Protein 4N27 (pdb70)

Structure (mmCIF, N/CA/C/O backbone):
data_4N27
#
_entry.id   4N27
#
_cell.length_a   102.430
_cell.length_b   57.440
_cell.length_c   127.610
_cell.angle_alpha   90.00
_cell.angle_beta   91.84
_cell.angle_gamma   90.00
#
_symmetry.space_group_name_H-M   'P 1 21 1'
#
loop_
_entity.id
_entity.type
_entity.pdbx_description
1 polymer 'Bacterial transferase hexapeptide repeat'
2 non-polymer 'ZINC ION'
3 non-polymer 3,6,9,12,15,18,21,24-OCTAOXAHEXACOSAN-1-OL
4 water water
#
loop_
_atom_site.group_PDB
_atom_site.id
_atom_site.type_symbol
_atom_site.label_atom_id
_atom_site.label_alt_id
_atom_site.label_comp_id
_atom_site.label_asym_id
_atom_site.label_entity_id
_atom_site.label_seq_id
_atom_site.pdbx_PDB_ins_code
_atom_site.Cartn_x
_atom_site.Cartn_y
_atom_site.Cartn_z
_atom_site.occupancy
_atom_site.B_iso_or_equiv
_atom_site.auth_seq_id
_atom_site.auth_comp_id
_atom_site.auth_asym_id
_atom_site.auth_atom_id
_atom_site.pdbx_PDB_model_num
ATOM 1 N N . MET A 1 21 ? -10.930 -18.177 -43.790 1.00 94.57 1 MET A N 1
ATOM 2 C CA . MET A 1 21 ? -11.648 -18.792 -44.902 1.00 94.66 1 MET A CA 1
ATOM 3 C C . MET A 1 21 ? -13.154 -18.705 -44.682 1.00 87.40 1 MET A C 1
ATOM 4 O O . MET A 1 21 ? -13.685 -19.345 -43.778 1.00 90.04 1 MET A O 1
ATOM 9 N N . PRO A 1 22 ? -13.839 -17.859 -45.463 1.00 91.70 2 PRO A N 1
ATOM 10 C CA . PRO A 1 22 ? -15.302 -17.769 -45.403 1.00 87.76 2 PRO A CA 1
ATOM 11 C C . PRO A 1 22 ? -16.008 -18.913 -46.149 1.00 86.16 2 PRO A C 1
ATOM 12 O O . PRO A 1 22 ? -16.750 -18.666 -47.094 1.00 77.16 2 PRO A O 1
ATOM 16 N N . ILE A 1 23 ? -15.759 -20.152 -45.742 1.00 93.48 3 ILE A N 1
ATOM 17 C CA . ILE A 1 23 ? -16.622 -21.266 -46.126 1.00 89.36 3 ILE A CA 1
ATOM 18 C C . ILE A 1 23 ? -17.534 -21.551 -44.937 1.00 91.09 3 ILE A C 1
ATOM 19 O O . ILE A 1 23 ? -17.054 -21.904 -43.854 1.00 91.69 3 ILE A O 1
ATOM 24 N N . TYR A 1 24 ? -18.842 -21.366 -45.127 1.00 65.97 4 TYR A N 1
ATOM 25 C CA . TYR A 1 24 ? -19.801 -21.407 -44.018 1.00 55.23 4 TYR A CA 1
ATOM 26 C C . TYR A 1 24 ? -20.826 -22.518 -44.150 1.00 54.52 4 TYR A C 1
ATOM 27 O O . TYR A 1 24 ? -21.281 -22.827 -45.253 1.00 55.06 4 TYR A O 1
ATOM 36 N N . ALA A 1 25 ? -21.217 -23.096 -43.018 1.00 75.43 5 ALA A N 1
ATOM 37 C CA . ALA A 1 25 ? -22.343 -24.024 -42.992 1.00 73.90 5 ALA A CA 1
ATOM 38 C C . ALA A 1 25 ? -23.546 -23.257 -42.452 1.00 72.68 5 ALA A C 1
ATOM 39 O O . ALA A 1 25 ? -23.393 -22.340 -41.628 1.00 70.04 5 ALA A O 1
ATOM 41 N N . TYR A 1 26 ? -24.731 -23.594 -42.955 1.00 66.82 6 TYR A N 1
ATOM 42 C CA . TYR A 1 26 ? -25.970 -22.930 -42.539 1.00 67.16 6 TYR A CA 1
ATOM 43 C C . TYR A 1 26 ? -27.120 -23.924 -42.299 1.00 76.68 6 TYR A C 1
ATOM 44 O O . TYR A 1 26 ? -27.365 -24.793 -43.148 1.00 70.30 6 TYR A O 1
ATOM 53 N N . ASN A 1 27 ? -27.801 -23.810 -41.149 1.00 79.33 7 ASN A N 1
ATOM 54 C CA . ASN A 1 27 ? -28.917 -24.710 -40.792 1.00 75.54 7 ASN A CA 1
ATOM 55 C C . ASN A 1 27 ? -28.574 -26.179 -40.877 1.00 79.50 7 ASN A C 1
ATOM 56 O O . ASN A 1 27 ? -29.425 -26.981 -41.253 1.00 76.90 7 ASN A O 1
ATOM 61 N N . GLY A 1 28 ? -27.346 -26.541 -40.526 1.00 87.87 8 GLY A N 1
ATOM 62 C CA . GLY A 1 28 ? -26.938 -27.933 -40.576 1.00 90.33 8 GLY A CA 1
ATOM 63 C C . GLY A 1 28 ? -26.337 -28.398 -41.891 1.00 87.06 8 GLY A C 1
ATOM 64 O O . GLY A 1 28 ? -25.671 -29.430 -41.933 1.00 92.55 8 GLY A O 1
ATOM 65 N N . HIS A 1 29 ? -26.563 -27.652 -42.970 1.00 95.95 9 HIS A N 1
ATOM 66 C CA . HIS A 1 29 ? -26.041 -28.049 -44.277 1.00 90.91 9 HIS A CA 1
ATOM 67 C C . HIS A 1 29 ? -24.679 -27.419 -44.498 1.00 88.87 9 HIS A C 1
ATOM 68 O O . HIS A 1 29 ? -24.429 -26.269 -44.127 1.00 85.62 9 HIS A O 1
ATOM 75 N N . LYS A 1 30 ? -23.809 -28.186 -45.133 1.00 86.54 10 LYS A N 1
ATOM 76 C CA . LYS A 1 30 ? -22.448 -27.767 -45.390 1.00 80.28 10 LYS A CA 1
ATOM 77 C C . LYS A 1 30 ? -22.129 -27.938 -46.863 1.00 77.24 10 LYS A C 1
ATOM 78 O O . LYS A 1 30 ? -22.701 -28.797 -47.537 1.00 77.69 10 LYS A O 1
ATOM 84 N N . PRO A 1 31 ? -21.238 -27.093 -47.384 1.00 61.72 11 PRO A N 1
ATOM 85 C CA . PRO A 1 31 ? -20.720 -27.309 -48.740 1.00 64.39 11 PRO A CA 1
ATOM 86 C C . PRO A 1 31 ? -20.026 -28.678 -48.866 1.00 59.39 11 PRO A C 1
ATOM 87 O O . PRO A 1 31 ? -19.192 -29.031 -48.038 1.00 54.23 11 PRO A O 1
ATOM 91 N N . GLN A 1 32 ? -20.363 -29.448 -49.885 1.00 75.88 12 GLN A N 1
ATOM 92 C CA . GLN A 1 32 ? -19.698 -30.729 -50.061 1.00 85.27 12 GLN A CA 1
ATOM 93 C C . GLN A 1 32 ? -18.775 -30.675 -51.265 1.00 83.87 12 GLN A C 1
ATOM 94 O O . GLN A 1 32 ? -19.201 -30.316 -52.361 1.00 83.30 12 GLN A O 1
ATOM 100 N N . PHE A 1 33 ? -17.512 -31.045 -51.073 1.00 75.46 13 PHE A N 1
ATOM 101 C CA . PHE A 1 33 ? -16.559 -31.018 -52.177 1.00 67.32 13 PHE A CA 1
ATOM 102 C C . PHE A 1 33 ? -16.271 -32.431 -52.679 1.00 74.23 13 PHE A C 1
ATOM 103 O O . PHE A 1 33 ? -15.772 -33.280 -51.939 1.00 72.32 13 PHE A O 1
ATOM 111 N N . ALA A 1 34 ? -16.541 -32.657 -53.957 1.00 72.34 14 ALA A N 1
ATOM 112 C CA . ALA A 1 34 ? -16.259 -33.938 -54.573 1.00 61.76 14 ALA A CA 1
ATOM 113 C C . ALA A 1 34 ? -14.791 -34.250 -54.412 1.00 72.78 14 ALA A C 1
ATOM 114 O O . ALA A 1 34 ? -14.411 -35.363 -54.052 1.00 81.72 14 ALA A O 1
ATOM 116 N N . ASP A 1 35 ? -13.967 -33.236 -54.618 1.00 93.30 15 ASP A N 1
ATOM 117 C CA . ASP A 1 35 ? -12.541 -33.412 -54.482 1.00 93.42 15 ASP A CA 1
ATOM 118 C C . ASP A 1 35 ? -11.945 -32.092 -54.007 1.00 89.93 15 ASP A C 1
ATOM 119 O O . ASP A 1 35 ? -11.443 -31.289 -54.799 1.00 88.46 15 ASP A O 1
ATOM 124 N N . ARG A 1 36 ? -12.043 -31.865 -52.700 1.00 69.03 16 ARG A N 1
ATOM 125 C CA . ARG A 1 36 ? -11.523 -30.657 -52.088 1.00 71.69 16 ARG A CA 1
ATOM 126 C C . ARG A 1 36 ? -10.022 -30.709 -52.333 1.00 80.09 16 ARG A C 1
ATOM 127 O O . ARG A 1 36 ? -9.486 -31.785 -52.606 1.00 88.68 16 ARG A O 1
ATOM 135 N N . GLU A 1 37 ? -9.355 -29.564 -52.238 1.00 85.38 17 GLU A N 1
ATOM 136 C CA . GLU A 1 37 ? -7.922 -29.429 -52.528 1.00 90.38 17 GLU A CA 1
ATOM 137 C C . GLU A 1 37 ? -7.632 -29.500 -54.026 1.00 84.41 17 GLU A C 1
ATOM 138 O O . GLU A 1 37 ? -6.482 -29.341 -54.434 1.00 84.03 17 GLU A O 1
ATOM 144 N N . SER A 1 38 ? -8.660 -29.746 -54.839 1.00 73.69 18 SER A N 1
ATOM 145 C CA . SER A 1 38 ? -8.523 -29.584 -56.287 1.00 74.24 18 SER A CA 1
ATOM 146 C C . SER A 1 38 ? -9.157 -28.229 -56.588 1.00 76.17 18 SER A C 1
ATOM 147 O O . SER A 1 38 ? -8.987 -27.660 -57.662 1.00 68.78 18 SER A O 1
ATOM 150 N N . ASN A 1 39 ? -9.895 -27.737 -55.596 1.00 74.02 19 ASN A N 1
ATOM 151 C CA . ASN A 1 39 ? -10.636 -26.492 -55.678 1.00 65.87 19 ASN A CA 1
ATOM 152 C C . ASN A 1 39 ? -9.841 -25.269 -55.256 1.00 69.37 19 ASN A C 1
ATOM 153 O O . ASN A 1 39 ? -9.377 -25.154 -54.105 1.00 63.65 19 ASN A O 1
ATOM 158 N N . TRP A 1 40 ? -9.728 -24.339 -56.193 1.00 57.47 20 TRP A N 1
ATOM 159 C CA . TRP A 1 40 ? -9.168 -23.046 -55.908 1.00 53.06 20 TRP A CA 1
ATOM 160 C C . TRP A 1 40 ? -10.237 -22.219 -55.206 1.00 53.13 20 TRP A C 1
ATOM 161 O O . TRP A 1 40 ? -11.371 -22.148 -55.671 1.00 51.44 20 TRP A O 1
ATOM 172 N N . ILE A 1 41 ? -9.901 -21.670 -54.044 1.00 53.00 21 ILE A N 1
ATOM 173 C CA . ILE A 1 41 ? -10.793 -20.758 -53.341 1.00 54.33 21 ILE A CA 1
ATOM 174 C C . ILE A 1 41 ? -10.064 -19.503 -52.876 1.00 56.82 21 ILE A C 1
ATOM 175 O O . ILE A 1 41 ? -9.256 -19.553 -51.949 1.00 60.47 21 ILE A O 1
ATOM 180 N N . ALA A 1 42 ? -10.353 -18.380 -53.520 1.00 42.67 22 ALA A N 1
ATOM 181 C CA . ALA A 1 42 ? -9.758 -17.129 -53.128 1.00 39.33 22 ALA A CA 1
ATOM 182 C C . ALA A 1 42 ? -10.179 -16.851 -51.702 1.00 43.01 22 ALA A C 1
ATOM 183 O O . ALA A 1 42 ? -11.251 -17.280 -51.285 1.00 47.04 22 ALA A O 1
ATOM 185 N N . PRO A 1 43 ? -9.333 -16.148 -50.938 1.00 46.81 23 PRO A N 1
ATOM 186 C CA . PRO A 1 43 ? -9.640 -15.866 -49.530 1.00 50.06 23 PRO A CA 1
ATOM 187 C C . PRO A 1 43 ? -10.920 -15.066 -49.338 1.00 54.33 23 PRO A C 1
ATOM 188 O O . PRO A 1 43 ? -11.522 -15.175 -48.262 1.00 53.38 23 PRO A O 1
ATOM 192 N N . ASP A 1 44 ? -11.310 -14.301 -50.363 1.00 67.42 24 ASP A N 1
ATOM 193 C CA . ASP A 1 44 ? -12.510 -13.454 -50.368 1.00 58.18 24 ASP A CA 1
ATOM 194 C C . ASP A 1 44 ? -13.789 -14.190 -50.720 1.00 60.90 24 ASP A C 1
ATOM 195 O O . ASP A 1 44 ? -14.891 -13.693 -50.465 1.00 67.00 24 ASP A O 1
ATOM 200 N N . ALA A 1 45 ? -13.643 -15.361 -51.326 1.00 41.16 25 ALA A N 1
ATOM 201 C CA . ALA A 1 45 ? -14.788 -16.128 -51.786 1.00 49.33 25 ALA A CA 1
ATOM 202 C C . ALA A 1 45 ? -15.630 -16.639 -50.600 1.00 54.81 25 ALA A C 1
ATOM 203 O O . ALA A 1 45 ? -15.111 -16.855 -49.505 1.00 56.59 25 ALA A O 1
ATOM 205 N N . THR A 1 46 ? -16.937 -16.778 -50.812 1.00 53.80 26 THR A N 1
ATOM 206 C CA . THR A 1 46 ? -17.857 -17.167 -49.747 1.00 55.26 26 THR A CA 1
ATOM 207 C C . THR A 1 46 ? -18.808 -18.261 -50.220 1.00 56.84 26 THR A C 1
ATOM 208 O O . THR A 1 46 ? -19.544 -18.103 -51.193 1.00 58.11 26 THR A O 1
ATOM 212 N N . LEU A 1 47 ? -18.739 -19.403 -49.556 1.00 56.75 27 LEU A N 1
ATOM 213 C CA . LEU A 1 47 ? -19.601 -20.527 -49.880 1.00 55.81 27 LEU A CA 1
ATOM 214 C C . LEU A 1 47 ? -20.500 -20.823 -48.684 1.00 58.07 27 LEU A C 1
ATOM 215 O O . LEU A 1 47 ? -20.022 -20.885 -47.558 1.00 58.48 27 LEU A O 1
ATOM 220 N N . ILE A 1 48 ? -21.805 -20.948 -48.917 1.00 48.24 28 ILE A N 1
ATOM 221 C CA . ILE A 1 48 ? -22.767 -21.087 -47.822 1.00 45.93 28 ILE A CA 1
ATOM 222 C C . ILE A 1 48 ? -23.865 -22.133 -48.058 1.00 58.14 28 ILE A C 1
ATOM 223 O O . ILE A 1 48 ? -24.579 -22.054 -49.065 1.00 53.18 28 ILE A O 1
ATOM 228 N N . GLY A 1 49 ? -24.007 -23.093 -47.135 1.00 45.63 29 GLY A N 1
ATOM 229 C CA . GLY A 1 49 ? -25.149 -23.999 -47.138 1.00 40.40 29 GLY A CA 1
ATOM 230 C C . GLY A 1 49 ? -25.173 -25.024 -48.259 1.00 44.77 29 GLY A C 1
ATOM 231 O O . GLY A 1 49 ? -24.137 -25.571 -48.604 1.00 44.46 29 GLY A O 1
ATOM 232 N N . LYS A 1 50 ? -26.335 -25.249 -48.871 1.00 58.91 30 LYS A N 1
ATOM 233 C CA . LYS A 1 50 ? -26.458 -26.333 -49.843 1.00 66.08 30 LYS A CA 1
ATOM 234 C C . LYS A 1 50 ? -25.703 -26.050 -51.142 1.00 67.79 30 LYS A C 1
ATOM 235 O O . LYS A 1 50 ? -26.295 -25.710 -52.170 1.00 68.94 30 LYS A O 1
ATOM 241 N N . VAL A 1 51 ? -24.383 -26.194 -51.079 1.00 58.67 31 VAL A N 1
ATOM 242 C CA . VAL A 1 51 ? -23.526 -26.021 -52.249 1.00 52.82 31 VAL A CA 1
ATOM 243 C C . VAL A 1 51 ? -22.776 -27.307 -52.560 1.00 60.87 31 VAL A C 1
ATOM 244 O O . VAL A 1 51 ? -22.079 -27.839 -51.700 1.00 66.03 31 VAL A O 1
ATOM 248 N N . VAL A 1 52 ? -22.928 -27.813 -53.779 1.00 72.13 32 VAL A N 1
ATOM 249 C CA . VAL A 1 52 ? -22.180 -28.979 -54.228 1.00 70.31 32 VAL A CA 1
ATOM 250 C C . VAL A 1 52 ? -21.149 -28.563 -55.272 1.00 73.43 32 VAL A C 1
ATOM 251 O O . VAL A 1 52 ? -21.493 -28.041 -56.341 1.00 73.84 32 VAL A O 1
ATOM 255 N N . VAL A 1 53 ? -19.888 -28.856 -54.958 1.00 65.76 33 VAL A N 1
ATOM 256 C CA . VAL A 1 53 ? -18.719 -28.380 -55.687 1.00 57.62 33 VAL A CA 1
ATOM 257 C C . VAL A 1 53 ? -18.043 -29.487 -56.463 1.00 61.94 33 VAL A C 1
ATOM 258 O O . VAL A 1 53 ? -17.551 -30.444 -55.872 1.00 67.98 33 VAL A O 1
ATOM 262 N N . GLY A 1 54 ? -17.978 -29.345 -57.780 1.00 82.36 34 GLY A N 1
ATOM 263 C CA . GLY A 1 54 ? -17.312 -30.332 -58.612 1.00 79.10 34 GLY A CA 1
ATOM 264 C C . GLY A 1 54 ? -15.815 -30.387 -58.369 1.00 82.19 34 GLY A C 1
ATOM 265 O O . GLY A 1 54 ? -15.310 -29.921 -57.348 1.00 89.06 34 GLY A O 1
ATOM 266 N N . GLU A 1 55 ? -15.096 -30.987 -59.303 1.00 75.36 35 GLU A N 1
ATOM 267 C CA . GLU A 1 55 ? -13.653 -31.139 -59.170 1.00 79.84 35 GLU A CA 1
ATOM 268 C C . GLU A 1 55 ? -12.976 -30.065 -60.011 1.00 76.61 35 GLU A C 1
ATOM 269 O O . GLU A 1 55 ? -13.472 -29.718 -61.090 1.00 74.50 35 GLU A O 1
ATOM 275 N N . ASN A 1 56 ? -11.845 -29.554 -59.525 1.00 68.02 36 ASN A N 1
ATOM 276 C CA . ASN A 1 56 ? -11.120 -28.467 -60.194 1.00 71.82 36 ASN A CA 1
ATOM 277 C C . ASN A 1 56 ? -11.890 -27.151 -60.331 1.00 64.83 36 ASN A C 1
ATOM 278 O O . ASN A 1 56 ? -11.362 -26.187 -60.884 1.00 68.89 36 ASN A O 1
ATOM 283 N N . ALA A 1 57 ? -13.107 -27.091 -59.807 1.00 70.47 37 ALA A N 1
ATOM 284 C CA . ALA A 1 57 ? -13.866 -25.858 -59.860 1.00 61.97 37 ALA A CA 1
ATOM 285 C C . ALA A 1 57 ? -13.084 -24.792 -59.121 1.00 68.98 37 ALA A C 1
ATOM 286 O O . ALA A 1 57 ? -12.396 -25.075 -58.135 1.00 69.44 37 ALA A O 1
ATOM 288 N N . GLY A 1 58 ? -13.133 -23.575 -59.645 1.00 52.94 38 GLY A N 1
ATOM 289 C CA . GLY A 1 58 ? -12.414 -22.476 -59.038 1.00 50.04 38 GLY A CA 1
ATOM 290 C C . GLY A 1 58 ? -13.328 -21.313 -58.724 1.00 47.47 38 GLY A C 1
ATOM 291 O O . GLY A 1 58 ? -14.204 -20.960 -59.521 1.00 40.07 38 GLY A O 1
ATOM 292 N N . PHE A 1 59 ? -13.108 -20.707 -57.565 1.00 53.05 39 PHE A N 1
ATOM 293 C CA . PHE A 1 59 ? -13.923 -19.598 -57.118 1.00 49.58 39 PHE A CA 1
ATOM 294 C C . PHE A 1 59 ? -13.022 -18.408 -56.831 1.00 49.03 39 PHE A C 1
ATOM 295 O O . PHE A 1 59 ? -12.204 -18.439 -55.911 1.00 50.21 39 PHE A O 1
ATOM 303 N N . TRP A 1 60 ? -13.169 -17.352 -57.621 1.00 42.71 40 TRP A N 1
ATOM 304 C CA . TRP A 1 60 ? -12.243 -16.239 -57.514 1.00 43.09 40 TRP A CA 1
ATOM 305 C C . TRP A 1 60 ? -12.719 -15.146 -56.573 1.00 46.79 40 TRP A C 1
ATOM 306 O O . TRP A 1 60 ? -13.736 -15.285 -55.896 1.00 51.12 40 TRP A O 1
ATOM 317 N N . PHE A 1 61 ? -11.959 -14.061 -56.535 1.00 45.96 41 PHE A N 1
ATOM 318 C CA . PHE A 1 61 ? -12.091 -13.046 -55.497 1.00 39.41 41 PHE A CA 1
ATOM 319 C C . PHE A 1 61 ? -13.458 -12.435 -55.427 1.00 42.36 41 PHE A C 1
ATOM 320 O O . PHE A 1 61 ? -14.008 -12.009 -56.439 1.00 39.37 41 PHE A O 1
ATOM 328 N N . GLY A 1 62 ? -13.998 -12.408 -54.212 1.00 41.28 42 GLY A N 1
ATOM 329 C CA . GLY A 1 62 ? -15.248 -11.732 -53.949 1.00 34.62 42 GLY A CA 1
ATOM 330 C C . GLY A 1 62 ? -16.499 -12.484 -54.342 1.00 38.05 42 GLY A C 1
ATOM 331 O O . GLY A 1 62 ? -17.586 -11.951 -54.206 1.00 39.17 42 GLY A O 1
ATOM 332 N N . ALA A 1 63 ? -16.363 -13.714 -54.826 1.00 43.22 43 ALA A N 1
ATOM 333 C CA . ALA A 1 63 ? -17.539 -14.514 -55.183 1.00 42.23 43 ALA A CA 1
ATOM 334 C C . ALA A 1 63 ? -18.440 -14.809 -53.984 1.00 42.55 43 ALA A C 1
ATOM 335 O O . ALA A 1 63 ? -17.987 -14.796 -52.831 1.00 48.10 43 ALA A O 1
ATOM 337 N N . VAL A 1 64 ? -19.731 -15.021 -54.247 1.00 34.46 44 VAL A N 1
ATOM 338 C CA . VAL A 1 64 ? -20.660 -15.395 -53.181 1.00 34.95 44 VAL A CA 1
ATOM 339 C C . VAL A 1 64 ? -21.660 -16.459 -53.660 1.00 34.96 44 VAL A C 1
ATOM 340 O O . VAL A 1 64 ? -22.407 -16.230 -54.618 1.00 35.48 44 VAL A O 1
ATOM 344 N N . LEU A 1 65 ? -21.654 -17.630 -53.019 1.00 34.78 45 LEU A N 1
ATOM 345 C CA . LEU A 1 65 ? -22.695 -18.633 -53.279 1.00 46.04 45 LEU A CA 1
ATOM 346 C C . LEU A 1 65 ? -23.573 -18.869 -52.038 1.00 43.50 45 LEU A C 1
ATOM 347 O O . LEU A 1 65 ? -23.149 -19.554 -51.110 1.00 38.03 45 LEU A O 1
ATOM 352 N N . ARG A 1 66 ? -24.788 -18.310 -52.032 1.00 47.35 46 ARG A N 1
ATOM 353 C CA . ARG A 1 66 ? -25.708 -18.448 -50.893 1.00 52.10 46 ARG A CA 1
ATOM 354 C C . ARG A 1 66 ? -26.784 -19.521 -51.144 1.00 55.01 46 ARG A C 1
ATOM 355 O O . ARG A 1 66 ? -27.884 -19.242 -51.641 1.00 53.44 46 ARG A O 1
ATOM 363 N N . GLY A 1 67 ? -26.471 -20.752 -50.756 1.00 85.50 47 GLY A N 1
ATOM 364 C CA . GLY A 1 67 ? -27.379 -21.870 -50.953 1.00 89.18 47 GLY A CA 1
ATOM 365 C C . GLY A 1 67 ? -28.230 -22.185 -49.741 1.00 87.53 47 GLY A C 1
ATOM 366 O O . GLY A 1 67 ? -28.078 -23.247 -49.136 1.00 87.87 47 GLY A O 1
ATOM 367 N N . ASP A 1 68 ? -29.138 -21.273 -49.405 1.00 66.76 48 ASP A N 1
ATOM 368 C CA . ASP A 1 68 ? -29.945 -21.380 -48.190 1.00 57.32 48 ASP A CA 1
ATOM 369 C C . ASP A 1 68 ? -31.379 -21.798 -48.483 1.00 50.63 48 ASP A C 1
ATOM 370 O O . ASP A 1 68 ? -32.080 -22.273 -47.604 1.00 72.80 48 ASP A O 1
ATOM 375 N N . ASN A 1 69 ? -31.793 -21.669 -49.733 1.00 42.07 49 ASN A N 1
ATOM 376 C CA . ASN A 1 69 ? -33.097 -22.140 -50.174 1.00 41.66 49 ASN A CA 1
ATOM 377 C C . ASN A 1 69 ? -32.891 -23.464 -50.913 1.00 49.67 49 ASN A C 1
ATOM 378 O O . ASN A 1 69 ? -32.676 -24.487 -50.280 1.00 57.78 49 ASN A O 1
ATOM 383 N N . GLU A 1 70 ? -32.931 -23.439 -52.246 1.00 67.02 50 GLU A N 1
ATOM 384 C CA . GLU A 1 70 ? -32.592 -24.604 -53.064 1.00 68.68 50 GLU A CA 1
ATOM 385 C C . GLU A 1 70 ? -31.072 -24.798 -53.179 1.00 74.19 50 GLU A C 1
ATOM 386 O O . GLU A 1 70 ? -30.309 -23.856 -52.974 1.00 74.30 50 GLU A O 1
ATOM 392 N N . PRO A 1 71 ? -30.624 -26.018 -53.524 1.00 68.62 51 PRO A N 1
ATOM 393 C CA . PRO A 1 71 ? -29.174 -26.234 -53.548 1.00 69.21 51 PRO A CA 1
ATOM 394 C C . PRO A 1 71 ? -28.484 -25.691 -54.815 1.00 67.48 51 PRO A C 1
ATOM 395 O O . PRO A 1 71 ? -29.114 -25.591 -55.878 1.00 65.05 51 PRO A O 1
ATOM 399 N N . ILE A 1 72 ? -27.196 -25.355 -54.682 1.00 52.58 52 ILE A N 1
ATOM 400 C CA . ILE A 1 72 ? -26.386 -24.815 -55.775 1.00 46.58 52 ILE A CA 1
ATOM 401 C C . ILE A 1 72 ? -25.334 -25.839 -56.217 1.00 46.65 52 ILE A C 1
ATOM 402 O O . ILE A 1 72 ? -24.454 -26.191 -55.440 1.00 53.58 52 ILE A O 1
ATOM 407 N N . THR A 1 73 ? -25.410 -26.306 -57.458 1.00 39.58 53 THR A N 1
ATOM 408 C CA . THR A 1 73 ? -24.544 -27.387 -57.937 1.00 40.25 53 THR A CA 1
ATOM 409 C C . THR A 1 73 ? -23.580 -26.942 -59.005 1.00 46.72 53 THR A C 1
ATOM 410 O O . THR A 1 73 ? -23.988 -26.625 -60.133 1.00 46.40 53 THR A O 1
ATOM 414 N N . ILE A 1 74 ? -22.294 -26.980 -58.677 1.00 44.22 54 ILE A N 1
ATOM 415 C CA . ILE A 1 74 ? -21.293 -26.455 -59.586 1.00 46.98 54 ILE A CA 1
ATOM 416 C C . ILE A 1 74 ? -20.562 -27.581 -60.314 1.00 48.70 54 ILE A C 1
ATOM 417 O O . ILE A 1 74 ? -19.732 -28.280 -59.728 1.00 46.43 54 ILE A O 1
ATOM 422 N N . GLY A 1 75 ? -20.861 -27.737 -61.601 1.00 55.74 55 GLY A N 1
ATOM 423 C CA . GLY A 1 75 ? -20.220 -28.763 -62.402 1.00 52.26 55 GLY A CA 1
ATOM 424 C C . GLY A 1 75 ? -18.709 -28.687 -62.360 1.00 58.43 55 GLY A C 1
ATOM 425 O O . GLY A 1 75 ? -18.126 -27.649 -62.027 1.00 58.48 55 GLY A O 1
ATOM 426 N N . ALA A 1 76 ? -18.072 -29.789 -62.733 1.00 49.93 56 ALA A N 1
ATOM 427 C CA . ALA A 1 76 ? -16.630 -29.912 -62.588 1.00 50.24 56 ALA A CA 1
ATOM 428 C C . ALA A 1 76 ? -15.920 -29.114 -63.650 1.00 45.74 56 ALA A C 1
ATOM 429 O O . ALA A 1 76 ? -16.492 -28.872 -64.722 1.00 42.95 56 ALA A O 1
ATOM 431 N N . ASP A 1 77 ? -14.680 -28.723 -63.347 1.00 56.35 57 ASP A N 1
ATOM 432 C CA . ASP A 1 77 ? -13.840 -27.951 -64.262 1.00 60.85 57 ASP A CA 1
ATOM 433 C C . ASP A 1 77 ? -14.476 -26.598 -64.628 1.00 53.75 57 ASP A C 1
ATOM 434 O O . ASP A 1 77 ? -14.173 -26.024 -65.677 1.00 61.29 57 ASP A O 1
ATOM 439 N N . THR A 1 78 ? -15.402 -26.125 -63.802 1.00 51.72 58 THR A N 1
ATOM 440 C CA . THR A 1 78 ? -16.121 -24.885 -64.078 1.00 47.05 58 THR A CA 1
ATOM 441 C C . THR A 1 78 ? -15.515 -23.742 -63.242 1.00 52.23 58 THR A C 1
ATOM 442 O O . THR A 1 78 ? -15.318 -23.878 -62.023 1.00 41.55 58 THR A O 1
ATOM 446 N N . ASN A 1 79 ? -15.219 -22.620 -63.894 1.00 38.06 59 ASN A N 1
ATOM 447 C CA . ASN A 1 79 ? -14.639 -21.474 -63.196 1.00 41.47 59 ASN A CA 1
ATOM 448 C C . ASN A 1 79 ? -15.688 -20.429 -62.850 1.00 44.41 59 ASN A C 1
ATOM 449 O O . ASN A 1 79 ? -16.566 -20.089 -63.654 1.00 41.81 59 ASN A O 1
ATOM 454 N N . VAL A 1 80 ? -15.634 -19.967 -61.616 1.00 29.37 60 VAL A N 1
ATOM 455 C CA . VAL A 1 80 ? -16.522 -18.909 -61.177 1.00 31.07 60 VAL A CA 1
ATOM 456 C C . VAL A 1 80 ? -15.761 -17.636 -60.845 1.00 28.60 60 VAL A C 1
ATOM 457 O O . VAL A 1 80 ? -15.180 -17.490 -59.754 1.00 30.42 60 VAL A O 1
ATOM 461 N N . GLN A 1 81 ? -15.794 -16.688 -61.766 1.00 28.21 61 GLN A N 1
ATOM 462 C CA . GLN A 1 81 ? -14.939 -15.519 -61.650 1.00 33.40 61 GLN A CA 1
ATOM 463 C C . GLN A 1 81 ? -15.383 -14.483 -60.610 1.00 33.22 61 GLN A C 1
ATOM 464 O O . GLN A 1 81 ? -16.384 -14.665 -59.921 1.00 38.66 61 GLN A O 1
ATOM 470 N N . GLU A 1 82 ? -14.595 -13.412 -60.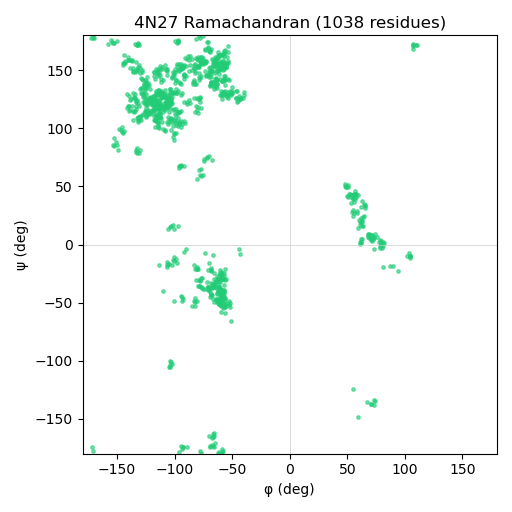495 1.00 38.06 62 GLU A N 1
ATOM 471 C CA . GLU A 1 82 ? -14.716 -12.410 -59.434 1.00 38.20 62 GLU A CA 1
ATOM 472 C C . GLU A 1 82 ? -16.131 -11.972 -59.121 1.00 35.40 62 GLU A C 1
ATOM 473 O O . GLU A 1 82 ? -16.880 -11.598 -60.026 1.00 31.00 62 GLU A O 1
ATOM 479 N N . GLN A 1 83 ? -16.494 -12.029 -57.844 1.00 35.97 63 GLN A N 1
ATOM 480 C CA . GLN A 1 83 ? -17.710 -11.375 -57.359 1.00 35.50 63 GLN A CA 1
ATOM 481 C C . GLN A 1 83 ? -18.973 -11.788 -58.065 1.00 33.88 63 GLN A C 1
ATOM 482 O O . GLN A 1 83 ? -19.940 -11.026 -58.117 1.00 31.93 63 GLN A O 1
ATOM 488 N N . THR A 1 84 ? -18.945 -13.005 -58.593 1.00 36.38 64 THR A N 1
ATOM 489 C CA . THR A 1 84 ? -20.123 -13.677 -59.096 1.00 36.89 64 THR A CA 1
ATOM 490 C C . THR A 1 84 ? -21.085 -13.921 -57.941 1.00 39.85 64 THR A C 1
ATOM 491 O O . THR A 1 84 ? -20.664 -14.321 -56.854 1.00 35.24 64 THR A O 1
ATOM 495 N N . ILE A 1 85 ? -22.372 -13.676 -58.156 1.00 38.52 65 ILE A N 1
ATOM 496 C CA . ILE A 1 85 ? -23.353 -14.003 -57.136 1.00 31.27 65 ILE A CA 1
ATOM 497 C C . ILE A 1 85 ? -24.254 -15.144 -57.584 1.00 36.01 65 ILE A C 1
ATOM 498 O O . ILE A 1 85 ? -24.888 -15.047 -58.633 1.00 38.94 65 ILE A O 1
ATOM 503 N N . MET A 1 86 ? -24.360 -16.198 -56.778 1.00 44.97 66 MET A N 1
ATOM 504 C CA . MET A 1 86 ? -25.310 -17.263 -57.086 1.00 46.29 66 MET A CA 1
ATOM 505 C C . MET A 1 86 ? -26.311 -17.436 -55.949 1.00 48.53 66 MET A C 1
ATOM 506 O O . MET A 1 86 ? -25.927 -17.499 -54.775 1.00 49.52 66 MET A O 1
ATOM 511 N N . HIS A 1 87 ? -27.591 -17.536 -56.307 1.00 37.06 67 HIS A N 1
ATOM 512 C CA . HIS A 1 87 ? -28.659 -17.649 -55.313 1.00 48.54 67 HIS A CA 1
ATOM 513 C C . HIS A 1 87 ? -29.878 -18.402 -55.880 1.00 45.59 67 HIS A C 1
ATOM 514 O O . HIS A 1 87 ? -29.920 -18.747 -57.072 1.00 42.77 67 HIS A O 1
ATOM 521 N N . THR A 1 88 ? -30.851 -18.675 -55.016 1.00 52.85 68 THR A N 1
ATOM 522 C CA . THR A 1 88 ? -32.061 -19.412 -55.388 1.00 52.29 68 THR A CA 1
ATOM 523 C C . THR A 1 88 ? -33.298 -18.877 -54.671 1.00 54.09 68 THR A C 1
ATOM 524 O O . THR A 1 88 ? -33.202 -18.185 -53.646 1.00 53.83 68 THR A O 1
ATOM 528 N N . ASP A 1 89 ? -34.450 -19.151 -55.272 1.00 59.53 69 ASP A N 1
ATOM 529 C CA . ASP A 1 89 ? -35.744 -19.067 -54.602 1.00 58.46 69 ASP A CA 1
ATOM 530 C C . ASP A 1 89 ? -36.288 -20.493 -54.560 1.00 65.26 69 ASP A C 1
ATOM 531 O O . ASP A 1 89 ? -36.022 -21.282 -55.483 1.00 60.15 69 ASP A O 1
ATOM 536 N N . ILE A 1 90 ? -37.069 -20.811 -53.526 1.00 61.83 70 ILE A N 1
ATOM 537 C CA . ILE A 1 90 ? -37.583 -22.169 -53.340 1.00 59.07 70 ILE A CA 1
ATOM 538 C C . ILE A 1 90 ? -38.382 -22.633 -54.562 1.00 53.10 70 ILE A C 1
ATOM 539 O O . ILE A 1 90 ? -39.272 -21.934 -55.045 1.00 50.40 70 ILE A O 1
ATOM 544 N N . GLY A 1 91 ? -38.033 -23.815 -55.065 1.00 51.86 71 GLY A N 1
ATOM 545 C CA . GLY A 1 91 ? -38.595 -24.328 -56.302 1.00 43.85 71 GLY A CA 1
ATOM 546 C C . GLY A 1 91 ? -37.643 -24.231 -57.480 1.00 54.98 71 GLY A C 1
ATOM 547 O O . GLY A 1 91 ? -37.894 -24.810 -58.541 1.00 56.12 71 GLY A O 1
ATOM 548 N N . PHE A 1 92 ? -36.530 -23.524 -57.301 1.00 59.92 72 PHE A N 1
ATOM 549 C CA . PHE A 1 92 ? -35.612 -23.272 -58.415 1.00 53.75 72 PHE A CA 1
ATOM 550 C C . PHE A 1 92 ? -34.166 -23.616 -58.065 1.00 58.20 72 PHE A C 1
ATOM 551 O O . PHE A 1 92 ? -33.376 -22.730 -57.720 1.00 60.24 72 PHE A O 1
ATOM 559 N N . PRO A 1 93 ? -33.814 -24.916 -58.155 1.00 64.69 73 PRO A N 1
ATOM 560 C CA . PRO A 1 93 ? -32.423 -25.273 -57.892 1.00 61.52 73 PRO A CA 1
ATOM 561 C C . PRO A 1 93 ? -31.553 -24.648 -58.939 1.00 57.14 73 PRO A C 1
ATOM 562 O O . PRO A 1 93 ? -32.017 -24.420 -60.062 1.00 57.35 73 PRO A O 1
ATOM 566 N N . LEU A 1 94 ? -30.302 -24.397 -58.583 1.00 52.98 74 LEU A N 1
ATOM 567 C CA . LEU A 1 94 ? -29.350 -23.795 -59.506 1.00 45.72 74 LEU A CA 1
ATOM 568 C C . LEU A 1 94 ? -28.275 -24.832 -59.789 1.00 42.95 74 LEU A C 1
ATOM 569 O O . LEU A 1 94 ? -27.581 -25.293 -58.879 1.00 45.82 74 LEU A O 1
ATOM 574 N N . THR A 1 95 ? -28.187 -25.230 -61.051 1.00 45.34 75 THR A N 1
ATOM 575 C CA . THR A 1 95 ? -27.286 -26.295 -61.481 1.00 46.33 75 THR A CA 1
ATOM 576 C C . THR A 1 95 ? -26.417 -25.869 -62.670 1.00 47.28 75 THR A C 1
ATOM 577 O O . THR A 1 95 ? -26.927 -25.369 -63.678 1.00 48.01 75 THR A O 1
ATOM 581 N N . ILE A 1 96 ? -25.109 -26.092 -62.564 1.00 40.64 76 ILE A N 1
ATOM 582 C CA . ILE A 1 96 ? -24.196 -25.705 -63.637 1.00 46.58 76 ILE A CA 1
ATOM 583 C C . ILE A 1 96 ? -23.543 -26.948 -64.224 1.00 53.70 76 ILE A C 1
ATOM 584 O O . ILE A 1 96 ? -22.971 -27.759 -63.489 1.00 48.04 76 ILE A O 1
ATOM 589 N N . GLY A 1 97 ? -23.624 -27.091 -65.547 1.00 48.78 77 GLY A N 1
ATOM 590 C CA . GLY A 1 97 ? -22.991 -28.192 -66.244 1.00 35.23 77 GLY A CA 1
ATOM 591 C C . GLY A 1 97 ? -21.495 -28.208 -66.005 1.00 47.05 77 GLY A C 1
ATOM 592 O O . GLY A 1 97 ? -20.980 -27.441 -65.203 1.00 59.87 77 GLY A O 1
ATOM 593 N N . ALA A 1 98 ? -20.781 -29.114 -66.655 1.00 55.92 78 ALA A N 1
ATOM 594 C CA . ALA A 1 98 ? -19.355 -29.214 -66.392 1.00 49.87 78 ALA A CA 1
ATOM 595 C C . ALA A 1 98 ? -18.549 -28.363 -67.385 1.00 51.52 78 ALA A C 1
ATOM 596 O O . ALA A 1 98 ? -18.979 -28.124 -68.534 1.00 45.77 78 ALA A O 1
ATOM 598 N N . GLY A 1 99 ? -17.380 -27.915 -66.926 1.00 41.87 79 GLY A N 1
ATOM 599 C CA . GLY A 1 99 ? -16.491 -27.096 -67.724 1.00 43.09 79 GLY A CA 1
ATOM 600 C C . GLY A 1 99 ? -17.132 -25.824 -68.242 1.00 48.20 79 GLY A C 1
ATOM 601 O O . GLY A 1 99 ? -16.970 -25.495 -69.417 1.00 53.32 79 GLY A O 1
ATOM 602 N N . CYS A 1 100 ? -17.885 -25.130 -67.388 1.00 55.65 80 CYS A N 1
ATOM 603 C CA . CYS A 1 100 ? -18.495 -23.855 -67.769 1.00 51.09 80 CYS A CA 1
ATOM 604 C C . CYS A 1 100 ? -17.643 -22.682 -67.310 1.00 47.73 80 CYS A C 1
ATOM 605 O O . CYS A 1 100 ? -16.954 -22.751 -66.284 1.00 44.59 80 CYS A O 1
ATOM 608 N N . THR A 1 101 ? -17.724 -21.583 -68.042 1.00 37.08 81 THR A N 1
ATOM 609 C CA . THR A 1 101 ? -16.974 -20.390 -67.649 1.00 49.96 81 THR A CA 1
ATOM 610 C C . THR A 1 101 ? -17.950 -19.297 -67.241 1.00 43.13 81 THR A C 1
ATOM 611 O O . THR A 1 101 ? -18.672 -18.761 -68.082 1.00 44.74 81 THR A O 1
ATOM 615 N N . ILE A 1 102 ? -17.995 -18.984 -65.949 1.00 29.31 82 ILE A N 1
ATOM 616 C CA . ILE A 1 102 ? -18.889 -17.927 -65.475 1.00 38.50 82 ILE A CA 1
ATOM 617 C C . ILE A 1 102 ? -18.157 -16.595 -65.339 1.00 30.29 82 ILE A C 1
ATOM 618 O O . ILE A 1 102 ? -17.420 -16.393 -64.391 1.00 31.37 82 ILE A O 1
ATOM 623 N N . GLY A 1 103 ? -18.374 -15.689 -66.286 1.00 29.86 83 GLY A N 1
ATOM 624 C CA . GLY A 1 103 ? -17.626 -14.436 -66.364 1.00 35.41 83 GLY A CA 1
ATOM 625 C C . GLY A 1 103 ? -17.673 -13.520 -65.149 1.00 32.87 83 GLY A C 1
ATOM 626 O O . GLY A 1 103 ? -18.490 -13.706 -64.242 1.00 31.50 83 GLY A O 1
ATOM 627 N N . HIS A 1 104 ? -16.753 -12.555 -65.115 1.00 31.90 84 HIS A N 1
ATOM 628 C CA . HIS A 1 104 ? -16.651 -11.592 -64.013 1.00 25.48 84 HIS A CA 1
ATOM 629 C C . HIS A 1 104 ? -18.017 -11.013 -63.651 1.00 29.30 84 HIS A C 1
ATOM 630 O O . HIS A 1 104 ? -18.709 -10.497 -64.538 1.00 23.12 84 HIS A O 1
ATOM 637 N N . ARG A 1 105 ? -18.406 -11.094 -62.374 1.00 33.63 85 ARG A N 1
ATOM 638 C CA . ARG A 1 105 ? -19.550 -10.326 -61.858 1.00 34.37 85 ARG A CA 1
ATOM 639 C C . ARG A 1 105 ? -20.900 -10.753 -62.487 1.00 37.35 85 ARG A C 1
ATOM 640 O O . ARG A 1 105 ? -21.824 -9.951 -62.602 1.00 47.78 85 ARG A O 1
ATOM 648 N N . ALA A 1 106 ? -21.031 -12.025 -62.849 1.00 36.77 86 ALA A N 1
ATOM 649 C CA . ALA A 1 106 ? -22.313 -12.556 -63.319 1.00 33.57 86 ALA A CA 1
ATOM 650 C C . ALA A 1 106 ? -23.262 -12.743 -62.156 1.00 39.32 86 ALA A C 1
ATOM 651 O O . ALA A 1 106 ? -22.824 -12.845 -60.996 1.00 36.59 86 ALA A O 1
ATOM 653 N N . ILE A 1 107 ? -24.562 -12.770 -62.457 1.00 30.02 87 ILE A N 1
ATOM 654 C CA . ILE A 1 107 ? -25.558 -13.176 -61.455 1.00 30.60 87 ILE A CA 1
ATOM 655 C C . ILE A 1 107 ? -26.333 -14.358 -61.964 1.00 32.91 87 ILE A C 1
ATOM 656 O O . ILE A 1 107 ? -26.940 -14.290 -63.036 1.00 30.77 87 ILE A O 1
ATOM 661 N N . LEU A 1 108 ? -26.310 -15.447 -61.214 1.00 38.39 88 LEU A N 1
ATOM 662 C CA . LEU A 1 108 ? -27.096 -16.608 -61.574 1.00 33.65 88 LEU A CA 1
ATOM 663 C C . LEU A 1 108 ? -28.100 -16.851 -60.489 1.00 34.00 88 LEU A C 1
ATOM 664 O O . LEU A 1 108 ? -27.711 -16.959 -59.319 1.00 36.91 88 LEU A O 1
ATOM 669 N N . HIS A 1 109 ? -29.385 -16.852 -60.858 1.00 34.75 89 HIS A N 1
ATOM 670 C CA . HIS A 1 109 ? -30.460 -17.095 -59.899 1.00 38.26 89 HIS A CA 1
ATOM 671 C C . HIS A 1 109 ? -31.382 -18.245 -60.324 1.00 41.08 89 HIS A C 1
ATOM 672 O O . HIS A 1 109 ? -32.150 -18.105 -61.280 1.00 36.70 89 HIS A O 1
ATOM 679 N N . GLY A 1 110 ? -31.313 -19.363 -59.596 1.00 50.38 90 GLY A N 1
ATOM 680 C CA . GLY A 1 110 ? -32.237 -20.478 -59.775 1.00 41.67 90 GLY A CA 1
ATOM 681 C C . GLY A 1 110 ? -32.413 -20.959 -61.205 1.00 47.34 90 GLY A C 1
ATOM 682 O O . GLY A 1 110 ? -33.535 -21.090 -61.703 1.00 46.49 90 GLY A O 1
ATOM 683 N N . CYS A 1 111 ? -31.305 -21.219 -61.881 1.00 36.67 91 CYS A N 1
ATOM 684 C CA . CYS A 1 111 ? -31.369 -21.562 -63.293 1.00 39.85 91 CYS A CA 1
ATOM 685 C C . CYS A 1 111 ? -30.535 -22.796 -63.525 1.00 42.85 91 CYS A C 1
ATOM 686 O O . CYS A 1 111 ? -29.873 -23.284 -62.607 1.00 43.31 91 CYS A O 1
ATOM 689 N N . THR A 1 112 ? -30.591 -23.325 -64.737 1.00 30.71 92 THR A N 1
ATOM 690 C CA . THR A 1 112 ? -29.823 -24.511 -65.058 1.00 42.07 92 THR A CA 1
ATOM 691 C C . THR A 1 112 ? -29.064 -24.235 -66.327 1.00 38.88 92 THR A C 1
ATOM 692 O O . THR A 1 112 ? -29.617 -23.681 -67.283 1.00 39.07 92 THR A O 1
ATOM 696 N N . ILE A 1 113 ? -27.791 -24.612 -66.324 1.00 38.22 93 ILE A N 1
ATOM 697 C CA . ILE A 1 113 ? -26.885 -24.299 -67.414 1.00 38.63 93 ILE A CA 1
ATOM 698 C C . ILE A 1 113 ? -26.175 -25.548 -67.931 1.00 48.53 93 ILE A C 1
ATOM 699 O O . ILE A 1 113 ? -25.578 -26.315 -67.155 1.00 39.54 93 ILE A O 1
ATOM 704 N N . GLY A 1 114 ? -26.277 -25.758 -69.245 1.00 59.74 94 GLY A N 1
ATOM 705 C CA . GLY A 1 114 ? -25.650 -26.885 -69.907 1.00 58.88 94 GLY A CA 1
ATOM 706 C C . GLY A 1 114 ? -24.140 -26.880 -69.805 1.00 64.29 94 GLY A C 1
ATOM 707 O O . GLY A 1 114 ? -23.541 -25.840 -69.536 1.00 65.61 94 GLY A O 1
ATOM 708 N N . GLU A 1 115 ? -23.524 -28.039 -70.041 1.00 63.15 95 GLU A N 1
ATOM 709 C CA . GLU A 1 115 ? -22.070 -28.159 -69.987 1.00 60.41 95 GLU A CA 1
ATOM 710 C C . GLU A 1 115 ? -21.399 -27.315 -71.067 1.00 59.59 95 GLU A C 1
ATOM 711 O O . GLU A 1 115 ? -21.972 -27.034 -72.136 1.00 55.98 95 GLU A O 1
ATOM 717 N N . ASN A 1 116 ? -20.156 -26.954 -70.781 1.00 43.69 96 ASN A N 1
ATOM 718 C CA . ASN A 1 116 ? -19.321 -26.188 -71.700 1.00 44.47 96 ASN A CA 1
ATOM 719 C C . ASN A 1 116 ? -19.942 -24.883 -72.198 1.00 47.64 96 ASN A C 1
ATOM 720 O O . ASN A 1 116 ? -19.846 -24.551 -73.392 1.00 45.07 96 ASN A O 1
ATOM 725 N N . THR A 1 117 ? -20.569 -24.138 -71.293 1.00 50.06 97 THR A N 1
ATOM 726 C CA . THR A 1 117 ? -21.209 -22.894 -71.686 1.00 42.36 97 THR A CA 1
ATOM 727 C C . THR A 1 117 ? -20.488 -21.703 -71.065 1.00 39.87 97 THR A C 1
ATOM 728 O O . THR A 1 117 ? -19.898 -21.811 -69.976 1.00 38.33 97 THR A O 1
ATOM 732 N N . LEU A 1 118 ? -20.452 -20.592 -71.791 1.00 38.35 98 LEU A N 1
ATOM 733 C CA . LEU A 1 118 ? -19.894 -19.371 -71.220 1.00 47.83 98 LEU A CA 1
ATOM 734 C C . LEU A 1 118 ? -20.963 -18.319 -70.846 1.00 39.03 98 LEU A C 1
ATOM 735 O O . LEU A 1 118 ? -21.708 -17.826 -71.699 1.00 40.76 98 LEU A O 1
ATOM 740 N N . ILE A 1 119 ? -21.022 -17.951 -69.574 1.00 39.50 99 ILE A N 1
ATOM 741 C CA . ILE A 1 119 ? -21.856 -16.817 -69.169 1.00 33.69 99 ILE A CA 1
ATOM 742 C C . ILE A 1 119 ? -20.978 -15.596 -69.002 1.00 33.58 99 ILE A C 1
ATOM 743 O O . ILE A 1 119 ? -20.258 -15.484 -68.013 1.00 30.56 99 ILE A O 1
ATOM 748 N N . GLY A 1 120 ? -21.062 -14.685 -69.972 1.00 33.07 100 GLY A N 1
ATOM 749 C CA . GLY A 1 120 ? -20.239 -13.483 -70.040 1.00 31.68 100 GLY A CA 1
ATOM 750 C C . GLY A 1 120 ? -20.257 -12.604 -68.808 1.00 35.41 100 GLY A C 1
ATOM 751 O O . GLY A 1 120 ? -21.173 -12.659 -67.975 1.00 32.95 100 GLY A O 1
ATOM 752 N N . MET A 1 121 ? -19.209 -11.804 -68.664 1.00 48.79 101 MET A N 1
ATOM 753 C CA . MET A 1 121 ? -19.093 -10.932 -67.502 1.00 40.01 101 MET A CA 1
ATOM 754 C C . MET A 1 121 ? -20.278 -9.972 -67.420 1.00 41.19 101 MET A C 1
ATOM 755 O O . MET A 1 121 ? -20.746 -9.453 -68.445 1.00 34.96 101 MET A O 1
ATOM 760 N N . GLY A 1 122 ? -20.755 -9.746 -66.198 1.00 30.46 102 GLY A N 1
ATOM 761 C CA . GLY A 1 122 ? -21.876 -8.864 -65.968 1.00 27.94 102 GLY A CA 1
ATOM 762 C C . GLY A 1 122 ? -23.229 -9.353 -66.447 1.00 32.46 102 GLY A C 1
ATOM 763 O O . GLY A 1 122 ? -24.198 -8.597 -66.428 1.00 42.97 102 GLY A O 1
ATOM 764 N N . ALA A 1 123 ? -23.311 -10.609 -66.875 1.00 38.37 103 ALA A N 1
ATOM 765 C CA . ALA A 1 123 ? -24.575 -11.138 -67.375 1.00 32.12 103 ALA A CA 1
ATOM 766 C C . ALA A 1 123 ? -25.471 -11.604 -66.237 1.00 31.97 103 ALA A C 1
ATOM 767 O O . ALA A 1 123 ? -24.988 -11.997 -65.162 1.00 25.76 103 ALA A O 1
ATOM 769 N N . ILE A 1 124 ? -26.781 -11.554 -66.484 1.00 36.99 104 ILE A N 1
ATOM 770 C CA . ILE A 1 124 ? -27.790 -11.899 -65.476 1.00 36.95 104 ILE A CA 1
ATOM 771 C C . ILE A 1 124 ? -28.708 -12.993 -65.994 1.00 33.17 104 ILE A C 1
ATOM 772 O O . ILE A 1 124 ? -29.356 -12.831 -67.026 1.00 40.78 104 ILE A O 1
ATOM 777 N N . VAL A 1 125 ? -28.750 -14.113 -65.287 1.00 29.98 105 VAL A N 1
ATOM 778 C CA . VAL A 1 125 ? -29.623 -15.224 -65.657 1.00 39.06 105 VAL A CA 1
ATOM 779 C C . VAL A 1 125 ? -30.615 -15.471 -64.525 1.00 38.71 105 VAL A C 1
ATOM 780 O O . VAL A 1 125 ? -30.198 -15.760 -63.400 1.00 42.90 105 VAL A O 1
ATOM 784 N N . LEU A 1 126 ? -31.915 -15.360 -64.811 1.00 40.50 106 LEU A N 1
ATOM 785 C CA . LEU A 1 126 ? -32.950 -15.374 -63.762 1.00 37.19 106 LEU A CA 1
ATOM 786 C C . LEU A 1 126 ? -33.665 -16.737 -63.563 1.00 40.95 106 LEU A C 1
ATOM 787 O O . LEU A 1 126 ? -33.424 -17.680 -64.313 1.00 41.85 106 LEU A O 1
ATOM 792 N N . ASN A 1 127 ? -34.535 -16.830 -62.554 1.00 43.87 107 ASN A N 1
ATOM 793 C CA . ASN A 1 127 ? -35.168 -18.106 -62.172 1.00 37.66 107 ASN A CA 1
ATOM 794 C C . ASN A 1 127 ? -35.814 -18.925 -63.286 1.00 43.47 107 ASN A C 1
ATOM 795 O O . ASN A 1 127 ? -36.645 -18.411 -64.037 1.00 40.87 107 ASN A O 1
ATOM 800 N N . GLY A 1 128 ? -35.479 -20.217 -63.333 1.00 36.50 108 GLY A N 1
ATOM 801 C CA . GLY A 1 128 ? -36.150 -21.153 -64.220 1.00 41.52 108 GLY A CA 1
ATOM 802 C C . GLY A 1 128 ? -35.641 -21.139 -65.642 1.00 46.75 108 GLY A C 1
ATOM 803 O O . GLY A 1 128 ? -36.136 -21.859 -66.508 1.00 48.45 108 GLY A O 1
ATOM 804 N N . ALA A 1 129 ? -34.645 -20.304 -65.884 1.00 50.74 109 ALA A N 1
ATOM 805 C CA . ALA A 1 129 ? -34.041 -20.240 -67.191 1.00 47.50 109 ALA A CA 1
ATOM 806 C C . ALA A 1 129 ? -33.273 -21.540 -67.433 1.00 46.57 109 ALA A C 1
ATOM 807 O O . ALA A 1 129 ? -32.789 -22.169 -66.492 1.00 44.86 109 ALA A O 1
ATOM 809 N N . LYS A 1 130 ? -33.213 -21.963 -68.688 1.00 42.03 110 LYS A N 1
ATOM 810 C CA . LYS A 1 130 ? -32.507 -23.183 -69.058 1.00 46.13 110 LYS A CA 1
ATOM 811 C C . LYS A 1 130 ? -31.592 -22.896 -70.239 1.00 45.16 110 LYS A C 1
ATOM 812 O O . LYS A 1 130 ? -32.052 -22.722 -71.370 1.00 44.69 110 LYS A O 1
ATOM 818 N N . VAL A 1 131 ? -30.292 -22.865 -69.976 1.00 52.71 111 VAL A N 1
ATOM 819 C CA . VAL A 1 131 ? -29.310 -22.559 -71.007 1.00 55.59 111 VAL A CA 1
ATOM 820 C C . VAL A 1 131 ? -28.660 -23.849 -71.478 1.00 55.13 111 VAL A C 1
ATOM 821 O O . VAL A 1 131 ? -28.235 -24.666 -70.658 1.00 58.36 111 VAL A O 1
ATOM 825 N N . GLY A 1 132 ? -28.605 -24.034 -72.795 1.00 59.40 112 GLY A N 1
ATOM 826 C CA . GLY A 1 132 ? -28.113 -25.268 -73.373 1.00 66.28 112 GLY A CA 1
ATOM 827 C C . GLY A 1 132 ? -26.635 -25.542 -73.151 1.00 72.06 112 GLY A C 1
ATOM 828 O O . GLY A 1 132 ? -25.982 -24.827 -72.390 1.00 70.61 112 GLY A O 1
ATOM 829 N N . LYS A 1 133 ? -26.110 -26.598 -73.781 1.00 53.99 113 LYS A N 1
ATOM 830 C CA . LYS A 1 133 ? -24.677 -26.880 -73.700 1.00 44.86 113 LYS A CA 1
ATOM 831 C C . LYS A 1 133 ? -23.985 -26.170 -74.872 1.00 46.69 113 LYS A C 1
ATOM 832 O O . LYS A 1 133 ? -24.640 -25.787 -75.861 1.00 41.82 113 LYS A O 1
ATOM 838 N N . ASN A 1 134 ? -22.673 -25.978 -74.752 1.00 42.12 114 ASN A N 1
ATOM 839 C CA . ASN A 1 134 ? -21.890 -25.272 -75.771 1.00 46.71 114 ASN A CA 1
ATOM 840 C C . ASN A 1 134 ? -22.444 -23.886 -76.079 1.00 50.81 114 ASN A C 1
ATOM 841 O O . ASN A 1 134 ? -22.467 -23.484 -77.246 1.00 52.57 114 ASN A O 1
ATOM 846 N N . CYS A 1 135 ? -22.892 -23.140 -75.075 1.00 53.80 115 CYS A N 1
ATOM 847 C CA . CYS A 1 135 ? -23.478 -21.841 -75.397 1.00 48.81 115 CYS A CA 1
ATOM 848 C C . CYS A 1 135 ? -22.595 -20.664 -75.037 1.00 44.73 115 CYS A C 1
ATOM 849 O O . CYS A 1 135 ? -21.849 -20.687 -74.058 1.00 44.82 115 CYS A O 1
ATOM 852 N N . LEU A 1 136 ? -22.720 -19.606 -75.814 1.00 41.14 116 LEU A N 1
ATOM 853 C CA . LEU A 1 136 ? -22.029 -18.385 -75.472 1.00 50.70 116 LEU A CA 1
ATOM 854 C C . LEU A 1 136 ? -23.028 -17.269 -75.185 1.00 48.80 116 LEU A C 1
ATOM 855 O O . LEU A 1 136 ? -23.610 -16.695 -76.113 1.00 46.01 116 LEU A O 1
ATOM 860 N N . ILE A 1 137 ? -23.165 -16.921 -73.910 1.00 33.55 117 ILE A N 1
ATOM 861 C CA . ILE A 1 137 ? -23.957 -15.754 -73.507 1.00 40.36 117 ILE A CA 1
ATOM 862 C C . ILE A 1 137 ? -23.049 -14.538 -73.318 1.00 35.30 117 ILE A C 1
ATOM 863 O O . ILE A 1 137 ? -22.202 -14.516 -72.420 1.00 31.61 117 ILE A O 1
ATOM 868 N N . GLY A 1 138 ? -23.217 -13.535 -74.177 1.00 28.28 118 GLY A N 1
ATOM 869 C CA . GLY A 1 138 ? -22.329 -12.380 -74.208 1.00 33.04 118 GLY A CA 1
ATOM 870 C C . GLY A 1 138 ? -22.392 -11.548 -72.942 1.00 30.99 118 GLY A C 1
ATOM 871 O O . GLY A 1 138 ? -23.325 -11.676 -72.163 1.00 26.29 118 GLY A O 1
ATOM 872 N N . ALA A 1 139 ? -21.375 -10.725 -72.711 1.00 46.49 119 ALA A N 1
ATOM 873 C CA . ALA A 1 139 ? -21.357 -9.815 -71.560 1.00 41.58 119 ALA A CA 1
ATOM 874 C C . ALA A 1 139 ? -22.583 -8.920 -71.564 1.00 37.54 119 ALA A C 1
ATOM 875 O O . ALA A 1 139 ? -23.063 -8.549 -72.631 1.00 35.63 119 ALA A O 1
ATOM 877 N N . GLY A 1 140 ? -23.095 -8.599 -70.371 1.00 35.37 120 GLY A N 1
ATOM 878 C CA . GLY A 1 140 ? -24.218 -7.676 -70.229 1.00 34.14 120 GLY A CA 1
ATOM 879 C C . GLY A 1 140 ? -25.581 -8.212 -70.625 1.00 34.60 120 GLY A C 1
ATOM 880 O O . GLY A 1 140 ? -26.548 -7.457 -70.707 1.00 46.20 120 GLY A O 1
ATOM 881 N N . THR A 1 141 ? -25.664 -9.514 -70.876 1.00 36.56 121 THR A N 1
ATOM 882 C CA . THR A 1 141 ? -26.902 -10.143 -71.319 1.00 40.90 121 THR A CA 1
ATOM 883 C C . THR A 1 141 ? -27.860 -10.384 -70.147 1.00 40.54 121 THR A C 1
ATOM 884 O O . THR A 1 141 ? -27.436 -10.738 -69.042 1.00 31.02 121 THR A O 1
ATOM 888 N N . LEU A 1 142 ? -29.154 -10.183 -70.399 1.00 35.33 122 LEU A N 1
ATOM 889 C CA . LEU A 1 142 ? -30.180 -10.478 -69.415 1.00 31.58 122 LEU A CA 1
ATOM 890 C C . LEU A 1 142 ? -31.114 -11.583 -69.921 1.00 39.02 122 LEU A C 1
ATOM 891 O O . LEU A 1 142 ? -31.975 -11.362 -70.810 1.00 28.01 122 LEU A O 1
ATOM 896 N N . VAL A 1 143 ? -30.948 -12.767 -69.326 1.00 37.82 123 VAL A N 1
ATOM 897 C CA . VAL A 1 143 ? -31.766 -13.936 -69.652 1.00 33.64 123 VAL A CA 1
ATOM 898 C C . VAL A 1 143 ? -32.916 -14.037 -68.682 1.00 30.79 123 VAL A C 1
ATOM 899 O O . VAL A 1 143 ? -32.715 -14.435 -67.539 1.00 38.58 123 VAL A O 1
ATOM 903 N N . LYS A 1 144 ? -34.114 -13.669 -69.133 1.00 32.12 124 LYS A N 1
ATOM 904 C CA . LYS A 1 144 ? -35.267 -13.533 -68.237 1.00 30.94 124 LYS A CA 1
ATOM 905 C C . LYS A 1 144 ? -35.769 -14.867 -67.715 1.00 36.34 124 LYS A C 1
ATOM 906 O O . LYS A 1 144 ? -35.414 -15.921 -68.252 1.00 38.83 124 LYS A O 1
ATOM 912 N N . GLU A 1 145 ? -36.615 -14.817 -66.689 1.00 40.88 125 GLU A N 1
ATOM 913 C CA . GLU A 1 145 ? -37.121 -16.033 -66.066 1.00 38.85 125 GLU A CA 1
ATOM 914 C C . GLU A 1 145 ? -37.705 -16.995 -67.069 1.00 40.92 125 GLU A C 1
ATOM 915 O O . GLU A 1 145 ? -38.477 -16.604 -67.943 1.00 41.14 125 GLU A O 1
ATOM 921 N N . GLY A 1 146 ? -37.292 -18.253 -66.951 1.00 54.09 126 GLY A N 1
ATOM 922 C CA . GLY A 1 146 ? -37.828 -19.318 -67.765 1.00 52.71 126 GLY A CA 1
ATOM 923 C C . GLY A 1 146 ? -37.412 -19.312 -69.218 1.00 60.49 126 GLY A C 1
ATOM 924 O O . GLY A 1 146 ? -37.940 -20.095 -69.998 1.00 64.60 126 GLY A O 1
ATOM 925 N N . MET A 1 147 ? -36.491 -18.436 -69.608 1.00 56.81 127 MET A N 1
ATOM 926 C CA . MET A 1 147 ? -36.050 -18.454 -70.997 1.00 56.14 127 MET A CA 1
ATOM 927 C C . MET A 1 147 ? -35.255 -19.732 -71.277 1.00 62.45 127 MET A C 1
ATOM 928 O O . MET A 1 147 ? -34.479 -20.221 -70.440 1.00 53.65 127 MET A O 1
ATOM 933 N N . GLU A 1 148 ? -35.500 -20.303 -72.448 1.00 59.00 128 GLU A N 1
ATOM 934 C CA . GLU A 1 148 ? -34.813 -21.518 -72.841 1.00 48.51 128 GLU A CA 1
ATOM 935 C C . GLU A 1 148 ? -33.925 -21.239 -74.052 1.00 49.40 128 GLU A C 1
ATOM 936 O O . GLU A 1 148 ? -34.362 -20.677 -75.075 1.00 44.41 128 GLU A O 1
ATOM 942 N N . ILE A 1 149 ? -32.669 -21.653 -73.933 1.00 51.05 129 ILE A N 1
ATOM 943 C CA . ILE A 1 149 ? -31.680 -21.324 -74.936 1.00 51.34 129 ILE A CA 1
ATOM 944 C C . ILE A 1 149 ? -31.124 -22.607 -75.523 1.00 51.41 129 ILE A C 1
ATOM 945 O O . ILE A 1 149 ? -30.459 -23.363 -74.813 1.00 55.51 129 ILE A O 1
ATOM 950 N N . PRO A 1 150 ? -31.397 -22.862 -76.820 1.00 53.93 130 PRO A N 1
ATOM 951 C CA . PRO A 1 150 ? -30.955 -24.097 -77.492 1.00 55.33 130 PRO A CA 1
ATOM 952 C C . PRO A 1 150 ? -29.446 -24.302 -77.410 1.00 59.49 130 PRO A C 1
ATOM 953 O O . PRO A 1 150 ? -28.712 -23.314 -77.296 1.00 62.64 130 PRO A O 1
ATOM 957 N N . ASP A 1 151 ? -28.997 -25.555 -77.471 1.00 61.34 131 ASP A N 1
ATOM 958 C CA . ASP A 1 151 ? -27.570 -25.864 -77.456 1.00 58.02 131 ASP A CA 1
ATOM 959 C C . ASP A 1 151 ? -26.821 -25.141 -78.568 1.00 53.28 131 ASP A C 1
ATOM 960 O O . ASP A 1 151 ? -27.410 -24.808 -79.597 1.00 54.00 131 ASP A O 1
ATOM 965 N N . ASN A 1 152 ? -25.531 -24.885 -78.351 1.00 49.81 132 ASN A N 1
ATOM 966 C CA . ASN A 1 152 ? -24.678 -24.312 -79.398 1.00 57.38 132 ASN A CA 1
ATOM 967 C C . ASN A 1 152 ? -25.092 -22.903 -79.825 1.00 56.14 132 ASN A C 1
ATOM 968 O O . ASN A 1 152 ? -24.818 -22.469 -80.948 1.00 57.34 132 ASN A O 1
ATOM 973 N N . SER A 1 153 ? -25.778 -22.206 -78.924 1.00 67.82 133 SER A N 1
ATOM 974 C CA . SER A 1 153 ? -26.301 -20.874 -79.208 1.00 59.91 133 SER A CA 1
ATOM 975 C C . SER A 1 153 ? -25.373 -19.721 -78.831 1.00 59.55 133 SER A C 1
ATOM 976 O O . SER A 1 153 ? -24.683 -19.756 -77.808 1.00 56.07 133 SER A O 1
ATOM 979 N N . LEU A 1 154 ? -25.410 -18.678 -79.648 1.00 50.55 134 LEU A N 1
ATOM 980 C CA . LEU A 1 154 ? -24.821 -17.399 -79.293 1.00 54.79 134 LEU A CA 1
ATOM 981 C C . LEU A 1 154 ? -25.959 -16.458 -78.887 1.00 53.17 134 LEU A C 1
ATOM 982 O O . LEU A 1 154 ? -26.924 -16.279 -79.633 1.00 50.46 134 LEU A O 1
ATOM 987 N N . VAL A 1 155 ? -25.870 -15.905 -77.684 1.00 43.52 135 VAL A N 1
ATOM 988 C CA . VAL A 1 155 ? -26.936 -15.070 -77.139 1.00 44.69 135 VAL A CA 1
ATOM 989 C C . VAL A 1 155 ? -26.403 -13.729 -76.698 1.00 40.53 135 VAL A C 1
ATOM 990 O O . VAL A 1 155 ? -25.474 -13.691 -75.895 1.00 38.31 135 VAL A O 1
ATOM 994 N N . VAL A 1 156 ? -26.988 -12.630 -77.171 1.00 29.16 136 VAL A N 1
ATOM 995 C CA . VAL A 1 156 ? -26.572 -11.314 -76.670 1.00 45.24 136 VAL A CA 1
ATOM 996 C C . VAL A 1 156 ? -27.763 -10.375 -76.383 1.00 48.46 136 VAL A C 1
ATOM 997 O O . VAL A 1 156 ? -28.877 -10.569 -76.889 1.00 42.31 136 VAL A O 1
ATOM 1001 N N . GLY A 1 157 ? -27.537 -9.365 -75.552 1.00 47.64 137 GLY A N 1
ATOM 1002 C CA . GLY A 1 157 ? -28.538 -8.332 -75.386 1.00 48.02 137 GLY A CA 1
ATOM 1003 C C . GLY A 1 157 ? -29.305 -8.332 -74.084 1.00 45.80 137 GLY A C 1
ATOM 1004 O O . GLY A 1 157 ? -29.227 -9.259 -73.271 1.00 44.23 137 GLY A O 1
ATOM 1005 N N . SER A 1 158 ? -30.062 -7.260 -73.916 1.00 39.75 138 SER A N 1
ATOM 1006 C CA . SER A 1 158 ? -30.962 -7.041 -72.798 1.00 36.65 138 SER A CA 1
ATOM 1007 C C . SER A 1 158 ? -32.187 -6.293 -73.295 1.00 30.34 138 SER A C 1
ATOM 1008 O O . SER A 1 158 ? -32.146 -5.074 -73.395 1.00 41.19 138 SER A O 1
ATOM 1011 N N . PRO A 1 159 ? -33.279 -7.005 -73.610 1.00 38.84 139 PRO A N 1
ATOM 1012 C CA . PRO A 1 159 ? -33.529 -8.449 -73.428 1.00 48.00 139 PRO A CA 1
ATOM 1013 C C . PRO A 1 159 ? -32.689 -9.351 -74.322 1.00 34.24 139 PRO A C 1
ATOM 1014 O O . PRO A 1 159 ? -32.342 -8.951 -75.417 1.00 40.37 139 PRO A O 1
ATOM 1018 N N . ALA A 1 160 ? -32.371 -10.548 -73.851 1.00 44.66 140 ALA A N 1
ATOM 1019 C CA . ALA A 1 160 ? -31.523 -11.469 -74.599 1.00 48.15 140 ALA A CA 1
ATOM 1020 C C . ALA A 1 160 ? -32.181 -11.940 -75.879 1.00 45.34 140 ALA A C 1
ATOM 1021 O O . ALA A 1 160 ? -33.372 -12.207 -75.897 1.00 50.83 140 ALA A O 1
ATOM 1023 N N . ARG A 1 161 ? -31.405 -12.033 -76.952 1.00 51.29 141 ARG A N 1
ATOM 1024 C CA . ARG A 1 161 ? -31.901 -12.619 -78.196 1.00 47.92 141 ARG A CA 1
ATOM 1025 C C . ARG A 1 161 ? -30.929 -13.694 -78.675 1.00 43.33 141 ARG A C 1
ATOM 1026 O O . ARG A 1 161 ? -29.706 -13.548 -78.556 1.00 41.15 141 ARG A O 1
ATOM 1034 N N . VAL A 1 162 ? -31.483 -14.772 -79.220 1.00 47.37 142 VAL A N 1
ATOM 1035 C CA . VAL A 1 162 ? -30.692 -15.854 -79.779 1.00 40.12 142 VAL A CA 1
ATOM 1036 C C . VAL A 1 162 ? -30.245 -15.482 -81.163 1.00 46.14 142 VAL A C 1
ATOM 1037 O O . VAL A 1 162 ? -31.059 -15.319 -82.071 1.00 54.72 142 VAL A O 1
ATOM 1041 N N . LEU A 1 163 ? -28.941 -15.359 -81.338 1.00 49.80 143 LEU A N 1
ATOM 1042 C CA . LEU A 1 163 ? -28.429 -14.777 -82.565 1.00 55.80 143 LEU A CA 1
ATOM 1043 C C . LEU A 1 163 ? -28.280 -15.790 -83.704 1.00 58.20 143 LEU A C 1
ATOM 1044 O O . LEU A 1 163 ? -28.831 -15.606 -84.793 1.00 51.23 143 LEU A O 1
ATOM 1049 N N . ARG A 1 164 ? -27.581 -16.884 -83.427 1.00 61.21 144 ARG A N 1
ATOM 1050 C CA . ARG A 1 164 ? -27.292 -17.899 -84.435 1.00 61.63 144 ARG A CA 1
ATOM 1051 C C . ARG A 1 164 ? -26.666 -19.079 -83.714 1.00 61.80 144 ARG A C 1
ATOM 1052 O O . ARG A 1 164 ? -26.647 -19.128 -82.477 1.00 62.53 144 ARG A O 1
ATOM 1060 N N . GLN A 1 165 ? -26.213 -20.064 -84.464 1.00 65.28 145 GLN A N 1
ATOM 1061 C CA . GLN A 1 165 ? -25.471 -21.129 -83.834 1.00 69.55 145 GLN A CA 1
ATOM 1062 C C . GLN A 1 165 ? -23.988 -20.921 -83.984 1.00 68.52 145 GLN A C 1
ATOM 1063 O O . GLN A 1 165 ? -23.543 -20.252 -84.909 1.00 69.14 145 GLN A O 1
ATOM 1069 N N . LEU A 1 166 ? -23.232 -21.476 -83.045 1.00 57.15 146 LEU A N 1
ATOM 1070 C CA . LEU A 1 166 ? -21.777 -21.398 -83.055 1.00 57.96 146 LEU A CA 1
ATOM 1071 C C . LEU A 1 166 ? -21.136 -22.463 -83.952 1.00 67.24 146 LEU A C 1
ATOM 1072 O O . LEU A 1 166 ? -21.565 -23.625 -83.948 1.00 74.28 146 LEU A O 1
ATOM 1077 N N . ASP A 1 167 ? -20.090 -22.086 -84.687 1.00 60.41 147 ASP A N 1
ATOM 1078 C CA . ASP A 1 167 ? -19.308 -23.069 -85.431 1.00 60.41 147 ASP A CA 1
ATOM 1079 C C . ASP A 1 167 ? -18.449 -23.874 -84.452 1.00 62.88 147 ASP A C 1
ATOM 1080 O O . ASP A 1 167 ? -18.283 -23.473 -83.300 1.00 62.39 147 ASP A O 1
ATOM 1085 N N . ASP A 1 168 ? -17.857 -24.968 -84.921 1.00 87.16 148 ASP A N 1
ATOM 1086 C CA . ASP A 1 168 ? -17.101 -25.863 -84.039 1.00 84.10 148 ASP A CA 1
ATOM 1087 C C . ASP A 1 168 ? -15.819 -25.230 -83.506 1.00 75.80 148 ASP A C 1
ATOM 1088 O O . ASP A 1 168 ? -15.294 -25.649 -82.470 1.00 72.62 148 ASP A O 1
ATOM 1093 N N . ALA A 1 169 ? -15.324 -24.218 -84.209 1.00 59.90 149 ALA A N 1
ATOM 1094 C CA . ALA A 1 169 ? -14.142 -23.504 -83.754 1.00 64.38 149 ALA A CA 1
ATOM 1095 C C . ALA A 1 169 ? -14.472 -22.688 -82.502 1.00 71.21 149 ALA A C 1
ATOM 1096 O O . ALA A 1 169 ? -13.676 -22.634 -81.555 1.00 69.40 149 ALA A O 1
ATOM 1098 N N . ALA A 1 170 ? -15.646 -22.063 -82.501 1.00 67.19 150 ALA A N 1
ATOM 1099 C CA . ALA A 1 170 ? -16.101 -21.310 -81.345 1.00 68.45 150 ALA A CA 1
ATOM 1100 C C . ALA A 1 170 ? -16.316 -22.212 -80.123 1.00 64.72 150 ALA A C 1
ATOM 1101 O O . ALA A 1 170 ? -15.835 -21.931 -79.029 1.00 63.66 150 ALA A O 1
ATOM 1103 N N . VAL A 1 171 ? -17.014 -23.315 -80.345 1.00 54.41 151 VAL A N 1
ATOM 1104 C CA . VAL A 1 171 ? -17.312 -24.281 -79.310 1.00 49.80 151 VAL A CA 1
ATOM 1105 C C . VAL A 1 171 ? -16.048 -24.819 -78.692 1.00 56.19 151 VAL A C 1
ATOM 1106 O O . VAL A 1 171 ? -16.032 -25.248 -77.532 1.00 49.00 151 VAL A O 1
ATOM 1110 N N . GLU A 1 172 ? -14.983 -24.798 -79.487 1.00 81.25 152 GLU A N 1
ATOM 1111 C CA . GLU A 1 172 ? -13.701 -25.295 -79.024 1.00 78.67 152 GLU A CA 1
ATOM 1112 C C . GLU A 1 172 ? -13.072 -24.284 -78.086 1.00 75.95 152 GLU A C 1
ATOM 1113 O O . GLU A 1 172 ? -12.477 -24.655 -77.069 1.00 70.00 152 GLU A O 1
ATOM 1119 N N . LYS A 1 173 ? -13.226 -23.005 -78.409 1.00 57.61 153 LYS A N 1
ATOM 1120 C CA . LYS A 1 173 ? -12.711 -21.973 -77.531 1.00 55.48 153 LYS A CA 1
ATOM 1121 C C . LYS A 1 173 ? -13.419 -22.036 -76.172 1.00 53.77 153 LYS A C 1
ATOM 1122 O O . LYS A 1 173 ? -12.804 -21.752 -75.146 1.00 51.87 153 LYS A O 1
ATOM 1128 N N . LEU A 1 174 ? -14.683 -22.457 -76.145 1.00 39.26 154 LEU A N 1
ATOM 1129 C CA . LEU A 1 174 ? -15.328 -22.695 -74.852 1.00 42.52 154 LEU A CA 1
ATOM 1130 C C . LEU A 1 174 ? -14.603 -23.772 -74.051 1.00 43.15 154 LEU A C 1
ATOM 1131 O O . LEU A 1 174 ? -14.297 -23.562 -72.880 1.00 41.70 154 LEU A O 1
ATOM 1136 N N . ARG A 1 175 ? -14.316 -24.915 -74.672 1.00 68.71 155 ARG A N 1
ATOM 1137 C CA . ARG A 1 175 ? -13.577 -25.983 -73.997 1.00 56.27 155 ARG A CA 1
ATOM 1138 C C . ARG A 1 175 ? -12.189 -25.504 -73.560 1.00 57.49 155 ARG A C 1
ATOM 1139 O O . ARG A 1 175 ? -11.723 -25.802 -72.446 1.00 52.04 155 ARG A O 1
ATOM 1147 N N . ALA A 1 176 ? -11.542 -24.736 -74.441 1.00 42.32 156 ALA A N 1
ATOM 1148 C CA . ALA A 1 176 ? -10.213 -24.201 -74.145 1.00 42.37 156 ALA A CA 1
ATOM 1149 C C . ALA A 1 176 ? -10.245 -23.308 -72.917 1.00 51.89 156 ALA A C 1
ATOM 1150 O O . ALA A 1 176 ? -9.445 -23.501 -72.003 1.00 51.16 156 ALA A O 1
ATOM 1152 N N . SER A 1 177 ? -11.205 -22.382 -72.884 1.00 44.45 157 SER A N 1
ATOM 1153 C CA . SER A 1 177 ? -11.391 -21.471 -71.763 1.00 37.74 157 SER A CA 1
ATOM 1154 C C . SER A 1 177 ? -11.483 -22.187 -70.443 1.00 43.33 157 SER A C 1
ATOM 1155 O O . SER A 1 177 ? -10.802 -21.821 -69.483 1.00 43.31 157 SER A O 1
ATOM 1158 N N . ALA A 1 178 ? -12.341 -23.199 -70.383 1.00 38.25 158 ALA A N 1
ATOM 1159 C CA . ALA A 1 178 ? -12.524 -23.913 -69.136 1.00 39.46 158 ALA A CA 1
ATOM 1160 C C . ALA A 1 178 ? -11.231 -24.565 -68.708 1.00 45.08 158 ALA A C 1
ATOM 1161 O O . ALA A 1 178 ? -10.896 -24.584 -67.520 1.00 52.05 158 ALA A O 1
ATOM 1163 N N . LYS A 1 179 ? -10.485 -25.058 -69.694 1.00 51.91 159 LYS A N 1
ATOM 1164 C CA . LYS A 1 179 ? -9.246 -25.775 -69.426 1.00 53.17 159 LYS A CA 1
ATOM 1165 C C . LYS A 1 179 ? -8.165 -24.857 -68.854 1.00 51.07 159 LYS A C 1
ATOM 1166 O O . LYS A 1 179 ? -7.505 -25.231 -67.878 1.00 41.82 159 LYS A O 1
ATOM 1172 N N . HIS A 1 180 ? -8.017 -23.649 -69.415 1.00 53.64 160 HIS A N 1
ATOM 1173 C CA . HIS A 1 180 ? -7.000 -22.717 -68.933 1.00 40.55 160 HIS A CA 1
ATOM 1174 C C . HIS A 1 180 ? -7.343 -22.283 -67.526 1.00 55.86 160 HIS A C 1
ATOM 1175 O O . HIS A 1 180 ? -6.450 -22.130 -66.680 1.00 52.58 160 HIS A O 1
ATOM 1182 N N . TYR A 1 181 ? -8.635 -22.123 -67.244 1.00 48.72 161 TYR A N 1
ATOM 1183 C CA . TYR A 1 181 ? -8.994 -21.640 -65.928 1.00 39.84 161 TYR A CA 1
ATOM 1184 C C . TYR A 1 181 ? -8.687 -22.688 -64.871 1.00 37.18 161 TYR A C 1
ATOM 1185 O O . TYR A 1 181 ? -8.322 -22.339 -63.741 1.00 36.63 161 TYR A O 1
ATOM 1194 N N . VAL A 1 182 ? -8.807 -23.968 -65.213 1.00 46.84 162 VAL A N 1
ATOM 1195 C CA . VAL A 1 182 ? -8.384 -25.007 -64.265 1.00 51.35 162 VAL A CA 1
ATOM 1196 C C . VAL A 1 182 ? -6.899 -24.877 -63.889 1.00 53.61 162 VAL A C 1
ATOM 1197 O O . VAL A 1 182 ? -6.566 -24.818 -62.695 1.00 43.89 162 VAL A O 1
ATOM 1201 N N . GLU A 1 183 ? -6.031 -24.775 -64.907 1.00 38.25 163 GLU A N 1
ATOM 1202 C CA . GLU A 1 183 ? -4.591 -24.615 -64.685 1.00 44.60 163 GLU A CA 1
ATOM 1203 C C . GLU A 1 183 ? -4.298 -23.338 -63.900 1.00 46.95 163 GLU A C 1
ATOM 1204 O O . GLU A 1 183 ? -3.577 -23.358 -62.881 1.00 42.14 163 GLU A O 1
ATOM 1210 N N . ARG A 1 184 ? -4.910 -22.238 -64.349 1.00 48.97 164 ARG A N 1
ATOM 1211 C CA . ARG A 1 184 ? -4.712 -20.947 -63.713 1.00 41.32 164 ARG A CA 1
ATOM 1212 C C . ARG A 1 184 ? -5.168 -21.008 -62.270 1.00 42.49 164 ARG A C 1
ATOM 1213 O O . ARG A 1 184 ? -4.508 -20.477 -61.392 1.00 45.46 164 ARG A O 1
ATOM 1221 N N . GLY A 1 185 ? -6.260 -21.712 -62.006 1.00 47.50 165 GLY A N 1
ATOM 1222 C CA . GLY A 1 185 ? -6.692 -21.884 -60.633 1.00 46.62 165 GLY A CA 1
ATOM 1223 C C . GLY A 1 185 ? -5.606 -22.530 -59.783 1.00 53.99 165 GLY A C 1
ATOM 1224 O O . GLY A 1 185 ? -5.209 -21.973 -58.746 1.00 46.44 165 GLY A O 1
ATOM 1225 N N . HIS A 1 186 ? -5.117 -23.689 -60.238 1.00 53.15 166 HIS A N 1
ATOM 1226 C CA . HIS A 1 186 ? -4.069 -24.434 -59.535 1.00 57.01 166 HIS A CA 1
ATOM 1227 C C . HIS A 1 186 ? -2.810 -23.594 -59.376 1.00 53.06 166 HIS A C 1
ATOM 1228 O O . HIS A 1 186 ? -2.176 -23.582 -58.308 1.00 43.70 166 HIS A O 1
ATOM 1235 N N . SER A 1 187 ? -2.445 -22.908 -60.457 1.00 41.59 167 SER A N 1
ATOM 1236 C CA . SER A 1 187 ? -1.321 -21.975 -60.411 1.00 55.81 167 SER A CA 1
ATOM 1237 C C . SER A 1 187 ? -1.502 -20.871 -59.353 1.00 54.87 167 SER A C 1
ATOM 1238 O O . SER A 1 187 ? -0.519 -20.386 -58.800 1.00 56.28 167 SER A O 1
ATOM 1241 N N . PHE A 1 188 ? -2.744 -20.483 -59.058 1.00 47.20 168 PHE A N 1
ATOM 1242 C CA . PHE A 1 188 ? -2.952 -19.469 -58.038 1.00 47.80 168 PHE A CA 1
ATOM 1243 C C . PHE A 1 188 ? -2.775 -20.077 -56.651 1.00 58.04 168 PHE A C 1
ATOM 1244 O O . PHE A 1 188 ? -2.375 -19.378 -55.721 1.00 56.29 168 PHE A O 1
ATOM 1252 N N . MET A 1 189 ? -3.053 -21.377 -56.512 1.00 73.02 169 MET A N 1
ATOM 1253 C CA . MET A 1 189 ? -2.778 -22.082 -55.252 1.00 67.07 169 MET A CA 1
ATOM 1254 C C . MET A 1 189 ? -1.279 -22.122 -54.940 1.00 71.36 169 MET A C 1
ATOM 1255 O O . MET A 1 189 ? -0.876 -22.029 -53.774 1.00 71.12 169 MET A O 1
ATOM 1260 N N . ARG A 1 190 ? -0.454 -22.179 -55.985 1.00 62.74 170 ARG A N 1
ATOM 1261 C CA . ARG A 1 190 ? 0.990 -22.322 -55.808 1.00 61.66 170 ARG A CA 1
ATOM 1262 C C . ARG A 1 190 ? 1.693 -20.977 -55.771 1.00 64.45 170 ARG A C 1
ATOM 1263 O O . ARG A 1 190 ? 2.521 -20.729 -54.896 1.00 67.08 170 ARG A O 1
ATOM 1271 N N . GLY A 1 191 ? 1.347 -20.109 -56.715 1.00 72.57 171 GLY A N 1
ATOM 1272 C CA . GLY A 1 191 ? 2.094 -18.887 -56.923 1.00 72.97 171 GLY A CA 1
ATOM 1273 C C . GLY A 1 191 ? 1.504 -17.590 -56.409 1.00 79.91 171 GLY A C 1
ATOM 1274 O O . GLY A 1 191 ? 1.973 -16.526 -56.833 1.00 74.35 171 GLY A O 1
ATOM 1275 N N . MET A 1 192 ? 0.500 -17.642 -55.524 1.00 70.80 172 MET A N 1
ATOM 1276 C CA . MET A 1 192 ? -0.006 -16.393 -54.945 1.00 65.40 172 MET A CA 1
ATOM 1277 C C . MET A 1 192 ? 0.414 -16.201 -53.496 1.00 68.60 172 MET A C 1
ATOM 1278 O O . MET A 1 192 ? 0.044 -16.980 -52.621 1.00 74.92 172 MET A O 1
ATOM 1283 N N . GLU A 1 193 ? 1.174 -15.136 -53.256 1.00 69.55 173 GLU A N 1
ATOM 1284 C CA . GLU A 1 193 ? 1.704 -14.808 -51.934 1.00 70.39 173 GLU A CA 1
ATOM 1285 C C . GLU A 1 193 ? 1.500 -13.315 -51.728 1.00 64.34 173 GLU A C 1
ATOM 1286 O O . GLU A 1 193 ? 1.533 -12.559 -52.698 1.00 63.48 173 GLU A O 1
ATOM 1292 N N . PRO A 1 194 ? 1.304 -12.880 -50.476 1.00 65.58 174 PRO A N 1
ATOM 1293 C CA . PRO A 1 194 ? 1.202 -11.459 -50.097 1.00 68.47 174 PRO A CA 1
ATOM 1294 C C . PRO A 1 194 ? 2.426 -10.604 -50.462 1.00 68.82 174 PRO A C 1
ATOM 1295 O O . PRO A 1 194 ? 3.503 -11.146 -50.712 1.00 72.54 174 PRO A O 1
ATOM 1299 N N . ALA A 1 195 ? 2.221 -9.288 -50.546 1.00 68.18 175 ALA A N 1
ATOM 1300 C CA . ALA A 1 195 ? 3.259 -8.308 -50.904 1.00 49.39 175 ALA A CA 1
ATOM 1301 C C . ALA A 1 195 ? 3.870 -8.578 -52.259 1.00 63.37 175 ALA A C 1
ATOM 1302 O O . ALA A 1 195 ? 5.092 -8.522 -52.403 1.00 95.05 175 ALA A O 1
ATOM 1304 N N . MET B 1 21 ? -17.149 -6.367 -37.840 1.00 106.43 1 MET B N 1
ATOM 1305 C CA . MET B 1 21 ? -15.999 -5.471 -37.714 1.00 105.56 1 MET B CA 1
ATOM 1306 C C . MET B 1 21 ? -15.995 -4.315 -38.720 1.00 99.56 1 MET B C 1
ATOM 1307 O O . MET B 1 21 ? -15.764 -3.166 -38.328 1.00 98.15 1 MET B O 1
ATOM 1312 N N . PRO B 1 22 ? -16.264 -4.592 -40.013 1.00 99.76 2 PRO B N 1
ATOM 1313 C CA . PRO B 1 22 ? -16.185 -3.432 -40.905 1.00 93.43 2 PRO B CA 1
ATOM 1314 C C . PRO B 1 22 ? -17.368 -2.466 -40.795 1.00 89.71 2 PRO B C 1
ATOM 1315 O O . PRO B 1 22 ? -18.088 -2.253 -41.773 1.00 85.58 2 PRO B O 1
ATOM 1319 N N . ILE B 1 23 ? -17.577 -1.920 -39.600 1.00 59.69 3 ILE B N 1
ATOM 1320 C CA . ILE B 1 23 ? -18.358 -0.704 -39.440 1.00 49.41 3 ILE B CA 1
ATOM 1321 C C . ILE B 1 23 ? -17.389 0.448 -39.189 1.00 50.47 3 ILE B C 1
ATOM 1322 O O . ILE B 1 23 ? -16.663 0.430 -38.200 1.00 57.52 3 ILE B O 1
ATOM 1327 N N . TYR B 1 24 ? -17.350 1.436 -40.072 1.00 57.88 4 TYR B N 1
ATOM 1328 C CA . TYR B 1 24 ? -16.305 2.458 -39.989 1.00 59.21 4 TYR B CA 1
ATOM 1329 C C . TYR B 1 24 ? -16.844 3.834 -39.700 1.00 52.61 4 TYR B C 1
ATOM 1330 O O . TYR B 1 24 ? -17.941 4.178 -40.115 1.00 53.37 4 TYR B O 1
ATOM 1339 N N . ALA B 1 25 ? -16.057 4.621 -38.987 1.00 57.45 5 ALA B N 1
ATOM 1340 C CA . ALA B 1 25 ? -16.366 6.024 -38.791 1.00 53.19 5 ALA B CA 1
ATOM 1341 C C . ALA B 1 25 ? -15.488 6.824 -39.711 1.00 49.91 5 ALA B C 1
ATOM 1342 O O . ALA B 1 25 ? -14.352 6.437 -39.977 1.00 59.85 5 ALA B O 1
ATOM 1344 N N . TYR B 1 26 ? -16.027 7.912 -40.239 1.00 46.22 6 TYR B N 1
ATOM 1345 C CA . TYR B 1 26 ? -15.262 8.814 -41.079 1.00 48.07 6 TYR B CA 1
ATOM 1346 C C . TYR B 1 26 ? -15.626 10.267 -40.749 1.00 58.92 6 TYR B C 1
ATOM 1347 O O . TYR B 1 26 ? -16.810 10.588 -40.674 1.00 61.19 6 TYR B O 1
ATOM 1356 N N . ASN B 1 27 ? -14.626 11.112 -40.480 1.00 76.09 7 ASN B N 1
ATOM 1357 C CA . ASN B 1 27 ? -14.829 12.545 -40.180 1.00 76.85 7 ASN B CA 1
ATOM 1358 C C . ASN B 1 27 ? -15.878 12.863 -39.109 1.00 85.28 7 ASN B C 1
ATOM 1359 O O . ASN B 1 27 ? -16.690 13.780 -39.266 1.00 80.43 7 ASN B O 1
ATOM 1364 N N . GLY B 1 28 ? -15.873 12.076 -38.042 1.00 82.77 8 GLY B N 1
ATOM 1365 C CA . GLY B 1 28 ? -16.748 12.298 -36.909 1.00 84.30 8 GLY B CA 1
ATOM 1366 C C . GLY B 1 28 ? -18.063 11.552 -36.898 1.00 87.18 8 GLY B C 1
ATOM 1367 O O . GLY B 1 28 ? -18.656 11.361 -35.837 1.00 91.42 8 GLY B O 1
ATOM 1368 N N . HIS B 1 29 ? -18.540 11.133 -38.062 1.00 78.75 9 HIS B N 1
ATOM 1369 C CA . HIS B 1 29 ? -19.805 10.415 -38.109 1.00 64.38 9 HIS B CA 1
ATOM 1370 C C . HIS B 1 29 ? -19.592 8.931 -38.179 1.00 64.81 9 HIS B C 1
ATOM 1371 O O . HIS B 1 29 ? -18.671 8.470 -38.851 1.00 67.23 9 HIS B O 1
ATOM 1378 N N . LYS B 1 30 ? -20.444 8.196 -37.472 1.00 61.62 10 LYS B N 1
ATOM 1379 C CA . LYS B 1 30 ? -20.430 6.745 -37.485 1.00 61.03 10 LYS B CA 1
ATOM 1380 C C . LYS B 1 30 ? -21.857 6.249 -37.716 1.00 64.13 10 LYS B C 1
ATOM 1381 O O . LYS B 1 30 ? -22.820 6.958 -37.417 1.00 63.59 10 LYS B O 1
ATOM 1387 N N . PRO B 1 31 ? -22.000 5.039 -38.276 1.00 70.73 11 PRO B N 1
ATOM 1388 C CA . PRO B 1 31 ? -23.320 4.420 -38.444 1.00 75.47 11 PRO B CA 1
ATOM 1389 C C . PRO B 1 31 ? -24.110 4.362 -37.131 1.00 74.70 11 PRO B C 1
ATOM 1390 O O . PRO B 1 31 ? -23.595 3.944 -36.092 1.00 71.10 11 PRO B O 1
ATOM 1394 N N . GLN B 1 32 ? -25.363 4.799 -37.208 1.00 58.41 12 GLN B N 1
ATOM 1395 C CA . GLN B 1 32 ? -26.254 4.912 -36.063 1.00 48.29 12 GLN B CA 1
ATOM 1396 C C . GLN B 1 32 ? -27.334 3.871 -36.204 1.00 47.76 12 GLN B C 1
ATOM 1397 O O . GLN B 1 32 ? -27.864 3.664 -37.284 1.00 48.78 12 GLN B O 1
ATOM 1403 N N . PHE B 1 33 ? -27.568 3.122 -35.145 1.00 76.18 13 PHE B N 1
ATOM 1404 C CA . PHE B 1 33 ? -28.615 2.117 -35.151 1.00 75.09 13 PHE B CA 1
ATOM 1405 C C . PHE B 1 33 ? -29.757 2.472 -34.191 1.00 81.13 13 PHE B C 1
ATOM 1406 O O . PHE B 1 33 ? -29.520 2.895 -33.058 1.00 81.15 13 PHE B O 1
ATOM 1414 N N . ALA B 1 34 ? -30.988 2.401 -34.684 1.00 74.87 14 ALA B N 1
ATOM 1415 C CA . ALA B 1 34 ? -32.169 2.551 -33.840 1.00 62.30 14 ALA B CA 1
ATOM 1416 C C . ALA B 1 34 ? -32.240 1.429 -32.794 1.00 73.21 14 ALA B C 1
ATOM 1417 O O . ALA B 1 34 ? -32.571 1.654 -31.615 1.00 82.36 14 ALA B O 1
ATOM 1419 N N . ASP B 1 35 ? -31.927 0.221 -33.259 1.00 66.00 15 ASP B N 1
ATOM 1420 C CA . ASP B 1 35 ? -31.835 -0.980 -32.439 1.00 60.91 15 ASP B CA 1
ATOM 1421 C C . ASP B 1 35 ? -30.813 -1.924 -33.049 1.00 64.95 15 ASP B C 1
ATOM 1422 O O . ASP B 1 35 ? -31.195 -2.833 -33.800 1.00 63.04 15 ASP B O 1
ATOM 1427 N N . ARG B 1 36 ? -29.535 -1.749 -32.716 1.00 57.74 16 ARG B N 1
ATOM 1428 C CA . ARG B 1 36 ? -28.489 -2.553 -33.351 1.00 62.32 16 ARG B CA 1
ATOM 1429 C C . ARG B 1 36 ? -28.716 -4.060 -33.196 1.00 64.00 16 ARG B C 1
ATOM 1430 O O . ARG B 1 36 ? -28.844 -4.764 -34.184 1.00 74.28 16 ARG B O 1
ATOM 1438 N N . GLU B 1 37 ? -28.789 -4.555 -31.971 1.00 72.31 17 GLU B N 1
ATOM 1439 C CA . GLU B 1 37 ? -28.986 -5.987 -31.725 1.00 77.32 17 GLU B CA 1
ATOM 1440 C C . GLU B 1 37 ? -30.025 -6.727 -32.600 1.00 71.12 17 GLU B C 1
ATOM 1441 O O . GLU B 1 37 ? -30.091 -7.950 -32.567 1.00 68.92 17 GLU B O 1
ATOM 1447 N N . SER B 1 38 ? -30.798 -5.998 -33.404 1.00 59.08 18 SER B N 1
ATOM 1448 C CA . SER B 1 38 ? -31.780 -6.618 -34.305 1.00 57.79 18 SER B CA 1
ATOM 1449 C C . SER B 1 38 ? -31.310 -6.700 -35.751 1.00 63.46 18 SER B C 1
ATOM 1450 O O . SER B 1 38 ? -31.920 -7.394 -36.571 1.00 55.10 18 SER B O 1
ATOM 1453 N N . ASN B 1 39 ? -30.239 -5.972 -36.057 1.00 69.38 19 ASN B N 1
ATOM 1454 C CA . ASN B 1 39 ? -29.719 -5.898 -37.415 1.00 65.58 19 ASN B CA 1
ATOM 1455 C C . ASN B 1 39 ? -28.734 -7.028 -37.775 1.00 63.93 19 ASN B C 1
ATOM 1456 O O . ASN B 1 39 ? -27.688 -7.211 -37.139 1.00 59.50 19 ASN B O 1
ATOM 1461 N N . TRP B 1 40 ? -29.081 -7.774 -38.815 1.00 64.40 20 TRP B N 1
ATOM 1462 C CA . TRP B 1 40 ? -28.163 -8.732 -39.398 1.00 70.34 20 TRP B CA 1
ATOM 1463 C C . TRP B 1 40 ? -27.180 -7.961 -40.266 1.00 67.41 20 TRP B C 1
ATOM 1464 O O . TRP B 1 40 ? -27.580 -7.251 -41.177 1.00 65.36 20 TRP B O 1
ATOM 1475 N N . ILE B 1 41 ? -25.894 -8.103 -39.975 1.00 59.24 21 ILE B N 1
ATOM 1476 C CA . ILE B 1 41 ? -24.843 -7.510 -40.791 1.00 60.99 21 ILE B CA 1
ATOM 1477 C C . ILE B 1 41 ? -23.795 -8.575 -41.083 1.00 58.39 21 ILE B C 1
ATOM 1478 O O . ILE B 1 41 ? -23.057 -8.974 -40.188 1.00 59.72 21 ILE B O 1
ATOM 1483 N N . ALA B 1 42 ? -23.731 -9.025 -42.334 1.00 61.03 22 ALA B N 1
ATOM 1484 C CA . ALA B 1 42 ? -22.758 -10.031 -42.742 1.00 55.34 22 ALA B CA 1
ATOM 1485 C C . ALA B 1 42 ? -21.351 -9.521 -42.424 1.00 54.94 22 ALA B C 1
ATOM 1486 O O . ALA B 1 42 ? -21.117 -8.308 -42.388 1.00 57.96 22 ALA B O 1
ATOM 1488 N N . PRO B 1 43 ? -20.417 -10.445 -42.154 1.00 46.21 23 PRO B N 1
ATOM 1489 C CA . PRO B 1 43 ? -19.080 -10.022 -41.704 1.00 52.36 23 PRO B CA 1
ATOM 1490 C C . PRO B 1 43 ? -18.272 -9.141 -42.664 1.00 49.63 23 PRO B C 1
ATOM 1491 O O . PRO B 1 43 ? -17.509 -8.307 -42.176 1.00 46.33 23 PRO B O 1
ATOM 1495 N N . ASP B 1 44 ? -18.423 -9.314 -43.977 1.00 57.62 24 ASP B N 1
ATOM 1496 C CA . ASP B 1 44 ? -17.713 -8.476 -44.960 1.00 53.12 24 ASP B CA 1
ATOM 1497 C C . ASP B 1 44 ? -18.507 -7.244 -45.389 1.00 52.47 24 ASP B C 1
ATOM 1498 O O . ASP B 1 44 ? -18.011 -6.423 -46.177 1.00 56.61 24 ASP B O 1
ATOM 1503 N N . ALA B 1 45 ? -19.758 -7.157 -44.943 1.00 44.51 25 ALA B N 1
ATOM 1504 C CA . ALA B 1 45 ? -20.612 -6.024 -45.301 1.00 44.86 25 ALA B CA 1
ATOM 1505 C C . ALA B 1 45 ? -19.972 -4.818 -44.678 1.00 43.77 25 ALA B C 1
ATOM 1506 O O . ALA B 1 45 ? -19.372 -4.937 -43.620 1.00 56.21 25 ALA B O 1
ATOM 1508 N N . THR B 1 46 ? -20.083 -3.659 -45.316 1.00 29.09 26 THR B N 1
ATOM 1509 C CA . THR B 1 46 ? -19.278 -2.521 -44.896 1.00 32.51 26 THR B CA 1
ATOM 1510 C C . THR B 1 46 ? -20.116 -1.252 -44.777 1.00 39.86 26 THR B C 1
ATOM 1511 O O . THR B 1 46 ? -20.642 -0.739 -45.767 1.00 36.57 26 THR B O 1
ATOM 1515 N N . LEU B 1 47 ? -20.212 -0.729 -43.563 1.00 56.38 27 LEU B N 1
ATOM 1516 C CA . LEU B 1 47 ? -20.963 0.488 -43.313 1.00 52.13 27 LEU B CA 1
ATOM 1517 C C . LEU B 1 47 ? -20.003 1.576 -42.874 1.00 55.24 27 LEU B C 1
ATOM 1518 O O . LEU B 1 47 ? -19.124 1.336 -42.046 1.00 53.18 27 LEU B O 1
ATOM 1523 N N . ILE B 1 48 ? -20.150 2.754 -43.483 1.00 55.17 28 ILE B N 1
ATOM 1524 C CA . ILE B 1 48 ? -19.201 3.864 -43.367 1.00 44.29 28 ILE B CA 1
ATOM 1525 C C . ILE B 1 48 ? -19.849 5.248 -43.214 1.00 56.70 28 ILE B C 1
ATOM 1526 O O . ILE B 1 48 ? -20.600 5.682 -44.087 1.00 52.76 28 ILE B O 1
ATOM 1531 N N . GLY B 1 49 ? -19.506 5.971 -42.154 1.00 52.30 29 GLY B N 1
ATOM 1532 C CA . GLY B 1 49 ? -19.937 7.354 -41.991 1.00 50.49 29 GLY B CA 1
ATOM 1533 C C . GLY B 1 49 ? -21.405 7.581 -41.633 1.00 54.69 29 GLY B C 1
ATOM 1534 O O . GLY B 1 49 ? -21.972 6.861 -40.807 1.00 52.40 29 GLY B O 1
ATOM 1535 N N . LYS B 1 50 ? -22.019 8.582 -42.260 1.00 41.09 30 LYS B N 1
ATOM 1536 C CA . LYS B 1 50 ? -23.385 8.980 -41.948 1.00 40.80 30 LYS B CA 1
ATOM 1537 C C . LYS B 1 50 ? -24.405 7.946 -42.445 1.00 45.01 30 LYS B C 1
ATOM 1538 O O . LYS B 1 50 ? -25.072 8.176 -43.448 1.00 51.11 30 LYS B O 1
ATOM 1544 N N . VAL B 1 51 ? -24.530 6.809 -41.769 1.00 58.91 31 VAL B N 1
ATOM 1545 C CA . VAL B 1 51 ? -25.532 5.817 -42.161 1.00 56.18 31 VAL B CA 1
ATOM 1546 C C . VAL B 1 51 ? -26.533 5.612 -41.019 1.00 66.23 31 VAL B C 1
ATOM 1547 O O . VAL B 1 51 ? -26.145 5.299 -39.886 1.00 69.21 31 VAL B O 1
ATOM 1551 N N . VAL B 1 52 ? -27.820 5.789 -41.317 1.00 57.95 32 VAL B N 1
ATOM 1552 C CA . VAL B 1 52 ? -28.878 5.660 -40.313 1.00 50.70 32 VAL B CA 1
ATOM 1553 C C . VAL B 1 52 ? -29.669 4.397 -40.551 1.00 47.06 32 VAL B C 1
ATOM 1554 O O . VAL B 1 52 ? -30.364 4.285 -41.552 1.00 48.28 32 VAL B O 1
ATOM 1558 N N . VAL B 1 53 ? -29.619 3.462 -39.615 1.00 47.26 33 VAL B N 1
ATOM 1559 C CA . VAL B 1 53 ? -30.178 2.144 -39.875 1.00 46.75 33 VAL B CA 1
ATOM 1560 C C . VAL B 1 53 ? -31.404 1.779 -39.024 1.00 53.52 33 VAL B C 1
ATOM 1561 O O . VAL B 1 53 ? -31.330 1.691 -37.793 1.00 59.63 33 VAL B O 1
ATOM 1565 N N . GLY B 1 54 ? -32.526 1.525 -39.692 1.00 56.11 34 GLY B N 1
ATOM 1566 C CA . GLY B 1 54 ? -33.759 1.195 -39.007 1.00 50.72 34 GLY B CA 1
ATOM 1567 C C . GLY B 1 54 ? -33.680 -0.115 -38.266 1.00 62.77 34 GLY B C 1
ATOM 1568 O O . GLY B 1 54 ? -32.600 -0.658 -38.050 1.00 73.04 34 GLY B O 1
ATOM 1569 N N . GLU B 1 55 ? -34.828 -0.643 -37.878 1.00 78.31 35 GLU B N 1
ATOM 1570 C CA . GLU B 1 55 ? -34.824 -1.845 -37.073 1.00 81.00 35 GLU B CA 1
ATOM 1571 C C . GLU B 1 55 ? -35.106 -3.031 -37.983 1.00 82.26 35 GLU B C 1
ATOM 1572 O O . GLU B 1 55 ? -35.791 -2.881 -38.992 1.00 87.34 35 GLU B O 1
ATOM 1578 N N . ASN B 1 56 ? -34.539 -4.188 -37.648 1.00 65.28 36 ASN B N 1
ATOM 1579 C CA . ASN B 1 56 ? -34.670 -5.395 -38.463 1.00 70.18 36 ASN B CA 1
ATOM 1580 C C . ASN B 1 56 ? -34.120 -5.316 -39.885 1.00 67.35 36 ASN B C 1
ATOM 1581 O O . ASN B 1 56 ? -34.243 -6.286 -40.629 1.00 70.07 36 ASN B O 1
ATOM 1586 N N . ALA B 1 57 ? -33.521 -4.189 -40.267 1.00 69.22 37 ALA B N 1
ATOM 1587 C CA . ALA B 1 57 ? -32.885 -4.091 -41.579 1.00 63.90 37 ALA B CA 1
ATOM 1588 C C . ALA B 1 57 ? -31.725 -5.086 -41.641 1.00 70.46 37 ALA B C 1
ATOM 1589 O O . ALA B 1 57 ? -31.027 -5.302 -40.645 1.00 68.44 37 ALA B O 1
ATOM 1591 N N . GLY B 1 58 ? -31.539 -5.714 -42.798 1.00 60.52 38 GLY B N 1
ATOM 1592 C CA . GLY B 1 58 ? -30.480 -6.694 -42.948 1.00 56.59 38 GLY B CA 1
ATOM 1593 C C . GLY B 1 58 ? -29.555 -6.308 -44.083 1.00 56.33 38 GLY B C 1
ATOM 1594 O O . GLY B 1 58 ? -30.006 -5.876 -45.143 1.00 50.60 38 GLY B O 1
ATOM 1595 N N . PHE B 1 59 ? -28.256 -6.487 -43.857 1.00 58.58 39 PHE B N 1
ATOM 1596 C CA . PHE B 1 59 ? -27.217 -6.140 -44.823 1.00 46.74 39 PHE B CA 1
ATOM 1597 C C . PHE B 1 59 ? -26.370 -7.363 -45.152 1.00 49.27 39 PHE B C 1
ATOM 1598 O O . PHE B 1 59 ? -25.657 -7.879 -44.296 1.00 50.37 39 PHE B O 1
ATOM 1606 N N . TRP B 1 60 ? -26.448 -7.828 -46.394 1.00 49.13 40 TRP B N 1
ATOM 1607 C CA . TRP B 1 60 ? -25.809 -9.083 -46.767 1.00 43.00 40 TRP B CA 1
ATOM 1608 C C . TRP B 1 60 ? -24.405 -8.922 -47.345 1.00 50.65 40 TRP B C 1
ATOM 1609 O O . TRP B 1 60 ? -23.859 -7.808 -47.371 1.00 49.30 40 TRP B O 1
ATOM 1620 N N . PHE B 1 61 ? -23.826 -10.043 -47.784 1.00 50.64 41 PHE B N 1
ATOM 1621 C CA . PHE B 1 61 ? -22.400 -10.116 -48.104 1.00 46.41 41 PHE B CA 1
ATOM 1622 C C . PHE B 1 61 ? -21.887 -9.162 -49.170 1.00 46.26 41 PHE B C 1
ATOM 1623 O O . PHE B 1 61 ? -22.410 -9.090 -50.277 1.00 45.69 41 PHE B O 1
ATOM 1631 N N . GLY B 1 62 ? -20.828 -8.447 -48.812 1.00 41.68 42 GLY B N 1
ATOM 1632 C CA . GLY B 1 62 ? -20.119 -7.588 -49.733 1.00 37.50 42 GLY B CA 1
ATOM 1633 C C . GLY B 1 62 ? -20.802 -6.259 -49.976 1.00 41.75 42 GLY B C 1
ATOM 1634 O O . GLY B 1 62 ? -20.306 -5.445 -50.748 1.00 44.25 42 GLY B O 1
ATOM 1635 N N . ALA B 1 63 ? -21.928 -6.013 -49.318 1.00 40.97 43 ALA B N 1
ATOM 1636 C CA . ALA B 1 63 ? -22.599 -4.733 -49.505 1.00 42.46 43 ALA B CA 1
ATOM 1637 C C . ALA B 1 63 ? -21.689 -3.621 -49.027 1.00 39.06 43 ALA B C 1
ATOM 1638 O O . ALA B 1 63 ? -20.788 -3.863 -48.233 1.00 46.41 43 ALA B O 1
ATOM 1640 N N . VAL B 1 64 ? -21.868 -2.422 -49.570 1.00 26.30 44 VAL B N 1
ATOM 1641 C CA . VAL B 1 64 ? -21.096 -1.264 -49.130 1.00 32.60 44 VAL B CA 1
ATOM 1642 C C . VAL B 1 64 ? -21.945 -0.015 -49.083 1.00 35.23 44 VAL B C 1
ATOM 1643 O O . VAL B 1 64 ? -22.403 0.447 -50.128 1.00 36.03 44 VAL B O 1
ATOM 1647 N N . LEU B 1 65 ? -22.120 0.580 -47.909 1.00 42.26 45 LEU B N 1
ATOM 1648 C CA . LEU B 1 65 ? -22.852 1.838 -47.857 1.00 43.70 45 LEU B CA 1
ATOM 1649 C C . LEU B 1 65 ? -21.908 2.935 -47.424 1.00 42.36 45 LEU B C 1
ATOM 1650 O O . LEU B 1 65 ? -21.563 3.030 -46.260 1.00 47.93 45 LEU B O 1
ATOM 1655 N N . ARG B 1 66 ? -21.492 3.768 -48.367 1.00 35.32 46 ARG B N 1
ATOM 1656 C CA . ARG B 1 66 ? -20.533 4.825 -48.087 1.00 38.90 46 ARG B CA 1
ATOM 1657 C C . ARG B 1 66 ? -21.214 6.194 -47.866 1.00 47.54 46 ARG B C 1
ATOM 1658 O O . ARG B 1 66 ? -21.515 6.926 -48.814 1.00 47.23 46 ARG B O 1
ATOM 1666 N N . GLY B 1 67 ? -21.452 6.541 -46.603 1.00 55.19 47 GLY B N 1
ATOM 1667 C CA . GLY B 1 67 ? -22.083 7.806 -46.272 1.00 59.17 47 GLY B CA 1
ATOM 1668 C C . GLY B 1 67 ? -21.093 8.907 -45.964 1.00 53.91 47 GLY B C 1
ATOM 1669 O O . GLY B 1 67 ? -20.993 9.369 -44.826 1.00 55.00 47 GLY B O 1
ATOM 1670 N N . ASP B 1 68 ? -20.356 9.330 -46.982 1.00 43.77 48 ASP B N 1
ATOM 1671 C CA . ASP B 1 68 ? -19.294 10.313 -46.794 1.00 40.31 48 ASP B CA 1
ATOM 1672 C C . ASP B 1 68 ? -19.675 11.691 -47.340 1.00 40.06 48 ASP B C 1
ATOM 1673 O O . ASP B 1 68 ? -19.014 12.682 -47.048 1.00 47.45 48 ASP B O 1
ATOM 1678 N N . ASN B 1 69 ? -20.719 11.752 -48.157 1.00 57.87 49 ASN B N 1
ATOM 1679 C CA . ASN B 1 69 ? -21.286 13.031 -48.586 1.00 56.20 49 ASN B CA 1
ATOM 1680 C C . ASN B 1 69 ? -22.589 13.315 -47.836 1.00 64.96 49 ASN B C 1
ATOM 1681 O O . ASN B 1 69 ? -22.570 13.773 -46.689 1.00 68.21 49 ASN B O 1
ATOM 1686 N N . GLU B 1 70 ? -23.715 13.062 -48.502 1.00 63.85 50 GLU B N 1
ATOM 1687 C CA . GLU B 1 70 ? -25.038 13.118 -47.882 1.00 50.22 50 GLU B CA 1
ATOM 1688 C C . GLU B 1 70 ? -25.286 11.825 -47.117 1.00 54.33 50 GLU B C 1
ATOM 1689 O O . GLU B 1 70 ? -24.629 10.821 -47.375 1.00 59.54 50 GLU B O 1
ATOM 1695 N N . PRO B 1 71 ? -26.228 11.836 -46.168 1.00 57.59 51 PRO B N 1
ATOM 1696 C CA . PRO B 1 71 ? -26.439 10.625 -45.362 1.00 52.22 51 PRO B CA 1
ATOM 1697 C C . PRO B 1 71 ? -27.228 9.554 -46.088 1.00 47.62 51 PRO B C 1
ATOM 1698 O O . PRO B 1 71 ? -27.927 9.843 -47.054 1.00 48.61 51 PRO B O 1
ATOM 1702 N N . ILE B 1 72 ? -27.059 8.311 -45.658 1.00 46.87 52 ILE B N 1
ATOM 1703 C CA . ILE B 1 72 ? -27.772 7.192 -46.240 1.00 40.96 52 ILE B CA 1
ATOM 1704 C C . ILE B 1 72 ? -28.729 6.691 -45.174 1.00 43.30 52 ILE B C 1
ATOM 1705 O O . ILE B 1 72 ? -28.305 6.312 -44.085 1.00 46.88 52 ILE B O 1
ATOM 1710 N N . THR B 1 73 ? -30.022 6.726 -45.457 1.00 39.66 53 THR B N 1
ATOM 1711 C CA . THR B 1 73 ? -30.978 6.434 -44.419 1.00 41.48 53 THR B CA 1
ATOM 1712 C C . THR B 1 73 ? -31.765 5.211 -44.823 1.00 42.78 53 THR B C 1
ATOM 1713 O O . THR B 1 73 ? -32.479 5.230 -45.816 1.00 48.78 53 THR B O 1
ATOM 1717 N N . ILE B 1 74 ? -31.618 4.143 -44.060 1.00 40.64 54 ILE B N 1
ATOM 1718 C CA . ILE B 1 74 ? -32.235 2.866 -44.376 1.00 39.91 54 ILE B CA 1
ATOM 1719 C C . ILE B 1 74 ? -33.431 2.563 -43.476 1.00 49.89 54 ILE B C 1
ATOM 1720 O O . ILE B 1 74 ? -33.271 2.330 -42.279 1.00 50.30 54 ILE B O 1
ATOM 1725 N N . GLY B 1 75 ? -34.628 2.598 -44.049 1.00 47.72 55 GLY B N 1
ATOM 1726 C CA . GLY B 1 75 ? -35.853 2.282 -43.330 1.00 43.02 55 GLY B CA 1
ATOM 1727 C C . GLY B 1 75 ? -35.896 0.910 -42.687 1.00 47.93 55 GLY B C 1
ATOM 1728 O O . GLY B 1 75 ? -35.100 0.029 -43.000 1.00 50.06 55 GLY B O 1
ATOM 1729 N N . ALA B 1 76 ? -36.860 0.710 -41.803 1.00 42.18 56 ALA B N 1
ATOM 1730 C CA . ALA B 1 76 ? -36.899 -0.526 -41.050 1.00 47.28 56 ALA B CA 1
ATOM 1731 C C . ALA B 1 76 ? -37.332 -1.696 -41.931 1.00 46.62 56 ALA B C 1
ATOM 1732 O O . ALA B 1 76 ? -37.945 -1.486 -42.973 1.00 44.26 56 ALA B O 1
ATOM 1734 N N . ASP B 1 77 ? -36.978 -2.916 -41.527 1.00 50.53 57 ASP B N 1
ATOM 1735 C CA . ASP B 1 77 ? -37.359 -4.133 -42.249 1.00 56.59 57 ASP B CA 1
ATOM 1736 C C . ASP B 1 77 ? -36.843 -4.223 -43.699 1.00 53.12 57 ASP B C 1
ATOM 1737 O O . ASP B 1 77 ? -37.316 -5.056 -44.478 1.00 58.22 57 ASP B O 1
ATOM 1742 N N . THR B 1 78 ? -35.854 -3.409 -44.049 1.00 53.21 58 THR B N 1
ATOM 1743 C CA . THR B 1 78 ? -35.372 -3.349 -45.425 1.00 50.89 58 THR B CA 1
ATOM 1744 C C . THR B 1 78 ? -34.169 -4.290 -45.598 1.00 57.48 58 THR B C 1
ATOM 1745 O O . THR B 1 78 ? -33.227 -4.228 -44.796 1.00 48.15 58 THR B O 1
ATOM 1749 N N . ASN B 1 79 ? -34.191 -5.167 -46.609 1.00 42.66 59 ASN B N 1
ATOM 1750 C CA . ASN B 1 79 ? -33.037 -6.032 -46.803 1.00 42.32 59 ASN B CA 1
ATOM 1751 C C . ASN B 1 79 ? -32.178 -5.520 -47.950 1.00 48.34 59 ASN B C 1
ATOM 1752 O O . ASN B 1 79 ? -32.668 -5.195 -49.036 1.00 42.96 59 ASN B O 1
ATOM 1757 N N . VAL B 1 80 ? -30.884 -5.435 -47.673 1.00 42.45 60 VAL B N 1
ATOM 1758 C CA . VAL B 1 80 ? -29.888 -4.997 -48.639 1.00 39.50 60 VAL B CA 1
ATOM 1759 C C . VAL B 1 80 ? -29.026 -6.175 -49.041 1.00 33.83 60 VAL B C 1
ATOM 1760 O O . VAL B 1 80 ? -28.107 -6.543 -48.313 1.00 33.90 60 VAL B O 1
ATOM 1764 N N . GLN B 1 81 ? -29.329 -6.769 -50.194 1.00 35.89 61 GLN B N 1
ATOM 1765 C CA . GLN B 1 81 ? -28.722 -8.045 -50.577 1.00 34.91 61 GLN B CA 1
ATOM 1766 C C . GLN B 1 81 ? -27.289 -7.855 -51.104 1.00 33.14 61 GLN B C 1
ATOM 1767 O O . GLN B 1 81 ? -26.789 -6.729 -51.238 1.00 37.50 61 GLN B O 1
ATOM 1773 N N . GLU B 1 82 ? -26.654 -8.969 -51.434 1.00 40.48 62 GLU B N 1
ATOM 1774 C CA . GLU B 1 82 ? -25.237 -9.030 -51.783 1.00 38.52 62 GLU B CA 1
ATOM 1775 C C . GLU B 1 82 ? -24.690 -7.898 -52.643 1.00 37.15 62 GLU B C 1
ATOM 1776 O O . GLU B 1 82 ? -25.310 -7.496 -53.632 1.00 35.04 62 GLU B O 1
ATOM 1782 N N . GLN B 1 83 ? -23.560 -7.353 -52.193 1.00 44.93 63 GLN B N 1
ATOM 1783 C CA . GLN B 1 83 ? -22.691 -6.448 -52.957 1.00 42.43 63 GLN B CA 1
ATOM 1784 C C . GLN B 1 83 ? -23.393 -5.233 -53.511 1.00 43.58 63 GLN B C 1
ATOM 1785 O O . GLN B 1 83 ? -22.934 -4.618 -54.472 1.00 47.41 63 GLN B O 1
ATOM 1791 N N . THR B 1 84 ? -24.488 -4.871 -52.855 1.00 37.51 64 THR B N 1
ATOM 1792 C CA . THR B 1 84 ? -25.186 -3.632 -53.126 1.00 36.69 64 THR B CA 1
ATOM 1793 C C . THR B 1 84 ? -24.279 -2.487 -52.796 1.00 32.21 64 THR B C 1
ATOM 1794 O O . THR B 1 84 ? -23.674 -2.464 -51.731 1.00 34.97 64 THR B O 1
ATOM 1798 N N . ILE B 1 85 ? -24.232 -1.516 -53.687 1.00 30.24 65 ILE B N 1
ATOM 1799 C CA . ILE B 1 85 ? -23.486 -0.287 -53.466 1.00 29.15 65 ILE B CA 1
ATOM 1800 C C . ILE B 1 85 ? -24.435 0.889 -53.266 1.00 29.78 65 ILE B C 1
ATOM 1801 O O . ILE B 1 85 ? -25.373 1.073 -54.046 1.00 25.87 65 ILE B O 1
ATOM 1806 N N . MET B 1 86 ? -24.221 1.656 -52.200 1.00 33.70 66 MET B N 1
ATOM 1807 C CA . MET B 1 86 ? -24.944 2.890 -51.986 1.00 32.79 66 MET B CA 1
ATOM 1808 C C . MET B 1 86 ? -23.980 4.022 -51.764 1.00 33.71 66 MET B C 1
ATOM 1809 O O . MET B 1 86 ? -22.984 3.855 -51.072 1.00 39.43 66 MET B O 1
ATOM 1814 N N . HIS B 1 87 ? -24.257 5.167 -52.365 1.00 24.12 67 HIS B N 1
ATOM 1815 C CA . HIS B 1 87 ? -23.390 6.330 -52.256 1.00 37.52 67 HIS B CA 1
ATOM 1816 C C . HIS B 1 87 ? -24.208 7.612 -52.505 1.00 36.10 67 HIS B C 1
ATOM 1817 O O . HIS B 1 87 ? -25.405 7.529 -52.791 1.00 30.09 67 HIS B O 1
ATOM 1824 N N . THR B 1 88 ? -23.592 8.787 -52.360 1.00 34.74 68 THR B N 1
ATOM 1825 C CA . THR B 1 88 ? -24.286 10.064 -52.590 1.00 35.18 68 THR B CA 1
ATOM 1826 C C . THR B 1 88 ? -23.374 11.107 -53.189 1.00 36.87 68 THR B C 1
ATOM 1827 O O . THR B 1 88 ? -22.151 11.035 -53.036 1.00 41.62 68 THR B O 1
ATOM 1831 N N . ASP B 1 89 ? -23.973 12.073 -53.875 1.00 49.17 69 ASP B N 1
ATOM 1832 C CA . ASP B 1 89 ? -23.308 13.321 -54.244 1.00 45.79 69 ASP B CA 1
ATOM 1833 C C . ASP B 1 89 ? -23.987 14.416 -53.457 1.00 55.45 69 ASP B C 1
ATOM 1834 O O . ASP B 1 89 ? -25.134 14.261 -53.045 1.00 55.58 69 ASP B O 1
ATOM 1839 N N . ILE B 1 90 ? -23.273 15.500 -53.193 1.00 66.60 70 ILE B N 1
ATOM 1840 C CA . ILE B 1 90 ? -23.837 16.555 -52.374 1.00 69.63 70 ILE B CA 1
ATOM 1841 C C . ILE B 1 90 ? -25.096 17.129 -53.014 1.00 66.12 70 ILE B C 1
ATOM 1842 O O . ILE B 1 90 ? -25.097 17.493 -54.185 1.00 66.07 70 ILE B O 1
ATOM 1847 N N . GLY B 1 91 ? -26.165 17.197 -52.228 1.00 53.19 71 GLY B N 1
ATOM 1848 C CA . GLY B 1 91 ? -27.469 17.607 -52.717 1.00 50.25 71 GLY B CA 1
ATOM 1849 C C . GLY B 1 91 ? -28.429 16.445 -52.891 1.00 55.70 71 GLY B C 1
ATOM 1850 O O . GLY B 1 91 ? -29.627 16.623 -53.106 1.00 55.54 71 GLY B O 1
ATOM 1851 N N . PHE B 1 92 ? -27.914 15.233 -52.784 1.00 50.65 72 PHE B N 1
ATOM 1852 C CA . PHE B 1 92 ? -28.767 14.090 -53.018 1.00 39.41 72 PHE B CA 1
ATOM 1853 C C . PHE B 1 92 ? -28.645 13.068 -51.920 1.00 39.42 72 PHE B C 1
ATOM 1854 O O . PHE B 1 92 ? -27.976 12.060 -52.104 1.00 45.70 72 PHE B O 1
ATOM 1862 N N . PRO B 1 93 ? -29.310 13.305 -50.778 1.00 56.20 73 PRO B N 1
ATOM 1863 C CA . PRO B 1 93 ? -29.321 12.274 -49.734 1.00 43.74 73 PRO B CA 1
ATOM 1864 C C . PRO B 1 93 ? -30.013 11.041 -50.257 1.00 43.80 73 PRO B C 1
ATOM 1865 O O . PRO B 1 93 ? -30.797 11.145 -51.203 1.00 45.95 73 PRO B O 1
ATOM 1869 N N . LEU B 1 94 ? -29.701 9.889 -49.680 1.00 35.91 74 LEU B N 1
ATOM 1870 C CA . LEU B 1 94 ? -30.255 8.635 -50.160 1.00 34.02 74 LEU B CA 1
ATOM 1871 C C . LEU B 1 94 ? -31.135 8.078 -49.088 1.00 37.88 74 LEU B C 1
ATOM 1872 O O . LEU B 1 94 ? -30.665 7.800 -47.987 1.00 37.09 74 LEU B O 1
ATOM 1877 N N . THR B 1 95 ? -32.420 7.944 -49.395 1.00 41.49 75 THR B N 1
ATOM 1878 C CA . THR B 1 95 ? -33.384 7.515 -48.401 1.00 41.09 75 THR B CA 1
ATOM 1879 C C . THR B 1 95 ? -34.158 6.347 -48.940 1.00 43.04 75 THR B C 1
ATOM 1880 O O . THR B 1 95 ? -34.657 6.392 -50.054 1.00 46.13 75 THR B O 1
ATOM 1884 N N . ILE B 1 96 ? -34.252 5.296 -48.143 1.00 38.22 76 ILE B N 1
ATOM 1885 C CA . ILE B 1 96 ? -34.979 4.104 -48.520 1.00 37.98 76 ILE B CA 1
ATOM 1886 C C . ILE B 1 96 ? -36.109 3.862 -47.531 1.00 48.87 76 ILE B C 1
ATOM 1887 O O . ILE B 1 96 ? -35.868 3.766 -46.331 1.00 48.90 76 ILE B O 1
ATOM 1892 N N . GLY B 1 97 ? -37.339 3.769 -48.026 1.00 37.34 77 GLY B N 1
ATOM 1893 C CA . GLY B 1 97 ? -38.471 3.491 -47.168 1.00 31.28 77 GLY B CA 1
ATOM 1894 C C . GLY B 1 97 ? -38.377 2.153 -46.465 1.00 37.00 77 GLY B C 1
ATOM 1895 O O . GLY B 1 97 ? -37.416 1.417 -46.643 1.00 49.17 77 GLY B O 1
ATOM 1896 N N . ALA B 1 98 ? -39.390 1.817 -45.682 1.00 48.50 78 ALA B N 1
ATOM 1897 C CA . ALA B 1 98 ? -39.327 0.616 -44.864 1.00 43.62 78 ALA B CA 1
ATOM 1898 C C . ALA B 1 98 ? -39.916 -0.596 -45.562 1.00 42.61 78 ALA B C 1
ATOM 1899 O O . ALA B 1 98 ? -40.791 -0.455 -46.410 1.00 42.07 78 ALA B O 1
ATOM 1901 N N . GLY B 1 99 ? -39.446 -1.785 -45.176 1.00 40.22 79 GLY B N 1
ATOM 1902 C CA . GLY B 1 99 ? -39.868 -3.038 -45.785 1.00 40.06 79 GLY B CA 1
ATOM 1903 C C . GLY B 1 99 ? -39.609 -3.133 -47.282 1.00 49.59 79 GLY B C 1
ATOM 1904 O O . GLY B 1 99 ? -40.473 -3.581 -48.027 1.00 56.74 79 GLY B O 1
ATOM 1905 N N . CYS B 1 100 ? -38.427 -2.687 -47.710 1.00 51.69 80 CYS B N 1
ATOM 1906 C CA . CYS B 1 100 ? -37.970 -2.755 -49.099 1.00 45.50 80 CYS B CA 1
ATOM 1907 C C . CYS B 1 100 ? -37.050 -3.956 -49.367 1.00 47.33 80 CYS B C 1
ATOM 1908 O O . CYS B 1 100 ? -36.372 -4.460 -48.465 1.00 39.42 80 CYS B O 1
ATOM 1911 N N . THR B 1 101 ? -37.008 -4.392 -50.619 1.00 36.00 81 THR B N 1
ATOM 1912 C CA . THR B 1 101 ? -36.103 -5.460 -51.019 1.00 40.46 81 THR B CA 1
ATOM 1913 C C . THR B 1 101 ? -35.090 -4.908 -52.014 1.00 36.29 81 THR B C 1
ATOM 1914 O O . THR B 1 101 ? -35.456 -4.573 -53.146 1.00 31.35 81 THR B O 1
ATOM 1918 N N . ILE B 1 102 ? -33.827 -4.793 -51.594 1.00 30.41 82 ILE B N 1
ATOM 1919 C CA . ILE B 1 102 ? -32.764 -4.315 -52.489 1.00 38.37 82 ILE B CA 1
ATOM 1920 C C . ILE B 1 102 ? -31.996 -5.517 -53.045 1.00 38.38 82 ILE B C 1
ATOM 1921 O O . ILE B 1 102 ? -31.169 -6.128 -52.343 1.00 32.50 82 ILE B O 1
ATOM 1926 N N . GLY B 1 103 ? -32.297 -5.858 -54.298 1.00 30.16 83 GLY B N 1
ATOM 1927 C CA . GLY B 1 103 ? -31.822 -7.085 -54.918 1.00 30.57 83 GLY B CA 1
ATOM 1928 C C . GLY B 1 103 ? -30.315 -7.181 -54.993 1.00 27.51 83 GLY B C 1
ATOM 1929 O O . GLY B 1 103 ? -29.628 -6.164 -54.867 1.00 26.19 83 GLY B O 1
ATOM 1930 N N . HIS B 1 104 ? -29.816 -8.403 -55.211 1.00 43.58 84 HIS B N 1
ATOM 1931 C CA . HIS B 1 104 ? -28.385 -8.680 -55.331 1.00 37.02 84 HIS B CA 1
ATOM 1932 C C . HIS B 1 104 ? -27.719 -7.671 -56.237 1.00 38.49 84 HIS B C 1
ATOM 1933 O O . HIS B 1 104 ? -28.120 -7.529 -57.395 1.00 35.77 84 HIS B O 1
ATOM 1940 N N . ARG B 1 105 ? -26.711 -6.970 -55.726 1.00 34.48 85 ARG B N 1
ATOM 1941 C CA . ARG B 1 105 ? -25.833 -6.152 -56.574 1.00 34.85 85 ARG B CA 1
ATOM 1942 C C . ARG B 1 105 ? -26.545 -4.967 -57.234 1.00 35.44 85 ARG B C 1
ATOM 1943 O O . ARG B 1 105 ? -26.215 -4.591 -58.351 1.00 50.79 85 ARG B O 1
ATOM 1951 N N . ALA B 1 106 ? -27.516 -4.362 -56.566 1.00 37.56 86 ALA B N 1
ATOM 1952 C CA . ALA B 1 106 ? -28.089 -3.119 -57.088 1.00 34.08 86 ALA B CA 1
ATOM 1953 C C . ALA B 1 106 ? -27.117 -1.998 -56.795 1.00 37.60 86 ALA B C 1
ATOM 1954 O O . ALA B 1 106 ? -26.231 -2.161 -55.951 1.00 38.30 86 ALA B O 1
ATOM 1956 N N . ILE B 1 107 ? -27.255 -0.880 -57.509 1.00 34.09 87 ILE B N 1
ATOM 1957 C CA . ILE B 1 107 ? -26.557 0.344 -57.134 1.00 36.92 87 ILE B CA 1
ATOM 1958 C C . ILE B 1 107 ? -27.567 1.452 -56.855 1.00 38.49 87 ILE B C 1
ATOM 1959 O O . ILE B 1 107 ? -28.308 1.839 -57.753 1.00 40.37 87 ILE B O 1
ATOM 1964 N N . LEU B 1 108 ? -27.560 2.014 -55.651 1.00 37.20 88 LEU B N 1
ATOM 1965 C CA . LEU B 1 108 ? -28.421 3.159 -55.341 1.00 32.51 88 LEU B CA 1
ATOM 1966 C C . LEU B 1 108 ? -27.575 4.398 -55.095 1.00 30.73 88 LEU B C 1
ATOM 1967 O O . LEU B 1 108 ? -26.805 4.450 -54.135 1.00 32.25 88 LEU B O 1
ATOM 1972 N N . HIS B 1 109 ? -27.726 5.409 -55.943 1.00 31.20 89 HIS B N 1
ATOM 1973 C CA . HIS B 1 109 ? -26.934 6.624 -55.802 1.00 37.28 89 HIS B CA 1
ATOM 1974 C C . HIS B 1 109 ? -27.859 7.833 -55.627 1.00 39.57 89 HIS B C 1
ATOM 1975 O O . HIS B 1 109 ? -28.570 8.198 -56.565 1.00 38.22 89 HIS B O 1
ATOM 1982 N N . GLY B 1 110 ? -27.851 8.438 -54.438 1.00 44.95 90 GLY B N 1
ATOM 1983 C CA . GLY B 1 110 ? -28.532 9.704 -54.162 1.00 37.37 90 GLY B CA 1
ATOM 1984 C C . GLY B 1 110 ? -29.999 9.827 -54.569 1.00 41.15 90 GLY B C 1
ATOM 1985 O O . GLY B 1 110 ? -30.397 10.810 -55.195 1.00 38.52 90 GLY B O 1
ATOM 1986 N N . CYS B 1 111 ? -30.813 8.846 -54.196 1.00 33.51 91 CYS B N 1
ATOM 1987 C CA . CYS B 1 111 ? -32.181 8.761 -54.684 1.00 30.95 91 CYS B CA 1
ATOM 1988 C C . CYS B 1 111 ? -33.138 8.505 -53.511 1.00 38.88 91 CYS B C 1
ATOM 1989 O O . CYS B 1 111 ? -32.690 8.219 -52.396 1.00 34.38 91 CYS B O 1
ATOM 1992 N N . THR B 1 112 ? -34.447 8.567 -53.768 1.00 32.02 92 THR B N 1
ATOM 1993 C CA . THR B 1 112 ? -35.448 8.329 -52.736 1.00 39.03 92 THR B CA 1
ATOM 1994 C C . THR B 1 112 ? -36.388 7.222 -53.206 1.00 32.39 92 THR B C 1
ATOM 1995 O O . THR B 1 112 ? -36.785 7.199 -54.361 1.00 32.68 92 THR B O 1
ATOM 1999 N N . ILE B 1 113 ? -36.682 6.272 -52.320 1.00 34.78 93 ILE B N 1
ATOM 2000 C CA . ILE B 1 113 ? -37.457 5.068 -52.636 1.00 35.19 93 ILE B CA 1
ATOM 2001 C C . ILE B 1 113 ? -38.605 4.748 -51.651 1.00 40.67 93 ILE B C 1
ATOM 2002 O O . ILE B 1 113 ? -38.370 4.518 -50.466 1.00 35.16 93 ILE B O 1
ATOM 2007 N N . GLY B 1 114 ? -39.838 4.663 -52.137 1.00 36.93 94 GLY B N 1
ATOM 2008 C CA . GLY B 1 114 ? -40.955 4.359 -51.259 1.00 38.29 94 GLY B CA 1
ATOM 2009 C C . GLY B 1 114 ? -40.980 3.014 -50.543 1.00 41.22 94 GLY B C 1
ATOM 2010 O O . GLY B 1 114 ? -40.362 2.039 -50.976 1.00 46.71 94 GLY B O 1
ATOM 2011 N N . GLU B 1 115 ? -41.771 2.951 -49.477 1.00 41.28 95 GLU B N 1
ATOM 2012 C CA . GLU B 1 115 ? -41.914 1.756 -48.663 1.00 36.94 95 GLU B CA 1
ATOM 2013 C C . GLU B 1 115 ? -42.457 0.595 -49.493 1.00 39.05 95 GLU B C 1
ATOM 2014 O O . GLU B 1 115 ? -43.081 0.816 -50.520 1.00 37.13 95 GLU B O 1
ATOM 2020 N N . ASN B 1 116 ? -42.186 -0.637 -49.060 1.00 39.52 96 ASN B N 1
ATOM 2021 C CA . ASN B 1 116 ? -42.632 -1.848 -49.753 1.00 35.64 96 ASN B CA 1
ATOM 2022 C C . ASN B 1 116 ? -42.291 -1.856 -51.237 1.00 42.33 96 ASN B C 1
ATOM 2023 O O . ASN B 1 116 ? -43.114 -2.280 -52.040 1.00 45.68 96 ASN B O 1
ATOM 2028 N N . THR B 1 117 ? -41.092 -1.400 -51.606 1.00 54.22 97 THR B N 1
ATOM 2029 C CA . THR B 1 117 ? -40.650 -1.422 -53.010 1.00 45.97 97 THR B CA 1
ATOM 2030 C C . THR B 1 117 ? -39.522 -2.454 -53.206 1.00 43.05 97 THR B C 1
ATOM 2031 O O . THR B 1 117 ? -38.673 -2.649 -52.329 1.00 39.34 97 THR B O 1
ATOM 2035 N N . LEU B 1 118 ? -39.552 -3.149 -54.341 1.00 43.75 98 LEU B N 1
ATOM 2036 C CA . LEU B 1 118 ? -38.487 -4.070 -54.708 1.00 47.44 98 LEU B CA 1
ATOM 2037 C C . LEU B 1 118 ? -37.623 -3.480 -55.832 1.00 43.88 98 LEU B C 1
ATOM 2038 O O . LEU B 1 118 ? -38.127 -3.129 -56.898 1.00 43.60 98 LEU B O 1
ATOM 2043 N N . ILE B 1 119 ? -36.322 -3.369 -55.567 1.00 40.97 99 ILE B N 1
ATOM 2044 C CA . ILE B 1 119 ? -35.310 -3.006 -56.561 1.00 31.38 99 ILE B CA 1
ATOM 2045 C C . ILE B 1 119 ? -34.598 -4.278 -57.037 1.00 33.52 99 ILE B C 1
ATOM 2046 O O . ILE B 1 119 ? -33.850 -4.899 -56.283 1.00 27.44 99 ILE B O 1
ATOM 2051 N N . GLY B 1 120 ? -34.889 -4.700 -58.263 1.00 36.86 100 GLY B N 1
ATOM 2052 C CA . GLY B 1 120 ? -34.342 -5.932 -58.816 1.00 34.98 100 GLY B CA 1
ATOM 2053 C C . GLY B 1 120 ? -32.824 -5.998 -58.882 1.00 36.52 100 GLY B C 1
ATOM 2054 O O . GLY B 1 120 ? -32.139 -4.971 -58.956 1.00 35.70 100 GLY B O 1
ATOM 2055 N N . MET B 1 121 ? -32.307 -7.221 -58.874 1.00 37.98 101 MET B N 1
ATOM 2056 C CA . MET B 1 121 ? -30.875 -7.478 -58.911 1.00 32.23 101 MET B CA 1
ATOM 2057 C C . MET B 1 121 ? -30.219 -6.863 -60.138 1.00 34.97 101 MET B C 1
ATOM 2058 O O . MET B 1 121 ? -30.780 -6.834 -61.232 1.00 30.86 101 MET B O 1
ATOM 2063 N N . GLY B 1 122 ? -29.021 -6.346 -59.933 1.00 30.83 102 GLY B N 1
ATOM 2064 C CA . GLY B 1 122 ? -28.297 -5.651 -60.972 1.00 28.51 102 GLY B CA 1
ATOM 2065 C C . GLY B 1 122 ? -28.840 -4.310 -61.437 1.00 28.20 102 GLY B C 1
ATOM 2066 O O . GLY B 1 122 ? -28.275 -3.737 -62.362 1.00 42.71 102 GLY B O 1
ATOM 2067 N N . ALA B 1 123 ? -29.881 -3.779 -60.798 1.00 30.61 103 ALA B N 1
ATOM 2068 C CA . ALA B 1 123 ? -30.500 -2.512 -61.248 1.00 30.55 103 ALA B CA 1
ATOM 2069 C C . ALA B 1 123 ? -29.750 -1.301 -60.757 1.00 32.67 103 ALA B C 1
ATOM 2070 O O . ALA B 1 123 ? -29.058 -1.352 -59.728 1.00 25.68 103 ALA B O 1
ATOM 2072 N N . ILE B 1 124 ? -29.890 -0.204 -61.490 1.00 36.51 104 ILE B N 1
ATOM 2073 C CA . ILE B 1 124 ? -29.196 1.018 -61.133 1.00 37.94 104 ILE B CA 1
ATOM 2074 C C . ILE B 1 124 ? -30.166 2.180 -60.997 1.00 37.29 104 ILE B C 1
ATOM 2075 O O . ILE B 1 124 ? -30.917 2.475 -61.930 1.00 39.81 104 ILE B O 1
ATOM 2080 N N . VAL B 1 125 ? -30.167 2.815 -59.824 1.00 33.99 105 VAL B N 1
ATOM 2081 C CA . VAL B 1 125 ? -30.967 4.022 -59.583 1.00 42.30 105 VAL B CA 1
ATOM 2082 C C . VAL B 1 125 ? -30.039 5.195 -59.333 1.00 34.29 105 VAL B C 1
ATOM 2083 O O . VAL B 1 125 ? -29.237 5.179 -58.406 1.00 39.70 105 VAL B O 1
ATOM 2087 N N . LEU B 1 126 ? -30.168 6.216 -60.165 1.00 25.51 106 LEU B N 1
ATOM 2088 C CA . LEU B 1 126 ? -29.257 7.350 -60.189 1.00 23.50 106 LEU B CA 1
ATOM 2089 C C . LEU B 1 126 ? -29.775 8.543 -59.400 1.00 30.81 106 LEU B C 1
ATOM 2090 O O . LEU B 1 126 ? -30.908 8.540 -58.922 1.00 33.25 106 LEU B O 1
ATOM 2095 N N . ASN B 1 127 ? -28.939 9.566 -59.284 1.00 39.19 107 ASN B N 1
ATOM 2096 C CA . ASN B 1 127 ? -29.235 10.763 -58.500 1.00 34.41 107 ASN B CA 1
ATOM 2097 C C . ASN B 1 127 ? -30.590 11.440 -58.756 1.00 38.83 107 ASN B C 1
ATOM 2098 O O . ASN B 1 127 ? -30.977 11.685 -59.894 1.00 34.70 107 ASN B O 1
ATOM 2103 N N . GLY B 1 128 ? -31.305 11.758 -57.686 1.00 40.07 108 GLY B N 1
ATOM 2104 C CA . GLY B 1 128 ? -32.500 12.569 -57.809 1.00 47.87 108 GLY B CA 1
ATOM 2105 C C . GLY B 1 128 ? -33.725 11.824 -58.300 1.00 49.48 108 GLY B C 1
ATOM 2106 O O . GLY B 1 128 ? -34.813 12.388 -58.400 1.00 57.93 108 GLY B O 1
ATOM 2107 N N . ALA B 1 129 ? -33.544 10.549 -58.606 1.00 46.68 109 ALA B N 1
ATOM 2108 C CA . ALA B 1 129 ? -34.641 9.722 -59.057 1.00 43.50 109 ALA B CA 1
ATOM 2109 C C . ALA B 1 129 ? -35.540 9.482 -57.866 1.00 44.34 109 ALA B C 1
ATOM 2110 O O . ALA B 1 129 ? -35.059 9.379 -56.738 1.00 47.20 109 ALA B O 1
ATOM 2112 N N . LYS B 1 130 ? -36.842 9.389 -58.117 1.00 46.42 110 LYS B N 1
ATOM 2113 C CA . LYS B 1 130 ? -37.815 9.199 -57.053 1.00 46.10 110 LYS B CA 1
ATOM 2114 C C . LYS B 1 130 ? -38.748 8.053 -57.379 1.00 40.72 110 LYS B C 1
ATOM 2115 O O . LYS B 1 130 ? -39.564 8.148 -58.287 1.00 48.35 110 LYS B O 1
ATOM 2121 N N . VAL B 1 131 ? -38.609 6.968 -56.630 1.00 30.76 111 VAL B N 1
ATOM 2122 C CA . VAL B 1 131 ? -39.403 5.765 -56.822 1.00 38.19 111 VAL B CA 1
ATOM 2123 C C . VAL B 1 131 ? -40.471 5.651 -55.748 1.00 39.53 111 VAL B C 1
ATOM 2124 O O . VAL B 1 131 ? -40.178 5.711 -54.558 1.00 39.07 111 VAL B O 1
ATOM 2128 N N . GLY B 1 132 ? -41.709 5.465 -56.177 1.00 42.10 112 GLY B N 1
ATOM 2129 C CA . GLY B 1 132 ? -42.825 5.427 -55.271 1.00 41.87 112 GLY B CA 1
ATOM 2130 C C . GLY B 1 132 ? -42.803 4.197 -54.411 1.00 48.64 112 GLY B C 1
ATOM 2131 O O . GLY B 1 132 ? -41.862 3.417 -54.447 1.00 41.68 112 GLY B O 1
ATOM 2132 N N . LYS B 1 133 ? -43.874 4.034 -53.645 1.00 53.36 113 LYS B N 1
ATOM 2133 C CA . LYS B 1 133 ? -44.056 2.889 -52.776 1.00 40.70 113 LYS B CA 1
ATOM 2134 C C . LYS B 1 133 ? -44.727 1.813 -53.585 1.00 39.17 113 LYS B C 1
ATOM 2135 O O . LYS B 1 133 ? -45.288 2.114 -54.629 1.00 36.62 113 LYS B O 1
ATOM 2141 N N . ASN B 1 134 ? -44.669 0.570 -53.105 1.00 42.87 114 ASN B N 1
ATOM 2142 C CA . ASN B 1 134 ? -45.284 -0.576 -53.775 1.00 44.87 114 ASN B CA 1
ATOM 2143 C C . ASN B 1 134 ? -44.854 -0.766 -55.210 1.00 50.15 114 ASN B C 1
ATOM 2144 O O . ASN B 1 134 ? -45.674 -1.138 -56.046 1.00 53.33 114 ASN B O 1
ATOM 2149 N N . CYS B 1 135 ? -43.575 -0.547 -55.501 1.00 57.23 115 CYS B N 1
ATOM 2150 C CA . CYS B 1 135 ? -43.092 -0.654 -56.882 1.00 46.54 115 CYS B CA 1
ATOM 2151 C C . CYS B 1 135 ? -42.248 -1.896 -57.114 1.00 44.73 115 CYS B C 1
ATOM 2152 O O . CYS B 1 135 ? -41.592 -2.406 -56.214 1.00 45.18 115 CYS B O 1
ATOM 2155 N N . LEU B 1 136 ? -42.278 -2.396 -58.331 1.00 37.80 116 LEU B N 1
ATOM 2156 C CA . LEU B 1 136 ? -41.359 -3.455 -58.717 1.00 40.97 116 LEU B CA 1
ATOM 2157 C C . LEU B 1 136 ? -40.475 -2.930 -59.843 1.00 40.98 116 LEU B C 1
ATOM 2158 O O . LEU B 1 136 ? -40.953 -2.680 -60.954 1.00 36.12 116 LEU B O 1
ATOM 2163 N N . ILE B 1 137 ? -39.198 -2.733 -59.528 1.00 39.67 117 ILE B N 1
ATOM 2164 C CA . ILE B 1 137 ? -38.172 -2.402 -60.521 1.00 42.15 117 ILE B CA 1
ATOM 2165 C C . ILE B 1 137 ? -37.460 -3.673 -60.920 1.00 40.31 117 ILE B C 1
ATOM 2166 O O . ILE B 1 137 ? -36.805 -4.307 -60.085 1.00 37.97 117 ILE B O 1
ATOM 2171 N N . GLY B 1 138 ? -37.623 -4.079 -62.176 1.00 34.90 118 GLY B N 1
ATOM 2172 C CA . GLY B 1 138 ? -37.090 -5.356 -62.625 1.00 39.52 118 GLY B CA 1
ATOM 2173 C C . GLY B 1 138 ? -35.573 -5.402 -62.660 1.00 39.00 118 GLY B C 1
ATOM 2174 O O . GLY B 1 138 ? -34.918 -4.359 -62.699 1.00 36.13 118 GLY B O 1
ATOM 2175 N N . ALA B 1 139 ? -35.012 -6.610 -62.650 1.00 35.12 119 ALA B N 1
ATOM 2176 C CA . ALA B 1 139 ? -33.560 -6.770 -62.716 1.00 28.09 119 ALA B CA 1
ATOM 2177 C C . ALA B 1 139 ? -32.942 -6.109 -63.942 1.00 28.50 119 ALA B C 1
ATOM 2178 O O . ALA B 1 139 ? -33.491 -6.159 -65.040 1.00 33.47 119 ALA B O 1
ATOM 2180 N N . GLY B 1 140 ? -31.766 -5.526 -63.761 1.00 38.16 120 GLY B N 1
ATOM 2181 C CA . GLY B 1 140 ? -31.031 -4.931 -64.863 1.00 36.82 120 GLY B CA 1
ATOM 2182 C C . GLY B 1 140 ? -31.558 -3.604 -65.352 1.00 39.74 120 GLY B C 1
ATOM 2183 O O . GLY B 1 140 ? -31.044 -3.052 -66.320 1.00 50.51 120 GLY B O 1
ATOM 2184 N N . THR B 1 141 ? -32.548 -3.060 -64.655 1.00 32.23 121 THR B N 1
ATOM 2185 C CA . THR B 1 141 ? -33.169 -1.796 -65.046 1.00 37.89 121 THR B CA 1
ATOM 2186 C C . THR B 1 141 ? -32.309 -0.587 -64.664 1.00 36.10 121 THR B C 1
ATOM 2187 O O . THR B 1 141 ? -31.677 -0.576 -63.599 1.00 32.56 121 THR B O 1
ATOM 2191 N N . LEU B 1 142 ? -32.300 0.435 -65.513 1.00 33.24 122 LEU B N 1
ATOM 2192 C CA . LEU B 1 142 ? -31.609 1.682 -65.199 1.00 37.02 122 LEU B CA 1
ATOM 2193 C C . LEU B 1 142 ? -32.588 2.866 -65.043 1.00 41.21 122 LEU B C 1
ATOM 2194 O O . LEU B 1 142 ? -33.180 3.313 -66.022 1.00 34.18 122 LEU B O 1
ATOM 2199 N N . VAL B 1 143 ? -32.753 3.362 -63.814 1.00 33.50 123 VAL B N 1
ATOM 2200 C CA . VAL B 1 143 ? -33.633 4.510 -63.543 1.00 31.59 123 VAL B CA 1
ATOM 2201 C C . VAL B 1 143 ? -32.809 5.794 -63.584 1.00 27.44 123 VAL B C 1
ATOM 2202 O O . VAL B 1 143 ? -32.061 6.100 -62.659 1.00 28.94 123 VAL B O 1
ATOM 2206 N N . LYS B 1 144 ? -32.924 6.546 -64.667 1.00 42.12 124 LYS B N 1
ATOM 2207 C CA . LYS B 1 144 ? -32.024 7.667 -64.873 1.00 40.10 124 LYS B CA 1
ATOM 2208 C C . LYS B 1 144 ? -32.287 8.804 -63.888 1.00 41.65 124 LYS B C 1
ATOM 2209 O O . LYS B 1 144 ? -33.303 8.831 -63.193 1.00 41.87 124 LYS B O 1
ATOM 2215 N N . GLU B 1 145 ? -31.344 9.737 -63.838 1.00 45.74 125 GLU B N 1
ATOM 2216 C CA . GLU B 1 145 ? -31.380 10.862 -62.911 1.00 42.54 125 GLU B CA 1
ATOM 2217 C C . GLU B 1 145 ? -32.686 11.655 -62.944 1.00 42.71 125 GLU B C 1
ATOM 2218 O O . GLU B 1 145 ? -33.177 12.039 -64.000 1.00 43.39 125 GLU B O 1
ATOM 2224 N N . GLY B 1 146 ? -33.247 11.868 -61.757 1.00 38.78 126 GLY B N 1
ATOM 2225 C CA . GLY B 1 146 ? -34.436 12.672 -61.570 1.00 35.89 126 GLY B CA 1
ATOM 2226 C C . GLY B 1 146 ? -35.714 12.038 -62.060 1.00 43.65 126 GLY B C 1
ATOM 2227 O O . GLY B 1 146 ? -36.776 12.652 -62.021 1.00 49.79 126 GLY B O 1
ATOM 2228 N N . MET B 1 147 ? -35.631 10.797 -62.505 1.00 46.15 127 MET B N 1
ATOM 2229 C CA . MET B 1 147 ? -36.825 10.144 -62.981 1.00 44.20 127 MET B CA 1
ATOM 2230 C C . MET B 1 147 ? -37.776 9.893 -61.839 1.00 47.12 127 MET B C 1
ATOM 2231 O O . MET B 1 147 ? -37.348 9.556 -60.742 1.00 39.74 127 MET B O 1
ATOM 2236 N N . GLU B 1 148 ? -39.066 10.099 -62.100 1.00 60.16 128 GLU B N 1
ATOM 2237 C CA . GLU B 1 148 ? -40.119 9.856 -61.117 1.00 49.87 128 GLU B CA 1
ATOM 2238 C C . GLU B 1 148 ? -40.981 8.676 -61.548 1.00 49.79 128 GLU B C 1
ATOM 2239 O O . GLU B 1 148 ? -41.389 8.582 -62.697 1.00 51.99 128 GLU B O 1
ATOM 2245 N N . ILE B 1 149 ? -41.222 7.760 -60.618 1.00 45.95 129 ILE B N 1
ATOM 2246 C CA . ILE B 1 149 ? -41.960 6.530 -60.873 1.00 44.37 129 ILE B CA 1
ATOM 2247 C C . ILE B 1 149 ? -43.167 6.499 -59.945 1.00 48.07 129 ILE B C 1
ATOM 2248 O O . ILE B 1 149 ? -43.016 6.424 -58.727 1.00 44.87 129 ILE B O 1
ATOM 2253 N N . PRO B 1 150 ? -44.375 6.562 -60.515 1.00 59.77 130 PRO B N 1
ATOM 2254 C CA . PRO B 1 150 ? -45.597 6.538 -59.710 1.00 52.35 130 PRO B CA 1
ATOM 2255 C C . PRO B 1 150 ? -45.669 5.326 -58.807 1.00 48.20 130 PRO B C 1
ATOM 2256 O O . PRO B 1 150 ? -45.009 4.334 -59.061 1.00 58.13 130 PRO B O 1
ATOM 2260 N N . ASP B 1 151 ? -46.424 5.442 -57.725 1.00 43.90 131 ASP B N 1
ATOM 2261 C CA . ASP B 1 151 ? -46.629 4.333 -56.803 1.00 46.83 131 ASP B CA 1
ATOM 2262 C C . ASP B 1 151 ? -47.266 3.154 -57.519 1.00 39.37 131 ASP B C 1
ATOM 2263 O O . ASP B 1 151 ? -47.921 3.317 -58.548 1.00 37.00 131 ASP B O 1
ATOM 2268 N N . ASN B 1 152 ? -47.056 1.964 -56.970 1.00 51.36 132 ASN B N 1
ATOM 2269 C CA . ASN B 1 152 ? -47.667 0.734 -57.475 1.00 56.92 132 ASN B CA 1
ATOM 2270 C C . ASN B 1 152 ? -47.245 0.382 -58.894 1.00 51.30 132 ASN B C 1
ATOM 2271 O O . ASN B 1 152 ? -47.905 -0.429 -59.538 1.00 50.29 132 ASN B O 1
ATOM 2276 N N . SER B 1 153 ? -46.131 0.951 -59.361 1.00 49.50 133 SER B N 1
ATOM 2277 C CA . SER B 1 153 ? -45.676 0.741 -60.742 1.00 44.53 133 SER B CA 1
ATOM 2278 C C . SER B 1 153 ? -44.797 -0.486 -60.915 1.00 43.22 133 SER B C 1
ATOM 2279 O O . SER B 1 153 ? -44.110 -0.923 -59.988 1.00 40.26 133 SER B O 1
ATOM 2282 N N . LEU B 1 154 ? -44.882 -1.083 -62.092 1.00 44.04 134 LEU B N 1
ATOM 2283 C CA . LEU B 1 154 ? -43.913 -2.082 -62.534 1.00 48.35 134 LEU B CA 1
ATOM 2284 C C . LEU B 1 154 ? -42.961 -1.433 -63.552 1.00 45.66 134 LEU B C 1
ATOM 2285 O O . LEU B 1 154 ? -43.405 -0.924 -64.588 1.00 41.92 134 LEU B O 1
ATOM 2290 N N . VAL B 1 155 ? -41.661 -1.447 -63.273 1.00 49.10 135 VAL B N 1
ATOM 2291 C CA . VAL B 1 155 ? -40.691 -0.765 -64.147 1.00 54.06 135 VAL B CA 1
ATOM 2292 C C . VAL B 1 155 ? -39.629 -1.722 -64.690 1.00 48.07 135 VAL B C 1
ATOM 2293 O O . VAL B 1 155 ? -39.003 -2.452 -63.915 1.00 49.41 135 VAL B O 1
ATOM 2297 N N . VAL B 1 156 ? -39.447 -1.755 -66.011 1.00 31.68 136 VAL B N 1
ATOM 2298 C CA . VAL B 1 156 ? -38.398 -2.608 -66.594 1.00 44.67 136 VAL B CA 1
ATOM 2299 C C . VAL B 1 156 ? -37.683 -1.924 -67.746 1.00 47.27 136 VAL B C 1
ATOM 2300 O O . VAL B 1 156 ? -38.225 -0.989 -68.359 1.00 36.95 136 VAL B O 1
ATOM 2304 N N . GLY B 1 157 ? -36.474 -2.400 -68.049 1.00 54.11 137 GLY B N 1
ATOM 2305 C CA . GLY B 1 157 ? -35.772 -1.942 -69.231 1.00 55.23 137 GLY B CA 1
ATOM 2306 C C . GLY B 1 157 ? -34.596 -1.021 -68.973 1.00 57.02 137 GLY B C 1
ATOM 2307 O O . GLY B 1 157 ? -34.347 -0.596 -67.845 1.00 52.42 137 GLY B O 1
ATOM 2308 N N . SER B 1 158 ? -33.858 -0.730 -70.037 1.00 66.91 138 SER B N 1
ATOM 2309 C CA . SER B 1 158 ? -32.763 0.225 -69.986 1.00 69.24 138 SER B CA 1
ATOM 2310 C C . SER B 1 158 ? -32.719 0.929 -71.347 1.00 67.38 138 SER B C 1
ATOM 2311 O O . SER B 1 158 ? -32.225 0.369 -72.321 1.00 67.29 138 SER B O 1
ATOM 2314 N N . PRO B 1 159 ? -33.294 2.136 -71.439 1.00 71.31 139 PRO B N 1
ATOM 2315 C CA . PRO B 1 159 ? -33.881 2.990 -70.393 1.00 70.98 139 PRO B CA 1
ATOM 2316 C C . PRO B 1 159 ? -35.191 2.461 -69.807 1.00 58.54 139 PRO B C 1
ATOM 2317 O O . PRO B 1 159 ? -35.966 1.791 -70.483 1.00 60.59 139 PRO B O 1
ATOM 2321 N N . ALA B 1 160 ? -35.443 2.809 -68.556 1.00 58.46 140 ALA B N 1
ATOM 2322 C CA . ALA B 1 160 ? -36.611 2.331 -67.820 1.00 51.21 140 ALA B CA 1
ATOM 2323 C C . ALA B 1 160 ? -37.932 2.820 -68.399 1.00 52.59 140 ALA B C 1
ATOM 2324 O O . ALA B 1 160 ? -38.038 3.952 -68.880 1.00 52.10 140 ALA B O 1
ATOM 2326 N N . ARG B 1 161 ? -38.920 1.930 -68.355 1.00 53.09 141 ARG B N 1
ATOM 2327 C CA . ARG B 1 161 ? -40.293 2.201 -68.768 1.00 48.28 141 ARG B CA 1
ATOM 2328 C C . ARG B 1 161 ? -41.240 1.811 -67.639 1.00 49.87 141 ARG B C 1
ATOM 2329 O O . ARG B 1 161 ? -41.050 0.785 -66.974 1.00 54.10 141 ARG B O 1
ATOM 2337 N N . VAL B 1 162 ? -42.283 2.598 -67.432 1.00 47.16 142 VAL B N 1
ATOM 2338 C CA . VAL B 1 162 ? -43.321 2.195 -66.505 1.00 44.41 142 VAL B CA 1
ATOM 2339 C C . VAL B 1 162 ? -44.230 1.266 -67.299 1.00 49.56 142 VAL B C 1
ATOM 2340 O O . VAL B 1 162 ? -44.878 1.699 -68.241 1.00 50.79 142 VAL B O 1
ATOM 2344 N N . LEU B 1 163 ? -44.283 -0.009 -66.933 1.00 52.90 143 LEU B N 1
ATOM 2345 C CA . LEU B 1 163 ? -44.997 -0.980 -67.755 1.00 54.15 143 LEU B CA 1
ATOM 2346 C C . LEU B 1 163 ? -46.517 -1.005 -67.473 1.00 59.63 143 LEU B C 1
ATOM 2347 O O . LEU B 1 163 ? -47.313 -0.963 -68.407 1.00 56.78 143 LEU B O 1
ATOM 2352 N N . ARG B 1 164 ? -46.906 -1.073 -66.198 1.00 61.19 144 ARG B N 1
ATOM 2353 C CA . ARG B 1 164 ? -48.316 -1.104 -65.773 1.00 57.03 144 ARG B CA 1
ATOM 2354 C C . ARG B 1 164 ? -48.396 -0.957 -64.264 1.00 56.46 144 ARG B C 1
ATOM 2355 O O . ARG B 1 164 ? -47.367 -0.813 -63.615 1.00 53.59 144 ARG B O 1
ATOM 2363 N N . GLN B 1 165 ? -49.603 -0.963 -63.698 1.00 59.35 145 GLN B N 1
ATOM 2364 C CA . GLN B 1 165 ? -49.727 -1.017 -62.238 1.00 55.38 145 GLN B CA 1
ATOM 2365 C C . GLN B 1 165 ? -49.912 -2.426 -61.716 1.00 55.69 145 GLN B C 1
ATOM 2366 O O . GLN B 1 165 ? -50.471 -3.291 -62.377 1.00 61.10 145 GLN B O 1
ATOM 2372 N N . LEU B 1 166 ? -49.447 -2.640 -60.501 1.00 48.22 146 LEU B N 1
ATOM 2373 C CA . LEU B 1 166 ? -49.550 -3.939 -59.881 1.00 53.05 146 LEU B CA 1
ATOM 2374 C C . LEU B 1 166 ? -50.912 -4.172 -59.229 1.00 59.09 146 LEU B C 1
ATOM 2375 O O . LEU B 1 166 ? -51.478 -3.269 -58.598 1.00 62.03 146 LEU B O 1
ATOM 2380 N N . ASP B 1 167 ? -51.411 -5.400 -59.355 1.00 72.53 147 ASP B N 1
ATOM 2381 C CA . ASP B 1 167 ? -52.609 -5.817 -58.640 1.00 71.59 147 ASP B CA 1
ATOM 2382 C C . ASP B 1 167 ? -52.255 -5.957 -57.158 1.00 76.77 147 ASP B C 1
ATOM 2383 O O . ASP B 1 167 ? -51.095 -5.792 -56.781 1.00 74.21 147 ASP B O 1
ATOM 2388 N N . ASP B 1 168 ? -53.255 -6.215 -56.319 1.00 80.20 148 ASP B N 1
ATOM 2389 C CA . ASP B 1 168 ? -53.045 -6.307 -54.874 1.00 70.01 148 ASP B CA 1
ATOM 2390 C C . ASP B 1 168 ? -52.221 -7.536 -54.501 1.00 63.35 148 ASP B C 1
ATOM 2391 O O . ASP B 1 168 ? -51.598 -7.580 -53.441 1.00 63.88 148 ASP B O 1
ATOM 2396 N N . ALA B 1 169 ? -52.215 -8.536 -55.374 1.00 60.12 149 ALA B N 1
ATOM 2397 C CA . ALA B 1 169 ? -51.444 -9.754 -55.118 1.00 63.53 149 ALA B CA 1
ATOM 2398 C C . ALA B 1 169 ? -49.937 -9.509 -55.199 1.00 64.55 149 ALA B C 1
ATOM 2399 O O . ALA B 1 169 ? -49.160 -10.060 -54.410 1.00 59.11 149 ALA B O 1
ATOM 2401 N N . ALA B 1 170 ? -49.533 -8.691 -56.167 1.00 72.84 150 ALA B N 1
ATOM 2402 C CA . ALA B 1 170 ? -48.128 -8.344 -56.345 1.00 69.67 150 ALA B CA 1
ATOM 2403 C C . ALA B 1 170 ? -47.624 -7.538 -55.165 1.00 63.72 150 ALA B C 1
ATOM 2404 O O . ALA B 1 170 ? -46.589 -7.839 -54.572 1.00 64.41 150 ALA B O 1
ATOM 2406 N N . VAL B 1 171 ? -48.384 -6.514 -54.818 1.00 49.45 151 VAL B N 1
ATOM 2407 C CA . VAL B 1 171 ? -48.013 -5.620 -53.737 1.00 47.22 151 VAL B CA 1
ATOM 2408 C C . VAL B 1 171 ? -47.862 -6.395 -52.442 1.00 52.15 151 VAL B C 1
ATOM 2409 O O . VAL B 1 171 ? -47.049 -6.037 -51.583 1.00 44.14 151 VAL B O 1
ATOM 2413 N N . GLU B 1 172 ? -48.626 -7.477 -52.315 1.00 62.79 152 GLU B N 1
ATOM 2414 C CA . GLU B 1 172 ? -48.524 -8.300 -51.125 1.00 60.45 152 GLU B CA 1
ATOM 2415 C C . GLU B 1 172 ? -47.308 -9.217 -51.205 1.00 57.44 152 GLU B C 1
ATOM 2416 O O . GLU B 1 172 ? -46.663 -9.477 -50.189 1.00 57.24 152 GLU B O 1
ATOM 2422 N N . LYS B 1 173 ? -46.981 -9.718 -52.392 1.00 60.34 153 LYS B N 1
ATOM 2423 C CA . LYS B 1 173 ? -45.749 -10.492 -52.505 1.00 58.34 153 LYS B CA 1
ATOM 2424 C C . LYS B 1 173 ? -44.520 -9.628 -52.186 1.00 52.48 153 LYS B C 1
ATOM 2425 O O . LYS B 1 173 ? -43.506 -10.136 -51.714 1.00 52.54 153 LYS B O 1
ATOM 2431 N N . LEU B 1 174 ? -44.614 -8.322 -52.408 1.00 35.54 154 LEU B N 1
ATOM 2432 C CA . LEU B 1 174 ? -43.557 -7.426 -51.954 1.00 34.14 154 LEU B CA 1
ATOM 2433 C C . LEU B 1 174 ? -43.455 -7.464 -50.426 1.00 42.24 154 LEU B C 1
ATOM 2434 O O . LEU B 1 174 ? -42.361 -7.675 -49.899 1.00 39.86 154 LEU B O 1
ATOM 2439 N N . ARG B 1 175 ? -44.598 -7.307 -49.730 1.00 59.64 155 ARG B N 1
ATOM 2440 C CA . ARG B 1 175 ? -44.678 -7.367 -48.252 1.00 42.97 155 ARG B CA 1
ATOM 2441 C C . ARG B 1 175 ? -44.178 -8.687 -47.727 1.00 46.46 155 ARG B C 1
ATOM 2442 O O . ARG B 1 175 ? -43.532 -8.733 -46.687 1.00 44.99 155 ARG B O 1
ATOM 2450 N N . ALA B 1 176 ? -44.496 -9.771 -48.427 1.00 46.74 156 ALA B N 1
ATOM 2451 C CA . ALA B 1 176 ? -44.000 -11.075 -48.019 1.00 43.39 156 ALA B CA 1
ATOM 2452 C C . ALA B 1 176 ? -42.486 -11.079 -48.067 1.00 54.57 156 ALA B C 1
ATOM 2453 O O . ALA B 1 176 ? -41.833 -11.490 -47.110 1.00 57.23 156 ALA B O 1
ATOM 2455 N N . SER B 1 177 ? -41.945 -10.573 -49.176 1.00 56.29 157 SER B N 1
ATOM 2456 C CA . SER B 1 177 ? -40.509 -10.573 -49.433 1.00 44.59 157 SER B CA 1
ATOM 2457 C C . SER B 1 177 ? -39.713 -9.953 -48.284 1.00 47.45 157 SER B C 1
ATOM 2458 O O . SER B 1 177 ? -38.786 -10.583 -47.789 1.00 53.03 157 SER B O 1
ATOM 2461 N N . ALA B 1 178 ? -40.069 -8.744 -47.848 1.00 27.51 158 ALA B N 1
ATOM 2462 C CA . ALA B 1 178 ? -39.374 -8.106 -46.706 1.00 39.84 158 ALA B CA 1
ATOM 2463 C C . ALA B 1 178 ? -39.540 -8.926 -45.410 1.00 45.48 158 ALA B C 1
ATOM 2464 O O . ALA B 1 178 ? -38.627 -9.010 -44.586 1.00 47.78 158 ALA B O 1
ATOM 2466 N N . LYS B 1 179 ? -40.717 -9.522 -45.245 1.00 60.39 159 LYS B N 1
ATOM 2467 C CA . LYS B 1 179 ? -41.047 -10.302 -44.064 1.00 64.44 159 LYS B CA 1
ATOM 2468 C C . LYS B 1 179 ? -40.204 -11.572 -44.035 1.00 64.01 159 LYS B C 1
ATOM 2469 O O . LYS B 1 179 ? -39.665 -11.943 -42.995 1.00 64.50 159 LYS B O 1
ATOM 2475 N N . HIS B 1 180 ? -40.070 -12.222 -45.188 1.00 58.47 160 HIS B N 1
ATOM 2476 C CA . HIS B 1 180 ? -39.268 -13.434 -45.287 1.00 49.11 160 HIS B CA 1
ATOM 2477 C C . HIS B 1 180 ? -37.797 -13.108 -45.070 1.00 56.35 160 HIS B C 1
ATOM 2478 O O . HIS B 1 180 ? -37.079 -13.880 -44.462 1.00 56.33 160 HIS B O 1
ATOM 2485 N N . TYR B 1 181 ? -37.337 -11.961 -45.557 1.00 64.36 161 TYR B N 1
ATOM 2486 C CA . TYR B 1 181 ? -35.919 -11.632 -45.410 1.00 63.17 161 TYR B CA 1
ATOM 2487 C C . TYR B 1 181 ? -35.512 -11.307 -43.989 1.00 59.30 161 TYR B C 1
ATOM 2488 O O . TYR B 1 181 ? -34.424 -11.694 -43.567 1.00 62.08 161 TYR B O 1
ATOM 2497 N N . VAL B 1 182 ? -36.381 -10.634 -43.244 1.00 53.42 162 VAL B N 1
ATOM 2498 C CA . VAL B 1 182 ? -36.143 -10.422 -41.816 1.00 53.04 162 VAL B CA 1
ATOM 2499 C C . VAL B 1 182 ? -35.951 -11.771 -41.091 1.00 60.60 162 VAL B C 1
ATOM 2500 O O . VAL B 1 182 ? -34.998 -11.958 -40.336 1.00 56.08 162 VAL B O 1
ATOM 2504 N N . GLU B 1 183 ? -36.831 -12.730 -41.354 1.00 67.72 163 GLU B N 1
ATOM 2505 C CA . GLU B 1 183 ? -36.676 -14.051 -40.768 1.00 66.28 163 GLU B CA 1
ATOM 2506 C C . GLU B 1 183 ? -35.361 -14.722 -41.139 1.00 71.53 163 GLU B C 1
ATOM 2507 O O . GLU B 1 183 ? -34.688 -15.279 -40.275 1.00 77.32 163 GLU B O 1
ATOM 2513 N N . ARG B 1 184 ? -35.001 -14.680 -42.419 1.00 69.91 164 ARG B N 1
ATOM 2514 C CA . ARG B 1 184 ? -33.750 -15.273 -42.901 1.00 61.18 164 ARG B CA 1
ATOM 2515 C C . ARG B 1 184 ? -32.525 -14.545 -42.323 1.00 62.19 164 ARG B C 1
ATOM 2516 O O . ARG B 1 184 ? -31.497 -15.165 -42.045 1.00 59.66 164 ARG B O 1
ATOM 2524 N N . GLY B 1 185 ? -32.637 -13.229 -42.155 1.00 57.78 165 GLY B N 1
ATOM 2525 C CA . GLY B 1 185 ? -31.585 -12.445 -41.533 1.00 60.87 165 GLY B CA 1
ATOM 2526 C C . GLY B 1 185 ? -31.270 -12.884 -40.116 1.00 66.67 165 GLY B C 1
ATOM 2527 O O . GLY B 1 185 ? -30.115 -13.132 -39.766 1.00 67.89 165 GLY B O 1
ATOM 2528 N N . HIS B 1 186 ? -32.306 -12.956 -39.288 1.00 68.27 166 HIS B N 1
ATOM 2529 C CA . HIS B 1 186 ? -32.152 -13.396 -37.906 1.00 71.06 166 HIS B CA 1
ATOM 2530 C C . HIS B 1 186 ? -31.577 -14.811 -37.844 1.00 68.97 166 HIS B C 1
ATOM 2531 O O . HIS B 1 186 ? -30.697 -15.092 -37.031 1.00 71.54 166 HIS B O 1
ATOM 2538 N N . SER B 1 187 ? -32.078 -15.694 -38.704 1.00 51.11 167 SER B N 1
ATOM 2539 C CA . SER B 1 187 ? -31.598 -17.073 -38.760 1.00 60.99 167 SER B CA 1
ATOM 2540 C C . SER B 1 187 ? -30.090 -17.164 -39.031 1.00 71.89 167 SER B C 1
ATOM 2541 O O . SER B 1 187 ? -29.429 -18.103 -38.578 1.00 76.62 167 SER B O 1
ATOM 2544 N N . PHE B 1 188 ? -29.555 -16.178 -39.753 1.00 63.14 168 PHE B N 1
ATOM 2545 C CA . PHE B 1 188 ? -28.138 -16.143 -40.108 1.00 58.18 168 PHE B CA 1
ATOM 2546 C C . PHE B 1 188 ? -27.242 -15.710 -38.961 1.00 66.16 168 PHE B C 1
ATOM 2547 O O . PHE B 1 188 ? -26.065 -16.079 -38.905 1.00 65.06 168 PHE B O 1
ATOM 2555 N N . MET B 1 189 ? -27.778 -14.903 -38.058 1.00 69.97 169 MET B N 1
ATOM 2556 C CA . MET B 1 189 ? -27.014 -14.553 -36.870 1.00 70.94 169 MET B CA 1
ATOM 2557 C C . MET B 1 189 ? -26.767 -15.819 -36.035 1.00 73.35 169 MET B C 1
ATOM 2558 O O . MET B 1 189 ? -25.747 -15.938 -35.357 1.00 74.78 169 MET B O 1
ATOM 2563 N N . ARG B 1 190 ? -27.700 -16.768 -36.112 1.00 73.59 170 ARG B N 1
ATOM 2564 C CA . ARG B 1 190 ? -27.674 -17.950 -35.255 1.00 76.75 170 ARG B CA 1
ATOM 2565 C C . ARG B 1 190 ? -27.133 -19.203 -35.930 1.00 79.11 170 ARG B C 1
ATOM 2566 O O . ARG B 1 190 ? -26.261 -19.880 -35.389 1.00 81.53 170 ARG B O 1
ATOM 2574 N N . GLY B 1 191 ? -27.631 -19.496 -37.126 1.00 95.35 171 GLY B N 1
ATOM 2575 C CA . GLY B 1 191 ? -27.359 -20.775 -37.753 1.00 92.73 171 GLY B CA 1
ATOM 2576 C C . GLY B 1 191 ? -26.267 -20.713 -38.801 1.00 102.09 171 GLY B C 1
ATOM 2577 O O . GLY B 1 191 ? -26.093 -21.665 -39.574 1.00 96.29 171 GLY B O 1
ATOM 2578 N N . MET B 1 192 ? -25.517 -19.606 -38.822 1.00 93.35 172 MET B N 1
ATOM 2579 C CA . MET B 1 192 ? -24.337 -19.523 -39.681 1.00 86.64 172 MET B CA 1
ATOM 2580 C C . MET B 1 192 ? -23.076 -19.661 -38.834 1.00 91.18 172 MET B C 1
ATOM 2581 O O . MET B 1 192 ? -22.772 -18.811 -37.981 1.00 88.26 172 MET B O 1
ATOM 2586 N N . GLU B 1 193 ? -22.372 -20.764 -39.086 1.00 84.28 173 GLU B N 1
ATOM 2587 C CA . GLU B 1 193 ? -21.120 -21.123 -38.436 1.00 84.01 173 GLU B CA 1
ATOM 2588 C C . GLU B 1 193 ? -20.201 -21.679 -39.527 1.00 82.26 173 GLU B C 1
ATOM 2589 O O . GLU B 1 193 ? -20.687 -22.206 -40.535 1.00 80.78 173 GLU B O 1
ATOM 2595 N N . PRO B 1 194 ? -18.874 -21.550 -39.343 1.00 73.63 174 PRO B N 1
ATOM 2596 C CA . PRO B 1 194 ? -17.838 -22.106 -40.243 1.00 72.62 174 PRO B CA 1
ATOM 2597 C C . PRO B 1 194 ? -17.866 -23.632 -40.374 1.00 70.30 174 PRO B C 1
ATOM 2598 O O . PRO B 1 194 ? -18.295 -24.300 -39.440 1.00 76.76 174 PRO B O 1
ATOM 2602 N N . ALA B 1 195 ? -17.383 -24.170 -41.493 1.00 77.99 175 ALA B N 1
ATOM 2603 C CA . ALA B 1 195 ? -17.439 -25.614 -41.743 1.00 88.38 175 ALA B CA 1
ATOM 2604 C C . ALA B 1 195 ? -16.263 -26.355 -41.105 1.00 97.52 175 ALA B C 1
ATOM 2605 O O . ALA B 1 195 ? -16.323 -27.570 -40.886 1.00 92.86 175 ALA B O 1
ATOM 2607 N N . MET C 1 21 ? -3.666 -5.885 -45.707 1.00 83.19 1 MET C N 1
ATOM 2608 C CA . MET C 1 21 ? -4.136 -5.462 -47.022 1.00 82.38 1 MET C CA 1
ATOM 2609 C C . MET C 1 21 ? -3.850 -6.551 -48.043 1.00 74.40 1 MET C C 1
ATOM 2610 O O . MET C 1 21 ? -2.778 -7.141 -48.029 1.00 75.35 1 MET C O 1
ATOM 2615 N N . PRO C 1 22 ? -4.843 -6.866 -48.886 1.00 72.38 2 PRO C N 1
ATOM 2616 C CA . PRO C 1 22 ? -4.722 -7.873 -49.939 1.00 66.13 2 PRO C CA 1
ATOM 2617 C C . PRO C 1 22 ? -3.970 -7.337 -51.165 1.00 68.55 2 PRO C C 1
ATOM 2618 O O . PRO C 1 22 ? -4.531 -7.223 -52.259 1.00 60.48 2 PRO C O 1
ATOM 2622 N N . ILE C 1 23 ? -2.700 -7.000 -50.978 1.00 71.66 3 ILE C N 1
ATOM 2623 C CA . ILE C 1 23 ? -1.814 -6.793 -52.114 1.00 63.07 3 ILE C CA 1
ATOM 2624 C C . ILE C 1 23 ? -1.081 -8.109 -52.360 1.00 65.05 3 ILE C C 1
ATOM 2625 O O . ILE C 1 23 ? -0.309 -8.539 -51.511 1.00 70.08 3 ILE C O 1
ATOM 2630 N N . TYR C 1 24 ? -1.316 -8.754 -53.503 1.00 57.19 4 TYR C N 1
ATOM 2631 C CA . TYR C 1 24 ? -0.765 -10.090 -53.742 1.00 50.25 4 TYR C CA 1
ATOM 2632 C C . TYR C 1 24 ? 0.255 -10.145 -54.872 1.00 49.89 4 TYR C C 1
ATOM 2633 O O . TYR C 1 24 ? 0.133 -9.456 -55.882 1.00 48.99 4 TYR C O 1
ATOM 2642 N N . ALA C 1 25 ? 1.237 -11.023 -54.706 1.00 56.95 5 ALA C N 1
ATOM 2643 C CA . ALA C 1 25 ? 2.181 -11.335 -55.765 1.00 54.25 5 ALA C CA 1
ATOM 2644 C C . ALA C 1 25 ? 1.762 -12.630 -56.454 1.00 46.96 5 ALA C C 1
ATOM 2645 O O . ALA C 1 25 ? 1.254 -13.553 -55.813 1.00 44.02 5 ALA C O 1
ATOM 2647 N N . TYR C 1 26 ? 1.931 -12.669 -57.769 1.00 42.38 6 TYR C N 1
ATOM 2648 C CA . TYR C 1 26 ? 1.611 -13.856 -58.546 1.00 51.24 6 TYR C CA 1
ATOM 2649 C C . TYR C 1 26 ? 2.634 -14.096 -59.659 1.00 63.89 6 TYR C C 1
ATOM 2650 O O . TYR C 1 26 ? 2.905 -13.174 -60.441 1.00 64.95 6 TYR C O 1
ATOM 2659 N N . ASN C 1 27 ? 3.178 -15.316 -59.752 1.00 65.29 7 ASN C N 1
ATOM 2660 C CA . ASN C 1 27 ? 4.155 -15.649 -60.793 1.00 57.06 7 ASN C CA 1
ATOM 2661 C C . ASN C 1 27 ? 5.347 -14.695 -60.764 1.00 66.64 7 ASN C C 1
ATOM 2662 O O . ASN C 1 27 ? 5.821 -14.252 -61.807 1.00 69.42 7 ASN C O 1
ATOM 2667 N N . GLY C 1 28 ? 5.810 -14.351 -59.569 1.00 72.42 8 GLY C N 1
ATOM 2668 C CA . GLY C 1 28 ? 6.956 -13.471 -59.442 1.00 76.76 8 GLY C CA 1
ATOM 2669 C C . GLY C 1 28 ? 6.675 -11.987 -59.590 1.00 76.44 8 GLY C C 1
ATOM 2670 O O . GLY C 1 28 ? 7.481 -11.168 -59.159 1.00 79.87 8 GLY C O 1
ATOM 2671 N N . HIS C 1 29 ? 5.545 -11.625 -60.192 1.00 74.94 9 HIS C N 1
ATOM 2672 C CA . HIS C 1 29 ? 5.231 -10.213 -60.392 1.00 63.78 9 HIS C CA 1
ATOM 2673 C C . HIS C 1 29 ? 4.335 -9.683 -59.261 1.00 63.87 9 HIS C C 1
ATOM 2674 O O . HIS C 1 29 ? 3.421 -10.377 -58.806 1.00 60.93 9 HIS C O 1
ATOM 2681 N N . LYS C 1 30 ? 4.611 -8.467 -58.794 1.00 57.39 10 LYS C N 1
ATOM 2682 C CA . LYS C 1 30 ? 3.793 -7.836 -57.754 1.00 56.81 10 LYS C CA 1
ATOM 2683 C C . LYS C 1 30 ? 3.484 -6.377 -58.148 1.00 52.05 10 LYS C C 1
ATOM 2684 O O . LYS C 1 30 ? 4.202 -5.790 -58.959 1.00 44.23 10 LYS C O 1
ATOM 2690 N N . PRO C 1 31 ? 2.393 -5.804 -57.598 1.00 60.62 11 PRO C N 1
ATOM 2691 C CA . PRO C 1 31 ? 2.041 -4.409 -57.894 1.00 60.15 11 PRO C CA 1
ATOM 2692 C C . PRO C 1 31 ? 3.168 -3.423 -57.602 1.00 60.64 11 PRO C C 1
ATOM 2693 O O . PRO C 1 31 ? 3.694 -3.421 -56.485 1.00 53.72 11 PRO C O 1
ATOM 2697 N N . GLN C 1 32 ? 3.495 -2.573 -58.576 1.00 61.32 12 GLN C N 1
ATOM 2698 C CA . GLN C 1 32 ? 4.541 -1.570 -58.410 1.00 53.83 12 GLN C CA 1
ATOM 2699 C C . GLN C 1 32 ? 3.921 -0.189 -58.295 1.00 59.46 12 GLN C C 1
ATOM 2700 O O . GLN C 1 32 ? 3.203 0.264 -59.188 1.00 59.55 12 GLN C O 1
ATOM 2706 N N . PHE C 1 33 ? 4.235 0.505 -57.210 1.00 63.30 13 PHE C N 1
ATOM 2707 C CA . PHE C 1 33 ? 3.670 1.829 -56.969 1.00 59.00 13 PHE C CA 1
ATOM 2708 C C . PHE C 1 33 ? 4.684 2.943 -57.228 1.00 61.45 13 PHE C C 1
ATOM 2709 O O . PHE C 1 33 ? 5.763 2.964 -56.637 1.00 63.98 13 PHE C O 1
ATOM 2717 N N . ALA C 1 34 ? 4.328 3.882 -58.093 1.00 72.40 14 ALA C N 1
ATOM 2718 C CA . ALA C 1 34 ? 5.163 5.052 -58.294 1.00 62.55 14 ALA C CA 1
ATOM 2719 C C . ALA C 1 34 ? 5.352 5.767 -56.956 1.00 70.17 14 ALA C C 1
ATOM 2720 O O . ALA C 1 34 ? 6.446 6.230 -56.655 1.00 81.42 14 ALA C O 1
ATOM 2722 N N . ASP C 1 35 ? 4.295 5.847 -56.149 1.00 61.45 15 ASP C N 1
ATOM 2723 C CA . ASP C 1 35 ? 4.406 6.466 -54.831 1.00 58.99 15 ASP C CA 1
ATOM 2724 C C . ASP C 1 35 ? 3.354 5.865 -53.888 1.00 62.94 15 ASP C C 1
ATOM 2725 O O . ASP C 1 35 ? 2.274 6.422 -53.682 1.00 63.12 15 ASP C O 1
ATOM 2730 N N . ARG C 1 36 ? 3.700 4.732 -53.293 1.00 58.55 16 ARG C N 1
ATOM 2731 C CA . ARG C 1 36 ? 2.772 3.943 -52.485 1.00 60.87 16 ARG C CA 1
ATOM 2732 C C . ARG C 1 36 ? 2.140 4.702 -51.317 1.00 71.35 16 ARG C C 1
ATOM 2733 O O . ARG C 1 36 ? 0.977 4.472 -50.986 1.00 72.31 16 ARG C O 1
ATOM 2741 N N . GLU C 1 37 ? 2.895 5.614 -50.709 1.00 86.40 17 GLU C N 1
ATOM 2742 C CA . GLU C 1 37 ? 2.422 6.355 -49.541 1.00 83.57 17 GLU C CA 1
ATOM 2743 C C . GLU C 1 37 ? 1.388 7.414 -49.931 1.00 79.23 17 GLU C C 1
ATOM 2744 O O . GLU C 1 37 ? 0.760 8.025 -49.071 1.00 81.12 17 GLU C O 1
ATOM 2750 N N . SER C 1 38 ? 1.197 7.600 -51.234 1.00 55.63 18 SER C N 1
ATOM 2751 C CA . SER C 1 38 ? 0.222 8.552 -51.752 1.00 55.62 18 SER C CA 1
ATOM 2752 C C . SER C 1 38 ? -1.075 7.876 -52.209 1.00 61.39 18 SER C C 1
ATOM 2753 O O . SER C 1 38 ? -2.047 8.555 -52.545 1.00 58.36 18 SER C O 1
ATOM 2756 N N . ASN C 1 39 ? -1.057 6.547 -52.276 1.00 60.13 19 ASN C N 1
ATOM 2757 C CA . ASN C 1 39 ? -2.202 5.756 -52.723 1.00 54.44 19 ASN C CA 1
ATOM 2758 C C . ASN C 1 39 ? -3.200 5.385 -51.616 1.00 52.68 19 ASN C C 1
ATOM 2759 O O . ASN C 1 39 ? -2.847 4.805 -50.587 1.00 54.56 19 ASN C O 1
ATOM 2764 N N . TRP C 1 40 ? -4.458 5.741 -51.823 1.00 48.16 20 TRP C N 1
ATOM 2765 C CA . TRP C 1 40 ? -5.508 5.273 -50.935 1.00 50.70 20 TRP C CA 1
ATOM 2766 C C . TRP C 1 40 ? -5.856 3.856 -51.338 1.00 46.43 20 TRP C C 1
ATOM 2767 O O . TRP C 1 40 ? -6.107 3.601 -52.507 1.00 43.59 20 TRP C O 1
ATOM 2778 N N . ILE C 1 41 ? -5.802 2.917 -50.401 1.00 46.17 21 ILE C N 1
ATOM 2779 C CA . ILE C 1 41 ? -6.205 1.542 -50.712 1.00 53.14 21 ILE C CA 1
ATOM 2780 C C . ILE C 1 41 ? -7.084 0.947 -49.596 1.00 50.15 21 ILE C C 1
ATOM 2781 O O . ILE C 1 41 ? -6.585 0.613 -48.526 1.00 52.87 21 ILE C O 1
ATOM 2786 N N . ALA C 1 42 ? -8.379 0.798 -49.839 1.00 47.22 22 ALA C N 1
ATOM 2787 C CA . ALA C 1 42 ? -9.256 0.214 -48.832 1.00 46.05 22 ALA C CA 1
ATOM 2788 C C . ALA C 1 42 ? -8.820 -1.205 -48.494 1.00 49.35 22 ALA C C 1
ATOM 2789 O O . ALA C 1 42 ? -8.231 -1.882 -49.333 1.00 54.54 22 ALA C O 1
ATOM 2791 N N . PRO C 1 43 ? -9.089 -1.652 -47.256 1.00 52.77 23 PRO C N 1
ATOM 2792 C CA . PRO C 1 43 ? -8.724 -2.990 -46.767 1.00 52.57 23 PRO C CA 1
ATOM 2793 C C . PRO C 1 43 ? -9.348 -4.100 -47.595 1.00 54.76 23 PRO C C 1
ATOM 2794 O O . PRO C 1 43 ? -8.859 -5.226 -47.630 1.00 54.24 23 PRO C O 1
ATOM 2798 N N . ASP C 1 44 ? -10.443 -3.757 -48.254 1.00 68.93 24 ASP C N 1
ATOM 2799 C CA . ASP C 1 44 ? -11.206 -4.680 -49.069 1.00 61.19 24 ASP C CA 1
ATOM 2800 C C . ASP C 1 44 ? -10.603 -4.836 -50.475 1.00 60.44 24 ASP C C 1
ATOM 2801 O O . ASP C 1 44 ? -10.853 -5.828 -51.163 1.00 64.75 24 ASP C O 1
ATOM 2806 N N . ALA C 1 45 ? -9.800 -3.848 -50.883 1.00 53.51 25 ALA C N 1
ATOM 2807 C CA . ALA C 1 45 ? -9.200 -3.783 -52.229 1.00 53.82 25 ALA C CA 1
ATOM 2808 C C . ALA C 1 45 ? -8.137 -4.841 -52.452 1.00 56.36 25 ALA C C 1
ATOM 2809 O O . ALA C 1 45 ? -7.429 -5.241 -51.529 1.00 63.82 25 ALA C O 1
ATOM 2811 N N . THR C 1 46 ? -8.021 -5.290 -53.689 1.00 39.80 26 THR C N 1
ATOM 2812 C CA . THR C 1 46 ? -7.133 -6.379 -53.992 1.00 42.39 26 THR C CA 1
ATOM 2813 C C . THR C 1 46 ? -6.346 -6.076 -55.251 1.00 40.73 26 THR C C 1
ATOM 2814 O O . THR C 1 46 ? -6.933 -5.953 -56.325 1.00 40.62 26 THR C O 1
ATOM 2818 N N . LEU C 1 47 ? -5.030 -5.925 -55.140 1.00 42.08 27 LEU C N 1
ATOM 2819 C CA . LEU C 1 47 ? -4.205 -5.741 -56.341 1.00 36.56 27 LEU C CA 1
ATOM 2820 C C . LEU C 1 47 ? -3.273 -6.927 -56.449 1.00 45.58 27 LEU C C 1
ATOM 2821 O O . LEU C 1 47 ? -2.582 -7.260 -55.485 1.00 47.45 27 LEU C O 1
ATOM 2826 N N . ILE C 1 48 ? -3.241 -7.536 -57.635 1.00 41.48 28 ILE C N 1
ATOM 2827 C CA . ILE C 1 48 ? -2.582 -8.811 -57.874 1.00 34.90 28 ILE C CA 1
ATOM 2828 C C . ILE C 1 48 ? -1.694 -8.838 -59.102 1.00 43.32 28 ILE C C 1
ATOM 2829 O O . ILE C 1 48 ? -2.179 -8.589 -60.217 1.00 38.59 28 ILE C O 1
ATOM 2834 N N . GLY C 1 49 ? -0.419 -9.198 -58.924 1.00 41.20 29 GLY C N 1
ATOM 2835 C CA . GLY C 1 49 ? 0.456 -9.420 -60.069 1.00 42.47 29 GLY C CA 1
ATOM 2836 C C . GLY C 1 49 ? 0.913 -8.163 -60.804 1.00 43.89 29 GLY C C 1
ATOM 2837 O O . GLY C 1 49 ? 1.379 -7.205 -60.179 1.00 34.18 29 GLY C O 1
ATOM 2838 N N . LYS C 1 50 ? 0.835 -8.191 -62.135 1.00 45.94 30 LYS C N 1
ATOM 2839 C CA . LYS C 1 50 ? 1.323 -7.100 -62.980 1.00 42.70 30 LYS C CA 1
ATOM 2840 C C . LYS C 1 50 ? 0.419 -5.865 -62.959 1.00 43.70 30 LYS C C 1
ATOM 2841 O O . LYS C 1 50 ? -0.274 -5.571 -63.931 1.00 47.22 30 LYS C O 1
ATOM 2847 N N . VAL C 1 51 ? 0.441 -5.120 -61.873 1.00 38.27 31 VAL C N 1
ATOM 2848 C CA . VAL C 1 51 ? -0.343 -3.904 -61.787 1.00 39.89 31 VAL C CA 1
ATOM 2849 C C . VAL C 1 51 ? 0.618 -2.760 -61.622 1.00 42.01 31 VAL C C 1
ATOM 2850 O O . VAL C 1 51 ? 1.482 -2.815 -60.752 1.00 44.25 31 VAL C O 1
ATOM 2854 N N . VAL C 1 52 ? 0.498 -1.747 -62.467 1.00 43.30 32 VAL C N 1
ATOM 2855 C CA . VAL C 1 52 ? 1.322 -0.550 -62.350 1.00 49.34 32 VAL C CA 1
ATOM 2856 C C . VAL C 1 52 ? 0.467 0.615 -61.856 1.00 44.58 32 VAL C C 1
ATOM 2857 O O . VAL C 1 52 ? -0.471 1.028 -62.547 1.00 39.62 32 VAL C O 1
ATOM 2861 N N . VAL C 1 53 ? 0.815 1.162 -60.689 1.00 43.28 33 VAL C N 1
ATOM 2862 C CA . VAL C 1 53 ? -0.011 2.149 -60.004 1.00 41.85 33 VAL C CA 1
ATOM 2863 C C . VAL C 1 53 ? 0.617 3.536 -59.935 1.00 45.38 33 VAL C C 1
ATOM 2864 O O . VAL C 1 53 ? 1.650 3.714 -59.295 1.00 47.78 33 VAL C O 1
ATOM 2868 N N . G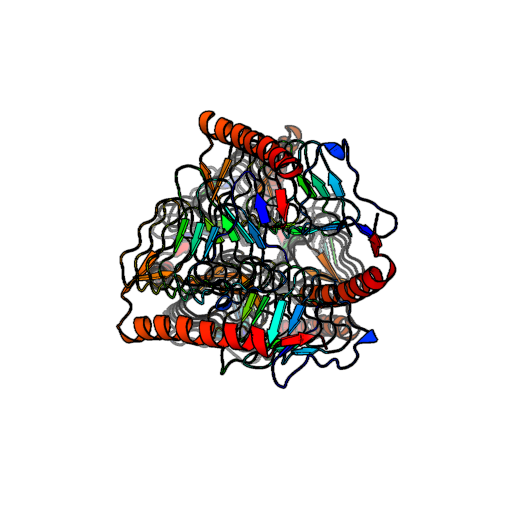LY C 1 54 ? -0.023 4.526 -60.554 1.00 41.42 34 GLY C N 1
ATOM 2869 C CA . GLY C 1 54 ? 0.463 5.906 -60.539 1.00 33.37 34 GLY C CA 1
ATOM 2870 C C . GLY C 1 54 ? 0.377 6.665 -59.230 1.00 39.93 34 GLY C C 1
ATOM 2871 O O . GLY C 1 54 ? 0.116 6.095 -58.182 1.00 50.97 34 GLY C O 1
ATOM 2872 N N . GLU C 1 55 ? 0.519 7.984 -59.291 1.00 64.95 35 GLU C N 1
ATOM 2873 C CA . GLU C 1 55 ? 0.507 8.773 -58.064 1.00 63.07 35 GLU C CA 1
ATOM 2874 C C . GLU C 1 55 ? -0.902 9.194 -57.745 1.00 60.45 35 GLU C C 1
ATOM 2875 O O . GLU C 1 55 ? -1.692 9.479 -58.642 1.00 58.27 35 GLU C O 1
ATOM 2881 N N . ASN C 1 56 ? -1.191 9.233 -56.446 1.00 68.83 36 ASN C N 1
ATOM 2882 C CA . ASN C 1 56 ? -2.486 9.625 -55.887 1.00 65.48 36 ASN C CA 1
ATOM 2883 C C . ASN C 1 56 ? -3.684 8.747 -56.280 1.00 60.33 36 ASN C C 1
ATOM 2884 O O . ASN C 1 56 ? -4.817 9.070 -55.930 1.00 69.78 36 ASN C O 1
ATOM 2889 N N . ALA C 1 57 ? -3.453 7.653 -57.002 1.00 52.02 37 ALA C N 1
ATOM 2890 C CA . ALA C 1 57 ? -4.540 6.742 -57.351 1.00 48.20 37 ALA C CA 1
ATOM 2891 C C . ALA C 1 57 ? -5.125 6.107 -56.095 1.00 50.77 37 ALA C C 1
ATOM 2892 O O . ALA C 1 57 ? -4.391 5.834 -55.145 1.00 50.73 37 ALA C O 1
ATOM 2894 N N . GLY C 1 58 ? -6.449 5.926 -56.082 1.00 45.73 38 GLY C N 1
ATOM 2895 C CA . GLY C 1 58 ? -7.156 5.373 -54.936 1.00 40.48 38 GLY C CA 1
ATOM 2896 C C . GLY C 1 58 ? -7.987 4.186 -55.366 1.00 37.46 38 GLY C C 1
ATOM 2897 O O . GLY C 1 58 ? -8.551 4.162 -56.464 1.00 32.41 38 GLY C O 1
ATOM 2898 N N . PHE C 1 59 ? -8.033 3.170 -54.523 1.00 36.03 39 PHE C N 1
ATOM 2899 C CA . PHE C 1 59 ? -8.739 1.955 -54.865 1.00 34.14 39 PHE C CA 1
ATOM 2900 C C . PHE C 1 59 ? -9.700 1.650 -53.758 1.00 32.85 39 PHE C C 1
ATOM 2901 O O . PHE C 1 59 ? -9.295 1.290 -52.644 1.00 35.55 39 PHE C O 1
ATOM 2909 N N . TRP C 1 60 ? -10.984 1.750 -54.060 1.00 36.15 40 TRP C N 1
ATOM 2910 C CA . TRP C 1 60 ? -11.958 1.706 -53.001 1.00 33.01 40 TRP C CA 1
ATOM 2911 C C . TRP C 1 60 ? -12.430 0.302 -52.687 1.00 36.55 40 TRP C C 1
ATOM 2912 O O . TRP C 1 60 ? -11.892 -0.675 -53.197 1.00 37.10 40 TRP C O 1
ATOM 2923 N N . PHE C 1 61 ? -13.407 0.206 -51.802 1.00 34.10 41 PHE C N 1
ATOM 2924 C CA . PHE C 1 61 ? -13.796 -1.057 -51.215 1.00 32.41 41 PHE C CA 1
ATOM 2925 C C . PHE C 1 61 ? -14.200 -2.114 -52.258 1.00 32.99 41 PHE C C 1
ATOM 2926 O O . PHE C 1 61 ? -14.987 -1.836 -53.166 1.00 24.62 41 PHE C O 1
ATOM 2934 N N . GLY C 1 62 ? -13.644 -3.318 -52.127 1.00 30.16 42 GLY C N 1
ATOM 2935 C CA . GLY C 1 62 ? -14.058 -4.467 -52.916 1.00 28.61 42 GLY C CA 1
ATOM 2936 C C . GLY C 1 62 ? -13.512 -4.524 -54.330 1.00 33.32 42 GLY C C 1
ATOM 2937 O O . GLY C 1 62 ? -13.763 -5.489 -55.032 1.00 31.18 42 GLY C O 1
ATOM 2938 N N . ALA C 1 63 ? -12.720 -3.536 -54.735 1.00 32.29 43 ALA C N 1
ATOM 2939 C CA . ALA C 1 63 ? -12.127 -3.548 -56.065 1.00 35.05 43 ALA C CA 1
ATOM 2940 C C . ALA C 1 63 ? -11.202 -4.762 -56.246 1.00 38.77 43 ALA C C 1
ATOM 2941 O O . ALA C 1 63 ? -10.706 -5.320 -55.263 1.00 40.49 43 ALA C O 1
ATOM 2943 N N . VAL C 1 64 ? -11.022 -5.195 -57.498 1.00 28.98 44 VAL C N 1
ATOM 2944 C CA . VAL C 1 64 ? -10.166 -6.332 -57.833 1.00 35.04 44 VAL C CA 1
ATOM 2945 C C . VAL C 1 64 ? -9.366 -6.082 -59.101 1.00 32.74 44 VAL C C 1
ATOM 2946 O O . VAL C 1 64 ? -9.932 -6.007 -60.196 1.00 35.12 44 VAL C O 1
ATOM 2950 N N . LEU C 1 65 ? -8.049 -6.000 -58.993 1.00 39.58 45 LEU C N 1
ATOM 2951 C CA . LEU C 1 65 ? -7.247 -5.826 -60.196 1.00 43.59 45 LEU C CA 1
ATOM 2952 C C . LEU C 1 65 ? -6.389 -7.054 -60.346 1.00 42.53 45 LEU C C 1
ATOM 2953 O O . LEU C 1 65 ? -5.463 -7.237 -59.566 1.00 46.59 45 LEU C O 1
ATOM 2958 N N . ARG C 1 66 ? -6.740 -7.916 -61.300 1.00 35.01 46 ARG C N 1
ATOM 2959 C CA . ARG C 1 66 ? -6.048 -9.174 -61.514 1.00 38.50 46 ARG C CA 1
ATOM 2960 C C . ARG C 1 66 ? -5.089 -9.033 -62.685 1.00 40.51 46 ARG C C 1
ATOM 2961 O O . ARG C 1 66 ? -5.480 -9.127 -63.858 1.00 40.79 46 ARG C O 1
ATOM 2969 N N . GLY C 1 67 ? -3.831 -8.751 -62.358 1.00 50.43 47 GLY C N 1
ATOM 2970 C CA . GLY C 1 67 ? -2.814 -8.531 -63.374 1.00 61.30 47 GLY C CA 1
ATOM 2971 C C . GLY C 1 67 ? -2.024 -9.781 -63.648 1.00 61.19 47 GLY C C 1
ATOM 2972 O O . GLY C 1 67 ? -0.828 -9.838 -63.326 1.00 52.22 47 GLY C O 1
ATOM 2973 N N . ASP C 1 68 ? -2.705 -10.785 -64.208 1.00 60.83 48 ASP C N 1
ATOM 2974 C CA . ASP C 1 68 ? -2.111 -12.106 -64.385 1.00 48.07 48 ASP C CA 1
ATOM 2975 C C . ASP C 1 68 ? -1.885 -12.510 -65.852 1.00 47.39 48 ASP C C 1
ATOM 2976 O O . ASP C 1 68 ? -1.132 -13.447 -66.121 1.00 56.85 48 ASP C O 1
ATOM 2981 N N . ASN C 1 69 ? -2.540 -11.833 -66.793 1.00 39.45 49 ASN C N 1
ATOM 2982 C CA . ASN C 1 69 ? -2.217 -12.038 -68.203 1.00 35.61 49 ASN C CA 1
ATOM 2983 C C . ASN C 1 69 ? -1.419 -10.840 -68.678 1.00 40.51 49 ASN C C 1
ATOM 2984 O O . ASN C 1 69 ? -0.271 -10.671 -68.286 1.00 38.71 49 ASN C O 1
ATOM 2989 N N . GLU C 1 70 ? -2.048 -9.962 -69.449 1.00 52.30 50 GLU C N 1
ATOM 2990 C CA . GLU C 1 70 ? -1.401 -8.712 -69.806 1.00 43.90 50 GLU C CA 1
ATOM 2991 C C . GLU C 1 70 ? -1.440 -7.821 -68.573 1.00 43.51 50 GLU C C 1
ATOM 2992 O O . GLU C 1 70 ? -2.268 -8.032 -67.690 1.00 47.07 50 GLU C O 1
ATOM 2998 N N . PRO C 1 71 ? -0.529 -6.835 -68.489 1.00 55.76 51 PRO C N 1
ATOM 2999 C CA . PRO C 1 71 ? -0.470 -5.992 -67.286 1.00 53.51 51 PRO C CA 1
ATOM 3000 C C . PRO C 1 71 ? -1.535 -4.905 -67.273 1.00 49.60 51 PRO C C 1
ATOM 3001 O O . PRO C 1 71 ? -1.972 -4.441 -68.347 1.00 41.77 51 PRO C O 1
ATOM 3005 N N . ILE C 1 72 ? -1.912 -4.490 -66.062 1.00 37.08 52 ILE C N 1
ATOM 3006 C CA . ILE C 1 72 ? -2.923 -3.456 -65.844 1.00 33.20 52 ILE C CA 1
ATOM 3007 C C . ILE C 1 72 ? -2.271 -2.183 -65.363 1.00 30.31 52 ILE C C 1
ATOM 3008 O O . ILE C 1 72 ? -1.662 -2.172 -64.288 1.00 31.52 52 ILE C O 1
ATOM 3013 N N . THR C 1 73 ? -2.426 -1.106 -66.124 1.00 30.12 53 THR C N 1
ATOM 3014 C CA . THR C 1 73 ? -1.707 0.139 -65.856 1.00 43.00 53 THR C CA 1
ATOM 3015 C C . THR C 1 73 ? -2.613 1.306 -65.418 1.00 40.62 53 THR C C 1
ATOM 3016 O O . THR C 1 73 ? -3.396 1.836 -66.216 1.00 37.79 53 THR C O 1
ATOM 3020 N N . ILE C 1 74 ? -2.473 1.747 -64.174 1.00 28.14 54 ILE C N 1
ATOM 3021 C CA . ILE C 1 74 ? -3.352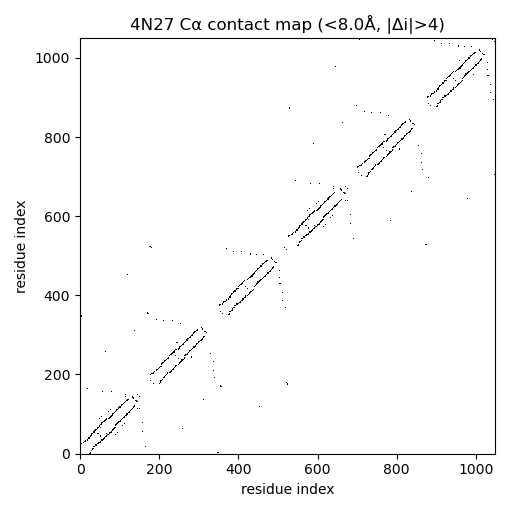 2.795 -63.665 1.00 37.71 54 ILE C CA 1
ATOM 3022 C C . ILE C 1 74 ? -2.663 4.150 -63.572 1.00 37.53 54 ILE C C 1
ATOM 3023 O O . ILE C 1 74 ? -1.806 4.360 -62.709 1.00 33.09 54 ILE C O 1
ATOM 3028 N N . GLY C 1 75 ? -3.041 5.061 -64.469 1.00 34.69 55 GLY C N 1
ATOM 3029 C CA . GLY C 1 75 ? -2.487 6.403 -64.504 1.00 32.56 55 GLY C CA 1
ATOM 3030 C C . GLY C 1 75 ? -2.648 7.133 -63.189 1.00 43.22 55 GLY C C 1
ATOM 3031 O O . GLY C 1 75 ? -3.394 6.704 -62.309 1.00 35.78 55 GLY C O 1
ATOM 3032 N N . ALA C 1 76 ? -1.940 8.247 -63.054 1.00 50.23 56 ALA C N 1
ATOM 3033 C CA . ALA C 1 76 ? -1.969 9.028 -61.830 1.00 43.82 56 ALA C CA 1
ATOM 3034 C C . ALA C 1 76 ? -3.285 9.811 -61.688 1.00 43.46 56 ALA C C 1
ATOM 3035 O O . ALA C 1 76 ? -3.973 10.083 -62.674 1.00 35.23 56 ALA C O 1
ATOM 3037 N N . ASP C 1 77 ? -3.620 10.165 -60.450 1.00 52.64 57 ASP C N 1
ATOM 3038 C CA . ASP C 1 77 ? -4.836 10.910 -60.122 1.00 54.34 57 ASP C CA 1
ATOM 3039 C C . ASP C 1 77 ? -6.108 10.143 -60.499 1.00 49.70 57 ASP C C 1
ATOM 3040 O O . ASP C 1 77 ? -7.189 10.725 -60.600 1.00 49.92 57 ASP C O 1
ATOM 3045 N N . THR C 1 78 ? -5.985 8.829 -60.676 1.00 47.18 58 THR C N 1
ATOM 3046 C CA . THR C 1 78 ? -7.114 8.008 -61.114 1.00 42.89 58 THR C CA 1
ATOM 3047 C C . THR C 1 78 ? -7.807 7.299 -59.951 1.00 42.13 58 THR C C 1
ATOM 3048 O O . THR C 1 78 ? -7.149 6.695 -59.113 1.00 35.47 58 THR C O 1
ATOM 3052 N N . ASN C 1 79 ? -9.135 7.415 -59.881 1.00 31.08 59 ASN C N 1
ATOM 3053 C CA . ASN C 1 79 ? -9.906 6.774 -58.818 1.00 40.36 59 ASN C CA 1
ATOM 3054 C C . ASN C 1 79 ? -10.615 5.544 -59.369 1.00 39.93 59 ASN C C 1
ATOM 3055 O O . ASN C 1 79 ? -11.155 5.565 -60.487 1.00 33.41 59 ASN C O 1
ATOM 3060 N N . VAL C 1 80 ? -10.525 4.452 -58.612 1.00 24.98 60 VAL C N 1
ATOM 3061 C CA . VAL C 1 80 ? -11.128 3.189 -58.983 1.00 28.55 60 VAL C CA 1
ATOM 3062 C C . VAL C 1 80 ? -12.156 2.871 -57.942 1.00 24.62 60 VAL C C 1
ATOM 3063 O O . VAL C 1 80 ? -11.800 2.416 -56.861 1.00 27.55 60 VAL C O 1
ATOM 3067 N N . GLN C 1 81 ? -13.428 3.110 -58.234 1.00 32.87 61 GLN C N 1
ATOM 3068 C CA . GLN C 1 81 ? -14.441 3.066 -57.186 1.00 36.06 61 GLN C CA 1
ATOM 3069 C C . GLN C 1 81 ? -14.886 1.662 -56.791 1.00 36.09 61 GLN C C 1
ATOM 3070 O O . GLN C 1 81 ? -14.385 0.677 -57.321 1.00 37.41 61 GLN C O 1
ATOM 3076 N N . GLU C 1 82 ? -15.804 1.587 -55.826 1.00 38.01 62 GLU C N 1
ATOM 3077 C CA . GLU C 1 82 ? -16.226 0.318 -55.222 1.00 38.29 62 GLU C CA 1
ATOM 3078 C C . GLU C 1 82 ? -16.446 -0.818 -56.213 1.00 35.19 62 GLU C C 1
ATOM 3079 O O . GLU C 1 82 ? -17.235 -0.704 -57.150 1.00 31.10 62 GLU C O 1
ATOM 3085 N N . GLN C 1 83 ? -15.758 -1.924 -55.957 1.00 39.62 63 GLN C N 1
ATOM 3086 C CA . GLN C 1 83 ? -15.963 -3.186 -56.644 1.00 36.81 63 GLN C CA 1
ATOM 3087 C C . GLN C 1 83 ? -15.779 -3.157 -58.156 1.00 38.55 63 GLN C C 1
ATOM 3088 O O . GLN C 1 83 ? -16.344 -3.980 -58.873 1.00 41.39 63 GLN C O 1
ATOM 3094 N N . THR C 1 84 ? -14.954 -2.236 -58.634 1.00 38.15 64 THR C N 1
ATOM 3095 C CA . THR C 1 84 ? -14.520 -2.271 -60.018 1.00 38.92 64 THR C CA 1
ATOM 3096 C C . THR C 1 84 ? -13.723 -3.558 -60.266 1.00 39.64 64 THR C C 1
ATOM 3097 O O . THR C 1 84 ? -12.934 -3.974 -59.410 1.00 37.69 64 THR C O 1
ATOM 3101 N N . ILE C 1 85 ? -13.955 -4.203 -61.408 1.00 37.35 65 ILE C N 1
ATOM 3102 C CA . ILE C 1 85 ? -13.158 -5.356 -61.832 1.00 32.41 65 ILE C CA 1
ATOM 3103 C C . ILE C 1 85 ? -12.291 -4.982 -63.021 1.00 39.31 65 ILE C C 1
ATOM 3104 O O . ILE C 1 85 ? -12.804 -4.476 -64.026 1.00 37.26 65 ILE C O 1
ATOM 3109 N N . MET C 1 86 ? -10.988 -5.233 -62.931 1.00 36.29 66 MET C N 1
ATOM 3110 C CA . MET C 1 86 ? -10.131 -5.057 -64.100 1.00 41.48 66 MET C CA 1
ATOM 3111 C C . MET C 1 86 ? -9.390 -6.357 -64.365 1.00 39.47 66 MET C C 1
ATOM 3112 O O . MET C 1 86 ? -8.903 -6.991 -63.433 1.00 36.83 66 MET C O 1
ATOM 3117 N N . HIS C 1 87 ? -9.329 -6.755 -65.634 1.00 29.71 67 HIS C N 1
ATOM 3118 C CA . HIS C 1 87 ? -8.709 -8.005 -66.031 1.00 38.28 67 HIS C CA 1
ATOM 3119 C C . HIS C 1 87 ? -8.314 -7.922 -67.521 1.00 35.94 67 HIS C C 1
ATOM 3120 O O . HIS C 1 87 ? -8.681 -6.968 -68.200 1.00 24.68 67 HIS C O 1
ATOM 3127 N N . THR C 1 88 ? -7.591 -8.924 -68.031 1.00 48.13 68 THR C N 1
ATOM 3128 C CA . THR C 1 88 ? -7.123 -8.919 -69.425 1.00 47.58 68 THR C CA 1
ATOM 3129 C C . THR C 1 88 ? -7.131 -10.293 -70.041 1.00 47.20 68 THR C C 1
ATOM 3130 O O . THR C 1 88 ? -7.242 -11.308 -69.346 1.00 48.45 68 THR C O 1
ATOM 3134 N N . ASP C 1 89 ? -7.064 -10.297 -71.365 1.00 60.07 69 ASP C N 1
ATOM 3135 C CA . ASP C 1 89 ? -6.736 -11.483 -72.136 1.00 59.89 69 ASP C CA 1
ATOM 3136 C C . ASP C 1 89 ? -5.382 -11.244 -72.800 1.00 62.24 69 ASP C C 1
ATOM 3137 O O . ASP C 1 89 ? -5.020 -10.100 -73.076 1.00 58.99 69 ASP C O 1
ATOM 3142 N N . ILE C 1 90 ? -4.631 -12.310 -73.031 1.00 52.70 70 ILE C N 1
ATOM 3143 C CA . ILE C 1 90 ? -3.332 -12.188 -73.668 1.00 53.15 70 ILE C CA 1
ATOM 3144 C C . ILE C 1 90 ? -3.509 -11.564 -75.053 1.00 52.60 70 ILE C C 1
ATOM 3145 O O . ILE C 1 90 ? -4.342 -12.027 -75.844 1.00 49.72 70 ILE C O 1
ATOM 3150 N N . GLY C 1 91 ? -2.732 -10.513 -75.329 1.00 45.38 71 GLY C N 1
ATOM 3151 C CA . GLY C 1 91 ? -2.892 -9.721 -76.536 1.00 42.16 71 GLY C CA 1
ATOM 3152 C C . GLY C 1 91 ? -3.574 -8.378 -76.281 1.00 52.54 71 GLY C C 1
ATOM 3153 O O . GLY C 1 91 ? -3.611 -7.511 -77.165 1.00 51.79 71 GLY C O 1
ATOM 3154 N N . PHE C 1 92 ? -4.102 -8.201 -75.067 1.00 50.03 72 PHE C N 1
ATOM 3155 C CA . PHE C 1 92 ? -4.876 -7.012 -74.704 1.00 37.68 72 PHE C CA 1
ATOM 3156 C C . PHE C 1 92 ? -4.484 -6.398 -73.363 1.00 41.51 72 PHE C C 1
ATOM 3157 O O . PHE C 1 92 ? -5.142 -6.633 -72.360 1.00 44.15 72 PHE C O 1
ATOM 3165 N N . PRO C 1 93 ? -3.412 -5.596 -73.333 1.00 52.83 73 PRO C N 1
ATOM 3166 C CA . PRO C 1 93 ? -3.087 -4.913 -72.071 1.00 38.03 73 PRO C CA 1
ATOM 3167 C C . PRO C 1 93 ? -4.163 -3.903 -71.715 1.00 35.60 73 PRO C C 1
ATOM 3168 O O . PRO C 1 93 ? -4.850 -3.392 -72.609 1.00 35.33 73 PRO C O 1
ATOM 3172 N N . LEU C 1 94 ? -4.301 -3.594 -70.437 1.00 37.32 74 LEU C N 1
ATOM 3173 C CA . LEU C 1 94 ? -5.314 -2.651 -70.018 1.00 33.42 74 LEU C CA 1
ATOM 3174 C C . LEU C 1 94 ? -4.636 -1.417 -69.468 1.00 37.47 74 LEU C C 1
ATOM 3175 O O . LEU C 1 94 ? -3.866 -1.509 -68.511 1.00 36.16 74 LEU C O 1
ATOM 3180 N N . THR C 1 95 ? -4.907 -0.272 -70.092 1.00 39.31 75 THR C N 1
ATOM 3181 C CA . THR C 1 95 ? -4.251 0.987 -69.749 1.00 40.29 75 THR C CA 1
ATOM 3182 C C . THR C 1 95 ? -5.242 2.109 -69.499 1.00 40.39 75 THR C C 1
ATOM 3183 O O . THR C 1 95 ? -6.112 2.385 -70.326 1.00 44.14 75 THR C O 1
ATOM 3187 N N . ILE C 1 96 ? -5.092 2.788 -68.370 1.00 30.76 76 ILE C N 1
ATOM 3188 C CA . ILE C 1 96 ? -5.974 3.904 -68.047 1.00 34.65 76 ILE C CA 1
ATOM 3189 C C . ILE C 1 96 ? -5.179 5.196 -67.917 1.00 34.60 76 ILE C C 1
ATOM 3190 O O . ILE C 1 96 ? -4.308 5.301 -67.050 1.00 30.71 76 ILE C O 1
ATOM 3195 N N . GLY C 1 97 ? -5.512 6.192 -68.738 1.00 28.16 77 GLY C N 1
ATOM 3196 C CA . GLY C 1 97 ? -4.849 7.484 -68.686 1.00 26.77 77 GLY C CA 1
ATOM 3197 C C . GLY C 1 97 ? -4.985 8.149 -67.335 1.00 36.18 77 GLY C C 1
ATOM 3198 O O . GLY C 1 97 ? -5.671 7.633 -66.441 1.00 38.91 77 GLY C O 1
ATOM 3199 N N . ALA C 1 98 ? -4.414 9.337 -67.188 1.00 46.43 78 ALA C N 1
ATOM 3200 C CA . ALA C 1 98 ? -4.345 9.926 -65.855 1.00 43.47 78 ALA C CA 1
ATOM 3201 C C . ALA C 1 98 ? -5.603 10.710 -65.501 1.00 40.34 78 ALA C C 1
ATOM 3202 O O . ALA C 1 98 ? -6.333 11.163 -66.388 1.00 37.37 78 ALA C O 1
ATOM 3204 N N . GLY C 1 99 ? -5.871 10.818 -64.200 1.00 42.02 79 GLY C N 1
ATOM 3205 C CA . GLY C 1 99 ? -7.025 11.545 -63.698 1.00 44.61 79 GLY C CA 1
ATOM 3206 C C . GLY C 1 99 ? -8.362 11.071 -64.242 1.00 51.31 79 GLY C C 1
ATOM 3207 O O . GLY C 1 99 ? -9.201 11.893 -64.616 1.00 50.91 79 GLY C O 1
ATOM 3208 N N . CYS C 1 100 ? -8.548 9.748 -64.299 1.00 49.77 80 CYS C N 1
ATOM 3209 C CA . CYS C 1 100 ? -9.800 9.145 -64.750 1.00 37.37 80 CYS C CA 1
ATOM 3210 C C . CYS C 1 100 ? -10.701 8.797 -63.569 1.00 37.36 80 CYS C C 1
ATOM 3211 O O . CYS C 1 100 ? -10.252 8.635 -62.438 1.00 31.21 80 CYS C O 1
ATOM 3214 N N . THR C 1 101 ? -11.991 8.731 -63.835 1.00 34.81 81 THR C N 1
ATOM 3215 C CA . THR C 1 101 ? -12.948 8.318 -62.833 1.00 43.55 81 THR C CA 1
ATOM 3216 C C . THR C 1 101 ? -13.639 7.061 -63.311 1.00 35.25 81 THR C C 1
ATOM 3217 O O . THR C 1 101 ? -14.274 7.055 -64.360 1.00 41.28 81 THR C O 1
ATOM 3221 N N . ILE C 1 102 ? -13.429 5.979 -62.581 1.00 21.47 82 ILE C N 1
ATOM 3222 C CA . ILE C 1 102 ? -14.057 4.690 -62.850 1.00 29.62 82 ILE C CA 1
ATOM 3223 C C . ILE C 1 102 ? -15.203 4.464 -61.868 1.00 24.47 82 ILE C C 1
ATOM 3224 O O . ILE C 1 102 ? -14.964 4.223 -60.679 1.00 22.12 82 ILE C O 1
ATOM 3229 N N . GLY C 1 103 ? -16.445 4.602 -62.330 1.00 26.39 83 GLY C N 1
ATOM 3230 C CA . GLY C 1 103 ? -17.590 4.557 -61.433 1.00 30.52 83 GLY C CA 1
ATOM 3231 C C . GLY C 1 103 ? -17.802 3.265 -60.655 1.00 32.00 83 GLY C C 1
ATOM 3232 O O . GLY C 1 103 ? -17.297 2.200 -61.045 1.00 31.78 83 GLY C O 1
ATOM 3233 N N . HIS C 1 104 ? -18.599 3.354 -59.587 1.00 33.76 84 HIS C N 1
ATOM 3234 C CA . HIS C 1 104 ? -18.928 2.208 -58.753 1.00 24.84 84 HIS C CA 1
ATOM 3235 C C . HIS C 1 104 ? -19.218 1.024 -59.669 1.00 23.91 84 HIS C C 1
ATOM 3236 O O . HIS C 1 104 ? -20.016 1.145 -60.609 1.00 22.14 84 HIS C O 1
ATOM 3243 N N . ARG C 1 105 ? -18.513 -0.089 -59.443 1.00 35.18 85 ARG C N 1
ATOM 3244 C CA . ARG C 1 105 ? -18.842 -1.385 -60.050 1.00 34.36 85 ARG C CA 1
ATOM 3245 C C . ARG C 1 105 ? -18.694 -1.421 -61.579 1.00 34.45 85 ARG C C 1
ATOM 3246 O O . ARG C 1 105 ? -19.430 -2.126 -62.258 1.00 46.03 85 ARG C O 1
ATOM 3254 N N . ALA C 1 106 ? -17.740 -0.682 -62.130 1.00 38.61 86 ALA C N 1
ATOM 3255 C CA . ALA C 1 106 ? -17.463 -0.793 -63.567 1.00 36.09 86 ALA C CA 1
ATOM 3256 C C . ALA C 1 106 ? -16.684 -2.071 -63.833 1.00 34.33 86 ALA C C 1
ATOM 3257 O O . ALA C 1 106 ? -16.082 -2.636 -62.920 1.00 41.72 86 ALA C O 1
ATOM 3259 N N . ILE C 1 107 ? -16.717 -2.549 -65.064 1.00 18.44 87 ILE C N 1
ATOM 3260 C CA . ILE C 1 107 ? -15.838 -3.623 -65.467 1.00 24.73 87 ILE C CA 1
ATOM 3261 C C . ILE C 1 107 ? -15.004 -3.168 -66.633 1.00 27.94 87 ILE C C 1
ATOM 3262 O O . ILE C 1 107 ? -15.546 -2.743 -67.653 1.00 22.20 87 ILE C O 1
ATOM 3267 N N . LEU C 1 108 ? -13.689 -3.267 -66.489 1.00 38.11 88 LEU C N 1
ATOM 3268 C CA . LEU C 1 108 ? -12.781 -2.966 -67.581 1.00 29.74 88 LEU C CA 1
ATOM 3269 C C . LEU C 1 108 ? -11.982 -4.206 -67.959 1.00 30.84 88 LEU C C 1
ATOM 3270 O O . LEU C 1 108 ? -11.281 -4.774 -67.118 1.00 30.46 88 LEU C O 1
ATOM 3275 N N . HIS C 1 109 ? -12.097 -4.643 -69.211 1.00 33.78 89 HIS C N 1
ATOM 3276 C CA . HIS C 1 109 ? -11.372 -5.820 -69.675 1.00 33.91 89 HIS C CA 1
ATOM 3277 C C . HIS C 1 109 ? -10.545 -5.480 -70.906 1.00 34.21 89 HIS C C 1
ATOM 3278 O O . HIS C 1 109 ? -11.108 -5.125 -71.939 1.00 33.89 89 HIS C O 1
ATOM 3285 N N . GLY C 1 110 ? -9.222 -5.547 -70.787 1.00 43.39 90 GLY C N 1
ATOM 3286 C CA . GLY C 1 110 ? -8.334 -5.481 -71.942 1.00 39.78 90 GLY C CA 1
ATOM 3287 C C . GLY C 1 110 ? -8.594 -4.350 -72.923 1.00 44.46 90 GLY C C 1
ATOM 3288 O O . GLY C 1 110 ? -8.685 -4.562 -74.139 1.00 38.56 90 GLY C O 1
ATOM 3289 N N . CYS C 1 111 ? -8.711 -3.142 -72.383 1.00 36.29 91 CYS C N 1
ATOM 3290 C CA . CYS C 1 111 ? -9.058 -1.961 -73.155 1.00 34.33 91 CYS C CA 1
ATOM 3291 C C . CYS C 1 111 ? -8.071 -0.850 -72.813 1.00 44.01 91 CYS C C 1
ATOM 3292 O O . CYS C 1 111 ? -7.257 -1.008 -71.896 1.00 44.31 91 CYS C O 1
ATOM 3295 N N . THR C 1 112 ? -8.108 0.261 -73.542 1.00 28.56 92 THR C N 1
ATOM 3296 C CA . THR C 1 112 ? -7.252 1.383 -73.171 1.00 41.26 92 THR C CA 1
ATOM 3297 C C . THR C 1 112 ? -8.126 2.657 -73.064 1.00 37.96 92 THR C C 1
ATOM 3298 O O . THR C 1 112 ? -8.960 2.932 -73.942 1.00 35.66 92 THR C O 1
ATOM 3302 N N . ILE C 1 113 ? -7.924 3.434 -71.997 1.00 33.72 93 ILE C N 1
ATOM 3303 C CA . ILE C 1 113 ? -8.796 4.569 -71.679 1.00 33.54 93 ILE C CA 1
ATOM 3304 C C . ILE C 1 113 ? -7.971 5.852 -71.652 1.00 40.93 93 ILE C C 1
ATOM 3305 O O . ILE C 1 113 ? -7.013 5.978 -70.877 1.00 35.40 93 ILE C O 1
ATOM 3310 N N . GLY C 1 114 ? -8.358 6.817 -72.478 1.00 46.74 94 GLY C N 1
ATOM 3311 C CA . GLY C 1 114 ? -7.661 8.082 -72.537 1.00 48.78 94 GLY C CA 1
ATOM 3312 C C . GLY C 1 114 ? -7.695 8.818 -71.215 1.00 52.49 94 GLY C C 1
ATOM 3313 O O . GLY C 1 114 ? -8.503 8.509 -70.335 1.00 52.82 94 GLY C O 1
ATOM 3314 N N . GLU C 1 115 ? -6.805 9.793 -71.077 1.00 57.28 95 GLU C N 1
ATOM 3315 C CA . GLU C 1 115 ? -6.732 10.613 -69.877 1.00 57.83 95 GLU C CA 1
ATOM 3316 C C . GLU C 1 115 ? -8.007 11.437 -69.670 1.00 59.76 95 GLU C C 1
ATOM 3317 O O . GLU C 1 115 ? -8.741 11.715 -70.613 1.00 63.45 95 GLU C O 1
ATOM 3323 N N . ASN C 1 116 ? -8.280 11.783 -68.420 1.00 36.94 96 ASN C N 1
ATOM 3324 C CA . ASN C 1 116 ? -9.457 12.568 -68.063 1.00 40.06 96 ASN C CA 1
ATOM 3325 C C . ASN C 1 116 ? -10.802 12.043 -68.579 1.00 47.74 96 ASN C C 1
ATOM 3326 O O . ASN C 1 116 ? -11.630 12.816 -69.055 1.00 49.88 96 ASN C O 1
ATOM 3331 N N . THR C 1 117 ? -11.019 10.734 -68.485 1.00 49.19 97 THR C N 1
ATOM 3332 C CA . THR C 1 117 ? -12.274 10.125 -68.916 1.00 38.00 97 THR C CA 1
ATOM 3333 C C . THR C 1 117 ? -13.008 9.551 -67.709 1.00 36.99 97 THR C C 1
ATOM 3334 O O . THR C 1 117 ? -12.371 9.102 -66.750 1.00 33.70 97 THR C O 1
ATOM 3338 N N . LEU C 1 118 ? -14.342 9.627 -67.735 1.00 38.41 98 LEU C N 1
ATOM 3339 C CA . LEU C 1 118 ? -15.210 9.013 -66.730 1.00 37.85 98 LEU C CA 1
ATOM 3340 C C . LEU C 1 118 ? -15.899 7.778 -67.292 1.00 30.52 98 LEU C C 1
ATOM 3341 O O . LEU C 1 118 ? -16.469 7.840 -68.383 1.00 34.59 98 LEU C O 1
ATOM 3346 N N . ILE C 1 119 ? -15.791 6.652 -66.587 1.00 33.06 99 ILE C N 1
ATOM 3347 C CA . ILE C 1 119 ? -16.545 5.426 -66.875 1.00 26.49 99 ILE C CA 1
ATOM 3348 C C . ILE C 1 119 ? -17.680 5.263 -65.844 1.00 30.17 99 ILE C C 1
ATOM 3349 O O . ILE C 1 119 ? -17.428 4.896 -64.678 1.00 24.89 99 ILE C O 1
ATOM 3354 N N . GLY C 1 120 ? -18.923 5.525 -66.268 1.00 24.22 100 GLY C N 1
ATOM 3355 C CA . GLY C 1 120 ? -20.071 5.529 -65.374 1.00 32.41 100 GLY C CA 1
ATOM 3356 C C . GLY C 1 120 ? -20.293 4.247 -64.598 1.00 34.85 100 GLY C C 1
ATOM 3357 O O . GLY C 1 120 ? -19.922 3.158 -65.048 1.00 30.31 100 GLY C O 1
ATOM 3358 N N . MET C 1 121 ? -20.955 4.358 -63.454 1.00 40.69 101 MET C N 1
ATOM 3359 C CA . MET C 1 121 ? -21.143 3.201 -62.592 1.00 33.19 101 MET C CA 1
ATOM 3360 C C . MET C 1 121 ? -21.832 2.057 -63.333 1.00 37.11 101 MET C C 1
ATOM 3361 O O . MET C 1 121 ? -22.680 2.281 -64.225 1.00 28.60 101 MET C O 1
ATOM 3366 N N . GLY C 1 122 ? -21.390 0.837 -63.017 1.00 26.12 102 GLY C N 1
ATOM 3367 C CA . GLY C 1 122 ? -21.905 -0.360 -63.642 1.00 22.67 102 GLY C CA 1
ATOM 3368 C C . GLY C 1 122 ? -21.568 -0.530 -65.109 1.00 31.26 102 GLY C C 1
ATOM 3369 O O . GLY C 1 122 ? -22.044 -1.494 -65.707 1.00 40.30 102 GLY C O 1
ATOM 3370 N N . ALA C 1 123 ? -20.728 0.338 -65.691 1.00 34.57 103 ALA C N 1
ATOM 3371 C CA . ALA C 1 123 ? -20.423 0.243 -67.132 1.00 31.80 103 ALA C CA 1
ATOM 3372 C C . ALA C 1 123 ? -19.401 -0.840 -67.435 1.00 33.97 103 ALA C C 1
ATOM 3373 O O . ALA C 1 123 ? -18.562 -1.176 -66.594 1.00 30.31 103 ALA C O 1
ATOM 3375 N N . ILE C 1 124 ? -19.460 -1.361 -68.657 1.00 29.52 104 ILE C N 1
ATOM 3376 C CA . ILE C 1 124 ? -18.604 -2.452 -69.085 1.00 29.81 104 ILE C CA 1
ATOM 3377 C C . ILE C 1 124 ? -17.847 -2.093 -70.358 1.00 31.68 104 ILE C C 1
ATOM 3378 O O . ILE C 1 124 ? -18.458 -1.798 -71.395 1.00 36.77 104 ILE C O 1
ATOM 3383 N N . VAL C 1 125 ? -16.518 -2.116 -70.300 1.00 29.88 105 VAL C N 1
ATOM 3384 C CA . VAL C 1 125 ? -15.726 -1.866 -71.494 1.00 36.40 105 VAL C CA 1
ATOM 3385 C C . VAL C 1 125 ? -14.886 -3.098 -71.844 1.00 35.31 105 VAL C C 1
ATOM 3386 O O . VAL C 1 125 ? -14.075 -3.557 -71.037 1.00 37.38 105 VAL C O 1
ATOM 3390 N N . LEU C 1 126 ? -15.078 -3.639 -73.048 1.00 36.75 106 LEU C N 1
ATOM 3391 C CA . LEU C 1 126 ? -14.497 -4.942 -73.395 1.00 32.83 106 LEU C CA 1
ATOM 3392 C C . LEU C 1 126 ? -13.176 -4.859 -74.179 1.00 40.39 106 LEU C C 1
ATOM 3393 O O . LEU C 1 126 ? -12.746 -3.766 -74.592 1.00 41.95 106 LEU C O 1
ATOM 3398 N N . ASN C 1 127 ? -12.568 -6.029 -74.405 1.00 41.36 107 ASN C N 1
ATOM 3399 C CA . ASN C 1 127 ? -11.267 -6.180 -75.070 1.00 32.24 107 ASN C CA 1
ATOM 3400 C C . ASN C 1 127 ? -11.123 -5.383 -76.345 1.00 36.91 107 ASN C C 1
ATOM 3401 O O . ASN C 1 127 ? -11.991 -5.422 -77.215 1.00 37.20 107 ASN C O 1
ATOM 3406 N N . GLY C 1 128 ? -10.004 -4.678 -76.462 1.00 39.07 108 GLY C N 1
ATOM 3407 C CA . GLY C 1 128 ? -9.668 -3.978 -77.687 1.00 42.91 108 GLY C CA 1
ATOM 3408 C C . GLY C 1 128 ? -10.359 -2.648 -77.856 1.00 40.44 108 GLY C C 1
ATOM 3409 O O . GLY C 1 128 ? -10.129 -1.940 -78.819 1.00 52.43 108 GLY C O 1
ATOM 3410 N N . ALA C 1 129 ? -11.201 -2.294 -76.903 1.00 51.96 109 ALA C N 1
ATOM 3411 C CA . ALA C 1 129 ? -11.910 -1.032 -76.976 1.00 46.42 109 ALA C CA 1
ATOM 3412 C C . ALA C 1 129 ? -10.955 0.102 -76.705 1.00 39.93 109 ALA C C 1
ATOM 3413 O O . ALA C 1 129 ? -10.033 -0.028 -75.909 1.00 46.20 109 ALA C O 1
ATOM 3415 N N . LYS C 1 130 ? -11.193 1.220 -77.374 1.00 41.22 110 LYS C N 1
ATOM 3416 C CA . LYS C 1 130 ? -10.347 2.404 -77.272 1.00 40.82 110 LYS C CA 1
ATOM 3417 C C . LYS C 1 130 ? -11.207 3.614 -77.037 1.00 41.87 110 LYS C C 1
ATOM 3418 O O . LYS C 1 130 ? -11.940 4.056 -77.926 1.00 46.50 110 LYS C O 1
ATOM 3424 N N . VAL C 1 131 ? -11.113 4.145 -75.827 1.00 34.73 111 VAL C N 1
ATOM 3425 C CA . VAL C 1 131 ? -11.884 5.296 -75.434 1.00 38.13 111 VAL C CA 1
ATOM 3426 C C . VAL C 1 131 ? -10.954 6.485 -75.443 1.00 39.85 111 VAL C C 1
ATOM 3427 O O . VAL C 1 131 ? -9.843 6.389 -74.925 1.00 42.17 111 VAL C O 1
ATOM 3431 N N . GLY C 1 132 ? -11.372 7.582 -76.075 1.00 33.89 112 GLY C N 1
ATOM 3432 C CA . GLY C 1 132 ? -10.542 8.770 -76.173 1.00 33.75 112 GLY C CA 1
ATOM 3433 C C . GLY C 1 132 ? -10.351 9.477 -74.842 1.00 43.04 112 GLY C C 1
ATOM 3434 O O . GLY C 1 132 ? -10.819 8.991 -73.800 1.00 42.92 112 GLY C O 1
ATOM 3435 N N . LYS C 1 133 ? -9.708 10.644 -74.868 1.00 52.23 113 LYS C N 1
ATOM 3436 C CA . LYS C 1 133 ? -9.525 11.428 -73.650 1.00 47.75 113 LYS C CA 1
ATOM 3437 C C . LYS C 1 133 ? -10.757 12.303 -73.471 1.00 51.59 113 LYS C C 1
ATOM 3438 O O . LYS C 1 133 ? -11.526 12.473 -74.423 1.00 50.20 113 LYS C O 1
ATOM 3444 N N . ASN C 1 134 ? -10.971 12.815 -72.257 1.00 43.77 114 ASN C N 1
ATOM 3445 C CA . ASN C 1 134 ? -12.098 13.698 -71.994 1.00 46.16 114 ASN C CA 1
ATOM 3446 C C . ASN C 1 134 ? -13.424 13.104 -72.422 1.00 53.75 114 ASN C C 1
ATOM 3447 O O . ASN C 1 134 ? -14.248 13.805 -73.026 1.00 54.45 114 ASN C O 1
ATOM 3452 N N . CYS C 1 135 ? -13.623 11.813 -72.166 1.00 51.68 115 CYS C N 1
ATOM 3453 C CA . CYS C 1 135 ? -14.883 11.186 -72.529 1.00 38.99 115 CYS C CA 1
ATOM 3454 C C . CYS C 1 135 ? -15.734 10.883 -71.295 1.00 42.21 115 CYS C C 1
ATOM 3455 O O . CYS C 1 135 ? -15.216 10.660 -70.197 1.00 32.53 115 CYS C O 1
ATOM 3458 N N . LEU C 1 136 ? -17.048 10.880 -71.494 1.00 45.76 116 LEU C N 1
ATOM 3459 C CA . LEU C 1 136 ? -17.983 10.428 -70.481 1.00 42.23 116 LEU C CA 1
ATOM 3460 C C . LEU C 1 136 ? -18.721 9.197 -71.015 1.00 43.38 116 LEU C C 1
ATOM 3461 O O . LEU C 1 136 ? -19.482 9.303 -71.975 1.00 43.66 116 LEU C O 1
ATOM 3466 N N . ILE C 1 137 ? -18.484 8.030 -70.425 1.00 30.75 117 ILE C N 1
ATOM 3467 C CA . ILE C 1 137 ? -19.274 6.845 -70.769 1.00 39.17 117 ILE C CA 1
ATOM 3468 C C . ILE C 1 137 ? -20.393 6.711 -69.738 1.00 32.64 117 ILE C C 1
ATOM 3469 O O . ILE C 1 137 ? -20.127 6.469 -68.558 1.00 31.01 117 ILE C O 1
ATOM 3474 N N . GLY C 1 138 ? -21.644 6.870 -70.167 1.00 29.03 118 GLY C N 1
ATOM 3475 C CA . GLY C 1 138 ? -22.747 6.938 -69.221 1.00 36.42 118 GLY C CA 1
ATOM 3476 C C . GLY C 1 138 ? -22.942 5.646 -68.451 1.00 38.49 118 GLY C C 1
ATOM 3477 O O . GLY C 1 138 ? -22.552 4.576 -68.929 1.00 35.07 118 GLY C O 1
ATOM 3478 N N . ALA C 1 139 ? -23.579 5.730 -67.286 1.00 37.14 119 ALA C N 1
ATOM 3479 C CA . ALA C 1 139 ? -23.817 4.554 -66.459 1.00 34.40 119 ALA C CA 1
ATOM 3480 C C . ALA C 1 139 ? -24.506 3.434 -67.239 1.00 35.42 119 ALA C C 1
ATOM 3481 O O . ALA C 1 139 ? -25.388 3.700 -68.060 1.00 38.63 119 ALA C O 1
ATOM 3483 N N . GLY C 1 140 ? -24.096 2.193 -66.973 1.00 25.74 120 GLY C N 1
ATOM 3484 C CA . GLY C 1 140 ? -24.714 1.016 -67.560 1.00 27.14 120 GLY C CA 1
ATOM 3485 C C . GLY C 1 140 ? -24.417 0.775 -69.025 1.00 36.28 120 GLY C C 1
ATOM 3486 O O . GLY C 1 140 ? -24.955 -0.159 -69.615 1.00 45.64 120 GLY C O 1
ATOM 3487 N N . THR C 1 141 ? -23.538 1.575 -69.615 1.00 30.58 121 THR C N 1
ATOM 3488 C CA . THR C 1 141 ? -23.243 1.445 -71.036 1.00 35.70 121 THR C CA 1
ATOM 3489 C C . THR C 1 141 ? -22.337 0.264 -71.256 1.00 37.91 121 THR C C 1
ATOM 3490 O O . THR C 1 141 ? -21.489 -0.027 -70.410 1.00 33.00 121 THR C 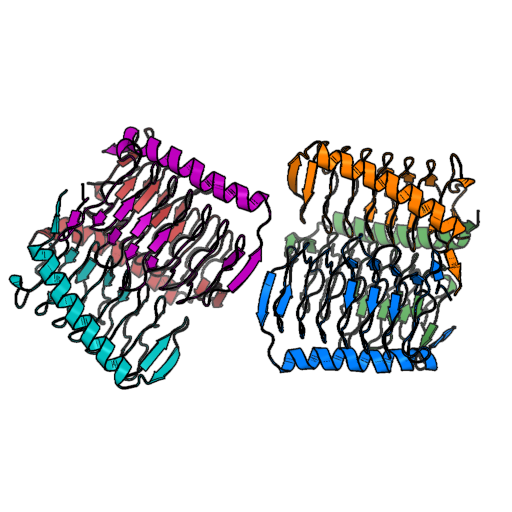O 1
ATOM 3494 N N . LEU C 1 142 ? -22.525 -0.419 -72.384 1.00 35.14 122 LEU C N 1
ATOM 3495 C CA . LEU C 1 142 ? -21.659 -1.514 -72.784 1.00 30.14 122 LEU C CA 1
ATOM 3496 C C . LEU C 1 142 ? -20.877 -1.139 -74.032 1.00 43.31 122 LEU C C 1
ATOM 3497 O O . LEU C 1 142 ? -21.448 -1.032 -75.124 1.00 41.28 122 LEU C O 1
ATOM 3502 N N . VAL C 1 143 ? -19.569 -0.934 -73.869 1.00 35.70 123 VAL C N 1
ATOM 3503 C CA . VAL C 1 143 ? -18.695 -0.620 -74.991 1.00 34.70 123 VAL C CA 1
ATOM 3504 C C . VAL C 1 143 ? -18.120 -1.924 -75.566 1.00 33.08 123 VAL C C 1
ATOM 3505 O O . VAL C 1 143 ? -17.248 -2.542 -74.960 1.00 35.07 123 VAL C O 1
ATOM 3509 N N . LYS C 1 144 ? -18.635 -2.362 -76.712 1.00 47.92 124 LYS C N 1
ATOM 3510 C CA . LYS C 1 144 ? -18.294 -3.688 -77.244 1.00 52.95 124 LYS C CA 1
ATOM 3511 C C . LYS C 1 144 ? -16.836 -3.802 -77.730 1.00 51.01 124 LYS C C 1
ATOM 3512 O O . LYS C 1 144 ? -16.137 -2.802 -77.888 1.00 55.18 124 LYS C O 1
ATOM 3518 N N . GLU C 1 145 ? -16.394 -5.042 -77.933 1.00 43.45 125 GLU C N 1
ATOM 3519 C CA . GLU C 1 145 ? -15.016 -5.385 -78.285 1.00 40.65 125 GLU C CA 1
ATOM 3520 C C . GLU C 1 145 ? -14.555 -4.606 -79.515 1.00 38.29 125 GLU C C 1
ATOM 3521 O O . GLU C 1 145 ? -15.242 -4.561 -80.531 1.00 36.10 125 GLU C O 1
ATOM 3527 N N . GLY C 1 146 ? -13.405 -3.954 -79.388 1.00 35.64 126 GLY C N 1
ATOM 3528 C CA . GLY C 1 146 ? -12.859 -3.153 -80.460 1.00 39.65 126 GLY C CA 1
ATOM 3529 C C . GLY C 1 146 ? -13.592 -1.858 -80.789 1.00 45.02 126 GLY C C 1
ATOM 3530 O O . GLY C 1 146 ? -13.251 -1.208 -81.774 1.00 50.87 126 GLY C O 1
ATOM 3531 N N . MET C 1 147 ? -14.596 -1.464 -80.010 1.00 49.15 127 MET C N 1
ATOM 3532 C CA . MET C 1 147 ? -15.294 -0.225 -80.354 1.00 51.94 127 MET C CA 1
ATOM 3533 C C . MET C 1 147 ? -14.331 0.930 -80.110 1.00 56.35 127 MET C C 1
ATOM 3534 O O . MET C 1 147 ? -13.626 0.937 -79.105 1.00 52.83 127 MET C O 1
ATOM 3539 N N . GLU C 1 148 ? -14.288 1.895 -81.025 1.00 63.18 128 GLU C N 1
ATOM 3540 C CA . GLU C 1 148 ? -13.422 3.057 -80.850 1.00 54.68 128 GLU C CA 1
ATOM 3541 C C . GLU C 1 148 ? -14.226 4.324 -80.675 1.00 54.41 128 GLU C C 1
ATOM 3542 O O . GLU C 1 148 ? -15.184 4.568 -81.394 1.00 60.60 128 GLU C O 1
ATOM 3548 N N . ILE C 1 149 ? -13.843 5.109 -79.679 1.00 47.09 129 ILE C N 1
ATOM 3549 C CA . ILE C 1 149 ? -14.584 6.296 -79.294 1.00 47.53 129 ILE C CA 1
ATOM 3550 C C . ILE C 1 149 ? -13.717 7.566 -79.300 1.00 49.94 129 ILE C C 1
ATOM 3551 O O . ILE C 1 149 ? -12.727 7.664 -78.553 1.00 45.77 129 ILE C O 1
ATOM 3556 N N . PRO C 1 150 ? -14.079 8.536 -80.158 1.00 52.68 130 PRO C N 1
ATOM 3557 C CA . PRO C 1 150 ? -13.330 9.789 -80.337 1.00 47.27 130 PRO C CA 1
ATOM 3558 C C . PRO C 1 150 ? -13.177 10.562 -79.042 1.00 47.69 130 PRO C C 1
ATOM 3559 O O . PRO C 1 150 ? -13.962 10.370 -78.103 1.00 51.13 130 PRO C O 1
ATOM 3563 N N . ASP C 1 151 ? -12.159 11.412 -78.983 1.00 55.13 131 ASP C N 1
ATOM 3564 C CA . ASP C 1 151 ? -11.983 12.276 -77.829 1.00 58.58 131 ASP C CA 1
ATOM 3565 C C . ASP C 1 151 ? -13.242 13.131 -77.648 1.00 56.28 131 ASP C C 1
ATOM 3566 O O . ASP C 1 151 ? -13.967 13.392 -78.617 1.00 57.70 131 ASP C O 1
ATOM 3571 N N . ASN C 1 152 ? -13.499 13.544 -76.410 1.00 47.88 132 ASN C N 1
ATOM 3572 C CA . ASN C 1 152 ? -14.608 14.437 -76.088 1.00 53.74 132 ASN C CA 1
ATOM 3573 C C . ASN C 1 152 ? -16.034 13.925 -76.339 1.00 58.04 132 ASN C C 1
ATOM 3574 O O . ASN C 1 152 ? -16.956 14.716 -76.531 1.00 57.82 132 ASN C O 1
ATOM 3579 N N . SER C 1 153 ? -16.213 12.609 -76.356 1.00 58.41 133 SER C N 1
ATOM 3580 C CA . SER C 1 153 ? -17.519 12.034 -76.627 1.00 47.80 133 SER C CA 1
ATOM 3581 C C . SER C 1 153 ? -18.312 11.789 -75.358 1.00 49.62 133 SER C C 1
ATOM 3582 O O . SER C 1 153 ? -17.747 11.469 -74.318 1.00 46.82 133 SER C O 1
ATOM 3585 N N . LEU C 1 154 ? -19.626 11.950 -75.456 1.00 46.27 134 LEU C N 1
ATOM 3586 C CA . LEU C 1 154 ? -20.554 11.475 -74.441 1.00 45.03 134 LEU C CA 1
ATOM 3587 C C . LEU C 1 154 ? -21.189 10.214 -75.033 1.00 47.10 134 LEU C C 1
ATOM 3588 O O . LEU C 1 154 ? -21.768 10.266 -76.122 1.00 46.22 134 LEU C O 1
ATOM 3593 N N . VAL C 1 155 ? -21.056 9.084 -74.338 1.00 48.10 135 VAL C N 1
ATOM 3594 C CA . VAL C 1 155 ? -21.491 7.792 -74.857 1.00 45.96 135 VAL C CA 1
ATOM 3595 C C . VAL C 1 155 ? -22.514 7.174 -73.941 1.00 48.57 135 VAL C C 1
ATOM 3596 O O . VAL C 1 155 ? -22.279 7.044 -72.735 1.00 47.84 135 VAL C O 1
ATOM 3600 N N . VAL C 1 156 ? -23.662 6.808 -74.506 1.00 48.26 136 VAL C N 1
ATOM 3601 C CA . VAL C 1 156 ? -24.704 6.113 -73.748 1.00 55.13 136 VAL C CA 1
ATOM 3602 C C . VAL C 1 156 ? -25.358 5.014 -74.590 1.00 55.74 136 VAL C C 1
ATOM 3603 O O . VAL C 1 156 ? -25.252 5.018 -75.817 1.00 54.14 136 VAL C O 1
ATOM 3607 N N . GLY C 1 157 ? -26.022 4.075 -73.915 1.00 54.09 137 GLY C N 1
ATOM 3608 C CA . GLY C 1 157 ? -26.826 3.052 -74.569 1.00 51.19 137 GLY C CA 1
ATOM 3609 C C . GLY C 1 157 ? -26.325 1.615 -74.525 1.00 53.24 137 GLY C C 1
ATOM 3610 O O . GLY C 1 157 ? -25.231 1.302 -74.042 1.00 48.54 137 GLY C O 1
ATOM 3611 N N . SER C 1 158 ? -27.181 0.714 -74.981 1.00 86.09 138 SER C N 1
ATOM 3612 C CA . SER C 1 158 ? -26.807 -0.679 -75.175 1.00 88.35 138 SER C CA 1
ATOM 3613 C C . SER C 1 158 ? -27.625 -1.187 -76.347 1.00 91.71 138 SER C C 1
ATOM 3614 O O . SER C 1 158 ? -28.812 -1.482 -76.189 1.00 89.76 138 SER C O 1
ATOM 3617 N N . PRO C 1 159 ? -27.008 -1.232 -77.542 1.00 96.40 139 PRO C N 1
ATOM 3618 C CA . PRO C 1 159 ? -25.583 -0.972 -77.793 1.00 92.15 139 PRO C CA 1
ATOM 3619 C C . PRO C 1 159 ? -25.150 0.496 -77.597 1.00 87.05 139 PRO C C 1
ATOM 3620 O O . PRO C 1 159 ? -25.958 1.421 -77.718 1.00 84.50 139 PRO C O 1
ATOM 3624 N N . ALA C 1 160 ? -23.881 0.688 -77.255 1.00 64.16 140 ALA C N 1
ATOM 3625 C CA . ALA C 1 160 ? -23.350 2.020 -77.003 1.00 61.42 140 ALA C CA 1
ATOM 3626 C C . ALA C 1 160 ? -23.322 2.889 -78.273 1.00 66.18 140 ALA C C 1
ATOM 3627 O O . ALA C 1 160 ? -22.944 2.417 -79.344 1.00 67.94 140 ALA C O 1
ATOM 3629 N N . ARG C 1 161 ? -23.735 4.149 -78.163 1.00 65.35 141 ARG C N 1
ATOM 3630 C CA . ARG C 1 161 ? -23.659 5.075 -79.293 1.00 60.29 141 ARG C CA 1
ATOM 3631 C C . ARG C 1 161 ? -23.139 6.454 -78.867 1.00 63.54 141 ARG C C 1
ATOM 3632 O O . ARG C 1 161 ? -23.355 6.882 -77.732 1.00 64.97 141 ARG C O 1
ATOM 3640 N N . VAL C 1 162 ? -22.433 7.142 -79.761 1.00 61.85 142 VAL C N 1
ATOM 3641 C CA . VAL C 1 162 ? -22.004 8.511 -79.477 1.00 57.08 142 VAL C CA 1
ATOM 3642 C C . VAL C 1 162 ? -23.149 9.488 -79.642 1.00 63.20 142 VAL C C 1
ATOM 3643 O O . VAL C 1 162 ? -23.675 9.650 -80.739 1.00 69.41 142 VAL C O 1
ATOM 3647 N N . LEU C 1 163 ? -23.512 10.154 -78.551 1.00 67.27 143 LEU C N 1
ATOM 3648 C CA . LEU C 1 163 ? -24.655 11.067 -78.522 1.00 69.40 143 LEU C CA 1
ATOM 3649 C C . LEU C 1 163 ? -24.323 12.442 -79.106 1.00 76.86 143 LEU C C 1
ATOM 3650 O O . LEU C 1 163 ? -25.067 12.977 -79.926 1.00 72.75 143 LEU C O 1
ATOM 3655 N N . ARG C 1 164 ? -23.205 13.008 -78.663 1.00 67.40 144 ARG C N 1
ATOM 3656 C CA . ARG C 1 164 ? -22.783 14.331 -79.075 1.00 58.82 144 ARG C CA 1
ATOM 3657 C C . ARG C 1 164 ? -21.373 14.498 -78.553 1.00 60.51 144 ARG C C 1
ATOM 3658 O O . ARG C 1 164 ? -20.893 13.639 -77.833 1.00 59.91 144 ARG C O 1
ATOM 3666 N N . GLN C 1 165 ? -20.729 15.622 -78.847 1.00 72.31 145 GLN C N 1
ATOM 3667 C CA . GLN C 1 165 ? -19.406 15.884 -78.287 1.00 70.22 145 GLN C CA 1
ATOM 3668 C C . GLN C 1 165 ? -19.629 16.722 -77.032 1.00 65.43 145 GLN C C 1
ATOM 3669 O O . GLN C 1 165 ? -20.641 17.424 -76.942 1.00 64.96 145 GLN C O 1
ATOM 3675 N N . LEU C 1 166 ? -18.736 16.609 -76.044 1.00 54.79 146 LEU C N 1
ATOM 3676 C CA . LEU C 1 166 ? -18.850 17.396 -74.804 1.00 57.87 146 LEU C CA 1
ATOM 3677 C C . LEU C 1 166 ? -18.290 18.824 -74.903 1.00 67.70 146 LEU C C 1
ATOM 3678 O O . LEU C 1 166 ? -17.177 19.023 -75.417 1.00 69.28 146 LEU C O 1
ATOM 3683 N N . ASP C 1 167 ? -18.996 19.799 -74.329 1.00 88.05 147 ASP C N 1
ATOM 3684 C CA . ASP C 1 167 ? -18.463 21.161 -74.307 1.00 93.02 147 ASP C CA 1
ATOM 3685 C C . ASP C 1 167 ? -17.275 21.273 -73.348 1.00 91.61 147 ASP C C 1
ATOM 3686 O O . ASP C 1 167 ? -17.021 20.375 -72.547 1.00 91.67 147 ASP C O 1
ATOM 3691 N N . ASP C 1 168 ? -16.573 22.396 -73.411 1.00 87.88 148 ASP C N 1
ATOM 3692 C CA . ASP C 1 168 ? -15.341 22.565 -72.655 1.00 84.57 148 ASP C CA 1
ATOM 3693 C C . ASP C 1 168 ? -15.606 22.581 -71.146 1.00 76.83 148 ASP C C 1
ATOM 3694 O O . ASP C 1 168 ? -14.720 22.271 -70.347 1.00 73.28 148 ASP C O 1
ATOM 3699 N N . ALA C 1 169 ? -16.831 22.949 -70.773 1.00 53.70 149 ALA C N 1
ATOM 3700 C CA . ALA C 1 169 ? -17.266 22.989 -69.382 1.00 52.14 149 ALA C CA 1
ATOM 3701 C C . ALA C 1 169 ? -17.495 21.586 -68.817 1.00 61.62 149 ALA C C 1
ATOM 3702 O O . ALA C 1 169 ? -17.200 21.310 -67.655 1.00 58.91 149 ALA C O 1
ATOM 3704 N N . ALA C 1 170 ? -18.047 20.704 -69.641 1.00 76.61 150 ALA C N 1
ATOM 3705 C CA . ALA C 1 170 ? -18.258 19.331 -69.225 1.00 71.95 150 ALA C CA 1
ATOM 3706 C C . ALA C 1 170 ? -16.899 18.717 -68.947 1.00 67.85 150 ALA C C 1
ATOM 3707 O O . ALA C 1 170 ? -16.670 18.096 -67.910 1.00 68.16 150 ALA C O 1
ATOM 3709 N N . VAL C 1 171 ? -15.987 18.936 -69.879 1.00 39.08 151 VAL C N 1
ATOM 3710 C CA . VAL C 1 171 ? -14.638 18.425 -69.772 1.00 40.83 151 VAL C CA 1
ATOM 3711 C C . VAL C 1 171 ? -13.960 18.911 -68.488 1.00 44.52 151 VAL C C 1
ATOM 3712 O O . VAL C 1 171 ? -13.048 18.260 -67.983 1.00 44.67 151 VAL C O 1
ATOM 3716 N N . GLU C 1 172 ? -14.405 20.038 -67.946 1.00 53.69 152 GLU C N 1
ATOM 3717 C CA . GLU C 1 172 ? -13.867 20.521 -66.672 1.00 56.77 152 GLU C CA 1
ATOM 3718 C C . GLU C 1 172 ? -14.414 19.778 -65.467 1.00 53.02 152 GLU C C 1
ATOM 3719 O O . GLU C 1 172 ? -13.696 19.558 -64.492 1.00 52.16 152 GLU C O 1
ATOM 3725 N N . LYS C 1 173 ? -15.688 19.405 -65.516 1.00 58.61 153 LYS C N 1
ATOM 3726 C CA . LYS C 1 173 ? -16.272 18.632 -64.429 1.00 56.65 153 LYS C CA 1
ATOM 3727 C C . LYS C 1 173 ? -15.529 17.291 -64.304 1.00 56.38 153 LYS C C 1
ATOM 3728 O O . LYS C 1 173 ? -15.332 16.786 -63.192 1.00 46.19 153 LYS C O 1
ATOM 3734 N N . LEU C 1 174 ? -15.049 16.755 -65.431 1.00 42.69 154 LEU C N 1
ATOM 3735 C CA . LEU C 1 174 ? -14.214 15.545 -65.390 1.00 43.26 154 LEU C CA 1
ATOM 3736 C C . LEU C 1 174 ? -12.934 15.776 -64.566 1.00 45.38 154 LEU C C 1
ATOM 3737 O O . LEU C 1 174 ? -12.703 15.045 -63.606 1.00 45.24 154 LEU C O 1
ATOM 3742 N N . ARG C 1 175 ? -12.164 16.828 -64.866 1.00 58.06 155 ARG C N 1
ATOM 3743 C CA . ARG C 1 175 ? -10.955 17.142 -64.078 1.00 50.57 155 ARG C CA 1
ATOM 3744 C C . ARG C 1 175 ? -11.319 17.408 -62.619 1.00 50.03 155 ARG C C 1
ATOM 3745 O O . ARG C 1 175 ? -10.588 17.012 -61.696 1.00 46.36 155 ARG C O 1
ATOM 3753 N N . ALA C 1 176 ? -12.450 18.077 -62.407 1.00 41.77 156 ALA C N 1
ATOM 3754 C CA . ALA C 1 176 ? -12.896 18.355 -61.042 1.00 41.28 156 ALA C CA 1
ATOM 3755 C C . ALA C 1 176 ? -13.118 17.046 -60.299 1.00 46.71 156 ALA C C 1
ATOM 3756 O O . ALA C 1 176 ? -12.713 16.915 -59.145 1.00 46.15 156 ALA C O 1
ATOM 3758 N N . SER C 1 177 ? -13.765 16.084 -60.965 1.00 52.38 157 SER C N 1
ATOM 3759 C CA . SER C 1 177 ? -14.021 14.758 -60.380 1.00 46.99 157 SER C CA 1
ATOM 3760 C C . SER C 1 177 ? -12.746 14.090 -59.879 1.00 44.05 157 SER C C 1
ATOM 3761 O O . SER C 1 177 ? -12.690 13.624 -58.733 1.00 39.50 157 SER C O 1
ATOM 3764 N N . ALA C 1 178 ? -11.726 14.052 -60.738 1.00 37.01 158 ALA C N 1
ATOM 3765 C CA . ALA C 1 178 ? -10.458 13.400 -60.392 1.00 41.00 158 ALA C CA 1
ATOM 3766 C C . ALA C 1 178 ? -9.810 14.039 -59.168 1.00 51.30 158 ALA C C 1
ATOM 3767 O O . ALA C 1 178 ? -9.323 13.333 -58.262 1.00 54.83 158 ALA C O 1
ATOM 3769 N N . LYS C 1 179 ? -9.886 15.368 -59.103 1.00 55.19 159 LYS C N 1
ATOM 3770 C CA . LYS C 1 179 ? -9.273 16.113 -58.018 1.00 47.05 159 LYS C CA 1
ATOM 3771 C C . LYS C 1 179 ? -9.964 15.877 -56.682 1.00 49.77 159 LYS C C 1
ATOM 3772 O O . LYS C 1 179 ? -9.293 15.656 -55.668 1.00 48.89 159 LYS C O 1
ATOM 3778 N N . HIS C 1 180 ? -11.294 15.875 -56.671 1.00 57.09 160 HIS C N 1
ATOM 3779 C CA . HIS C 1 180 ? -12.013 15.698 -55.406 1.00 57.58 160 HIS C CA 1
ATOM 3780 C C . HIS C 1 180 ? -11.737 14.315 -54.876 1.00 58.88 160 HIS C C 1
ATOM 3781 O O . HIS C 1 180 ? -11.591 14.135 -53.668 1.00 55.92 160 HIS C O 1
ATOM 3788 N N . TYR C 1 181 ? -11.643 13.347 -55.797 1.00 57.27 161 TYR C N 1
ATOM 3789 C CA . TYR C 1 181 ? -11.410 11.958 -55.417 1.00 43.98 161 TYR C CA 1
ATOM 3790 C C . TYR C 1 181 ? -10.003 11.696 -54.903 1.00 43.15 161 TYR C C 1
ATOM 3791 O O . TYR C 1 181 ? -9.825 10.903 -53.971 1.00 44.30 161 TYR C O 1
ATOM 3800 N N . VAL C 1 182 ? -9.003 12.362 -55.476 1.00 38.05 162 VAL C N 1
ATOM 3801 C CA . VAL C 1 182 ? -7.662 12.269 -54.889 1.00 46.34 162 VAL C CA 1
ATOM 3802 C C . VAL C 1 182 ? -7.672 12.730 -53.426 1.00 47.50 162 VAL C C 1
ATOM 3803 O O . VAL C 1 182 ? -7.211 12.005 -52.538 1.00 39.91 162 VAL C O 1
ATOM 3807 N N . GLU C 1 183 ? -8.253 13.908 -53.184 1.00 50.20 163 GLU C N 1
ATOM 3808 C CA . GLU C 1 183 ? -8.388 14.461 -51.838 1.00 42.70 163 GLU C CA 1
ATOM 3809 C C . GLU C 1 183 ? -9.175 13.553 -50.926 1.00 43.02 163 GLU C C 1
ATOM 3810 O O . GLU C 1 183 ? -8.782 13.328 -49.790 1.00 43.86 163 GLU C O 1
ATOM 3816 N N . ARG C 1 184 ? -10.297 13.033 -51.422 1.00 57.91 164 ARG C N 1
ATOM 3817 C CA . ARG C 1 184 ? -11.134 12.124 -50.633 1.00 54.06 164 ARG C CA 1
ATOM 3818 C C . ARG C 1 184 ? -10.373 10.853 -50.267 1.00 57.74 164 ARG C C 1
ATOM 3819 O O . ARG C 1 184 ? -10.523 10.318 -49.156 1.00 58.36 164 ARG C O 1
ATOM 3827 N N . GLY C 1 185 ? -9.539 10.385 -51.190 1.00 48.32 165 GLY C N 1
ATOM 3828 C CA . GLY C 1 185 ? -8.664 9.270 -50.895 1.00 45.42 165 GLY C CA 1
ATOM 3829 C C . GLY C 1 185 ? -7.809 9.611 -49.690 1.00 50.78 165 GLY C C 1
ATOM 3830 O O . GLY C 1 185 ? -7.863 8.898 -48.687 1.00 43.95 165 GLY C O 1
ATOM 3831 N N . HIS C 1 186 ? -7.113 10.751 -49.750 1.00 60.43 166 HIS C N 1
ATOM 3832 C CA . HIS C 1 186 ? -6.238 11.168 -48.660 1.00 67.45 166 HIS C CA 1
ATOM 3833 C C . HIS C 1 186 ? -6.961 11.177 -47.324 1.00 64.16 166 HIS C C 1
ATOM 3834 O O . HIS C 1 186 ? -6.486 10.603 -46.342 1.00 65.06 166 HIS C O 1
ATOM 3841 N N . SER C 1 187 ? -8.133 11.801 -47.314 1.00 45.99 167 SER C N 1
ATOM 3842 C CA . SER C 1 187 ? -8.929 11.923 -46.106 1.00 50.90 167 SER C CA 1
ATOM 3843 C C . SER C 1 187 ? -9.320 10.565 -45.495 1.00 56.80 167 SER C C 1
ATOM 3844 O O . SER C 1 187 ? -9.515 10.466 -44.290 1.00 61.72 167 SER C O 1
ATOM 3847 N N . PHE C 1 188 ? -9.429 9.519 -46.306 1.00 58.36 168 PHE C N 1
ATOM 3848 C CA . PHE C 1 188 ? -9.773 8.205 -45.760 1.00 58.12 168 PHE C CA 1
ATOM 3849 C C . PHE C 1 188 ? -8.578 7.513 -45.108 1.00 67.45 168 PHE C C 1
ATOM 3850 O O . PHE C 1 188 ? -8.745 6.729 -44.169 1.00 65.13 168 PHE C O 1
ATOM 3858 N N . MET C 1 189 ? -7.378 7.793 -45.622 1.00 71.27 169 MET C N 1
ATOM 3859 C CA . MET C 1 189 ? -6.139 7.307 -45.017 1.00 64.58 169 MET C CA 1
ATOM 3860 C C . MET C 1 189 ? -5.967 7.926 -43.643 1.00 69.90 169 MET C C 1
ATOM 3861 O O . MET C 1 189 ? -5.482 7.275 -42.715 1.00 68.73 169 MET C O 1
ATOM 3866 N N . ARG C 1 190 ? -6.419 9.173 -43.510 1.00 65.58 170 ARG C N 1
ATOM 3867 C CA . ARG C 1 190 ? -6.234 9.924 -42.279 1.00 63.01 170 ARG C CA 1
ATOM 3868 C C . ARG C 1 190 ? -7.439 9.789 -41.359 1.00 67.71 170 ARG C C 1
ATOM 3869 O O . ARG C 1 190 ? -7.285 9.512 -40.173 1.00 70.91 170 ARG C O 1
ATOM 3877 N N . GLY C 1 191 ? -8.633 9.994 -41.911 1.00 95.96 171 GLY C N 1
ATOM 3878 C CA . GLY C 1 191 ? -9.834 10.138 -41.106 1.00 99.22 171 GLY C CA 1
ATOM 3879 C C . GLY C 1 191 ? -10.827 8.995 -41.046 1.00 102.58 171 GLY C C 1
ATOM 3880 O O . GLY C 1 191 ? -11.945 9.196 -40.561 1.00 103.39 171 GLY C O 1
ATOM 3881 N N . MET C 1 192 ? -10.443 7.806 -41.511 1.00 74.03 172 MET C N 1
ATOM 3882 C CA . MET C 1 192 ? -11.312 6.641 -41.360 1.00 65.75 172 MET C CA 1
ATOM 3883 C C . MET C 1 192 ? -10.797 5.754 -40.262 1.00 72.06 172 MET C C 1
ATOM 3884 O O . MET C 1 192 ? -9.653 5.301 -40.285 1.00 77.57 172 MET C O 1
ATOM 3889 N N . GLU C 1 193 ? -11.660 5.519 -39.289 1.00 65.28 173 GLU C N 1
ATOM 3890 C CA . GLU C 1 193 ? -11.310 4.735 -38.131 1.00 65.94 173 GLU C CA 1
ATOM 3891 C C . GLU C 1 193 ? -12.428 3.736 -37.904 1.00 69.65 173 GLU C C 1
ATOM 3892 O O . GLU C 1 193 ? -13.569 3.997 -38.281 1.00 67.13 173 GLU C O 1
ATOM 3898 N N . PRO C 1 194 ? -12.106 2.566 -37.340 1.00 74.21 174 PRO C N 1
ATOM 3899 C CA . PRO C 1 194 ? -13.191 1.684 -36.900 1.00 74.54 174 PRO C CA 1
ATOM 3900 C C . PRO C 1 194 ? -14.064 2.408 -35.866 1.00 78.46 174 PRO C C 1
ATOM 3901 O O . PRO C 1 194 ? -13.597 3.374 -35.244 1.00 76.51 174 PRO C O 1
ATOM 3905 N N . ALA C 1 195 ? -15.317 1.976 -35.719 1.00 83.01 175 ALA C N 1
ATOM 3906 C CA . ALA C 1 195 ? -16.266 2.649 -34.837 1.00 71.85 175 ALA C CA 1
ATOM 3907 C C . ALA C 1 195 ? -17.007 1.650 -33.968 1.00 70.13 175 ALA C C 1
ATOM 3908 O O . ALA C 1 195 ? -16.584 1.366 -32.852 1.00 83.75 175 ALA C O 1
ATOM 3910 N N . MET D 1 21 ? -63.150 5.410 -110.733 1.00 89.09 1 MET D N 1
ATOM 3911 C CA . MET D 1 21 ? -61.760 5.389 -110.279 1.00 91.89 1 MET D CA 1
ATOM 3912 C C . MET D 1 21 ? -61.688 5.328 -108.750 1.00 87.72 1 MET D C 1
ATOM 3913 O O . MET D 1 21 ? -62.526 5.920 -108.059 1.00 88.38 1 MET D O 1
ATOM 3918 N N . PRO D 1 22 ? -60.716 4.571 -108.214 1.00 82.70 2 PRO D N 1
ATOM 3919 C CA . PRO D 1 22 ? -60.549 4.490 -106.757 1.00 78.05 2 PRO D CA 1
ATOM 3920 C C . PRO D 1 22 ? -59.784 5.671 -106.141 1.00 75.14 2 PRO D C 1
ATOM 3921 O O . PRO D 1 22 ? -58.783 5.453 -105.455 1.00 65.19 2 PRO D O 1
ATOM 3925 N N . ILE D 1 23 ? -60.252 6.896 -106.360 1.00 83.24 3 ILE D N 1
ATOM 3926 C CA . ILE D 1 23 ? -59.803 8.014 -105.536 1.00 75.13 3 ILE D CA 1
ATOM 3927 C C . ILE D 1 23 ? -60.877 8.240 -104.502 1.00 77.20 3 ILE D C 1
ATOM 3928 O O . ILE D 1 23 ? -61.985 8.667 -104.830 1.00 80.79 3 ILE D O 1
ATOM 3933 N N . TYR D 1 24 ? -60.526 7.959 -103.250 1.00 78.11 4 TYR D N 1
ATOM 3934 C CA . TYR D 1 24 ? -61.467 7.934 -102.132 1.00 75.30 4 TYR D CA 1
ATOM 3935 C C . TYR D 1 24 ? -61.153 8.984 -101.098 1.00 73.04 4 TYR D C 1
ATOM 3936 O O . TYR D 1 24 ? -60.012 9.434 -100.975 1.00 71.68 4 TYR D O 1
ATOM 3945 N N . ALA D 1 25 ? -62.200 9.427 -100.415 1.00 91.02 5 ALA D N 1
ATOM 3946 C CA . ALA D 1 25 ? -62.066 10.264 -99.232 1.00 90.54 5 ALA D CA 1
ATOM 3947 C C . ALA D 1 25 ? -62.377 9.456 -97.974 1.00 87.30 5 ALA D C 1
ATOM 3948 O O . ALA D 1 25 ? -63.216 8.549 -97.992 1.00 88.57 5 ALA D O 1
ATOM 3950 N N . TYR D 1 26 ? -61.679 9.772 -96.889 1.00 76.87 6 TYR D N 1
ATOM 3951 C CA . TYR D 1 26 ? -61.953 9.156 -95.595 1.00 77.12 6 TYR D CA 1
ATOM 3952 C C . TYR D 1 26 ? -61.943 10.277 -94.550 1.00 78.72 6 TYR D C 1
ATOM 3953 O O . TYR D 1 26 ? -60.983 11.057 -94.484 1.00 76.84 6 TYR D O 1
ATOM 3962 N N . ASN D 1 27 ? -63.011 10.371 -93.758 1.00 100.77 7 ASN D N 1
ATOM 3963 C CA . ASN D 1 27 ? -63.147 11.408 -92.725 1.00 101.66 7 ASN D CA 1
ATOM 3964 C C . ASN D 1 27 ? -63.009 12.834 -93.232 1.00 102.86 7 ASN D C 1
ATOM 3965 O O . ASN D 1 27 ? -62.477 13.695 -92.525 1.00 99.91 7 ASN D O 1
ATOM 3970 N N . GLY D 1 28 ? -63.507 13.092 -94.437 1.00 93.59 8 GLY D N 1
ATOM 3971 C CA . GLY D 1 28 ? -63.454 14.429 -95.001 1.00 93.30 8 GLY D CA 1
ATOM 3972 C C . GLY D 1 28 ? -62.178 14.752 -95.751 1.00 92.78 8 GLY D C 1
ATOM 3973 O O . GLY D 1 28 ? -62.136 15.675 -96.570 1.00 93.01 8 GLY D O 1
ATOM 3974 N N . HIS D 1 29 ? -61.130 13.982 -95.503 1.00 85.12 9 HIS D N 1
ATOM 3975 C CA . HIS D 1 29 ? -59.888 14.274 -96.177 1.00 75.18 9 HIS D CA 1
ATOM 3976 C C . HIS D 1 29 ? -59.932 13.630 -97.544 1.00 78.22 9 HIS D C 1
ATOM 3977 O O . HIS D 1 29 ? -60.392 12.497 -97.720 1.00 76.45 9 HIS D O 1
ATOM 3984 N N . LYS D 1 30 ? -59.417 14.374 -98.507 1.00 90.50 10 LYS D N 1
ATOM 3985 C CA . LYS D 1 30 ? -59.391 13.972 -99.892 1.00 88.68 10 LYS D CA 1
ATOM 3986 C C . LYS D 1 30 ? -57.968 14.122 -100.361 1.00 86.29 10 LYS D C 1
ATOM 3987 O O . LYS D 1 30 ? -57.239 14.992 -99.876 1.00 90.36 10 LYS D O 1
ATOM 3993 N N . PRO D 1 31 ? -57.557 13.268 -101.297 1.00 67.04 11 PRO D N 1
ATOM 3994 C CA . PRO D 1 31 ? -56.226 13.367 -101.888 1.00 67.90 11 PRO D CA 1
ATOM 3995 C C . PRO D 1 31 ? -55.997 14.768 -102.492 1.00 73.29 11 PRO D C 1
ATOM 3996 O O . PRO D 1 31 ? -56.900 15.321 -103.126 1.00 65.30 11 PRO D O 1
ATOM 4000 N N . GLN D 1 32 ? -54.823 15.349 -102.280 1.00 83.19 12 GLN D N 1
ATOM 4001 C CA . GLN D 1 32 ? -54.550 16.668 -102.834 1.00 85.27 12 GLN D CA 1
ATOM 4002 C C . GLN D 1 32 ? -53.658 16.577 -104.060 1.00 85.15 12 GLN D C 1
ATOM 4003 O O . GLN D 1 32 ? -52.569 16.003 -103.983 1.00 85.83 12 GLN D O 1
ATOM 4009 N N . PHE D 1 33 ? -54.101 17.138 -105.188 1.00 73.62 13 PHE D N 1
ATOM 4010 C CA . PHE D 1 33 ? -53.254 17.163 -106.383 1.00 71.87 13 PHE D CA 1
ATOM 4011 C C . PHE D 1 33 ? -52.795 18.602 -106.720 1.00 69.31 13 PHE D C 1
ATOM 4012 O O . PHE D 1 33 ? -53.599 19.485 -107.060 1.00 70.81 13 PHE D O 1
ATOM 4020 N N . ALA D 1 34 ? -51.480 18.791 -106.696 1.00 57.54 14 ALA D N 1
ATOM 4021 C CA . ALA D 1 34 ? -50.838 20.057 -107.073 1.00 55.22 14 ALA D CA 1
ATOM 4022 C C . ALA D 1 34 ? -51.211 20.471 -108.509 1.00 63.99 14 ALA D C 1
ATOM 4023 O O . ALA D 1 34 ? -51.442 21.652 -108.831 1.00 69.56 14 ALA D O 1
ATOM 4025 N N . ASP D 1 35 ? -51.226 19.467 -109.373 1.00 75.74 15 ASP D N 1
ATOM 4026 C CA . ASP D 1 35 ? -51.682 19.613 -110.739 1.00 71.70 15 ASP D CA 1
ATOM 4027 C C . ASP D 1 35 ? -52.202 18.236 -111.184 1.00 70.52 15 ASP D C 1
ATOM 4028 O O . ASP D 1 35 ? -51.443 17.407 -111.691 1.00 63.85 15 ASP D O 1
ATOM 4033 N N . ARG D 1 36 ? -53.501 18.006 -110.991 1.00 81.93 16 ARG D N 1
ATOM 4034 C CA . ARG D 1 36 ? -54.128 16.709 -111.266 1.00 82.44 16 ARG D CA 1
ATOM 4035 C C . ARG D 1 36 ? -53.770 16.243 -112.652 1.00 93.76 16 ARG D C 1
ATOM 4036 O O . ARG D 1 36 ? -53.061 15.258 -112.832 1.00 92.57 16 ARG D O 1
ATOM 4044 N N . GLU D 1 37 ? -54.252 16.986 -113.632 1.00 97.85 17 GLU D N 1
ATOM 4045 C CA . GLU D 1 37 ? -54.012 16.725 -115.040 1.00 96.47 17 GLU D CA 1
ATOM 4046 C C . GLU D 1 37 ? -52.563 16.355 -115.446 1.00 93.43 17 GLU D C 1
ATOM 4047 O O . GLU D 1 37 ? -52.318 16.034 -116.600 1.00 96.72 17 GLU D O 1
ATOM 4053 N N . SER D 1 38 ? -51.615 16.371 -114.508 1.00 62.01 18 SER D N 1
ATOM 4054 C CA . SER D 1 38 ? -50.236 15.945 -114.804 1.00 67.03 18 SER D CA 1
ATOM 4055 C C . SER D 1 38 ? -49.911 14.527 -114.301 1.00 68.36 18 SER D C 1
ATOM 4056 O O . SER D 1 38 ? -48.932 13.923 -114.742 1.00 57.39 18 SER D O 1
ATOM 4059 N N . ASN D 1 39 ? -50.731 14.019 -113.378 1.00 87.62 19 ASN D N 1
ATOM 4060 C CA . ASN D 1 39 ? -50.532 12.707 -112.736 1.00 81.93 19 ASN D CA 1
ATOM 4061 C C . ASN D 1 39 ? -51.227 11.524 -113.428 1.00 70.26 19 ASN D C 1
ATOM 4062 O O . ASN D 1 39 ? -52.455 11.510 -113.579 1.00 68.72 19 ASN D O 1
ATOM 4067 N N . TRP D 1 40 ? -50.444 10.518 -113.804 1.00 60.84 20 TRP D N 1
ATOM 4068 C CA . TRP D 1 40 ? -50.990 9.260 -114.331 1.00 63.15 20 TRP D CA 1
ATOM 4069 C C . TRP D 1 40 ? -51.528 8.383 -113.186 1.00 59.45 20 TRP D C 1
ATOM 4070 O O . TRP D 1 40 ? -50.818 8.120 -112.205 1.00 55.75 20 TRP D O 1
ATOM 4081 N N . ILE D 1 41 ? -52.792 7.967 -113.296 1.00 50.93 21 ILE D N 1
ATOM 4082 C CA . ILE D 1 41 ? -53.390 7.054 -112.319 1.00 54.09 21 ILE D CA 1
ATOM 4083 C C . ILE D 1 41 ? -54.119 5.863 -112.969 1.00 59.53 21 ILE D C 1
ATOM 4084 O O . ILE D 1 41 ? -55.229 6.011 -113.497 1.00 59.57 21 ILE D O 1
ATOM 4089 N N . ALA D 1 42 ? -53.521 4.675 -112.874 1.00 51.33 22 ALA D N 1
ATOM 4090 C CA . ALA D 1 42 ? -54.109 3.473 -113.450 1.00 45.08 22 ALA D CA 1
ATOM 4091 C C . ALA D 1 42 ? -55.491 3.239 -112.855 1.00 49.02 22 ALA D C 1
ATOM 4092 O O . ALA D 1 42 ? -55.741 3.639 -111.725 1.00 57.55 22 ALA D O 1
ATOM 4094 N N . PRO D 1 43 ? -56.406 2.618 -113.613 1.00 53.69 23 PRO D N 1
ATOM 4095 C CA . PRO D 1 43 ? -57.764 2.354 -113.104 1.00 54.81 23 PRO D CA 1
ATOM 4096 C C . PRO D 1 43 ? -57.795 1.466 -111.850 1.00 63.26 23 PRO D C 1
ATOM 4097 O O . PRO D 1 43 ? -58.751 1.568 -111.085 1.00 61.78 23 PRO D O 1
ATOM 4101 N N . ASP D 1 44 ? -56.763 0.627 -111.665 1.00 77.33 24 ASP D N 1
ATOM 4102 C CA . ASP D 1 44 ? -56.591 -0.275 -110.509 1.00 67.15 24 ASP D CA 1
ATOM 4103 C C . ASP D 1 44 ? -56.028 0.434 -109.286 1.00 69.47 24 ASP D C 1
ATOM 4104 O O . ASP D 1 44 ? -56.150 -0.056 -108.148 1.00 68.28 24 ASP D O 1
ATOM 4109 N N . ALA D 1 45 ? -55.388 1.578 -109.525 1.00 45.83 25 ALA D N 1
ATOM 4110 C CA . ALA D 1 45 ? -54.728 2.292 -108.444 1.00 53.73 25 ALA D CA 1
ATOM 4111 C C . ALA D 1 45 ? -55.760 2.867 -107.470 1.00 57.91 25 ALA D C 1
ATOM 4112 O O . ALA D 1 45 ? -56.832 3.328 -107.866 1.00 59.30 25 ALA D O 1
ATOM 4114 N N . THR D 1 46 ? -55.409 2.860 -106.193 1.00 63.22 26 THR D N 1
ATOM 4115 C CA . THR D 1 46 ? -56.339 3.242 -105.154 1.00 66.53 26 THR D CA 1
ATOM 4116 C C . THR D 1 46 ? -55.681 4.235 -104.230 1.00 63.56 26 THR D C 1
ATOM 4117 O O . THR D 1 46 ? -54.640 3.959 -103.628 1.00 59.84 26 THR D O 1
ATOM 4121 N N . LEU D 1 47 ? -56.275 5.418 -104.180 1.00 64.74 27 LEU D N 1
ATOM 4122 C CA . LEU D 1 47 ? -55.816 6.489 -103.317 1.00 66.01 27 LEU D CA 1
ATOM 4123 C C . LEU D 1 47 ? -56.930 6.779 -102.304 1.00 67.65 27 LEU D C 1
ATOM 4124 O O . LEU D 1 47 ? -58.101 6.882 -102.681 1.00 70.55 27 LEU D O 1
ATOM 4129 N N . ILE D 1 48 ? -56.565 6.866 -101.024 1.00 62.36 28 ILE D N 1
ATOM 4130 C CA . ILE D 1 48 ? -57.521 7.018 -99.921 1.00 59.35 28 ILE D CA 1
ATOM 4131 C C . ILE D 1 48 ? -57.066 8.081 -98.908 1.00 64.42 28 ILE D C 1
ATOM 4132 O O . ILE D 1 48 ? -55.923 8.026 -98.437 1.00 60.52 28 ILE D O 1
ATOM 4137 N N . GLY D 1 49 ? -57.915 9.069 -98.602 1.00 48.92 29 GLY D N 1
ATOM 4138 C CA . GLY D 1 49 ? -57.654 9.966 -97.476 1.00 37.38 29 GLY D CA 1
ATOM 4139 C C . GLY D 1 49 ? -56.455 10.910 -97.579 1.00 40.70 29 GLY D C 1
ATOM 4140 O O . GLY D 1 49 ? -56.190 11.525 -98.603 1.00 31.53 29 GLY D O 1
ATOM 4141 N N . LYS D 1 50 ? -55.697 10.994 -96.496 1.00 70.06 30 LYS D N 1
ATOM 4142 C CA . LYS D 1 50 ? -54.622 11.970 -96.396 1.00 71.09 30 LYS D CA 1
ATOM 4143 C C . LYS D 1 50 ? -53.405 11.666 -97.265 1.00 69.60 30 LYS D C 1
ATOM 4144 O O . LYS D 1 50 ? -52.373 11.245 -96.745 1.00 73.54 30 LYS D O 1
ATOM 4150 N N . VAL D 1 51 ? -53.523 11.883 -98.579 1.00 44.82 31 VAL D N 1
ATOM 4151 C CA . VAL D 1 51 ? -52.387 11.716 -99.504 1.00 37.95 31 VAL D CA 1
ATOM 4152 C C . VAL D 1 51 ? -52.043 13.023 -100.211 1.00 49.62 31 VAL D C 1
ATOM 4153 O O . VAL D 1 51 ? -52.908 13.655 -100.815 1.00 50.79 31 VAL D O 1
ATOM 4157 N N . VAL D 1 52 ? -50.780 13.424 -100.133 1.00 65.26 32 VAL D N 1
ATOM 4158 C CA . VAL D 1 52 ? -50.325 14.633 -100.804 1.00 70.39 32 VAL D CA 1
ATOM 4159 C C . VAL D 1 52 ? -49.486 14.219 -102.006 1.00 68.36 32 VAL D C 1
ATOM 4160 O O . VAL D 1 52 ? -48.522 13.458 -101.872 1.00 67.06 32 VAL D O 1
ATOM 4164 N N . VAL D 1 53 ? -49.912 14.683 -103.183 1.00 75.96 33 VAL D N 1
ATOM 4165 C CA . VAL D 1 53 ? -49.366 14.249 -104.473 1.00 75.54 33 VAL D CA 1
ATOM 4166 C C . VAL D 1 53 ? -48.653 15.318 -105.296 1.00 74.67 33 VAL D C 1
ATOM 4167 O O . VAL D 1 53 ? -49.271 16.282 -105.733 1.00 72.31 33 VAL D O 1
ATOM 4171 N N . GLY D 1 54 ? -47.371 15.109 -105.580 1.00 67.48 34 GLY D N 1
ATOM 4172 C CA . GLY D 1 54 ? -46.625 16.054 -106.396 1.00 63.60 34 GLY D CA 1
ATOM 4173 C C . GLY D 1 54 ? -47.102 16.113 -107.844 1.00 71.64 34 GLY D C 1
ATOM 4174 O O . GLY D 1 54 ? -48.189 15.639 -108.180 1.00 78.62 34 GLY D O 1
ATOM 4175 N N . GLU D 1 55 ? -46.292 16.712 -108.709 1.00 100.77 35 GLU D N 1
ATOM 4176 C CA . GLU D 1 55 ? -46.620 16.842 -110.129 1.00 103.12 35 GLU D CA 1
ATOM 4177 C C . GLU D 1 55 ? -45.854 15.802 -110.891 1.00 100.98 35 GLU D C 1
ATOM 4178 O O . GLU D 1 55 ? -44.735 15.461 -110.497 1.00 98.33 35 GLU D O 1
ATOM 4184 N N . ASN D 1 56 ? -46.444 15.322 -111.980 1.00 86.82 36 ASN D N 1
ATOM 4185 C CA . ASN D 1 56 ? -45.828 14.299 -112.822 1.00 85.33 36 ASN D CA 1
ATOM 4186 C C . ASN D 1 56 ? -45.566 12.943 -112.136 1.00 80.31 36 ASN D C 1
ATOM 4187 O O . ASN D 1 56 ? -44.994 12.037 -112.745 1.00 80.20 36 ASN D O 1
ATOM 4192 N N . ALA D 1 57 ? -45.944 12.821 -110.866 1.00 74.41 37 ALA D N 1
ATOM 4193 C CA . ALA D 1 57 ? -45.894 11.543 -110.168 1.00 66.46 37 ALA D CA 1
ATOM 4194 C C . ALA D 1 57 ? -46.939 10.614 -110.772 1.00 64.94 37 ALA D C 1
ATOM 4195 O O . ALA D 1 57 ? -48.065 11.037 -111.073 1.00 64.67 37 ALA D O 1
ATOM 4197 N N . GLY D 1 58 ? -46.567 9.349 -110.938 1.00 48.74 38 GLY D N 1
ATOM 4198 C CA . GLY D 1 58 ? -47.444 8.373 -111.564 1.00 48.01 38 GLY D CA 1
ATOM 4199 C C . GLY D 1 58 ? -47.676 7.159 -110.688 1.00 46.56 38 GLY D C 1
ATOM 4200 O O . GLY D 1 58 ? -46.744 6.667 -110.025 1.00 38.34 38 GLY D O 1
ATOM 4201 N N . PHE D 1 59 ? -48.912 6.668 -110.696 1.00 53.77 39 PHE D N 1
ATOM 4202 C CA . PHE D 1 59 ? -49.320 5.555 -109.836 1.00 54.62 39 PHE D CA 1
ATOM 4203 C C . PHE D 1 59 ? -49.859 4.429 -110.697 1.00 54.25 39 PHE D C 1
ATOM 4204 O O . PHE D 1 59 ? -50.923 4.565 -111.312 1.00 55.96 39 PHE D O 1
ATOM 4212 N N . TRP D 1 60 ? -49.145 3.309 -110.725 1.00 50.31 40 TRP D N 1
ATOM 4213 C CA . TRP D 1 60 ? -49.465 2.229 -111.654 1.00 49.84 40 TRP D CA 1
ATOM 4214 C C . TRP D 1 60 ? -50.365 1.158 -111.035 1.00 52.83 40 TRP D C 1
ATOM 4215 O O . TRP D 1 60 ? -50.852 1.309 -109.916 1.00 53.47 40 TRP D O 1
ATOM 4226 N N . PHE D 1 61 ? -50.590 0.081 -111.779 1.00 45.36 41 PHE D N 1
ATOM 4227 C CA . PHE D 1 61 ? -51.640 -0.903 -111.457 1.00 42.21 41 PHE D CA 1
ATOM 4228 C C . PHE D 1 61 ? -51.558 -1.584 -110.081 1.00 41.83 41 PHE D C 1
ATOM 4229 O O . PHE D 1 61 ? -50.496 -2.069 -109.647 1.00 35.94 41 PHE D O 1
ATOM 4237 N N . GLY D 1 62 ? -52.697 -1.582 -109.393 1.00 49.54 42 GLY D N 1
ATOM 4238 C CA . GLY D 1 62 ? -52.855 -2.340 -108.168 1.00 49.14 42 GLY D CA 1
ATOM 4239 C C . GLY D 1 62 ? -52.213 -1.690 -106.966 1.00 49.43 42 GLY D C 1
ATOM 4240 O O . GLY D 1 62 ? -52.216 -2.251 -105.866 1.00 48.35 42 GLY D O 1
ATOM 4241 N N . ALA D 1 63 ? -51.643 -0.510 -107.180 1.00 54.69 43 ALA D N 1
ATOM 4242 C CA . ALA D 1 63 ? -51.055 0.256 -106.092 1.00 56.26 43 ALA D CA 1
ATOM 4243 C C . ALA D 1 63 ? -52.143 0.650 -105.094 1.00 57.89 43 ALA D C 1
ATOM 4244 O O . ALA D 1 63 ? -53.323 0.780 -105.459 1.00 60.84 43 ALA D O 1
ATOM 4246 N N . VAL D 1 64 ? -51.737 0.816 -103.833 1.00 36.45 44 VAL D N 1
ATOM 4247 C CA . VAL D 1 64 ? -52.640 1.214 -102.744 1.00 40.06 44 VAL D CA 1
ATOM 4248 C C . VAL D 1 64 ? -52.003 2.271 -101.829 1.00 38.36 44 VAL D C 1
ATOM 4249 O O . VAL D 1 64 ? -50.947 2.040 -101.214 1.00 38.24 44 VAL D O 1
ATOM 4253 N N . LEU D 1 65 ? -52.630 3.438 -101.749 1.00 51.58 45 LEU D N 1
ATOM 4254 C CA . LEU D 1 65 ? -52.170 4.471 -100.816 1.00 55.80 45 LEU D CA 1
ATOM 4255 C C . LEU D 1 65 ? -53.246 4.667 -99.741 1.00 52.95 45 LEU D C 1
ATOM 4256 O O . LEU D 1 65 ? -54.250 5.339 -99.992 1.00 50.65 45 LEU D O 1
ATOM 4261 N N . ARG D 1 66 ? -53.065 4.076 -98.557 1.00 50.81 46 ARG D N 1
ATOM 4262 C CA . ARG D 1 66 ? -54.099 4.203 -97.512 1.00 54.93 46 ARG D CA 1
ATOM 4263 C C . ARG D 1 66 ? -53.705 5.237 -96.471 1.00 52.53 46 ARG D C 1
ATOM 4264 O O . ARG D 1 66 ? -53.038 4.925 -95.490 1.00 51.53 46 ARG D O 1
ATOM 4272 N N . GLY D 1 67 ? -54.137 6.473 -96.696 1.00 65.48 47 GLY D N 1
ATOM 4273 C CA . GLY D 1 67 ? -53.810 7.582 -95.817 1.00 70.94 47 GLY D CA 1
ATOM 4274 C C . GLY D 1 67 ? -54.884 7.820 -94.781 1.00 64.46 47 GLY D C 1
ATOM 4275 O O . GLY D 1 67 ? -55.592 8.820 -94.831 1.00 67.20 47 GLY D O 1
ATOM 4276 N N . ASP D 1 68 ? -55.017 6.884 -93.852 1.00 65.06 48 ASP D N 1
ATOM 4277 C CA . ASP D 1 68 ? -56.079 6.932 -92.853 1.00 64.86 48 ASP D CA 1
ATOM 4278 C C . ASP D 1 68 ? -55.545 7.339 -91.473 1.00 65.26 48 ASP D C 1
ATOM 4279 O O . ASP D 1 68 ? -56.303 7.757 -90.610 1.00 79.72 48 ASP D O 1
ATOM 4284 N N . ASN D 1 69 ? -54.234 7.244 -91.284 1.00 59.11 49 ASN D N 1
ATOM 4285 C CA . ASN D 1 69 ? -53.584 7.739 -90.077 1.00 51.49 49 ASN D CA 1
ATOM 4286 C C . ASN D 1 69 ? -52.874 9.047 -90.383 1.00 59.90 49 ASN D C 1
ATOM 4287 O O . ASN D 1 69 ? -53.520 10.073 -90.609 1.00 63.97 49 ASN D O 1
ATOM 4292 N N . GLU D 1 70 ? -51.544 8.969 -90.467 1.00 62.82 50 GLU D N 1
ATOM 4293 C CA . GLU D 1 70 ? -50.676 10.088 -90.827 1.00 62.33 50 GLU D CA 1
ATOM 4294 C C . GLU D 1 70 ? -50.697 10.359 -92.321 1.00 62.40 50 GLU D C 1
ATOM 4295 O O . GLU D 1 70 ? -51.110 9.507 -93.097 1.00 69.76 50 GLU D O 1
ATOM 4301 N N . PRO D 1 71 ? -50.272 11.560 -92.737 1.00 72.13 51 PRO D N 1
ATOM 4302 C CA . PRO D 1 71 ? -50.338 11.819 -94.181 1.00 73.11 51 PRO D CA 1
ATOM 4303 C C . PRO D 1 71 ? -49.187 11.185 -94.988 1.00 69.46 51 PRO D C 1
ATOM 4304 O O . PRO D 1 71 ? -48.085 10.959 -94.469 1.00 67.51 51 PRO D O 1
ATOM 4308 N N . ILE D 1 72 ? -49.475 10.894 -96.258 1.00 53.61 52 ILE D N 1
ATOM 4309 C CA . ILE D 1 72 ? -48.500 10.353 -97.206 1.00 41.35 52 ILE D CA 1
ATOM 4310 C C . ILE D 1 72 ? -48.199 11.390 -98.282 1.00 42.55 52 ILE D C 1
ATOM 4311 O O . ILE D 1 72 ? -49.084 11.793 -99.054 1.00 43.09 52 ILE D O 1
ATOM 4316 N N . THR D 1 73 ? -46.936 11.791 -98.351 1.00 41.58 53 THR D N 1
ATOM 4317 C CA . THR D 1 73 ? -46.495 12.877 -99.220 1.00 43.04 53 THR D CA 1
ATOM 4318 C C . THR D 1 73 ? -45.648 12.352 -100.361 1.00 40.15 53 THR D C 1
ATOM 4319 O O . THR D 1 73 ? -44.537 11.837 -100.152 1.00 42.75 53 THR D O 1
ATOM 4323 N N . ILE D 1 74 ? -46.179 12.495 -101.572 1.00 41.77 54 ILE D N 1
ATOM 4324 C CA . ILE D 1 74 ? -45.518 11.988 -102.767 1.00 48.10 54 ILE D CA 1
ATOM 4325 C C . ILE D 1 74 ? -44.865 13.169 -103.523 1.00 52.42 54 ILE D C 1
ATOM 4326 O O . ILE D 1 74 ? -45.558 14.013 -104.098 1.00 45.39 54 ILE D O 1
ATOM 4331 N N . GLY D 1 75 ? -43.534 13.238 -103.493 1.00 52.22 55 GLY D N 1
ATOM 4332 C CA . GLY D 1 75 ? -42.792 14.284 -104.182 1.00 57.96 55 GLY D CA 1
ATOM 4333 C C . GLY D 1 75 ? -43.093 14.448 -105.669 1.00 62.27 55 GLY D C 1
ATOM 4334 O O . GLY D 1 75 ? -43.852 13.684 -106.245 1.00 64.51 55 GLY D O 1
ATOM 4335 N N . ALA D 1 76 ? -42.584 15.508 -106.287 1.00 61.36 56 ALA D N 1
ATOM 4336 C CA . ALA D 1 76 ? -42.806 15.694 -107.719 1.00 60.79 56 ALA D CA 1
ATOM 4337 C C . ALA D 1 76 ? -41.891 14.759 -108.490 1.00 55.73 56 ALA D C 1
ATOM 4338 O O . ALA D 1 76 ? -40.879 14.319 -107.956 1.00 59.12 56 ALA D O 1
ATOM 4340 N N . ASP D 1 77 ? -42.259 14.448 -109.730 1.00 70.60 57 ASP D N 1
ATOM 4341 C CA . ASP D 1 77 ? -41.451 13.598 -110.629 1.00 70.34 57 ASP D CA 1
ATOM 4342 C C . ASP D 1 77 ? -41.161 12.186 -110.098 1.00 67.25 57 ASP D C 1
ATOM 4343 O O . ASP D 1 77 ? -40.286 11.491 -110.635 1.00 69.86 57 ASP D O 1
ATOM 4348 N N . THR D 1 78 ? -41.872 11.748 -109.061 1.00 54.03 58 THR D N 1
ATOM 4349 C CA . THR D 1 78 ? -41.567 10.449 -108.483 1.00 48.14 58 THR D CA 1
ATOM 4350 C C . THR D 1 78 ? -42.563 9.368 -108.958 1.00 52.10 58 THR D C 1
ATOM 4351 O O . THR D 1 78 ? -43.789 9.566 -108.922 1.00 43.67 58 THR D O 1
ATOM 4355 N N . ASN D 1 79 ? -42.038 8.226 -109.409 1.00 31.22 59 ASN D N 1
ATOM 4356 C CA . ASN D 1 79 ? -42.930 7.169 -109.909 1.00 41.62 59 ASN D CA 1
ATOM 4357 C C . ASN D 1 79 ? -43.226 6.069 -108.884 1.00 45.56 59 ASN D C 1
ATOM 4358 O O . ASN D 1 79 ? -42.308 5.504 -108.257 1.00 37.06 59 ASN D O 1
ATOM 4363 N N . VAL D 1 80 ? -44.519 5.770 -108.741 1.00 38.03 60 VAL D N 1
ATOM 4364 C CA . VAL D 1 80 ? -44.998 4.709 -107.853 1.00 40.72 60 VAL D CA 1
ATOM 4365 C C . VAL D 1 80 ? -45.535 3.474 -108.631 1.00 36.78 60 VAL D C 1
ATOM 4366 O O . VAL D 1 80 ? -46.708 3.444 -109.045 1.00 36.51 60 VAL D O 1
ATOM 4370 N N . GLN D 1 81 ? -44.699 2.442 -108.787 1.00 39.05 61 GLN D N 1
ATOM 4371 C CA . GLN D 1 81 ? -45.013 1.311 -109.682 1.00 44.63 61 GLN D CA 1
ATOM 4372 C C . GLN D 1 81 ? -46.019 0.252 -109.171 1.00 48.62 61 GLN D C 1
ATOM 4373 O O . GLN D 1 81 ? -46.621 0.399 -108.095 1.00 51.83 61 GLN D O 1
ATOM 4379 N N . GLU D 1 82 ? -46.235 -0.784 -109.985 1.00 45.86 62 GLU D N 1
ATOM 4380 C CA . GLU D 1 82 ? -47.279 -1.792 -109.737 1.00 43.45 62 GLU D CA 1
ATOM 4381 C C . GLU D 1 82 ? -47.428 -2.266 -108.304 1.00 38.09 62 GLU D C 1
ATOM 4382 O O . GLU D 1 82 ? -46.465 -2.713 -107.679 1.00 36.86 62 GLU D O 1
ATOM 4388 N N . GLN D 1 83 ? -48.650 -2.163 -107.797 1.00 47.45 63 GLN D N 1
ATOM 4389 C CA . GLN D 1 83 ? -49.010 -2.772 -106.522 1.00 49.50 63 GLN D CA 1
ATOM 4390 C C . GLN D 1 83 ? -48.133 -2.372 -105.335 1.00 46.85 63 GLN D C 1
ATOM 4391 O O . GLN D 1 83 ? -47.932 -3.154 -104.420 1.00 53.32 63 GLN D O 1
ATOM 4397 N N . THR D 1 84 ? -47.586 -1.164 -105.371 1.00 56.42 64 THR D N 1
ATOM 4398 C CA . THR D 1 84 ? -46.906 -0.597 -104.213 1.00 54.99 64 THR D CA 1
ATOM 4399 C C . THR D 1 84 ? -47.902 -0.366 -103.085 1.00 57.81 64 THR D C 1
ATOM 4400 O O . THR D 1 84 ? -49.024 0.083 -103.344 1.00 57.77 64 THR D O 1
ATOM 4404 N N . ILE D 1 85 ? -47.505 -0.684 -101.847 1.00 45.36 65 ILE D N 1
ATOM 4405 C CA . ILE D 1 85 ? -48.328 -0.393 -100.660 1.00 35.67 65 ILE D CA 1
ATOM 4406 C C . ILE D 1 85 ? -47.711 0.726 -99.832 1.00 43.50 65 ILE D C 1
ATOM 4407 O O . ILE D 1 85 ? -46.520 0.679 -99.491 1.00 44.64 65 ILE D O 1
ATOM 4412 N N . MET D 1 86 ? -48.514 1.739 -99.519 1.00 44.00 66 MET D N 1
ATOM 4413 C CA . MET D 1 86 ? -48.093 2.759 -98.565 1.00 44.44 66 MET D CA 1
ATOM 4414 C C . MET D 1 86 ? -49.066 2.901 -97.402 1.00 43.68 66 MET D C 1
ATOM 4415 O O . MET D 1 86 ? -50.304 2.917 -97.556 1.00 40.73 66 MET D O 1
ATOM 4420 N N . HIS D 1 87 ? -48.490 2.998 -96.222 1.00 47.00 67 HIS D N 1
ATOM 4421 C CA . HIS D 1 87 ? -49.313 3.126 -95.045 1.00 53.22 67 HIS D CA 1
ATOM 4422 C C . HIS D 1 87 ? -48.505 3.826 -93.961 1.00 54.42 67 HIS D C 1
ATOM 4423 O O . HIS D 1 87 ? -47.301 4.095 -94.130 1.00 52.86 67 HIS D O 1
ATOM 4430 N N . THR D 1 88 ? -49.181 4.124 -92.855 1.00 56.16 68 THR D N 1
ATOM 4431 C CA . THR D 1 88 ? -48.583 4.828 -91.727 1.00 52.23 68 THR D CA 1
ATOM 4432 C C . THR D 1 88 ? -49.114 4.332 -90.399 1.00 55.15 68 THR D C 1
ATOM 4433 O O . THR D 1 88 ? -50.210 3.774 -90.311 1.00 55.22 68 THR D O 1
ATOM 4437 N N . ASP D 1 89 ? -48.312 4.531 -89.364 1.00 60.36 69 ASP D N 1
ATOM 4438 C CA . ASP D 1 89 ? -48.790 4.433 -87.999 1.00 52.85 69 ASP D CA 1
ATOM 4439 C C . ASP D 1 89 ? -48.695 5.827 -87.379 1.00 64.80 69 ASP D C 1
ATOM 4440 O O . ASP D 1 89 ? -47.824 6.614 -87.763 1.00 63.30 69 ASP D O 1
ATOM 4445 N N . ILE D 1 90 ? -49.578 6.119 -86.425 1.00 62.29 70 ILE D N 1
ATOM 4446 C CA . ILE D 1 90 ? -49.657 7.441 -85.818 1.00 60.03 70 ILE D CA 1
ATOM 4447 C C . ILE D 1 90 ? -48.306 7.842 -85.258 1.00 53.51 70 ILE D C 1
ATOM 4448 O O . ILE D 1 90 ? -47.674 7.071 -84.546 1.00 53.76 70 ILE D O 1
ATOM 4453 N N . GLY D 1 91 ? -47.851 9.040 -85.603 1.00 39.84 71 GLY D N 1
ATOM 4454 C CA . GLY D 1 91 ? -46.525 9.469 -85.203 1.00 37.44 71 GLY D CA 1
ATOM 4455 C C . GLY D 1 91 ? -45.556 9.379 -86.361 1.00 51.03 71 GLY D C 1
ATOM 4456 O O . GLY D 1 91 ? -44.398 9.810 -86.263 1.00 50.33 71 GLY D O 1
ATOM 4457 N N . PHE D 1 92 ? -46.025 8.800 -87.463 1.00 65.69 72 PHE D N 1
ATOM 4458 C CA . PHE D 1 92 ? -45.148 8.524 -88.594 1.00 60.24 72 PHE D CA 1
ATOM 4459 C C . PHE D 1 92 ? -45.702 8.958 -89.931 1.00 61.50 72 PHE D C 1
ATOM 4460 O O . PHE D 1 92 ? -46.319 8.165 -90.639 1.00 63.46 72 PHE D O 1
ATOM 4468 N N . PRO D 1 93 ? -45.524 10.239 -90.260 1.00 64.12 73 PRO D N 1
ATOM 4469 C CA . PRO D 1 93 ? -45.907 10.657 -91.603 1.00 56.52 73 PRO D CA 1
ATOM 4470 C C . PRO D 1 93 ? -44.969 9.987 -92.611 1.00 55.90 73 PRO D C 1
ATOM 4471 O O . PRO D 1 93 ? -43.813 9.679 -92.272 1.00 55.36 73 PRO D O 1
ATOM 4475 N N . LEU D 1 94 ? -45.456 9.756 -93.826 1.00 50.26 74 LEU D N 1
ATOM 4476 C CA . LEU D 1 94 ? -44.645 9.103 -94.846 1.00 51.26 74 LEU D CA 1
ATOM 4477 C C . LEU D 1 94 ? -44.441 10.073 -95.991 1.00 52.84 74 LEU D C 1
ATOM 4478 O O . LEU D 1 94 ? -45.389 10.474 -96.675 1.00 52.70 74 LEU D O 1
ATOM 4483 N N . THR D 1 95 ? -43.190 10.452 -96.187 1.00 50.15 75 THR D N 1
ATOM 4484 C CA . THR D 1 95 ? -42.870 11.481 -97.138 1.00 48.15 75 THR D CA 1
ATOM 4485 C C . THR D 1 95 ? -41.745 11.031 -98.073 1.00 54.55 75 THR D C 1
ATOM 4486 O O . THR D 1 95 ? -40.732 10.444 -97.651 1.00 54.90 75 THR D O 1
ATOM 4490 N N . ILE D 1 96 ? -41.960 11.271 -99.360 1.00 47.90 76 ILE D N 1
ATOM 4491 C CA . ILE D 1 96 ? -41.002 10.895 -100.384 1.00 51.47 76 ILE D CA 1
ATOM 4492 C C . ILE D 1 96 ? -40.468 12.104 -101.161 1.00 55.27 76 ILE D C 1
ATOM 4493 O O . ILE D 1 96 ? -41.243 12.920 -101.687 1.00 50.76 76 ILE D O 1
ATOM 4498 N N . GLY D 1 97 ? -39.147 12.215 -101.244 1.00 71.91 77 GLY D N 1
ATOM 4499 C CA . GLY D 1 97 ? -38.541 13.287 -102.008 1.00 73.86 77 GLY D CA 1
ATOM 4500 C C . GLY D 1 97 ? -38.955 13.295 -103.473 1.00 75.76 77 GLY D C 1
ATOM 4501 O O . GLY D 1 97 ? -39.747 12.469 -103.930 1.00 81.83 77 GLY D O 1
ATOM 4502 N N . ALA D 1 98 ? -38.410 14.235 -104.227 1.00 54.19 78 ALA D N 1
ATOM 4503 C CA . ALA D 1 98 ? -38.821 14.399 -105.608 1.00 47.46 78 ALA D CA 1
ATOM 4504 C C . ALA D 1 98 ? -37.956 13.548 -106.521 1.00 45.23 78 ALA D C 1
ATOM 4505 O O . ALA D 1 98 ? -36.794 13.238 -106.194 1.00 37.32 78 ALA D O 1
ATOM 4507 N N . GLY D 1 99 ? -38.538 13.180 -107.663 1.00 47.85 79 GLY D N 1
ATOM 4508 C CA . GLY D 1 99 ? -37.874 12.340 -108.638 1.00 48.15 79 GLY D CA 1
ATOM 4509 C C . GLY D 1 99 ? -37.437 11.005 -108.061 1.00 54.02 79 GLY D C 1
ATOM 4510 O O . GLY D 1 99 ? -36.307 10.570 -108.276 1.00 60.93 79 GLY D O 1
ATOM 4511 N N . CYS D 1 100 ? -38.306 10.372 -107.283 1.00 60.34 80 CYS D N 1
ATOM 4512 C CA . CYS D 1 100 ? -37.981 9.061 -106.745 1.00 56.67 80 CYS D CA 1
ATOM 4513 C C . CYS D 1 100 ? -38.590 7.963 -107.600 1.00 53.97 80 CYS D C 1
ATOM 4514 O O . CYS D 1 100 ? -39.660 8.126 -108.208 1.00 46.80 80 CYS D O 1
ATOM 4517 N N . THR D 1 101 ? -37.924 6.819 -107.614 1.00 52.83 81 THR D N 1
ATOM 4518 C CA . THR D 1 101 ? -38.460 5.687 -108.345 1.00 53.62 81 THR D CA 1
ATOM 4519 C C . THR D 1 101 ? -38.839 4.641 -107.337 1.00 46.99 81 THR D C 1
ATOM 4520 O O . THR D 1 101 ? -37.976 4.088 -106.650 1.00 49.08 81 THR D O 1
ATOM 4524 N N . ILE D 1 102 ? -40.139 4.417 -107.197 1.00 30.75 82 ILE D N 1
ATOM 4525 C CA . ILE D 1 102 ? -40.597 3.363 -106.285 1.00 43.35 82 ILE D CA 1
ATOM 4526 C C . ILE D 1 102 ? -40.866 2.066 -107.053 1.00 35.89 82 ILE D C 1
ATOM 4527 O O . ILE D 1 102 ? -41.876 1.944 -107.783 1.00 30.96 82 ILE D O 1
ATOM 4532 N N . GLY D 1 103 ? -39.942 1.115 -106.889 1.00 26.44 83 GLY D N 1
ATOM 4533 C CA . GLY D 1 103 ? -39.946 -0.114 -107.667 1.00 35.72 83 GLY D CA 1
ATOM 4534 C C . GLY D 1 103 ? -41.220 -0.924 -107.559 1.00 30.67 83 GLY D C 1
ATOM 4535 O O . GLY D 1 103 ? -42.016 -0.699 -106.650 1.00 28.59 83 GLY D O 1
ATOM 4536 N N . HIS D 1 104 ? -41.427 -1.841 -108.504 1.00 43.34 84 HIS D N 1
ATOM 4537 C CA . HIS D 1 104 ? -42.588 -2.743 -108.481 1.00 35.60 84 HIS D CA 1
ATOM 4538 C C . HIS D 1 104 ? -42.798 -3.358 -107.090 1.00 34.15 84 HIS D C 1
ATOM 4539 O O . HIS D 1 104 ? -41.845 -3.906 -106.493 1.00 29.16 84 HIS D O 1
ATOM 4546 N N . ARG D 1 105 ? -44.011 -3.205 -106.547 1.00 39.90 85 ARG D N 1
ATOM 4547 C CA . ARG D 1 105 ? -44.413 -3.973 -105.368 1.00 41.46 85 ARG D CA 1
ATOM 4548 C C . ARG D 1 105 ? -43.533 -3.626 -104.183 1.00 42.86 85 ARG D C 1
ATOM 4549 O O . ARG D 1 105 ? -43.143 -4.506 -103.426 1.00 54.11 85 ARG D O 1
ATOM 4557 N N . ALA D 1 106 ? -43.149 -2.365 -104.044 1.00 48.58 86 ALA D N 1
ATOM 4558 C CA . ALA D 1 106 ? -42.433 -1.967 -102.832 1.00 47.45 86 ALA D CA 1
ATOM 4559 C C . ALA D 1 106 ? -43.428 -1.825 -101.691 1.00 43.39 86 ALA D C 1
ATOM 4560 O O . ALA D 1 106 ? -44.621 -1.601 -101.924 1.00 45.96 86 ALA D O 1
ATOM 4562 N N . ILE D 1 107 ? -42.943 -1.945 -100.458 1.00 35.53 87 ILE D N 1
ATOM 4563 C CA . ILE D 1 107 ? -43.768 -1.567 -99.316 1.00 39.24 87 ILE D CA 1
ATOM 4564 C C . ILE D 1 107 ? -43.083 -0.446 -98.565 1.00 42.84 87 ILE D C 1
ATOM 4565 O O . ILE D 1 107 ? -41.964 -0.631 -98.058 1.00 40.81 87 ILE D O 1
ATOM 4570 N N . LEU D 1 108 ? -43.773 0.692 -98.476 1.00 43.35 88 LEU D N 1
ATOM 4571 C CA . LEU D 1 108 ? -43.309 1.854 -97.727 1.00 46.02 88 LEU D CA 1
ATOM 4572 C C . LEU D 1 108 ? -44.264 2.162 -96.578 1.00 43.21 88 LEU D C 1
ATOM 4573 O O . LEU D 1 108 ? -45.444 2.463 -96.808 1.00 46.91 88 LEU D O 1
ATOM 4578 N N . HIS D 1 109 ? -43.750 2.093 -95.350 1.00 37.95 89 HIS D N 1
ATOM 4579 C CA . HIS D 1 109 ? -44.546 2.348 -94.130 1.00 43.07 89 HIS D CA 1
ATOM 4580 C C . HIS D 1 109 ? -43.924 3.456 -93.269 1.00 43.97 89 HIS D C 1
ATOM 4581 O O . HIS D 1 109 ? -42.833 3.260 -92.705 1.00 39.04 89 HIS D O 1
ATOM 4588 N N . GLY D 1 110 ? -44.607 4.606 -93.192 1.00 52.04 90 GLY D N 1
ATOM 4589 C CA . GLY D 1 110 ? -44.268 5.691 -92.270 1.00 52.11 90 GLY D CA 1
ATOM 4590 C C . GLY D 1 110 ? -42.811 6.144 -92.227 1.00 52.80 90 GLY D C 1
ATOM 4591 O O . GLY D 1 110 ? -42.188 6.273 -91.165 1.00 52.32 90 GLY D O 1
ATOM 4592 N N . CYS D 1 111 ? -42.247 6.404 -93.389 1.00 42.45 91 CYS D N 1
ATOM 4593 C CA . CYS D 1 111 ? -40.824 6.703 -93.440 1.00 44.52 91 CYS D CA 1
ATOM 4594 C C . CYS D 1 111 ? -40.569 7.952 -94.276 1.00 47.11 91 CYS D C 1
ATOM 4595 O O . CYS D 1 111 ? -41.488 8.511 -94.886 1.00 45.32 91 CYS D O 1
ATOM 4598 N N . THR D 1 112 ? -39.332 8.425 -94.279 1.00 44.11 92 THR D N 1
ATOM 4599 C CA . THR D 1 112 ? -39.036 9.572 -95.119 1.00 51.13 92 THR D CA 1
ATOM 4600 C C . THR D 1 112 ? -37.857 9.215 -96.017 1.00 48.23 92 THR D C 1
ATOM 4601 O O . THR D 1 112 ? -36.853 8.610 -95.598 1.00 46.48 92 THR D O 1
ATOM 4605 N N . ILE D 1 113 ? -38.027 9.564 -97.281 1.00 49.32 93 ILE D N 1
ATOM 4606 C CA . ILE D 1 113 ? -37.094 9.187 -98.318 1.00 55.03 93 ILE D CA 1
ATOM 4607 C C . ILE D 1 113 ? -36.626 10.443 -99.043 1.00 58.38 93 ILE D C 1
ATOM 4608 O O . ILE D 1 113 ? -37.451 11.258 -99.485 1.00 55.47 93 ILE D O 1
ATOM 4613 N N . GLY D 1 114 ? -35.305 10.622 -99.113 1.00 63.71 94 GLY D N 1
ATOM 4614 C CA . GLY D 1 114 ? -34.713 11.764 -99.790 1.00 67.68 94 GLY D CA 1
ATOM 4615 C C . GLY D 1 114 ? -35.029 11.822 -101.276 1.00 69.46 94 GLY D C 1
ATOM 4616 O O . GLY D 1 114 ? -35.426 10.813 -101.864 1.00 68.07 94 GLY D O 1
ATOM 4617 N N . GLU D 1 115 ? -34.853 13.002 -101.876 1.00 66.60 95 GLU D N 1
ATOM 4618 C CA . GLU D 1 115 ? -35.104 13.218 -103.302 1.00 62.61 95 GLU D CA 1
ATOM 4619 C C . GLU D 1 115 ? -34.122 12.424 -104.153 1.00 62.24 95 GLU D C 1
ATOM 4620 O O . GLU D 1 115 ? -33.040 12.039 -103.694 1.00 65.01 95 GLU D O 1
ATOM 4626 N N . ASN D 1 116 ? -34.536 12.157 -105.387 1.00 50.60 96 ASN D N 1
ATOM 4627 C CA . ASN D 1 116 ? -33.727 11.430 -106.352 1.00 51.09 96 ASN D CA 1
ATOM 4628 C C . ASN D 1 116 ? -33.164 10.090 -105.845 1.00 55.35 96 ASN D C 1
ATOM 4629 O O . ASN D 1 116 ? -31.974 9.814 -106.017 1.00 59.70 96 ASN D O 1
ATOM 4634 N N . THR D 1 117 ? -33.983 9.298 -105.153 1.00 58.70 97 THR D N 1
ATOM 4635 C CA . THR D 1 117 ? -33.585 7.937 -104.755 1.00 51.17 97 THR D CA 1
ATOM 4636 C C . THR D 1 117 ? -34.478 6.885 -105.383 1.00 45.43 97 THR D C 1
ATOM 4637 O O . THR D 1 117 ? -35.686 7.105 -105.585 1.00 40.52 97 THR D O 1
ATOM 4641 N N . LEU D 1 118 ? -33.886 5.728 -105.652 1.00 48.96 98 LEU D N 1
ATOM 4642 C CA . LEU D 1 118 ? -34.660 4.584 -106.126 1.00 53.54 98 LEU D CA 1
ATOM 4643 C C . LEU D 1 118 ? -34.895 3.570 -104.999 1.00 41.60 98 LEU D C 1
ATOM 4644 O O . LEU D 1 118 ? -33.952 3.116 -104.320 1.00 42.48 98 LEU D O 1
ATOM 4649 N N . ILE D 1 119 ? -36.163 3.233 -104.798 1.00 34.68 99 ILE D N 1
ATOM 4650 C CA . ILE D 1 119 ? -36.508 2.095 -103.932 1.00 38.24 99 ILE D CA 1
ATOM 4651 C C . ILE D 1 119 ? -36.758 0.858 -104.801 1.00 34.49 99 ILE D C 1
ATOM 4652 O O . ILE D 1 119 ? -37.824 0.757 -105.454 1.00 28.02 99 ILE D O 1
ATOM 4657 N N . GLY D 1 120 ? -35.793 -0.068 -104.803 1.00 38.11 100 GLY D N 1
ATOM 4658 C CA . GLY D 1 120 ? -35.859 -1.265 -105.640 1.00 46.17 100 GLY D CA 1
ATOM 4659 C C . GLY D 1 120 ? -37.113 -2.108 -105.460 1.00 47.64 100 GLY D C 1
ATOM 4660 O O . GLY D 1 120 ? -37.709 -2.126 -104.388 1.00 49.64 100 GLY D O 1
ATOM 4661 N N . MET D 1 121 ? -37.502 -2.834 -106.503 1.00 52.55 101 MET D N 1
ATOM 4662 C CA . MET D 1 121 ? -38.728 -3.638 -106.482 1.00 46.39 101 MET D CA 1
ATOM 4663 C C . MET D 1 121 ? -38.730 -4.651 -105.336 1.00 47.01 101 MET D C 1
ATOM 4664 O O . MET D 1 121 ? -37.682 -5.215 -104.972 1.00 48.04 101 MET D O 1
ATOM 4669 N N . GLY D 1 122 ? -39.903 -4.835 -104.734 1.00 30.91 102 GLY D N 1
ATOM 4670 C CA . GLY D 1 122 ? -40.038 -5.761 -103.622 1.00 30.87 102 GLY D CA 1
ATOM 4671 C C . GLY D 1 122 ? -39.338 -5.367 -102.335 1.00 31.80 102 GLY D C 1
ATOM 4672 O O . GLY D 1 122 ? -39.226 -6.176 -101.428 1.00 46.44 102 GLY D O 1
ATOM 4673 N N . ALA D 1 123 ? -38.825 -4.146 -102.255 1.00 50.72 103 ALA D N 1
ATOM 4674 C CA . ALA D 1 123 ? -38.130 -3.709 -101.050 1.00 46.17 103 ALA D CA 1
ATOM 4675 C C . ALA D 1 123 ? -39.127 -3.225 -100.015 1.00 44.84 103 ALA D C 1
ATOM 4676 O O . ALA D 1 123 ? -40.212 -2.717 -100.362 1.00 40.07 103 ALA D O 1
ATOM 4678 N N . ILE D 1 124 ? -38.738 -3.357 -98.746 1.00 40.78 104 ILE D N 1
ATOM 4679 C CA . ILE D 1 124 ? -39.593 -2.977 -97.625 1.00 39.08 104 ILE D CA 1
ATOM 4680 C C . ILE D 1 124 ? -38.899 -1.964 -96.715 1.00 37.95 104 ILE D C 1
ATOM 4681 O O . ILE D 1 124 ? -37.835 -2.234 -96.152 1.00 42.77 104 ILE D O 1
ATOM 4686 N N . VAL D 1 125 ? -39.508 -0.791 -96.583 1.00 36.46 105 VAL D N 1
ATOM 4687 C CA . VAL D 1 125 ? -38.995 0.252 -95.680 1.00 46.15 105 VAL D CA 1
ATOM 4688 C C . VAL D 1 125 ? -39.984 0.548 -94.562 1.00 44.45 105 VAL D C 1
ATOM 4689 O O . VAL D 1 125 ? -41.136 0.908 -94.833 1.00 49.22 105 VAL D O 1
ATOM 4693 N N . LEU D 1 126 ? -39.529 0.433 -93.316 1.00 37.63 106 LEU D N 1
ATOM 4694 C CA . LEU D 1 126 ? -40.426 0.464 -92.157 1.00 35.18 106 LEU D CA 1
ATOM 4695 C C . LEU D 1 126 ? -40.572 1.823 -91.432 1.00 42.07 106 LEU D C 1
ATOM 4696 O O . LEU D 1 126 ? -39.952 2.818 -91.813 1.00 43.87 106 LEU D O 1
ATOM 4701 N N . ASN D 1 127 ? -41.447 1.867 -90.422 1.00 44.16 107 ASN D N 1
ATOM 4702 C CA . ASN D 1 127 ? -41.723 3.105 -89.675 1.00 37.44 107 ASN D CA 1
ATOM 4703 C C . ASN D 1 127 ? -40.489 3.807 -89.166 1.00 42.68 107 ASN D C 1
ATOM 4704 O O . ASN D 1 127 ? -39.618 3.177 -88.545 1.00 39.72 107 ASN D O 1
ATOM 4709 N N . GLY D 1 128 ? -40.439 5.114 -89.440 1.00 46.95 108 GLY D N 1
ATOM 4710 C CA . GLY D 1 128 ? -39.425 5.993 -88.901 1.00 47.08 108 GLY D CA 1
ATOM 4711 C C . GLY D 1 128 ? -38.086 5.941 -89.599 1.00 55.31 108 GLY D C 1
ATOM 4712 O O . GLY D 1 128 ? -37.176 6.669 -89.212 1.00 64.57 108 GLY D O 1
ATOM 4713 N N . ALA D 1 129 ? -37.955 5.103 -90.626 1.00 60.52 109 ALA D N 1
ATOM 4714 C CA . ALA D 1 129 ? -36.685 4.984 -91.329 1.00 57.44 109 ALA D CA 1
ATOM 4715 C C . ALA D 1 129 ? -36.415 6.246 -92.127 1.00 63.32 109 ALA D C 1
ATOM 4716 O O . ALA D 1 129 ? -37.337 6.862 -92.684 1.00 59.33 109 ALA D O 1
ATOM 4718 N N . LYS D 1 130 ? -35.145 6.630 -92.190 1.00 66.98 110 LYS D N 1
ATOM 4719 C CA . LYS D 1 130 ? -34.782 7.885 -92.839 1.00 70.79 110 LYS D CA 1
ATOM 4720 C C . LYS D 1 130 ? -33.629 7.672 -93.806 1.00 68.06 110 LYS D C 1
ATOM 4721 O O . LYS D 1 130 ? -32.479 7.491 -93.402 1.00 70.41 110 LYS D O 1
ATOM 4727 N N . VAL D 1 131 ? -33.951 7.686 -95.093 1.00 58.53 111 VAL D N 1
ATOM 4728 C CA . VAL D 1 131 ? -32.956 7.421 -96.125 1.00 61.92 111 VAL D CA 1
ATOM 4729 C C . VAL D 1 131 ? -32.598 8.700 -96.899 1.00 61.55 111 VAL D C 1
ATOM 4730 O O . VAL D 1 131 ? -33.470 9.475 -97.312 1.00 61.53 111 VAL D O 1
ATOM 4734 N N . GLY D 1 132 ? -31.303 8.932 -97.074 1.00 63.69 112 GLY D N 1
ATOM 4735 C CA . GLY D 1 132 ? -30.851 10.157 -97.697 1.00 66.60 112 GLY D CA 1
ATOM 4736 C C . GLY D 1 132 ? -31.247 10.321 -99.153 1.00 72.49 112 GLY D C 1
ATOM 4737 O O . GLY D 1 132 ? -31.988 9.509 -99.702 1.00 68.31 112 GLY D O 1
ATOM 4738 N N . LYS D 1 133 ? -30.741 11.388 -99.772 1.00 67.83 113 LYS D N 1
ATOM 4739 C CA . LYS D 1 133 ? -31.004 11.709 -101.174 1.00 54.06 113 LYS D CA 1
ATOM 4740 C C . LYS D 1 133 ? -29.957 11.039 -102.069 1.00 51.60 113 LYS D C 1
ATOM 4741 O O . LYS D 1 133 ? -28.868 10.683 -101.592 1.00 51.02 113 LYS D O 1
ATOM 4747 N N . ASN D 1 134 ? -30.270 10.871 -103.356 1.00 57.25 114 ASN D N 1
ATOM 4748 C CA . ASN D 1 134 ? -29.359 10.178 -104.287 1.00 62.76 114 ASN D CA 1
ATOM 4749 C C . ASN D 1 134 ? -28.974 8.773 -103.815 1.00 61.13 114 ASN D C 1
ATOM 4750 O O . ASN D 1 134 ? -27.799 8.410 -103.836 1.00 65.05 114 ASN D O 1
ATOM 4755 N N . CYS D 1 135 ? -29.941 8.008 -103.326 1.00 65.73 115 CYS D N 1
ATOM 4756 C CA . CYS D 1 135 ? -29.666 6.654 -102.841 1.00 62.06 115 CYS D CA 1
ATOM 4757 C C . CYS D 1 135 ? -30.260 5.519 -103.700 1.00 62.28 115 CYS D C 1
ATOM 4758 O O . CYS D 1 135 ? -31.312 5.657 -104.355 1.00 53.70 115 CYS D O 1
ATOM 4761 N N . LEU D 1 136 ? -29.578 4.381 -103.658 1.00 62.51 116 LEU D N 1
ATOM 4762 C CA . LEU D 1 136 ? -30.063 3.171 -104.298 1.00 57.02 116 LEU D CA 1
ATOM 4763 C C . LEU D 1 136 ? -30.363 2.107 -103.252 1.00 56.34 116 LEU D C 1
ATOM 4764 O O . LEU D 1 136 ? -29.458 1.590 -102.565 1.00 55.42 116 LEU D O 1
ATOM 4769 N N . ILE D 1 137 ? -31.653 1.820 -103.103 1.00 55.72 117 ILE D N 1
ATOM 4770 C CA . ILE D 1 137 ? -32.082 0.696 -102.276 1.00 53.18 117 ILE D CA 1
ATOM 4771 C C . ILE D 1 137 ? -32.359 -0.513 -103.179 1.00 42.17 117 ILE D C 1
ATOM 4772 O O . ILE D 1 137 ? -33.290 -0.499 -103.985 1.00 43.95 117 ILE D O 1
ATOM 4777 N N . GLY D 1 138 ? -31.544 -1.549 -103.066 1.00 34.61 118 GLY D N 1
ATOM 4778 C CA . GLY D 1 138 ? -31.672 -2.688 -103.961 1.00 39.11 118 GLY D CA 1
ATOM 4779 C C . GLY D 1 138 ? -32.974 -3.472 -103.822 1.00 41.14 118 GLY D C 1
ATOM 4780 O O . GLY D 1 138 ? -33.652 -3.399 -102.796 1.00 40.90 118 GLY D O 1
ATOM 4781 N N . ALA D 1 139 ? -33.322 -4.219 -104.864 1.00 50.79 119 ALA D N 1
ATOM 4782 C CA . ALA D 1 139 ? -34.517 -5.062 -104.868 1.00 41.44 119 ALA D CA 1
ATOM 4783 C C . ALA D 1 139 ? -34.499 -6.043 -103.703 1.00 39.92 119 ALA D C 1
ATOM 4784 O O . ALA D 1 139 ? -33.438 -6.554 -103.337 1.00 45.86 119 ALA D O 1
ATOM 4786 N N . GLY D 1 140 ? -35.668 -6.280 -103.109 1.00 42.81 120 GLY D N 1
ATOM 4787 C CA . GLY D 1 140 ? -35.815 -7.240 -102.019 1.00 44.22 120 GLY D CA 1
ATOM 4788 C C . GLY D 1 140 ? -35.216 -6.902 -100.653 1.00 46.35 120 GLY D C 1
ATOM 4789 O O . GLY D 1 140 ? -35.262 -7.711 -99.727 1.00 55.32 120 GLY D O 1
ATOM 4790 N N . THR D 1 141 ? -34.664 -5.706 -100.514 1.00 46.49 121 THR D N 1
ATOM 4791 C CA . THR D 1 141 ? -33.998 -5.300 -99.274 1.00 49.45 121 THR D CA 1
ATOM 4792 C C . THR D 1 141 ? -34.969 -4.802 -98.190 1.00 49.87 121 THR D C 1
ATOM 4793 O O . THR D 1 141 ? -36.044 -4.255 -98.479 1.00 42.69 121 THR D O 1
ATOM 4797 N N . LEU D 1 142 ? -34.581 -5.028 -96.938 1.00 41.20 122 LEU D N 1
ATOM 4798 C CA . LEU D 1 142 ? -35.382 -4.649 -95.785 1.00 36.51 122 LEU D CA 1
ATOM 4799 C C . LEU D 1 142 ? -34.732 -3.547 -94.964 1.00 41.77 122 LEU D C 1
ATOM 4800 O O . LEU D 1 142 ? -33.702 -3.778 -94.316 1.00 38.78 122 LEU D O 1
ATOM 4805 N N . VAL D 1 143 ? -35.326 -2.351 -95.011 1.00 41.46 123 VAL D N 1
ATOM 4806 C CA . VAL D 1 143 ? -34.860 -1.199 -94.224 1.00 41.91 123 VAL D CA 1
ATOM 4807 C C . VAL D 1 143 ? -35.648 -1.108 -92.915 1.00 42.92 123 VAL D C 1
ATOM 4808 O O . VAL D 1 143 ? -36.771 -0.607 -92.900 1.00 46.10 123 VAL D O 1
ATOM 4812 N N . LYS D 1 144 ? -35.042 -1.573 -91.822 1.00 43.99 124 LYS D N 1
ATOM 4813 C CA . LYS D 1 144 ? -35.740 -1.775 -90.544 1.00 43.45 124 LYS D CA 1
ATOM 4814 C C . LYS D 1 144 ? -36.153 -0.467 -89.893 1.00 49.57 124 LYS D C 1
ATOM 4815 O O . LYS D 1 144 ? -35.716 0.602 -90.321 1.00 55.40 124 LYS D O 1
ATOM 4821 N N . GLU D 1 145 ? -36.992 -0.552 -88.860 1.00 51.72 125 GLU D N 1
ATOM 4822 C CA . GLU D 1 145 ? -37.495 0.638 -88.156 1.00 50.43 125 GLU D CA 1
ATOM 4823 C C . GLU D 1 145 ? -36.397 1.599 -87.713 1.00 52.17 125 GLU D C 1
ATOM 4824 O O . GLU D 1 145 ? -35.401 1.177 -87.112 1.00 51.77 125 GLU D O 1
ATOM 4830 N N . GLY D 1 146 ? -36.566 2.878 -88.059 1.00 47.80 126 GLY D N 1
ATOM 4831 C CA . GLY D 1 146 ? -35.687 3.931 -87.569 1.00 46.99 126 GLY D CA 1
ATOM 4832 C C . GLY D 1 146 ? -34.260 3.929 -88.085 1.00 60.12 126 GLY D C 1
ATOM 4833 O O . GLY D 1 146 ? -33.405 4.641 -87.557 1.00 63.77 126 GLY D O 1
ATOM 4834 N N . MET D 1 147 ? -33.980 3.091 -89.074 1.00 63.74 127 MET D N 1
ATOM 4835 C CA . MET D 1 147 ? -32.643 3.014 -89.636 1.00 62.22 127 MET D CA 1
ATOM 4836 C C . MET D 1 147 ? -32.350 4.303 -90.382 1.00 68.02 127 MET D C 1
ATOM 4837 O O . MET D 1 147 ? -33.228 4.841 -91.068 1.00 68.61 127 MET D O 1
ATOM 4842 N N . GLU D 1 148 ? -31.123 4.802 -90.243 1.00 72.15 128 GLU D N 1
ATOM 4843 C CA . GLU D 1 148 ? -30.720 6.037 -90.917 1.00 65.64 128 GLU D CA 1
ATOM 4844 C C . GLU D 1 148 ? -29.672 5.749 -91.994 1.00 64.40 128 GLU D C 1
ATOM 4845 O O . GLU D 1 148 ? -28.650 5.105 -91.737 1.00 65.35 128 GLU D O 1
ATOM 4851 N N . ILE D 1 149 ? -29.938 6.218 -93.207 1.00 62.29 129 ILE D N 1
ATOM 4852 C CA . ILE D 1 149 ? -29.070 5.933 -94.349 1.00 61.71 129 ILE D CA 1
ATOM 4853 C C . ILE D 1 149 ? -28.623 7.231 -95.035 1.00 64.33 129 ILE D C 1
ATOM 4854 O O . ILE D 1 149 ? -29.452 7.970 -95.583 1.00 59.39 129 ILE D O 1
ATOM 4859 N N . PRO D 1 150 ? -27.307 7.512 -94.991 1.00 59.27 130 PRO D N 1
ATOM 4860 C CA . PRO D 1 150 ? -26.672 8.730 -95.499 1.00 55.70 130 PRO D CA 1
ATOM 4861 C C . PRO D 1 150 ? -26.941 8.951 -96.987 1.00 62.37 130 PRO D C 1
ATOM 4862 O O . PRO D 1 150 ? -27.167 7.967 -97.700 1.00 68.38 130 PRO D O 1
ATOM 4866 N N . ASP D 1 151 ? -26.879 10.203 -97.444 1.00 71.01 131 ASP D N 1
ATOM 4867 C CA . ASP D 1 151 ? -27.026 10.550 -98.866 1.00 72.35 131 ASP D CA 1
ATOM 4868 C C . ASP D 1 151 ? -26.022 9.774 -99.749 1.00 73.38 131 ASP D C 1
ATOM 4869 O O . ASP D 1 151 ? -24.973 9.320 -99.267 1.00 72.68 131 ASP D O 1
ATOM 4874 N N . ASN D 1 152 ? -26.366 9.611 -101.030 1.00 71.13 132 ASN D N 1
ATOM 4875 C CA . ASN D 1 152 ? -25.476 9.005 -102.038 1.00 72.09 132 ASN D CA 1
ATOM 4876 C C . ASN D 1 152 ? -25.106 7.548 -101.767 1.00 75.47 132 ASN D C 1
ATOM 4877 O O . ASN D 1 152 ? -24.103 7.048 -102.286 1.00 79.57 132 ASN D O 1
ATOM 4882 N N . SER D 1 153 ? -25.923 6.874 -100.956 1.00 81.91 133 SER D N 1
ATOM 4883 C CA . SER D 1 153 ? -25.657 5.491 -100.551 1.00 80.57 133 SER D CA 1
ATOM 4884 C C . SER D 1 153 ? -26.286 4.414 -101.429 1.00 79.08 133 SER D C 1
ATOM 4885 O O . SER D 1 153 ? -27.377 4.578 -101.988 1.00 74.97 133 SER D O 1
ATOM 4888 N N . LEU D 1 154 ? -25.553 3.313 -101.541 1.00 62.50 134 LEU D N 1
ATOM 4889 C CA . LEU D 1 154 ? -26.057 2.054 -102.065 1.00 59.61 134 LEU D CA 1
ATOM 4890 C C . LEU D 1 154 ? -26.257 1.079 -100.909 1.00 61.42 134 LEU D C 1
ATOM 4891 O O . LEU D 1 154 ? -25.332 0.854 -100.109 1.00 58.96 134 LEU D O 1
ATOM 4896 N N . VAL D 1 155 ? -27.470 0.534 -100.800 1.00 65.09 135 VAL D N 1
ATOM 4897 C CA . VAL D 1 155 ? -27.824 -0.364 -99.696 1.00 62.33 135 VAL D CA 1
ATOM 4898 C C . VAL D 1 155 ? -28.341 -1.697 -100.223 1.00 61.10 135 VAL D C 1
ATOM 4899 O O . VAL D 1 155 ? -29.223 -1.722 -101.081 1.00 58.58 135 VAL D O 1
ATOM 4903 N N . VAL D 1 156 ? -27.789 -2.799 -99.723 1.00 76.44 136 VAL D N 1
ATOM 4904 C CA . VAL D 1 156 ? -28.253 -4.139 -100.090 1.00 79.31 136 VAL D CA 1
ATOM 4905 C C . VAL D 1 156 ? -28.350 -5.060 -98.870 1.00 82.24 136 VAL D C 1
ATOM 4906 O O . VAL D 1 156 ? -27.696 -4.813 -97.855 1.00 81.85 136 VAL D O 1
ATOM 4910 N N . GLY D 1 157 ? -29.165 -6.112 -98.964 1.00 74.93 137 GLY D N 1
ATOM 4911 C CA . GLY D 1 157 ? -29.197 -7.140 -97.931 1.00 77.56 137 GLY D CA 1
ATOM 4912 C C . GLY D 1 157 ? -30.404 -7.186 -97.001 1.00 78.31 137 GLY D C 1
ATOM 4913 O O . GLY D 1 157 ? -31.274 -6.314 -97.031 1.00 70.51 137 GLY D O 1
ATOM 4914 N N . SER D 1 158 ? -30.458 -8.250 -96.198 1.00 104.59 138 SER D N 1
ATOM 4915 C CA . SER D 1 158 ? -31.419 -8.421 -95.100 1.00 102.26 138 SER D CA 1
ATOM 4916 C C . SER D 1 158 ? -30.689 -9.184 -94.002 1.00 106.30 138 SER D C 1
ATOM 4917 O O . SER D 1 158 ? -30.615 -10.412 -94.051 1.00 107.11 138 SER D O 1
ATOM 4920 N N . PRO D 1 159 ? -30.146 -8.466 -93.000 1.00 108.40 139 PRO D N 1
ATOM 4921 C CA . PRO D 1 159 ? -30.283 -7.033 -92.702 1.00 102.82 139 PRO D CA 1
ATOM 4922 C C . PRO D 1 159 ? -29.595 -6.107 -93.706 1.00 97.23 139 PRO D C 1
ATOM 4923 O O . PRO D 1 159 ? -28.585 -6.493 -94.305 1.00 98.21 139 PRO D O 1
ATOM 4927 N N . ALA D 1 160 ? -30.151 -4.909 -93.885 1.00 77.39 140 ALA D N 1
ATOM 4928 C CA . ALA D 1 160 ? -29.618 -3.924 -94.832 1.00 76.45 140 ALA D CA 1
ATOM 4929 C C . ALA D 1 160 ? -28.265 -3.361 -94.381 1.00 75.01 140 ALA D C 1
ATOM 4930 O O . ALA D 1 160 ? -28.077 -3.030 -93.212 1.00 75.18 140 ALA D O 1
ATOM 4932 N N . ARG D 1 161 ? -27.333 -3.257 -95.327 1.00 69.05 141 ARG D N 1
ATOM 4933 C CA . ARG D 1 161 ? -25.993 -2.720 -95.092 1.00 65.29 141 ARG D CA 1
ATOM 4934 C C . ARG D 1 161 ? -25.641 -1.720 -96.179 1.00 63.09 141 ARG D C 1
ATOM 4935 O O . ARG D 1 161 ? -26.153 -1.831 -97.290 1.00 62.57 141 ARG D O 1
ATOM 4943 N N . VAL D 1 162 ? -24.831 -0.712 -95.850 1.00 68.86 142 VAL D N 1
ATOM 4944 C CA . VAL D 1 162 ? -24.256 0.175 -96.875 1.00 71.76 142 VAL D CA 1
ATOM 4945 C C . VAL D 1 162 ? -23.020 -0.473 -97.531 1.00 77.93 142 VAL D C 1
ATOM 4946 O O . VAL D 1 162 ? -22.040 -0.791 -96.852 1.00 77.12 142 VAL D O 1
ATOM 4950 N N . LEU D 1 163 ? -23.080 -0.698 -98.843 1.00 91.37 143 LEU D N 1
ATOM 4951 C CA . LEU D 1 163 ? -22.003 -1.392 -99.550 1.00 94.95 143 LEU D CA 1
ATOM 4952 C C . LEU D 1 163 ? -20.873 -0.424 -99.881 1.00 100.81 143 LEU D C 1
ATOM 4953 O O . LEU D 1 163 ? -19.700 -0.695 -99.602 1.00 98.32 143 LEU D O 1
ATOM 4958 N N . ARG D 1 164 ? -21.256 0.708 -100.471 1.00 88.79 144 ARG D N 1
ATOM 4959 C CA . ARG D 1 164 ? -20.334 1.751 -100.894 1.00 87.92 144 ARG D CA 1
ATOM 4960 C C . ARG D 1 164 ? -21.162 2.967 -101.307 1.00 87.46 144 ARG D C 1
ATOM 4961 O O . ARG D 1 164 ? -22.394 2.916 -101.285 1.00 82.19 144 ARG D O 1
ATOM 4969 N N . GLN D 1 165 ? -20.491 4.051 -101.693 1.00 86.73 145 GLN D N 1
ATOM 4970 C CA . GLN D 1 165 ? -21.173 5.266 -102.140 1.00 82.47 145 GLN D CA 1
ATOM 4971 C C . GLN D 1 165 ? -21.308 5.284 -103.650 1.00 83.04 145 GLN D C 1
ATOM 4972 O O . GLN D 1 165 ? -20.500 4.679 -104.355 1.00 83.21 145 GLN D O 1
ATOM 4978 N N . LEU D 1 166 ? -22.330 5.973 -104.148 1.00 82.69 146 LEU D N 1
ATOM 4979 C CA . LEU D 1 166 ? -22.560 6.033 -105.590 1.00 87.34 146 LEU D CA 1
ATOM 4980 C C . LEU D 1 166 ? -21.678 7.063 -106.296 1.00 88.51 146 LEU D C 1
ATOM 4981 O O . LEU D 1 166 ? -21.497 8.176 -105.799 1.00 89.86 146 LEU D O 1
ATOM 4986 N N . ASP D 1 167 ? -21.144 6.705 -107.462 1.00 79.80 147 ASP D N 1
ATOM 4987 C CA . ASP D 1 167 ? -20.450 7.692 -108.287 1.00 79.38 147 ASP D CA 1
ATOM 4988 C C . ASP D 1 167 ? -21.509 8.601 -108.915 1.00 83.18 147 ASP D C 1
ATOM 4989 O O . ASP D 1 167 ? -22.689 8.262 -108.894 1.00 85.44 147 ASP D O 1
ATOM 4994 N N . ASP D 1 168 ? -21.110 9.724 -109.509 1.00 99.68 148 ASP D N 1
ATOM 4995 C CA . ASP D 1 168 ? -22.100 10.656 -110.060 1.00 99.57 148 ASP D CA 1
ATOM 4996 C C . ASP D 1 168 ? -22.827 10.087 -111.284 1.00 96.63 148 ASP D C 1
ATOM 4997 O O . ASP D 1 168 ? -23.919 10.546 -111.627 1.00 95.01 148 ASP D O 1
ATOM 5002 N N . ALA D 1 169 ? -22.231 9.089 -111.933 1.00 104.26 149 ALA D N 1
ATOM 5003 C CA . ALA D 1 169 ? -22.849 8.486 -113.108 1.00 103.02 149 ALA D CA 1
ATOM 5004 C C . ALA D 1 169 ? -24.093 7.726 -112.693 1.00 98.17 149 ALA D C 1
ATOM 5005 O O . ALA D 1 169 ? -25.139 7.833 -113.330 1.00 95.04 149 ALA D O 1
ATOM 5007 N N . ALA D 1 170 ? -23.977 7.000 -111.584 1.00 94.20 150 ALA D N 1
ATOM 5008 C CA . ALA D 1 170 ? -25.090 6.241 -111.027 1.00 88.70 150 ALA D CA 1
ATOM 5009 C C . ALA D 1 170 ? -26.181 7.219 -110.633 1.00 84.53 150 ALA D C 1
ATOM 5010 O O . ALA D 1 170 ? -27.369 7.040 -110.958 1.00 80.62 150 ALA D O 1
ATOM 5012 N N . VAL D 1 171 ? -25.764 8.269 -109.937 1.00 66.50 151 VAL D N 1
ATOM 5013 C CA . VAL D 1 171 ? -26.688 9.298 -109.501 1.00 66.29 151 VAL D CA 1
ATOM 5014 C C . VAL D 1 171 ? -27.406 9.940 -110.711 1.00 70.70 151 VAL D C 1
ATOM 5015 O O . VAL D 1 171 ? -28.513 10.489 -110.585 1.00 56.37 151 VAL D O 1
ATOM 5019 N N . GLU D 1 172 ? -26.758 9.869 -111.877 1.00 83.65 152 GLU D N 1
ATOM 5020 C CA . GLU D 1 172 ? -27.348 10.362 -113.123 1.00 81.14 152 GLU D CA 1
ATOM 5021 C C . GLU D 1 172 ? -28.404 9.403 -113.657 1.00 76.02 152 GLU D C 1
ATOM 5022 O O . GLU D 1 172 ? -29.413 9.840 -114.215 1.00 71.55 152 GLU D O 1
ATOM 5028 N N . LYS D 1 173 ? -28.162 8.101 -113.514 1.00 63.96 153 LYS D N 1
ATOM 5029 C CA . LYS D 1 173 ? -29.155 7.105 -113.914 1.00 65.51 153 LYS D CA 1
ATOM 5030 C C . LYS D 1 173 ? -30.434 7.214 -113.060 1.00 64.30 153 LYS D C 1
ATOM 5031 O O . LYS D 1 173 ? -31.543 6.985 -113.570 1.00 60.37 153 LYS D O 1
ATOM 5037 N N . LEU D 1 174 ? -30.298 7.602 -111.788 1.00 62.88 154 LEU D N 1
ATOM 5038 C CA . LEU D 1 174 ? -31.491 7.852 -110.963 1.00 60.68 154 LEU D CA 1
ATOM 5039 C C . LEU D 1 174 ? -32.374 8.985 -111.493 1.00 58.79 154 LEU D C 1
ATOM 5040 O O . LEU D 1 174 ? -33.581 8.802 -111.610 1.00 57.46 154 LEU D O 1
ATOM 5045 N N . ARG D 1 175 ? -31.800 10.153 -111.799 1.00 73.55 155 ARG D N 1
ATOM 5046 C CA . ARG D 1 175 ? -32.604 11.241 -112.374 1.00 68.69 155 ARG D CA 1
ATOM 5047 C C . ARG D 1 175 ? -33.195 10.813 -113.714 1.00 64.66 155 ARG D C 1
ATOM 5048 O O . ARG D 1 175 ? -34.365 11.099 -114.010 1.00 55.33 155 ARG D O 1
ATOM 5056 N N . ALA D 1 176 ? -32.384 10.106 -114.510 1.00 50.52 156 ALA D N 1
ATOM 5057 C CA . ALA D 1 176 ? -32.836 9.637 -115.817 1.00 45.32 156 ALA D CA 1
ATOM 5058 C C . ALA D 1 176 ? -34.062 8.759 -115.652 1.00 60.74 156 ALA D C 1
ATOM 5059 O O . ALA D 1 176 ? -35.046 8.927 -116.392 1.00 58.79 156 ALA D O 1
ATOM 5061 N N . SER D 1 177 ? -34.002 7.849 -114.671 1.00 51.04 157 SER D N 1
ATOM 5062 C CA . SER D 1 177 ? -35.109 6.944 -114.360 1.00 43.88 157 SER D CA 1
ATOM 5063 C C . SER D 1 177 ? -36.429 7.647 -114.040 1.00 50.03 157 SER D C 1
ATOM 5064 O O . SER D 1 177 ? -37.472 7.301 -114.616 1.00 47.79 157 SER D O 1
ATOM 5067 N N . ALA D 1 178 ? -36.384 8.614 -113.116 1.00 52.26 158 ALA D N 1
ATOM 5068 C CA . ALA D 1 178 ? -37.589 9.329 -112.690 1.00 52.60 158 ALA D CA 1
ATOM 5069 C C . ALA D 1 178 ? -38.198 10.048 -113.870 1.00 56.58 158 ALA D C 1
ATOM 5070 O O . ALA D 1 178 ? -39.429 10.098 -114.014 1.00 55.90 158 ALA D O 1
ATOM 5072 N N . LYS D 1 179 ? -37.300 10.589 -114.702 1.00 62.77 159 LYS D N 1
ATOM 5073 C CA . LYS D 1 179 ? -37.634 11.327 -115.920 1.00 60.50 159 LYS D CA 1
ATOM 5074 C C . LYS D 1 179 ? -38.177 10.405 -117.017 1.00 64.32 159 LYS D C 1
ATOM 5075 O O . LYS D 1 179 ? -39.101 10.785 -117.741 1.00 61.27 159 LYS D O 1
ATOM 5081 N N . HIS D 1 180 ? -37.610 9.204 -117.166 1.00 54.17 160 HIS D N 1
ATOM 5082 C CA . HIS D 1 180 ? -38.158 8.284 -118.163 1.00 50.15 160 HIS D CA 1
ATOM 5083 C C . HIS D 1 180 ? -39.611 7.937 -117.800 1.00 54.94 160 HIS D C 1
ATOM 5084 O O . HIS D 1 180 ? -40.499 7.900 -118.687 1.00 40.46 160 HIS D O 1
ATOM 5091 N N . TYR D 1 181 ? -39.861 7.741 -116.495 1.00 54.49 161 TYR D N 1
ATOM 5092 C CA . TYR D 1 181 ? -41.185 7.335 -116.023 1.00 45.47 161 TYR D CA 1
ATOM 5093 C C . TYR D 1 181 ? -42.252 8.442 -116.101 1.00 45.22 161 TYR D C 1
ATOM 5094 O O . TYR D 1 181 ? -43.444 8.148 -116.280 1.00 39.32 161 TYR D O 1
ATOM 5103 N N . VAL D 1 182 ? -41.861 9.704 -115.936 1.00 66.38 162 VAL D N 1
ATOM 5104 C CA . VAL D 1 182 ? -42.837 10.771 -116.169 1.00 69.18 162 VAL D CA 1
ATOM 5105 C C . VAL D 1 182 ? -43.347 10.712 -117.622 1.00 69.26 162 VAL D C 1
ATOM 5106 O O . VAL D 1 182 ? -44.567 10.705 -117.857 1.00 65.03 162 VAL D O 1
ATOM 5110 N N . GLU D 1 183 ? -42.418 10.616 -118.575 1.00 83.65 163 GLU D N 1
ATOM 5111 C CA . GLU D 1 183 ? -42.753 10.488 -119.986 1.00 87.04 163 GLU D CA 1
ATOM 5112 C C . GLU D 1 183 ? -43.587 9.243 -120.186 1.00 85.67 163 GLU D C 1
ATOM 5113 O O . GLU D 1 183 ? -44.611 9.281 -120.865 1.00 85.75 163 GLU D O 1
ATOM 5119 N N . ARG D 1 184 ? -43.168 8.142 -119.565 1.00 59.99 164 ARG D N 1
ATOM 5120 C CA . ARG D 1 184 ? -43.952 6.922 -119.669 1.00 58.29 164 ARG D CA 1
ATOM 5121 C C . ARG D 1 184 ? -45.359 7.107 -119.081 1.00 61.75 164 ARG D C 1
ATOM 5122 O O . ARG D 1 184 ? -46.342 6.644 -119.681 1.00 57.92 164 ARG D O 1
ATOM 5130 N N . GLY D 1 185 ? -45.457 7.814 -117.946 1.00 42.98 165 GLY D N 1
ATOM 5131 C CA . GLY D 1 185 ? -46.738 8.080 -117.317 1.00 34.66 165 GLY D CA 1
ATOM 5132 C C . GLY D 1 185 ? -47.682 8.785 -118.284 1.00 48.33 165 GLY D C 1
ATOM 5133 O O . GLY D 1 185 ? -48.818 8.335 -118.508 1.00 43.07 165 GLY D O 1
ATOM 5134 N N . HIS D 1 186 ? -47.214 9.897 -118.852 1.00 52.17 166 HIS D N 1
ATOM 5135 C CA . HIS D 1 186 ? -48.005 10.655 -119.816 1.00 58.08 166 HIS D CA 1
ATOM 5136 C C . HIS D 1 186 ? -48.377 9.815 -121.034 1.00 52.60 166 HIS D C 1
ATOM 5137 O O . HIS D 1 186 ? -49.534 9.810 -121.474 1.00 47.84 166 HIS D O 1
ATOM 5144 N N . SER D 1 187 ? -47.399 9.087 -121.562 1.00 63.57 167 SER D N 1
ATOM 5145 C CA . SER D 1 187 ? -47.638 8.254 -122.739 1.00 65.41 167 SER D CA 1
ATOM 5146 C C . SER D 1 187 ? -48.783 7.271 -122.525 1.00 68.87 167 SER D C 1
ATOM 5147 O O . SER D 1 187 ? -49.495 6.921 -123.470 1.00 72.83 167 SER D O 1
ATOM 5150 N N . PHE D 1 188 ? -48.978 6.856 -121.275 1.00 49.81 168 PHE D N 1
ATOM 5151 C CA . PHE D 1 188 ? -50.045 5.928 -120.955 1.00 47.70 168 PHE D CA 1
ATOM 5152 C C . PHE D 1 188 ? -51.416 6.589 -120.878 1.00 54.34 168 PHE D C 1
ATOM 5153 O O . PHE D 1 188 ? -52.417 5.944 -121.193 1.00 51.64 168 PHE D O 1
ATOM 5161 N N . MET D 1 189 ? -51.472 7.861 -120.475 1.00 75.76 169 MET D N 1
ATOM 5162 C CA . MET D 1 189 ? -52.751 8.586 -120.454 1.00 77.08 169 MET D CA 1
ATOM 5163 C C . MET D 1 189 ? -53.359 8.809 -121.834 1.00 75.56 169 MET D C 1
ATOM 5164 O O . MET D 1 189 ? -54.583 8.870 -121.968 1.00 78.56 169 MET D O 1
ATOM 5169 N N . ARG D 1 190 ? -52.517 8.916 -122.857 1.00 71.78 170 ARG D N 1
ATOM 5170 C CA . ARG D 1 190 ? -53.000 9.189 -124.217 1.00 76.63 170 ARG D CA 1
ATOM 5171 C C . ARG D 1 190 ? -53.185 7.891 -124.995 1.00 77.59 170 ARG D C 1
ATOM 5172 O O . ARG D 1 190 ? -54.197 7.705 -125.685 1.00 77.95 170 ARG D O 1
ATOM 5180 N N . GLY D 1 191 ? -52.192 7.005 -124.873 1.00 70.75 171 GLY D N 1
ATOM 5181 C CA . GLY D 1 191 ? -52.097 5.816 -125.703 1.00 73.74 171 GLY D CA 1
ATOM 5182 C C . GLY D 1 191 ? -52.532 4.469 -125.137 1.00 77.56 171 GLY D C 1
ATOM 5183 O O . GLY D 1 191 ? -52.124 3.435 -125.678 1.00 66.00 171 GLY D O 1
ATOM 5184 N N . MET D 1 192 ? -53.293 4.454 -124.038 1.00 85.04 172 MET D N 1
ATOM 5185 C CA . MET D 1 192 ? -53.848 3.189 -123.540 1.00 77.42 172 MET D CA 1
ATOM 5186 C C . MET D 1 192 ? -55.371 3.068 -123.636 1.00 83.04 172 MET D C 1
ATOM 5187 O O . MET D 1 192 ? -56.104 3.873 -123.067 1.00 89.19 172 MET D O 1
ATOM 5192 N N . GLU D 1 193 ? -55.833 2.046 -124.345 1.00 72.00 173 GLU D N 1
ATOM 5193 C CA . GLU D 1 193 ? -57.253 1.802 -124.539 1.00 73.05 173 GLU D CA 1
ATOM 5194 C C . GLU D 1 193 ? -57.539 0.311 -124.348 1.00 71.34 173 GLU D C 1
ATOM 5195 O O . GLU D 1 193 ? -56.655 -0.525 -124.571 1.00 71.32 173 GLU D O 1
ATOM 5201 N N . PRO D 1 194 ? -58.768 -0.034 -123.924 1.00 63.06 174 PRO D N 1
ATOM 5202 C CA . PRO D 1 194 ? -59.132 -1.458 -123.847 1.00 62.55 174 PRO D CA 1
ATOM 5203 C C . PRO D 1 194 ? -59.064 -2.125 -125.218 1.00 60.16 174 PRO D C 1
ATOM 5204 O O . PRO D 1 194 ? -59.326 -1.453 -126.213 1.00 60.67 174 PRO D O 1
ATOM 5208 N N . ALA D 1 195 ? -58.766 -3.423 -125.262 1.00 71.27 175 ALA D N 1
ATOM 5209 C CA . ALA D 1 195 ? -58.605 -4.140 -126.525 1.00 61.37 175 ALA D CA 1
ATOM 5210 C C . ALA D 1 195 ? -59.654 -5.223 -126.663 1.00 57.83 175 ALA D C 1
ATOM 5211 O O . ALA D 1 195 ? -60.801 -5.013 -126.290 1.00 64.40 175 ALA D O 1
ATOM 5213 N N . MET E 1 21 ? -69.647 -7.162 -105.544 1.00 102.82 1 MET E N 1
ATOM 5214 C CA . MET E 1 21 ? -68.361 -7.522 -104.953 1.00 97.45 1 MET E CA 1
ATOM 5215 C C . MET E 1 21 ? -67.907 -8.925 -105.357 1.00 91.99 1 MET E C 1
ATOM 5216 O O . MET E 1 21 ? -68.728 -9.779 -105.694 1.00 91.28 1 MET E O 1
ATOM 5221 N N . PRO E 1 22 ? -66.583 -9.148 -105.348 1.00 89.60 2 PRO E N 1
ATOM 5222 C CA . PRO E 1 22 ? -65.947 -10.441 -105.625 1.00 78.10 2 PRO E CA 1
ATOM 5223 C C . PRO E 1 22 ? -66.002 -11.475 -104.470 1.00 85.62 2 PRO E C 1
ATOM 5224 O O . PRO E 1 22 ? -64.962 -11.799 -103.879 1.00 74.33 2 PRO E O 1
ATOM 5228 N N . ILE E 1 23 ? -67.203 -11.928 -104.109 1.00 77.28 3 ILE E N 1
ATOM 5229 C CA . ILE E 1 23 ? -67.350 -13.179 -103.369 1.00 66.67 3 ILE E CA 1
ATOM 5230 C C . ILE E 1 23 ? -67.769 -14.227 -104.386 1.00 69.92 3 ILE E C 1
ATOM 5231 O O . ILE E 1 23 ? -68.844 -14.112 -104.973 1.00 72.69 3 ILE E O 1
ATOM 5236 N N . TYR E 1 24 ? -66.925 -15.232 -104.603 1.00 66.36 4 TYR E N 1
ATOM 5237 C CA . TYR E 1 24 ? -67.151 -16.220 -105.660 1.00 66.31 4 TYR E CA 1
ATOM 5238 C C . TYR E 1 24 ? -67.328 -17.613 -105.090 1.00 60.30 4 TYR E C 1
ATOM 5239 O O . TYR E 1 24 ? -66.732 -17.972 -104.071 1.00 61.41 4 TYR E O 1
ATOM 5248 N N . ALA E 1 25 ? -68.138 -18.398 -105.778 1.00 55.16 5 ALA E N 1
ATOM 5249 C CA . ALA E 1 25 ? -68.283 -19.805 -105.481 1.00 54.89 5 ALA E CA 1
ATOM 5250 C C . ALA E 1 25 ? -67.454 -20.583 -106.473 1.00 61.12 5 ALA E C 1
ATOM 5251 O O . ALA E 1 25 ? -67.253 -20.153 -107.618 1.00 61.91 5 ALA E O 1
ATOM 5253 N N . TYR E 1 26 ? -66.921 -21.710 -106.040 1.00 57.81 6 TYR E N 1
ATOM 5254 C CA . TYR E 1 26 ? -66.209 -22.537 -106.987 1.00 56.83 6 TYR E CA 1
ATOM 5255 C C . TYR E 1 26 ? -66.684 -23.939 -106.776 1.00 65.67 6 TYR E C 1
ATOM 5256 O O . TYR E 1 26 ? -66.582 -24.477 -105.676 1.00 64.41 6 TYR E O 1
ATOM 5265 N N . ASN E 1 27 ? -67.203 -24.519 -107.852 1.00 88.25 7 ASN E N 1
ATOM 5266 C CA . ASN E 1 27 ? -67.779 -25.847 -107.826 1.00 92.86 7 ASN E CA 1
ATOM 5267 C C . ASN E 1 27 ? -68.856 -25.906 -106.753 1.00 96.96 7 ASN E C 1
ATOM 5268 O O . ASN E 1 27 ? -69.771 -25.081 -106.742 1.00 97.88 7 ASN E O 1
ATOM 5273 N N . GLY E 1 28 ? -68.733 -26.838 -105.821 1.00 91.51 8 GLY E N 1
ATOM 5274 C CA . GLY E 1 28 ? -69.749 -26.951 -104.796 1.00 93.16 8 GLY E CA 1
ATOM 5275 C C . GLY E 1 28 ? -69.696 -25.976 -103.633 1.00 88.99 8 GLY E C 1
ATOM 5276 O O . GLY E 1 28 ? -70.709 -25.760 -102.973 1.00 91.64 8 GLY E O 1
ATOM 5277 N N . HIS E 1 29 ? -68.537 -25.384 -103.374 1.00 78.45 9 HIS E N 1
ATOM 5278 C CA . HIS E 1 29 ? -68.376 -24.539 -102.191 1.00 68.31 9 HIS E CA 1
ATOM 5279 C C . HIS E 1 29 ? -68.408 -23.026 -102.375 1.00 66.16 9 HIS E C 1
ATOM 5280 O O . HIS E 1 29 ? -67.920 -22.515 -103.387 1.00 71.23 9 HIS E O 1
ATOM 5287 N N . LYS E 1 30 ? -69.003 -22.324 -101.401 1.00 60.16 10 LYS E N 1
ATOM 5288 C CA . LYS E 1 30 ? -68.965 -20.850 -101.352 1.00 61.34 10 LYS E CA 1
ATOM 5289 C C . LYS E 1 30 ? -68.575 -20.338 -99.955 1.00 59.61 10 LYS E C 1
ATOM 5290 O O . LYS E 1 30 ? -68.813 -21.006 -98.947 1.00 62.43 10 LYS E O 1
ATOM 5296 N N . PRO E 1 31 ? -67.977 -19.140 -99.890 1.00 73.95 11 PRO E N 1
ATOM 5297 C CA . PRO E 1 31 ? -67.630 -18.552 -98.589 1.00 77.72 11 PRO E CA 1
ATOM 5298 C C . PRO E 1 31 ? -68.795 -18.438 -97.595 1.00 74.88 11 PRO E C 1
ATOM 5299 O O . PRO E 1 31 ? -69.830 -17.833 -97.879 1.00 72.75 11 PRO E O 1
ATOM 5303 N N . GLN E 1 32 ? -68.564 -18.987 -96.404 1.00 65.45 12 GLN E N 1
ATOM 5304 C CA . GLN E 1 32 ? -69.525 -19.011 -95.295 1.00 61.77 12 GLN E CA 1
ATOM 5305 C C . GLN E 1 32 ? -69.110 -18.072 -94.169 1.00 55.02 12 GLN E C 1
ATOM 5306 O O . GLN E 1 32 ? -67.992 -18.118 -93.669 1.00 58.57 12 GLN E O 1
ATOM 5312 N N . PHE E 1 33 ? -70.031 -17.203 -93.798 1.00 73.08 13 PHE E N 1
ATOM 5313 C CA . PHE E 1 33 ? -69.810 -16.213 -92.768 1.00 75.32 13 PHE E CA 1
ATOM 5314 C C . PHE E 1 33 ? -70.601 -16.564 -91.526 1.00 83.13 13 PHE E C 1
ATOM 5315 O O . PHE E 1 33 ? -71.799 -16.846 -91.598 1.00 82.01 13 PHE E O 1
ATOM 5323 N N . ALA E 1 34 ? -69.912 -16.603 -90.393 1.00 79.74 14 ALA E N 1
ATOM 5324 C CA . ALA E 1 34 ? -70.585 -16.785 -89.117 1.00 80.03 14 ALA E CA 1
ATOM 5325 C C . ALA E 1 34 ? -71.567 -15.637 -88.929 1.00 80.75 14 ALA E C 1
ATOM 5326 O O . ALA E 1 34 ? -72.705 -15.835 -88.495 1.00 85.09 14 ALA E O 1
ATOM 5328 N N . ASP E 1 35 ? -71.125 -14.431 -89.268 1.00 79.79 15 ASP E N 1
ATOM 5329 C CA . ASP E 1 35 ? -71.997 -13.270 -89.188 1.00 82.61 15 ASP E CA 1
ATOM 5330 C C . ASP E 1 35 ? -71.538 -12.219 -90.185 1.00 82.24 15 ASP E C 1
ATOM 5331 O O . ASP E 1 35 ? -70.775 -11.315 -89.834 1.00 80.72 15 ASP E O 1
ATOM 5336 N N . ARG E 1 36 ? -72.003 -12.333 -91.424 1.00 64.74 16 ARG E N 1
ATOM 5337 C CA . ARG E 1 36 ? -71.507 -11.449 -92.473 1.00 72.08 16 ARG E CA 1
ATOM 5338 C C . ARG E 1 36 ? -71.726 -9.943 -92.256 1.00 75.39 16 ARG E C 1
ATOM 5339 O O . ARG E 1 36 ? -70.941 -9.134 -92.737 1.00 80.43 16 ARG E O 1
ATOM 5347 N N . GLU E 1 37 ? -72.765 -9.540 -91.544 1.00 84.42 17 GLU E N 1
ATOM 5348 C CA . GLU E 1 37 ? -73.001 -8.110 -91.424 1.00 81.60 17 GLU E CA 1
ATOM 5349 C C . GLU E 1 37 ? -71.895 -7.422 -90.629 1.00 84.07 17 GLU E C 1
ATOM 5350 O O . GLU E 1 37 ? -71.804 -6.192 -90.617 1.00 87.68 17 GLU E O 1
ATOM 5356 N N . SER E 1 38 ? -71.010 -8.210 -90.022 1.00 73.96 18 SER E N 1
ATOM 5357 C CA . SER E 1 38 ? -69.964 -7.639 -89.176 1.00 70.52 18 SER E CA 1
ATOM 5358 C C . SER E 1 38 ? -68.620 -7.477 -89.867 1.00 78.51 18 SER E C 1
ATOM 5359 O O . SER E 1 38 ? -67.764 -6.715 -89.398 1.00 74.92 18 SER E O 1
ATOM 5362 N N . ASN E 1 39 ? -68.464 -8.156 -91.001 1.00 76.15 19 ASN E N 1
ATOM 5363 C CA . ASN E 1 39 ? -67.213 -8.186 -91.753 1.00 67.90 19 ASN E CA 1
ATOM 5364 C C . ASN E 1 39 ? -67.022 -6.978 -92.692 1.00 66.87 19 ASN E C 1
ATOM 5365 O O . ASN E 1 39 ? -67.907 -6.645 -93.476 1.00 66.76 19 ASN E O 1
ATOM 5370 N N . TRP E 1 40 ? -65.889 -6.287 -92.558 1.00 62.11 20 TRP E N 1
ATOM 5371 C CA . TRP E 1 40 ? -65.469 -5.279 -93.539 1.00 61.47 20 TRP E CA 1
ATOM 5372 C C . TRP E 1 40 ? -64.830 -5.947 -94.738 1.00 60.28 20 TRP E C 1
ATOM 5373 O O . TRP E 1 40 ? -63.891 -6.730 -94.593 1.00 59.76 20 TRP E O 1
ATOM 5384 N N . ILE E 1 41 ? -65.344 -5.641 -95.925 1.00 74.05 21 ILE E N 1
ATOM 5385 C CA . ILE E 1 41 ? -64.764 -6.149 -97.168 1.00 70.92 21 ILE E CA 1
ATOM 5386 C C . ILE E 1 41 ? -64.524 -5.045 -98.172 1.00 69.56 21 ILE E C 1
ATOM 5387 O O . ILE E 1 41 ? -65.471 -4.474 -98.707 1.00 76.18 21 ILE E O 1
ATOM 5392 N N . ALA E 1 42 ? -63.259 -4.735 -98.413 1.00 58.69 22 ALA E N 1
ATOM 5393 C CA . ALA E 1 42 ? -62.910 -3.770 -99.443 1.00 58.73 22 ALA E CA 1
ATOM 5394 C C . ALA E 1 42 ? -63.439 -4.263 -100.795 1.00 59.88 22 ALA E C 1
ATOM 5395 O O . ALA E 1 42 ? -63.582 -5.468 -101.007 1.00 62.33 22 ALA E O 1
ATOM 5397 N N . PRO E 1 43 ? -63.762 -3.335 -101.711 1.00 68.47 23 PRO E N 1
ATOM 5398 C CA . PRO E 1 43 ? -64.276 -3.771 -103.015 1.00 69.64 23 PRO E CA 1
ATOM 5399 C C . PRO E 1 43 ? -63.284 -4.666 -103.781 1.00 65.80 23 PRO E C 1
ATOM 5400 O O . PRO E 1 43 ? -63.688 -5.502 -104.593 1.00 67.02 23 PRO E O 1
ATOM 5404 N N . ASP E 1 44 ? -62.001 -4.519 -103.466 1.00 64.54 24 ASP E N 1
ATOM 5405 C CA . ASP E 1 44 ? -60.929 -5.242 -104.132 1.00 52.47 24 ASP E CA 1
ATOM 5406 C C . ASP E 1 44 ? -60.742 -6.653 -103.638 1.00 56.83 24 ASP E C 1
ATOM 5407 O O . ASP E 1 44 ? -60.148 -7.480 -104.326 1.00 66.03 24 ASP E O 1
ATOM 5412 N N . ALA E 1 45 ? -61.234 -6.924 -102.436 1.00 53.05 25 ALA E N 1
ATOM 5413 C CA . ALA E 1 45 ? -61.014 -8.214 -101.791 1.00 52.80 25 ALA E CA 1
ATOM 5414 C C . ALA E 1 45 ? -61.756 -9.305 -102.530 1.00 52.85 25 ALA E C 1
ATOM 5415 O O . ALA E 1 45 ? -62.829 -9.048 -103.073 1.00 57.87 25 ALA E O 1
ATOM 5417 N N . THR E 1 46 ? -61.188 -10.514 -102.551 1.00 35.89 26 THR E N 1
ATOM 5418 C CA . THR E 1 46 ? -61.748 -11.593 -103.350 1.00 40.71 26 THR E CA 1
ATOM 5419 C C . THR E 1 46 ? -61.796 -12.917 -102.574 1.00 44.94 26 THR E C 1
ATOM 5420 O O . THR E 1 46 ? -60.760 -13.509 -102.265 1.00 45.50 26 THR E O 1
ATOM 5424 N N . LEU E 1 47 ? -62.987 -13.423 -102.288 1.00 44.33 27 LEU E N 1
ATOM 5425 C CA . LEU E 1 47 ? -63.068 -14.676 -101.551 1.00 33.74 27 LEU E CA 1
ATOM 5426 C C . LEU E 1 47 ? -63.678 -15.731 -102.428 1.00 44.68 27 LEU E C 1
ATOM 5427 O O . LEU E 1 47 ? -64.749 -15.518 -103.006 1.00 44.03 27 LEU E O 1
ATOM 5432 N N . ILE E 1 48 ? -63.026 -16.890 -102.479 1.00 44.30 28 ILE E N 1
ATOM 5433 C CA . ILE E 1 48 ? -63.369 -17.911 -103.434 1.00 37.68 28 ILE E CA 1
ATOM 5434 C C . ILE E 1 48 ? -63.461 -19.306 -102.799 1.00 50.39 28 ILE E C 1
ATOM 5435 O O . ILE E 1 48 ? -62.508 -19.802 -102.178 1.00 41.50 28 ILE E O 1
ATOM 5440 N N . GLY E 1 49 ? -64.616 -19.944 -102.964 1.00 60.45 29 GLY E N 1
ATOM 5441 C CA . GLY E 1 49 ? -64.767 -21.335 -102.586 1.00 60.69 29 GLY E CA 1
ATOM 5442 C C . GLY E 1 49 ? -64.771 -21.601 -101.091 1.00 63.33 29 GLY E C 1
ATOM 5443 O O . GLY E 1 49 ? -65.348 -20.843 -100.295 1.00 61.05 29 GLY E O 1
ATOM 5444 N N . LYS E 1 50 ? -64.060 -22.654 -100.701 1.00 50.95 30 LYS E N 1
ATOM 5445 C CA . LYS E 1 50 ? -64.097 -23.142 -99.331 1.00 46.10 30 LYS E CA 1
ATOM 5446 C C . LYS E 1 50 ? -63.455 -22.145 -98.360 1.00 45.22 30 LYS E C 1
ATOM 5447 O O . LYS E 1 50 ? -62.359 -22.374 -97.862 1.00 51.46 30 LYS E O 1
ATOM 5453 N N . VAL E 1 51 ? -64.131 -21.035 -98.100 1.00 42.12 31 VAL E N 1
ATOM 5454 C CA . VAL E 1 51 ? -63.641 -20.075 -97.116 1.00 48.91 31 VAL E CA 1
ATOM 5455 C C . VAL E 1 51 ? -64.607 -19.887 -95.958 1.00 50.89 31 VAL E C 1
ATOM 5456 O O . VAL E 1 51 ? -65.738 -19.446 -96.153 1.00 53.67 31 VAL E O 1
ATOM 5460 N N . VAL E 1 52 ? -64.135 -20.160 -94.744 1.00 55.43 32 VAL E N 1
ATOM 5461 C CA . VAL E 1 52 ? -64.966 -20.025 -93.548 1.00 56.01 32 VAL E CA 1
ATOM 5462 C C . VAL E 1 52 ? -64.549 -18.783 -92.788 1.00 52.47 32 VAL E C 1
ATOM 5463 O O . VAL E 1 52 ? -63.394 -18.672 -92.370 1.00 53.77 32 VAL E O 1
ATOM 5467 N N . VAL E 1 53 ? -65.467 -17.833 -92.636 1.00 43.59 33 VAL E N 1
ATOM 5468 C CA . VAL E 1 53 ? -65.120 -16.547 -92.041 1.00 41.35 33 VAL E CA 1
ATOM 5469 C C . VAL E 1 53 ? -65.827 -16.249 -90.726 1.00 49.96 33 VAL E C 1
ATOM 5470 O O . VAL E 1 53 ? -67.055 -16.211 -90.668 1.00 61.08 33 VAL E O 1
ATOM 5474 N N . GLY E 1 54 ? -65.051 -16.032 -89.667 1.00 41.61 34 GLY E N 1
ATOM 5475 C CA . GLY E 1 54 ? -65.610 -15.701 -88.372 1.00 36.23 34 GLY E CA 1
ATOM 5476 C C . GLY E 1 54 ? -66.268 -14.340 -88.381 1.00 52.60 34 GLY E C 1
ATOM 5477 O O . GLY E 1 54 ? -66.487 -13.754 -89.453 1.00 60.24 34 GLY E O 1
ATOM 5478 N N . GLU E 1 55 ? -66.566 -13.809 -87.199 1.00 66.10 35 GLU E N 1
ATOM 5479 C CA . GLU E 1 55 ? -67.283 -12.548 -87.144 1.00 71.22 35 GLU E CA 1
ATOM 5480 C C . GLU E 1 55 ? -66.295 -11.426 -86.879 1.00 73.22 35 GLU E C 1
ATOM 5481 O O . GLU E 1 55 ? -65.240 -11.661 -86.296 1.00 74.42 35 GLU E O 1
ATOM 5487 N N . ASN E 1 56 ? -66.621 -10.227 -87.361 1.00 66.49 36 ASN E N 1
ATOM 5488 C CA . ASN E 1 56 ? -65.761 -9.050 -87.238 1.00 69.84 36 ASN E CA 1
ATOM 5489 C C . ASN E 1 56 ? -64.397 -9.117 -87.924 1.00 71.68 36 ASN E C 1
ATOM 5490 O O . ASN E 1 56 ? -63.597 -8.184 -87.795 1.00 75.04 36 ASN E O 1
ATOM 5495 N N . ALA E 1 57 ? -64.133 -10.200 -88.654 1.00 75.08 37 ALA E N 1
ATOM 5496 C CA . ALA E 1 57 ? -62.917 -10.303 -89.459 1.00 69.36 37 ALA E CA 1
ATOM 5497 C C . ALA E 1 57 ? -62.946 -9.245 -90.546 1.00 68.81 37 ALA E C 1
ATOM 5498 O O . ALA E 1 57 ? -64.008 -8.930 -91.077 1.00 71.90 37 ALA E O 1
ATOM 5500 N N . GLY E 1 58 ? -61.794 -8.671 -90.859 1.00 68.37 38 GLY E N 1
ATOM 5501 C CA . GLY E 1 58 ? -61.746 -7.649 -91.893 1.00 72.07 38 GLY E CA 1
ATOM 5502 C C . GLY E 1 58 ? -60.788 -7.991 -93.023 1.00 64.70 38 GLY E C 1
ATOM 5503 O O . GLY E 1 58 ? -59.666 -8.450 -92.775 1.00 58.22 38 GLY E O 1
ATOM 5504 N N . PHE E 1 59 ? -61.232 -7.738 -94.259 1.00 56.86 39 PHE E N 1
ATOM 5505 C CA . PHE E 1 59 ? -60.471 -8.062 -95.474 1.00 46.75 39 PHE E CA 1
ATOM 5506 C C . PHE E 1 59 ? -60.253 -6.826 -96.313 1.00 43.05 39 PHE E C 1
ATOM 5507 O O . PHE E 1 59 ? -61.198 -6.278 -96.871 1.00 48.28 39 PHE E O 1
ATOM 5515 N N . TRP E 1 60 ? -59.005 -6.399 -96.424 1.00 55.78 40 TRP E N 1
ATOM 5516 C CA . TRP E 1 60 ? -58.701 -5.137 -97.087 1.00 58.79 40 TRP E CA 1
ATOM 5517 C C . TRP E 1 60 ? -58.374 -5.235 -98.585 1.00 56.57 40 TRP E C 1
ATOM 5518 O O . TRP E 1 60 ? -58.520 -6.290 -99.200 1.00 58.67 40 TRP E O 1
ATOM 5529 N N . PHE E 1 61 ? -57.988 -4.108 -99.172 1.00 51.52 41 PHE E N 1
ATOM 5530 C CA . PHE E 1 61 ? -57.887 -3.983 -100.625 1.00 48.31 41 PHE E CA 1
ATOM 5531 C C . PHE E 1 61 ? -56.927 -4.976 -101.273 1.00 46.17 41 PHE E C 1
ATOM 5532 O O . PHE E 1 61 ? -55.743 -5.034 -100.948 1.00 45.65 41 PHE E O 1
ATOM 5540 N N . GLY E 1 62 ? -57.446 -5.714 -102.241 1.00 52.09 42 GLY E N 1
ATOM 5541 C CA . GLY E 1 62 ? -56.642 -6.582 -103.074 1.00 54.08 42 GLY E CA 1
ATOM 5542 C C . GLY E 1 62 ? -56.294 -7.923 -102.466 1.00 55.27 42 GLY E C 1
ATOM 5543 O O . GLY E 1 62 ? -55.571 -8.709 -103.093 1.00 50.40 42 GLY E O 1
ATOM 5544 N N . ALA E 1 63 ? -56.799 -8.192 -101.259 1.00 43.56 43 ALA E N 1
ATOM 5545 C CA . ALA E 1 63 ? -56.573 -9.491 -100.628 1.00 38.31 43 ALA E CA 1
ATOM 5546 C C . ALA E 1 63 ? -57.224 -10.566 -101.471 1.00 34.55 43 ALA E C 1
ATOM 5547 O O . ALA E 1 63 ? -58.235 -10.322 -102.126 1.00 42.76 43 ALA E O 1
ATOM 5549 N N . VAL E 1 64 ? -56.648 -11.759 -101.452 1.00 29.57 44 VAL E N 1
ATOM 5550 C CA . VAL E 1 64 ? -57.179 -12.879 -102.224 1.00 33.29 44 VAL E CA 1
ATOM 5551 C C . VAL E 1 64 ? -57.096 -14.148 -101.434 1.00 33.07 44 VAL E C 1
ATOM 5552 O O . VAL E 1 64 ? -56.003 -14.565 -101.055 1.00 35.70 44 VAL E O 1
ATOM 5556 N N . LEU E 1 65 ? -58.240 -14.762 -101.167 1.00 44.05 45 LEU E N 1
ATOM 5557 C CA . LEU E 1 65 ? -58.263 -16.040 -100.471 1.00 45.17 45 LEU E CA 1
ATOM 5558 C C . LEU E 1 65 ? -58.871 -17.085 -101.382 1.00 43.06 45 LEU E C 1
ATOM 5559 O O . LEU E 1 65 ? -60.074 -17.072 -101.636 1.00 45.95 45 LEU E O 1
ATOM 5564 N N . ARG E 1 66 ? -58.039 -17.975 -101.903 1.00 34.19 46 ARG E N 1
ATOM 5565 C CA . ARG E 1 66 ? -58.525 -18.990 -102.845 1.00 44.71 46 ARG E CA 1
ATOM 5566 C C . ARG E 1 66 ? -58.752 -20.369 -102.191 1.00 40.30 46 ARG E C 1
ATOM 5567 O O . ARG E 1 66 ? -57.851 -21.195 -102.089 1.00 41.58 46 ARG E O 1
ATOM 5575 N N . GLY E 1 67 ? -59.985 -20.632 -101.782 1.00 58.05 47 GLY E N 1
ATOM 5576 C CA . GLY E 1 67 ? -60.290 -21.895 -101.143 1.00 64.64 47 GLY E CA 1
ATOM 5577 C C . GLY E 1 67 ? -60.747 -22.931 -102.144 1.00 63.24 47 GLY E C 1
ATOM 5578 O O . GLY E 1 67 ? -61.908 -23.330 -102.141 1.00 60.30 47 GLY E O 1
ATOM 5579 N N . ASP E 1 68 ? -59.831 -23.363 -103.009 1.00 62.81 48 ASP E N 1
ATOM 5580 C CA . ASP E 1 68 ? -60.178 -24.305 -104.071 1.00 54.22 48 ASP E CA 1
ATOM 5581 C C . ASP E 1 68 ? -59.649 -25.712 -103.793 1.00 52.23 48 ASP E C 1
ATOM 5582 O O . ASP E 1 68 ? -60.142 -26.678 -104.357 1.00 65.68 48 ASP E O 1
ATOM 5587 N N . ASN E 1 69 ? -58.666 -25.830 -102.912 1.00 55.29 49 ASN E N 1
ATOM 5588 C CA . ASN E 1 69 ? -58.190 -27.137 -102.470 1.00 52.84 49 ASN E CA 1
ATOM 5589 C C . ASN E 1 69 ? -58.699 -27.503 -101.068 1.00 62.62 49 ASN E C 1
ATOM 5590 O O . ASN E 1 69 ? -59.831 -27.980 -100.924 1.00 64.70 49 ASN E O 1
ATOM 5595 N N . GLU E 1 70 ? -57.857 -27.341 -100.051 1.00 58.60 50 GLU E N 1
ATOM 5596 C CA . GLU E 1 70 ? -58.298 -27.490 -98.666 1.00 51.46 50 GLU E CA 1
ATOM 5597 C C . GLU E 1 70 ? -58.975 -26.191 -98.221 1.00 52.80 50 GLU E C 1
ATOM 5598 O O . GLU E 1 70 ? -58.769 -25.153 -98.839 1.00 56.13 50 GLU E O 1
ATOM 5604 N N . PRO E 1 71 ? -59.793 -26.237 -97.156 1.00 52.86 51 PRO E N 1
ATOM 5605 C CA . PRO E 1 71 ? -60.493 -25.008 -96.759 1.00 46.44 51 PRO E CA 1
ATOM 5606 C C . PRO E 1 71 ? -59.608 -24.031 -96.025 1.00 42.12 51 PRO E C 1
ATOM 5607 O O . PRO E 1 71 ? -58.580 -24.430 -95.489 1.00 41.24 51 PRO E O 1
ATOM 5611 N N . ILE E 1 72 ? -59.984 -22.756 -96.078 1.00 49.51 52 ILE E N 1
ATOM 5612 C CA . ILE E 1 72 ? -59.296 -21.661 -95.403 1.00 40.29 52 ILE E CA 1
ATOM 5613 C C . ILE E 1 72 ? -60.186 -21.103 -94.331 1.00 43.83 52 ILE E C 1
ATOM 5614 O O . ILE E 1 72 ? -61.276 -20.628 -94.636 1.00 47.78 52 ILE E O 1
ATOM 5619 N N . THR E 1 73 ? -59.727 -21.138 -93.083 1.00 49.24 53 THR E N 1
ATOM 5620 C CA . THR E 1 73 ? -60.577 -20.786 -91.950 1.00 46.57 53 THR E CA 1
ATOM 5621 C C . THR E 1 73 ? -60.066 -19.528 -91.243 1.00 46.79 53 THR E C 1
ATOM 5622 O O . THR E 1 73 ? -58.937 -19.502 -90.755 1.00 47.77 53 THR E O 1
ATOM 5626 N N . ILE E 1 74 ? -60.871 -18.468 -91.230 1.00 44.67 54 ILE E N 1
ATOM 5627 C CA . ILE E 1 74 ? -60.462 -17.201 -90.611 1.00 44.34 54 ILE E CA 1
ATOM 5628 C C . ILE E 1 74 ? -61.148 -16.886 -89.283 1.00 50.54 54 ILE E C 1
ATOM 5629 O O . ILE E 1 74 ? -62.299 -16.477 -89.288 1.00 51.97 54 ILE E O 1
ATOM 5634 N N . GLY E 1 75 ? -60.443 -17.025 -88.159 1.00 49.37 55 GLY E N 1
ATOM 5635 C CA . GLY E 1 75 ? -61.004 -16.718 -86.847 1.00 46.15 55 GLY E CA 1
ATOM 5636 C C . GLY E 1 75 ? -61.551 -15.302 -86.690 1.00 58.39 55 GLY E C 1
ATOM 5637 O O . GLY E 1 75 ? -61.232 -14.411 -87.475 1.00 59.67 55 GLY E O 1
ATOM 5638 N N . ALA E 1 76 ? -62.341 -15.068 -85.648 1.00 48.49 56 ALA E N 1
ATOM 5639 C CA . ALA E 1 76 ? -62.989 -13.774 -85.494 1.00 48.51 56 ALA E CA 1
ATOM 5640 C C . ALA E 1 76 ? -62.011 -12.670 -85.083 1.00 52.04 56 ALA E C 1
ATOM 5641 O O . ALA E 1 76 ? -60.953 -12.948 -84.523 1.00 49.20 56 ALA E O 1
ATOM 5643 N N . ASP E 1 77 ? -62.381 -11.419 -85.356 1.00 63.59 57 ASP E N 1
ATOM 5644 C CA . ASP E 1 77 ? -61.557 -10.236 -85.049 1.00 62.39 57 ASP E CA 1
ATOM 5645 C C . ASP E 1 77 ? -60.213 -10.193 -85.775 1.00 55.37 57 ASP E C 1
ATOM 5646 O O . ASP E 1 77 ? -59.346 -9.403 -85.428 1.00 59.14 57 ASP E O 1
ATOM 5651 N N . THR E 1 78 ? -60.057 -10.996 -86.816 1.00 60.62 58 THR E N 1
ATOM 5652 C CA . THR E 1 78 ? -58.762 -11.134 -87.467 1.00 56.82 58 THR E CA 1
ATOM 5653 C C . THR E 1 78 ? -58.707 -10.141 -88.622 1.00 57.46 58 THR E C 1
ATOM 5654 O O . THR E 1 78 ? -59.661 -10.060 -89.397 1.00 55.16 58 THR E O 1
ATOM 5658 N N . ASN E 1 79 ? -57.648 -9.339 -88.733 1.00 31.34 59 ASN E N 1
ATOM 5659 C CA . ASN E 1 79 ? -57.628 -8.441 -89.864 1.00 33.39 59 ASN E CA 1
ATOM 5660 C C . ASN E 1 79 ? -56.664 -8.953 -90.920 1.00 38.47 59 ASN E C 1
ATOM 5661 O O . ASN E 1 79 ? -55.491 -9.259 -90.639 1.00 33.78 59 ASN E O 1
ATOM 5666 N N . VAL E 1 80 ? -57.170 -9.011 -92.148 1.00 40.07 60 VAL E N 1
ATOM 5667 C CA . VAL E 1 80 ? -56.374 -9.432 -93.304 1.00 45.14 60 VAL E CA 1
ATOM 5668 C C . VAL E 1 80 ? -56.065 -8.235 -94.203 1.00 39.25 60 VAL E C 1
ATOM 5669 O O . VAL E 1 80 ? -56.910 -7.809 -94.997 1.00 45.54 60 VAL E O 1
ATOM 5673 N N . GLN E 1 81 ? -54.872 -7.671 -94.055 1.00 23.79 61 GLN E N 1
ATOM 5674 C CA . GLN E 1 81 ? -54.552 -6.400 -94.721 1.00 31.42 61 GLN E CA 1
ATOM 5675 C C . GLN E 1 81 ? -54.233 -6.518 -96.224 1.00 34.24 61 GLN E C 1
ATOM 5676 O O . GLN E 1 81 ? -54.243 -7.621 -96.801 1.00 31.86 61 GLN E O 1
ATOM 5682 N N . GLU E 1 82 ? -53.925 -5.371 -96.833 1.00 47.93 62 GLU E N 1
ATOM 5683 C CA . GLU E 1 82 ? -53.738 -5.244 -98.283 1.00 48.39 62 GLU E CA 1
ATOM 5684 C C . GLU E 1 82 ? -53.013 -6.372 -98.996 1.00 48.13 62 GLU E C 1
ATOM 5685 O O . GLU E 1 82 ? -51.938 -6.813 -98.579 1.00 44.76 62 GLU E O 1
ATOM 5691 N N . GLN E 1 83 ? -53.661 -6.849 -100.054 1.00 55.21 63 GLN E N 1
ATOM 5692 C CA . GLN E 1 83 ? -53.069 -7.740 -101.049 1.00 54.75 63 GLN E CA 1
ATOM 5693 C C . GLN E 1 83 ? -52.440 -8.997 -100.449 1.00 54.25 63 GLN E C 1
ATOM 5694 O O . GLN E 1 83 ? -51.503 -9.575 -101.006 1.00 57.12 63 GLN E O 1
ATOM 5700 N N . THR E 1 84 ? -52.982 -9.404 -99.305 1.00 41.45 64 THR E N 1
ATOM 5701 C CA . THR E 1 84 ? -52.679 -10.681 -98.682 1.00 37.50 64 THR E CA 1
ATOM 5702 C C . THR E 1 84 ? -53.183 -11.788 -99.592 1.00 32.38 64 THR E C 1
ATOM 5703 O O . THR E 1 84 ? -54.278 -11.689 -100.129 1.00 33.20 64 THR E O 1
ATOM 5707 N N . ILE E 1 85 ? -52.378 -12.822 -99.791 1.00 32.92 65 ILE E N 1
ATOM 5708 C CA . ILE E 1 85 ? -52.801 -14.003 -100.541 1.00 32.85 65 ILE E CA 1
ATOM 5709 C C . ILE E 1 85 ? -52.885 -15.232 -99.648 1.00 36.96 65 ILE E C 1
ATOM 5710 O O . ILE E 1 85 ? -51.922 -15.548 -98.946 1.00 38.67 65 ILE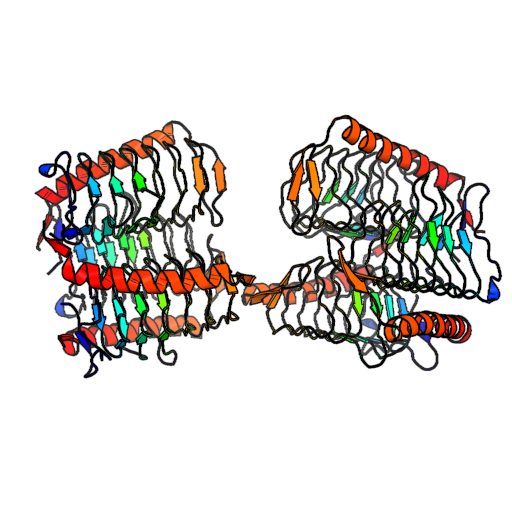 E O 1
ATOM 5715 N N . MET E 1 86 ? -53.999 -15.952 -99.680 1.00 35.32 66 MET E N 1
ATOM 5716 C CA . MET E 1 86 ? -54.042 -17.225 -98.984 1.00 37.16 66 MET E CA 1
ATOM 5717 C C . MET E 1 86 ? -54.451 -18.319 -99.950 1.00 34.70 66 MET E C 1
ATOM 5718 O O . MET E 1 86 ? -55.351 -18.140 -100.755 1.00 36.55 66 MET E O 1
ATOM 5723 N N . HIS E 1 87 ? -53.775 -19.451 -99.860 1.00 32.09 67 HIS E N 1
ATOM 5724 C CA . HIS E 1 87 ? -54.014 -20.601 -100.720 1.00 40.94 67 HIS E CA 1
ATOM 5725 C C . HIS E 1 87 ? -53.596 -21.881 -99.985 1.00 39.43 67 HIS E C 1
ATOM 5726 O O . HIS E 1 87 ? -53.020 -21.836 -98.899 1.00 34.84 67 HIS E O 1
ATOM 5733 N N . THR E 1 88 ? -53.875 -23.024 -100.595 1.00 39.45 68 THR E N 1
ATOM 5734 C CA . THR E 1 88 ? -53.572 -24.319 -100.004 1.00 45.78 68 THR E CA 1
ATOM 5735 C C . THR E 1 88 ? -53.162 -25.309 -101.081 1.00 45.07 68 THR E C 1
ATOM 5736 O O . THR E 1 88 ? -53.529 -25.162 -102.240 1.00 47.95 68 THR E O 1
ATOM 5740 N N . ASP E 1 89 ? -52.385 -26.304 -100.683 1.00 56.84 69 ASP E N 1
ATOM 5741 C CA . ASP E 1 89 ? -52.167 -27.505 -101.466 1.00 50.39 69 ASP E CA 1
ATOM 5742 C C . ASP E 1 89 ? -52.879 -28.600 -100.681 1.00 60.34 69 ASP E C 1
ATOM 5743 O O . ASP E 1 89 ? -53.060 -28.453 -99.479 1.00 62.93 69 ASP E O 1
ATOM 5748 N N . ILE E 1 90 ? -53.340 -29.656 -101.347 1.00 59.97 70 ILE E N 1
ATOM 5749 C CA . ILE E 1 90 ? -54.086 -30.723 -100.671 1.00 59.28 70 ILE E CA 1
ATOM 5750 C C . ILE E 1 90 ? -53.274 -31.398 -99.560 1.00 56.89 70 ILE E C 1
ATOM 5751 O O . ILE E 1 90 ? -52.112 -31.749 -99.750 1.00 55.86 70 ILE E O 1
ATOM 5756 N N . GLY E 1 91 ? -53.894 -31.557 -98.396 1.00 53.18 71 GLY E N 1
ATOM 5757 C CA . GLY E 1 91 ? -53.210 -32.072 -97.224 1.00 52.25 71 GLY E CA 1
ATOM 5758 C C . GLY E 1 91 ? -52.884 -30.984 -96.217 1.00 58.01 71 GLY E C 1
ATOM 5759 O O . GLY E 1 91 ? -52.523 -31.257 -95.076 1.00 61.38 71 GLY E O 1
ATOM 5760 N N . PHE E 1 92 ? -53.045 -29.736 -96.629 1.00 59.35 72 PHE E N 1
ATOM 5761 C CA . PHE E 1 92 ? -52.669 -28.626 -95.783 1.00 50.03 72 PHE E CA 1
ATOM 5762 C C . PHE E 1 92 ? -53.749 -27.556 -95.708 1.00 52.59 72 PHE E C 1
ATOM 5763 O O . PHE E 1 92 ? -53.627 -26.522 -96.346 1.00 58.56 72 PHE E O 1
ATOM 5771 N N . PRO E 1 93 ? -54.793 -27.779 -94.902 1.00 54.80 73 PRO E N 1
ATOM 5772 C CA . PRO E 1 93 ? -55.762 -26.710 -94.676 1.00 44.11 73 PRO E CA 1
ATOM 5773 C C . PRO E 1 93 ? -55.080 -25.560 -93.978 1.00 43.93 73 PRO E C 1
ATOM 5774 O O . PRO E 1 93 ? -53.967 -25.718 -93.452 1.00 44.17 73 PRO E O 1
ATOM 5778 N N . LEU E 1 94 ? -55.702 -24.395 -94.065 1.00 36.23 74 LEU E N 1
ATOM 5779 C CA . LEU E 1 94 ? -55.144 -23.168 -93.535 1.00 34.56 74 LEU E CA 1
ATOM 5780 C C . LEU E 1 94 ? -56.044 -22.578 -92.462 1.00 40.95 74 LEU E C 1
ATOM 5781 O O . LEU E 1 94 ? -57.176 -22.157 -92.737 1.00 41.77 74 LEU E O 1
ATOM 5786 N N . THR E 1 95 ? -55.550 -22.500 -91.239 1.00 44.30 75 THR E N 1
ATOM 5787 C CA . THR E 1 95 ? -56.410 -22.073 -90.148 1.00 44.67 75 THR E CA 1
ATOM 5788 C C . THR E 1 95 ? -55.737 -20.911 -89.465 1.00 43.28 75 THR E C 1
ATOM 5789 O O . THR E 1 95 ? -54.530 -20.947 -89.212 1.00 44.37 75 THR E O 1
ATOM 5793 N N . ILE E 1 96 ? -56.514 -19.864 -89.223 1.00 34.25 76 ILE E N 1
ATOM 5794 C CA . ILE E 1 96 ? -56.031 -18.667 -88.569 1.00 35.53 76 ILE E CA 1
ATOM 5795 C C . ILE E 1 96 ? -56.799 -18.419 -87.292 1.00 49.17 76 ILE E C 1
ATOM 5796 O O . ILE E 1 96 ? -58.029 -18.310 -87.318 1.00 50.77 76 ILE E O 1
ATOM 5801 N N . GLY E 1 97 ? -56.087 -18.325 -86.173 1.00 43.52 77 GLY E N 1
ATOM 5802 C CA . GLY E 1 97 ? -56.727 -18.030 -84.915 1.00 35.19 77 GLY E CA 1
ATOM 5803 C C . GLY E 1 97 ? -57.401 -16.678 -84.927 1.00 41.91 77 GLY E C 1
ATOM 5804 O O . GLY E 1 97 ? -57.332 -15.945 -85.910 1.00 51.29 77 GLY E O 1
ATOM 5805 N N . ALA E 1 98 ? -58.006 -16.324 -83.799 1.00 50.89 78 ALA E N 1
ATOM 5806 C CA . ALA E 1 98 ? -58.815 -15.119 -83.696 1.00 42.46 78 ALA E CA 1
ATOM 5807 C C . ALA E 1 98 ? -58.013 -13.901 -83.233 1.00 40.95 78 ALA E C 1
ATOM 5808 O O . ALA E 1 98 ? -57.002 -14.030 -82.549 1.00 40.90 78 ALA E O 1
ATOM 5810 N N . GLY E 1 99 ? -58.484 -12.717 -83.604 1.00 33.23 79 GLY E N 1
ATOM 5811 C CA . GLY E 1 99 ? -57.784 -11.475 -83.305 1.00 38.83 79 GLY E CA 1
ATOM 5812 C C . GLY E 1 99 ? -56.359 -11.408 -83.839 1.00 45.91 79 GLY E C 1
ATOM 5813 O O . GLY E 1 99 ? -55.480 -10.888 -83.166 1.00 52.08 79 GLY E O 1
ATOM 5814 N N . CYS E 1 100 ? -56.134 -11.899 -85.060 1.00 54.34 80 CYS E N 1
ATOM 5815 C CA . CYS E 1 100 ? -54.812 -11.843 -85.686 1.00 48.33 80 CYS E CA 1
ATOM 5816 C C . CYS E 1 100 ? -54.640 -10.609 -86.584 1.00 51.25 80 CYS E C 1
ATOM 5817 O O . CYS E 1 100 ? -55.623 -10.027 -87.074 1.00 39.49 80 CYS E O 1
ATOM 5820 N N . THR E 1 101 ? -53.383 -10.201 -86.770 1.00 40.45 81 THR E N 1
ATOM 5821 C CA . THR E 1 101 ? -53.066 -9.116 -87.679 1.00 44.58 81 THR E CA 1
ATOM 5822 C C . THR E 1 101 ? -52.240 -9.662 -88.836 1.00 39.27 81 THR E C 1
ATOM 5823 O O . THR E 1 101 ? -51.060 -9.984 -88.669 1.00 37.90 81 THR E O 1
ATOM 5827 N N . ILE E 1 102 ? -52.851 -9.765 -90.013 1.00 27.44 82 ILE E N 1
ATOM 5828 C CA . ILE E 1 102 ? -52.107 -10.263 -91.163 1.00 37.10 82 ILE E CA 1
ATOM 5829 C C . ILE E 1 102 ? -51.604 -9.071 -91.991 1.00 34.20 82 ILE E C 1
ATOM 5830 O O . ILE E 1 102 ? -52.367 -8.437 -92.738 1.00 29.64 82 ILE E O 1
ATOM 5835 N N . GLY E 1 103 ? -50.319 -8.765 -91.837 1.00 28.58 83 GLY E N 1
ATOM 5836 C CA . GLY E 1 103 ? -49.743 -7.545 -92.365 1.00 31.64 83 GLY E CA 1
ATOM 5837 C C . GLY E 1 103 ? -49.845 -7.355 -93.863 1.00 32.14 83 GLY E C 1
ATOM 5838 O O . GLY E 1 103 ? -50.100 -8.324 -94.584 1.00 32.16 83 GLY E O 1
ATOM 5839 N N . HIS E 1 104 ? -49.640 -6.114 -94.323 1.00 43.76 84 HIS E N 1
ATOM 5840 C CA . HIS E 1 104 ? -49.703 -5.782 -95.744 1.00 37.90 84 HIS E CA 1
ATOM 5841 C C . HIS E 1 104 ? -48.939 -6.822 -96.564 1.00 37.54 84 HIS E C 1
ATOM 5842 O O . HIS E 1 104 ? -47.758 -7.095 -96.305 1.00 35.44 84 HIS E O 1
ATOM 5849 N N . ARG E 1 105 ? -49.628 -7.435 -97.521 1.00 40.74 85 ARG E N 1
ATOM 5850 C CA . ARG E 1 105 ? -48.961 -8.225 -98.572 1.00 46.43 85 ARG E CA 1
ATOM 5851 C C . ARG E 1 105 ? -48.223 -9.482 -98.076 1.00 44.49 85 ARG E C 1
ATOM 5852 O O . ARG E 1 105 ? -47.176 -9.830 -98.596 1.00 55.05 85 ARG E O 1
ATOM 5860 N N . ALA E 1 106 ? -48.761 -10.142 -97.060 1.00 37.51 86 ALA E N 1
ATOM 5861 C CA . ALA E 1 106 ? -48.243 -11.442 -96.599 1.00 36.76 86 ALA E CA 1
ATOM 5862 C C . ALA E 1 106 ? -48.732 -12.577 -97.492 1.00 35.33 86 ALA E C 1
ATOM 5863 O O . ALA E 1 106 ? -49.755 -12.437 -98.170 1.00 37.06 86 ALA E O 1
ATOM 5865 N N . ILE E 1 107 ? -48.024 -13.705 -97.475 1.00 24.59 87 ILE E N 1
ATOM 5866 C CA . ILE E 1 107 ? -48.517 -14.906 -98.139 1.00 31.30 87 ILE E CA 1
ATOM 5867 C C . ILE E 1 107 ? -48.688 -16.049 -97.122 1.00 33.13 87 ILE E C 1
ATOM 5868 O O . ILE E 1 107 ? -47.722 -16.474 -96.486 1.00 29.68 87 ILE E O 1
ATOM 5873 N N . LEU E 1 108 ? -49.902 -16.572 -96.994 1.00 38.47 88 LEU E N 1
ATOM 5874 C CA . LEU E 1 108 ? -50.133 -17.709 -96.110 1.00 37.76 88 LEU E CA 1
ATOM 5875 C C . LEU E 1 108 ? -50.559 -18.894 -96.940 1.00 30.92 88 LEU E C 1
ATOM 5876 O O . LEU E 1 108 ? -51.578 -18.840 -97.631 1.00 33.03 88 LEU E O 1
ATOM 5881 N N . HIS E 1 109 ? -49.773 -19.959 -96.882 1.00 34.39 89 HIS E N 1
ATOM 5882 C CA . HIS E 1 109 ? -50.040 -21.152 -97.687 1.00 42.68 89 HIS E CA 1
ATOM 5883 C C . HIS E 1 109 ? -50.127 -22.355 -96.776 1.00 41.07 89 HIS E C 1
ATOM 5884 O O . HIS E 1 109 ? -49.133 -22.695 -96.142 1.00 44.21 89 HIS E O 1
ATOM 5891 N N . GLY E 1 110 ? -51.304 -22.961 -96.667 1.00 51.03 90 GLY E N 1
ATOM 5892 C CA . GLY E 1 110 ? -51.457 -24.252 -96.003 1.00 44.79 90 GLY E CA 1
ATOM 5893 C C . GLY E 1 110 ? -50.789 -24.376 -94.645 1.00 47.47 90 GLY E C 1
ATOM 5894 O O . GLY E 1 110 ? -50.006 -25.306 -94.423 1.00 41.76 90 GLY E O 1
ATOM 5895 N N . CYS E 1 111 ? -51.050 -23.411 -93.764 1.00 35.62 91 CYS E N 1
ATOM 5896 C CA . CYS E 1 111 ? -50.389 -23.349 -92.460 1.00 32.42 91 CYS E CA 1
ATOM 5897 C C . CYS E 1 111 ? -51.426 -23.116 -91.355 1.00 39.92 91 CYS E C 1
ATOM 5898 O O . CYS E 1 111 ? -52.605 -22.858 -91.639 1.00 40.59 91 CYS E O 1
ATOM 5901 N N . THR E 1 112 ? -51.020 -23.198 -90.094 1.00 38.99 92 THR E N 1
ATOM 5902 C CA . THR E 1 112 ? -51.965 -22.869 -89.028 1.00 48.06 92 THR E CA 1
ATOM 5903 C C . THR E 1 112 ? -51.314 -21.817 -88.123 1.00 48.07 92 THR E C 1
ATOM 5904 O O . THR E 1 112 ? -50.117 -21.907 -87.829 1.00 48.40 92 THR E O 1
ATOM 5908 N N . ILE E 1 113 ? -52.097 -20.809 -87.726 1.00 37.39 93 ILE E N 1
ATOM 5909 C CA . ILE E 1 113 ? -51.611 -19.647 -86.978 1.00 36.14 93 ILE E CA 1
ATOM 5910 C C . ILE E 1 113 ? -52.410 -19.446 -85.666 1.00 44.57 93 ILE E C 1
ATOM 5911 O O . ILE E 1 113 ? -53.636 -19.270 -85.687 1.00 40.60 93 ILE E O 1
ATOM 5916 N N . GLY E 1 114 ? -51.728 -19.436 -84.525 1.00 40.49 94 GLY E N 1
ATOM 5917 C CA . GLY E 1 114 ? -52.407 -19.239 -83.254 1.00 35.43 94 GLY E CA 1
ATOM 5918 C C . GLY E 1 114 ? -53.110 -17.905 -83.081 1.00 46.23 94 GLY E C 1
ATOM 5919 O O . GLY E 1 114 ? -52.853 -16.946 -83.812 1.00 53.48 94 GLY E O 1
ATOM 5920 N N . GLU E 1 115 ? -54.002 -17.833 -82.101 1.00 43.92 95 GLU E N 1
ATOM 5921 C CA . GLU E 1 115 ? -54.739 -16.610 -81.820 1.00 34.68 95 GLU E CA 1
ATOM 5922 C C . GLU E 1 115 ? -53.825 -15.482 -81.333 1.00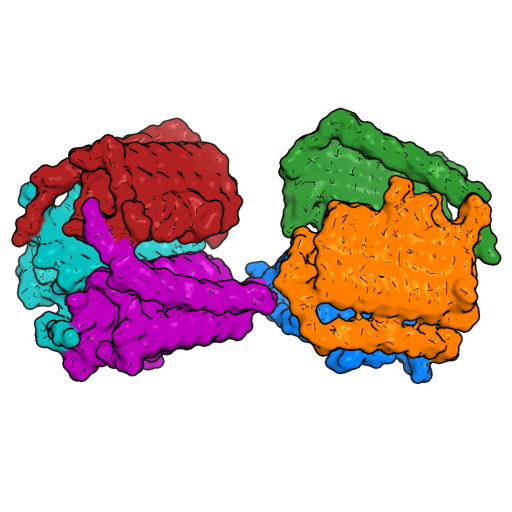 40.23 95 GLU E C 1
ATOM 5923 O O . GLU E 1 115 ? -52.753 -15.757 -80.768 1.00 32.20 95 GLU E O 1
ATOM 5929 N N . ASN E 1 116 ? -54.248 -14.227 -81.559 1.00 41.42 96 ASN E N 1
ATOM 5930 C CA . ASN E 1 116 ? -53.481 -13.036 -81.177 1.00 37.27 96 ASN E CA 1
ATOM 5931 C C . ASN E 1 116 ? -52.049 -13.015 -81.744 1.00 47.74 96 ASN E C 1
ATOM 5932 O O . ASN E 1 116 ? -51.096 -12.660 -81.046 1.00 43.97 96 ASN E O 1
ATOM 5937 N N . THR E 1 117 ? -51.896 -13.401 -83.009 1.00 53.03 97 THR E N 1
ATOM 5938 C CA . THR E 1 117 ? -50.583 -13.418 -83.651 1.00 41.54 97 THR E CA 1
ATOM 5939 C C . THR E 1 117 ? -50.512 -12.345 -84.747 1.00 38.73 97 THR E C 1
ATOM 5940 O O . THR E 1 117 ? -51.489 -12.101 -85.467 1.00 33.07 97 THR E O 1
ATOM 5944 N N . LEU E 1 118 ? -49.371 -11.673 -84.846 1.00 37.44 98 LEU E N 1
ATOM 5945 C CA . LEU E 1 118 ? -49.169 -10.706 -85.920 1.00 47.89 98 LEU E CA 1
ATOM 5946 C C . LEU E 1 118 ? -48.203 -11.267 -86.940 1.00 37.32 98 LEU E C 1
ATOM 5947 O O . LEU E 1 118 ? -47.067 -11.613 -86.595 1.00 42.16 98 LEU E O 1
ATOM 5952 N N . ILE E 1 119 ? -48.641 -11.349 -88.196 1.00 39.61 99 ILE E N 1
ATOM 5953 C CA . ILE E 1 119 ? -47.750 -11.745 -89.302 1.00 36.34 99 ILE E CA 1
ATOM 5954 C C . ILE E 1 119 ? -47.305 -10.468 -90.027 1.00 35.73 99 ILE E C 1
ATOM 5955 O O . ILE E 1 119 ? -48.113 -9.778 -90.665 1.00 32.20 99 ILE E O 1
ATOM 5960 N N . GLY E 1 120 ? -46.036 -10.112 -89.863 1.00 32.24 100 GLY E N 1
ATOM 5961 C CA . GLY E 1 120 ? -45.514 -8.881 -90.429 1.00 37.38 100 GLY E CA 1
ATOM 5962 C C . GLY E 1 120 ? -45.693 -8.732 -91.925 1.00 38.57 100 GLY E C 1
ATOM 5963 O O . GLY E 1 120 ? -45.786 -9.721 -92.671 1.00 36.17 100 GLY E O 1
ATOM 5964 N N . MET E 1 121 ? -45.737 -7.479 -92.360 1.00 44.09 101 MET E N 1
ATOM 5965 C CA . MET E 1 121 ? -45.935 -7.170 -93.760 1.00 34.51 101 MET E CA 1
ATOM 5966 C C . MET E 1 121 ? -44.840 -7.827 -94.578 1.00 39.96 101 MET E C 1
ATOM 5967 O O . MET E 1 121 ? -43.662 -7.862 -94.178 1.00 36.58 101 MET E O 1
ATOM 5972 N N . GLY E 1 122 ? -45.246 -8.346 -95.729 1.00 35.89 102 GLY E N 1
ATOM 5973 C CA . GLY E 1 122 ? -44.351 -9.041 -96.628 1.00 37.19 102 GLY E CA 1
ATOM 5974 C C . GLY E 1 122 ? -43.855 -10.400 -96.175 1.00 39.16 102 GLY E C 1
ATOM 5975 O O . GLY E 1 122 ? -43.078 -11.030 -96.891 1.00 49.87 102 GLY E O 1
ATOM 5976 N N . ALA E 1 123 ? -44.342 -10.901 -95.044 1.00 40.52 103 ALA E N 1
ATOM 5977 C CA . ALA E 1 123 ? -43.873 -12.202 -94.564 1.00 41.70 103 ALA E CA 1
ATOM 5978 C C . ALA E 1 123 ? -44.582 -13.329 -95.295 1.00 42.20 103 ALA E C 1
ATOM 5979 O O . ALA E 1 123 ? -45.728 -13.180 -95.744 1.00 38.13 103 ALA E O 1
ATOM 5981 N N . ILE E 1 124 ? -43.894 -14.463 -95.390 1.00 35.34 104 ILE E N 1
ATOM 5982 C CA . ILE E 1 124 ? -44.382 -15.635 -96.102 1.00 37.04 104 ILE E CA 1
ATOM 5983 C C . ILE E 1 124 ? -44.410 -16.837 -95.173 1.00 35.03 104 ILE E C 1
ATOM 5984 O O . ILE E 1 124 ? -43.390 -17.170 -94.565 1.00 41.04 104 ILE E O 1
ATOM 5989 N N . VAL E 1 125 ? -45.566 -17.478 -95.037 1.00 27.21 105 VAL E N 1
ATOM 5990 C CA . VAL E 1 125 ? -45.634 -18.724 -94.271 1.00 37.04 105 VAL E CA 1
ATOM 5991 C C . VAL E 1 125 ? -46.028 -19.921 -95.131 1.00 30.58 105 VAL E C 1
ATOM 5992 O O . VAL E 1 125 ? -47.089 -19.911 -95.770 1.00 36.01 105 VAL E O 1
ATOM 5996 N N . LEU E 1 126 ? -45.203 -20.966 -95.139 1.00 34.84 106 LEU E N 1
ATOM 5997 C CA . LEU E 1 126 ? -45.391 -22.073 -96.089 1.00 33.41 106 LEU E CA 1
ATOM 5998 C C . LEU E 1 126 ? -46.143 -23.259 -95.526 1.00 35.72 106 LEU E C 1
ATOM 5999 O O . LEU E 1 126 ? -46.476 -23.278 -94.341 1.00 36.26 106 LEU E O 1
ATOM 6004 N N . ASN E 1 127 ? -46.412 -24.238 -96.395 1.00 51.37 107 ASN E N 1
ATOM 6005 C CA . ASN E 1 127 ? -47.181 -25.448 -96.055 1.00 43.28 107 ASN E CA 1
ATOM 6006 C C . ASN E 1 127 ? -46.658 -26.107 -94.803 1.00 46.23 107 ASN E C 1
ATOM 6007 O O . ASN E 1 127 ? -45.450 -26.224 -94.638 1.00 47.93 107 ASN E O 1
ATOM 6012 N N . GLY E 1 128 ? -47.562 -26.506 -93.915 1.00 43.91 108 GLY E N 1
ATOM 6013 C CA . GLY E 1 128 ? -47.203 -27.323 -92.763 1.00 47.35 108 GLY E CA 1
ATOM 6014 C C . GLY E 1 128 ? -46.600 -26.591 -91.578 1.00 51.71 108 GLY E C 1
ATOM 6015 O O . GLY E 1 128 ? -46.345 -27.188 -90.532 1.00 57.31 108 GLY E O 1
ATOM 6016 N N . ALA E 1 129 ? -46.396 -25.288 -91.737 1.00 52.44 109 ALA E N 1
ATOM 6017 C CA . ALA E 1 129 ? -45.857 -24.469 -90.669 1.00 44.89 109 ALA E CA 1
ATOM 6018 C C . ALA E 1 129 ? -46.920 -24.289 -89.611 1.00 44.68 109 ALA E C 1
ATOM 6019 O O . ALA E 1 129 ? -48.105 -24.188 -89.929 1.00 50.09 109 ALA E O 1
ATOM 6021 N N . LYS E 1 130 ? -46.491 -24.241 -88.355 1.00 51.57 110 LYS E N 1
ATOM 6022 C CA . LYS E 1 130 ? -47.398 -24.075 -87.231 1.00 53.23 110 LYS E CA 1
ATOM 6023 C C . LYS E 1 130 ? -46.833 -22.987 -86.357 1.00 53.41 110 LYS E C 1
ATOM 6024 O O . LYS E 1 130 ? -45.807 -23.191 -85.711 1.00 58.32 110 LYS E O 1
ATOM 6030 N N . VAL E 1 131 ? -47.454 -21.813 -86.372 1.00 33.54 111 VAL E N 1
ATOM 6031 C CA . VAL E 1 131 ? -46.967 -20.727 -85.530 1.00 41.34 111 VAL E CA 1
ATOM 6032 C C . VAL E 1 131 ? -47.964 -20.494 -84.386 1.00 44.38 111 VAL E C 1
ATOM 6033 O O . VAL E 1 131 ? -49.173 -20.360 -84.596 1.00 45.35 111 VAL E O 1
ATOM 6037 N N . GLY E 1 132 ? -47.433 -20.461 -83.166 1.00 37.25 112 GLY E N 1
ATOM 6038 C CA . GLY E 1 132 ? -48.235 -20.423 -81.963 1.00 41.98 112 GLY E CA 1
ATOM 6039 C C . GLY E 1 132 ? -49.072 -19.184 -81.784 1.00 48.70 112 GLY E C 1
ATOM 6040 O O . GLY E 1 132 ? -49.196 -18.387 -82.713 1.00 41.84 112 GLY E O 1
ATOM 6041 N N . LYS E 1 133 ? -49.672 -19.047 -80.597 1.00 50.28 113 LYS E N 1
ATOM 6042 C CA . LYS E 1 133 ? -50.481 -17.876 -80.263 1.00 44.31 113 LYS E CA 1
ATOM 6043 C C . LYS E 1 133 ? -49.592 -16.781 -79.690 1.00 40.97 113 LYS E C 1
ATOM 6044 O O . LYS E 1 133 ? -48.509 -17.081 -79.186 1.00 39.48 113 LYS E O 1
ATOM 6050 N N . ASN E 1 134 ? -50.052 -15.530 -79.744 1.00 37.14 114 ASN E N 1
ATOM 6051 C CA . ASN E 1 134 ? -49.268 -14.393 -79.239 1.00 41.28 114 ASN E CA 1
ATOM 6052 C C . ASN E 1 134 ? -47.902 -14.239 -79.864 1.00 43.48 114 ASN E C 1
ATOM 6053 O O . ASN E 1 134 ? -46.958 -13.894 -79.166 1.00 44.61 114 ASN E O 1
ATOM 6058 N N . CYS E 1 135 ? -47.785 -14.478 -81.166 1.00 50.54 115 CYS E N 1
ATOM 6059 C CA . CYS E 1 135 ? -46.485 -14.412 -81.813 1.00 41.08 115 CYS E CA 1
ATOM 6060 C C . CYS E 1 135 ? -46.346 -13.163 -82.670 1.00 43.44 115 CYS E C 1
ATOM 6061 O O . CYS E 1 135 ? -47.333 -12.643 -83.210 1.00 34.36 115 CYS E O 1
ATOM 6064 N N . LEU E 1 136 ? -45.100 -12.706 -82.790 1.00 44.71 116 LEU E N 1
ATOM 6065 C CA . LEU E 1 136 ? -44.720 -11.606 -83.676 1.00 51.68 116 LEU E CA 1
ATOM 6066 C C . LEU E 1 136 ? -43.767 -12.135 -84.738 1.00 50.89 116 LEU E C 1
ATOM 6067 O O . LEU E 1 136 ? -42.584 -12.370 -84.454 1.00 44.02 116 LEU E O 1
ATOM 6072 N N . ILE E 1 137 ? -44.287 -12.271 -85.962 1.00 45.98 117 ILE E N 1
ATOM 6073 C CA . ILE E 1 137 ? -43.494 -12.710 -87.114 1.00 47.63 117 ILE E CA 1
ATOM 6074 C C . ILE E 1 137 ? -43.083 -11.452 -87.855 1.00 40.93 117 ILE E C 1
ATOM 6075 O O . ILE E 1 137 ? -43.927 -10.782 -88.456 1.00 40.36 117 ILE E O 1
ATOM 6080 N N . GLY E 1 138 ? -41.805 -11.098 -87.802 1.00 31.78 118 GLY E N 1
ATOM 6081 C CA . GLY E 1 138 ? -41.395 -9.806 -88.337 1.00 35.73 118 GLY E CA 1
ATOM 6082 C C . GLY E 1 138 ? -41.538 -9.644 -89.850 1.00 33.92 118 GLY E C 1
ATOM 6083 O O . GLY E 1 138 ? -41.536 -10.630 -90.575 1.00 32.97 118 GLY E O 1
ATOM 6084 N N . ALA E 1 139 ? -41.603 -8.402 -90.323 1.00 46.50 119 ALA E N 1
ATOM 6085 C CA . ALA E 1 139 ? -41.741 -8.114 -91.751 1.00 42.65 119 ALA E CA 1
ATOM 6086 C C . ALA E 1 139 ? -40.665 -8.789 -92.613 1.00 42.09 119 ALA E C 1
ATOM 6087 O O . ALA E 1 139 ? -39.500 -8.901 -92.216 1.00 50.99 119 ALA E O 1
ATOM 6089 N N . GLY E 1 140 ? -41.069 -9.255 -93.791 1.00 32.93 120 GLY E N 1
ATOM 6090 C CA . GLY E 1 140 ? -40.157 -9.890 -94.733 1.00 39.14 120 GLY E CA 1
ATOM 6091 C C . GLY E 1 140 ? -39.631 -11.284 -94.387 1.00 40.68 120 GLY E C 1
ATOM 6092 O O . GLY E 1 140 ? -38.839 -11.858 -95.131 1.00 44.00 120 GLY E O 1
ATOM 6093 N N . THR E 1 141 ? -40.090 -11.855 -93.285 1.00 43.93 121 THR E N 1
ATOM 6094 C CA . THR E 1 141 ? -39.572 -13.147 -92.860 1.00 51.90 121 THR E CA 1
ATOM 6095 C C . THR E 1 141 ? -40.245 -14.302 -93.598 1.00 50.70 121 THR E C 1
ATOM 6096 O O . THR E 1 141 ? -41.424 -14.235 -93.960 1.00 44.34 121 THR E O 1
ATOM 6100 N N . LEU E 1 142 ? -39.467 -15.356 -93.816 1.00 37.57 122 LEU E N 1
ATOM 6101 C CA . LEU E 1 142 ? -39.925 -16.561 -94.487 1.00 34.53 122 LEU E CA 1
ATOM 6102 C C . LEU E 1 142 ? -39.951 -17.788 -93.552 1.00 40.81 122 LEU E C 1
ATOM 6103 O O . LEU E 1 142 ? -38.898 -18.297 -93.145 1.00 32.71 122 LEU E O 1
ATOM 6108 N N . VAL E 1 143 ? -41.155 -18.251 -93.213 1.00 33.31 123 VAL E N 1
ATOM 6109 C CA . VAL E 1 143 ? -41.328 -19.411 -92.347 1.00 30.05 123 VAL E CA 1
ATOM 6110 C C . VAL E 1 143 ? -41.430 -20.637 -93.213 1.00 28.20 123 VAL E C 1
ATOM 6111 O O . VAL E 1 143 ? -42.426 -20.820 -93.904 1.00 33.85 123 VAL E O 1
ATOM 6115 N N . LYS E 1 144 ? -40.377 -21.447 -93.230 1.00 22.88 124 LYS E N 1
ATOM 6116 C CA . LYS E 1 144 ? -40.300 -22.560 -94.163 1.00 27.32 124 LYS E CA 1
ATOM 6117 C C . LYS E 1 144 ? -41.283 -23.673 -93.820 1.00 34.55 124 LYS E C 1
ATOM 6118 O O . LYS E 1 144 ? -41.840 -23.731 -92.710 1.00 26.91 124 LYS E O 1
ATOM 6124 N N . GLU E 1 145 ? -41.467 -24.577 -94.778 1.00 55.21 125 GLU E N 1
ATOM 6125 C CA . GLU E 1 145 ? -42.398 -25.691 -94.643 1.00 45.48 125 GLU E CA 1
ATOM 6126 C C . GLU E 1 145 ? -42.181 -26.446 -93.344 1.00 48.26 125 GLU E C 1
ATOM 6127 O O . GLU E 1 145 ? -41.051 -26.778 -92.992 1.00 54.43 125 GLU E O 1
ATOM 6133 N N . GLY E 1 146 ? -43.274 -26.667 -92.614 1.00 46.66 126 GLY E N 1
ATOM 6134 C CA . GLY E 1 146 ? -43.282 -27.461 -91.394 1.00 41.69 126 GLY E CA 1
ATOM 6135 C C . GLY E 1 146 ? -42.634 -26.870 -90.158 1.00 49.27 126 GLY E C 1
ATOM 6136 O O . GLY E 1 146 ? -42.571 -27.523 -89.112 1.00 52.88 126 GLY E O 1
ATOM 6137 N N . MET E 1 147 ? -42.195 -25.621 -90.248 1.00 52.04 127 MET E N 1
ATOM 6138 C CA . MET E 1 147 ? -41.532 -25.001 -89.120 1.00 47.62 127 MET E CA 1
ATOM 6139 C C . MET E 1 147 ? -42.516 -24.772 -87.978 1.00 50.27 127 MET E C 1
ATOM 6140 O O . MET E 1 147 ? -43.648 -24.342 -88.184 1.00 44.50 127 MET E O 1
ATOM 6145 N N . GLU E 1 148 ? -42.059 -25.054 -86.767 1.00 54.12 128 GLU E N 1
ATOM 6146 C CA . GLU E 1 148 ? -42.878 -24.943 -85.574 1.00 49.58 128 GLU E CA 1
ATOM 6147 C C . GLU E 1 148 ? -42.399 -23.800 -84.707 1.00 48.24 128 GLU E C 1
ATOM 6148 O O . GLU E 1 148 ? -41.212 -23.663 -84.435 1.00 49.05 128 GLU E O 1
ATOM 6154 N N . ILE E 1 149 ? -43.330 -22.947 -84.309 1.00 46.15 129 ILE E N 1
ATOM 6155 C CA . ILE E 1 149 ? -42.993 -21.757 -83.548 1.00 41.83 129 ILE E CA 1
ATOM 6156 C C . ILE E 1 149 ? -43.774 -21.673 -82.255 1.00 44.14 129 ILE E C 1
ATOM 6157 O O . ILE E 1 149 ? -44.997 -21.533 -82.286 1.00 44.17 129 ILE E O 1
ATOM 6162 N N . PRO E 1 150 ? -43.063 -21.780 -81.111 1.00 43.75 130 PRO E N 1
ATOM 6163 C CA . PRO E 1 150 ? -43.650 -21.757 -79.768 1.00 38.44 130 PRO E CA 1
ATOM 6164 C C . PRO E 1 150 ? -44.446 -20.497 -79.539 1.00 39.55 130 PRO E C 1
ATOM 6165 O O . PRO E 1 150 ? -44.131 -19.462 -80.125 1.00 44.26 130 PRO E O 1
ATOM 6169 N N . ASP E 1 151 ? -45.437 -20.584 -78.661 1.00 58.66 131 ASP E N 1
ATOM 6170 C CA . ASP E 1 151 ? -46.265 -19.448 -78.305 1.00 55.31 131 ASP E CA 1
ATOM 6171 C C . ASP E 1 151 ? -45.379 -18.319 -77.831 1.00 49.26 131 ASP E C 1
ATOM 6172 O O . ASP E 1 151 ? -44.284 -18.556 -77.333 1.00 51.94 131 ASP E O 1
ATOM 6177 N N . ASN E 1 152 ? -45.859 -17.097 -78.010 1.00 44.76 132 ASN E N 1
ATOM 6178 C CA . ASN E 1 152 ? -45.192 -15.877 -77.536 1.00 55.44 132 ASN E CA 1
ATOM 6179 C C . ASN E 1 152 ? -43.827 -15.541 -78.141 1.00 53.52 132 ASN E C 1
ATOM 6180 O O . ASN E 1 152 ? -43.142 -14.638 -77.643 1.00 56.94 132 ASN E O 1
ATOM 6185 N N . SER E 1 153 ? -43.481 -16.165 -79.263 1.00 52.98 133 SER E N 1
ATOM 6186 C CA . SER E 1 153 ? -42.156 -15.977 -79.847 1.00 50.27 133 SER E CA 1
ATOM 6187 C C . SER E 1 153 ? -42.065 -14.728 -80.744 1.00 55.08 133 SER E C 1
ATOM 6188 O O . SER E 1 153 ? -43.067 -14.266 -81.329 1.00 46.97 133 SER E O 1
ATOM 6191 N N . LEU E 1 154 ? -40.862 -14.154 -80.796 1.00 43.38 134 LEU E N 1
ATOM 6192 C CA . LEU E 1 154 ? -40.542 -13.120 -81.775 1.00 40.03 134 LEU E CA 1
ATOM 6193 C C . LEU E 1 154 ? -39.710 -13.745 -82.895 1.00 38.32 134 LEU E C 1
ATOM 6194 O O . LEU E 1 154 ? -38.645 -14.312 -82.650 1.00 34.93 134 LEU E O 1
ATOM 6199 N N . VAL E 1 155 ? -40.187 -13.670 -84.130 1.00 41.45 135 VAL E N 1
ATOM 6200 C CA . VAL E 1 155 ? -39.476 -14.349 -85.216 1.00 45.59 135 VAL E CA 1
ATOM 6201 C C . VAL E 1 155 ? -39.069 -13.373 -86.304 1.00 36.30 135 VAL E C 1
ATOM 6202 O O . VAL E 1 155 ? -39.912 -12.602 -86.789 1.00 33.09 135 VAL E O 1
ATOM 6206 N N . VAL E 1 156 ? -37.775 -13.371 -86.645 1.00 36.54 136 VAL E N 1
ATOM 6207 C CA . VAL E 1 156 ? -37.246 -12.535 -87.745 1.00 49.97 136 VAL E CA 1
ATOM 6208 C C . VAL E 1 156 ? -36.195 -13.253 -88.612 1.00 46.91 136 VAL E C 1
ATOM 6209 O O . VAL E 1 156 ? -35.599 -14.241 -88.195 1.00 50.47 136 VAL E O 1
ATOM 6213 N N . GLY E 1 157 ? -35.987 -12.772 -89.829 1.00 54.23 137 GLY E N 1
ATOM 6214 C CA . GLY E 1 157 ? -34.897 -13.268 -90.654 1.00 62.91 137 GLY E CA 1
ATOM 6215 C C . GLY E 1 157 ? -35.269 -14.153 -91.833 1.00 60.86 137 GLY E C 1
ATOM 6216 O O . GLY E 1 157 ? -36.394 -14.640 -91.972 1.00 55.91 137 GLY E O 1
ATOM 6217 N N . SER E 1 158 ? -34.287 -14.377 -92.687 1.00 83.53 138 SER E N 1
ATOM 6218 C CA . SER E 1 158 ? -34.438 -15.286 -93.811 1.00 86.85 138 SER E CA 1
ATOM 6219 C C . SER E 1 158 ? -33.088 -15.948 -93.959 1.00 81.80 138 SER E C 1
ATOM 6220 O O . SER E 1 158 ? -32.182 -15.361 -94.535 1.00 84.68 138 SER E O 1
ATOM 6223 N N . PRO E 1 159 ? -32.933 -17.159 -93.404 1.00 62.09 139 PRO E N 1
ATOM 6224 C CA . PRO E 1 159 ? -33.966 -18.026 -92.807 1.00 63.77 139 PRO E CA 1
ATOM 6225 C C . PRO E 1 159 ? -34.559 -17.477 -91.496 1.00 55.41 139 PRO E C 1
ATOM 6226 O O . PRO E 1 159 ? -33.871 -16.748 -90.771 1.00 51.40 139 PRO E O 1
ATOM 6230 N N . ALA E 1 160 ? -35.821 -17.798 -91.218 1.00 52.63 140 ALA E N 1
ATOM 6231 C CA . ALA E 1 160 ? -36.479 -17.286 -90.019 1.00 46.66 140 ALA E CA 1
ATOM 6232 C C . ALA E 1 160 ? -35.864 -17.900 -88.788 1.00 51.49 140 ALA E C 1
ATOM 6233 O O . ALA E 1 160 ? -35.591 -19.107 -88.750 1.00 50.56 140 ALA E O 1
ATOM 6235 N N . ARG E 1 161 ? -35.656 -17.072 -87.772 1.00 60.60 141 ARG E N 1
ATOM 6236 C CA . ARG E 1 161 ? -35.148 -17.573 -86.503 1.00 62.82 141 ARG E CA 1
ATOM 6237 C C . ARG E 1 161 ? -36.023 -17.092 -85.364 1.00 54.67 141 ARG E C 1
ATOM 6238 O O . ARG E 1 161 ? -36.572 -15.993 -85.419 1.00 54.81 141 ARG E O 1
ATOM 6246 N N . VAL E 1 162 ? -36.196 -17.960 -84.366 1.00 39.35 142 VAL E N 1
ATOM 6247 C CA . VAL E 1 162 ? -36.883 -17.578 -83.138 1.00 43.36 142 VAL E CA 1
ATOM 6248 C C . VAL E 1 162 ? -35.915 -16.808 -82.276 1.00 40.43 142 VAL E C 1
ATOM 6249 O O . VAL E 1 162 ? -34.947 -17.375 -81.766 1.00 37.82 142 VAL E O 1
ATOM 6253 N N . LEU E 1 163 ? -36.198 -15.525 -82.084 1.00 45.14 143 LEU E N 1
ATOM 6254 C CA . LEU E 1 163 ? -35.267 -14.632 -81.409 1.00 48.96 143 LEU E CA 1
ATOM 6255 C C . LEU E 1 163 ? -35.381 -14.756 -79.892 1.00 54.68 143 LEU E C 1
ATOM 6256 O O . LEU E 1 163 ? -34.391 -15.021 -79.202 1.00 53.71 143 LEU E O 1
ATOM 6261 N N . ARG E 1 164 ? -36.606 -14.617 -79.393 1.00 41.74 144 ARG E N 1
ATOM 6262 C CA . ARG E 1 164 ? -36.890 -14.627 -77.965 1.00 35.75 144 ARG E CA 1
ATOM 6263 C C . ARG E 1 164 ? -38.406 -14.633 -77.728 1.00 39.76 144 ARG E C 1
ATOM 6264 O O . ARG E 1 164 ? -39.188 -14.579 -78.694 1.00 34.31 144 ARG E O 1
ATOM 6272 N N . GLN E 1 165 ? -38.829 -14.696 -76.463 1.00 59.74 145 GLN E N 1
ATOM 6273 C CA . GLN E 1 165 ? -40.248 -14.547 -76.146 1.00 57.74 145 GLN E CA 1
ATOM 6274 C C . GLN E 1 165 ? -40.598 -13.120 -75.750 1.00 58.28 145 GLN E C 1
ATOM 6275 O O . GLN E 1 165 ? -39.789 -12.406 -75.150 1.00 61.95 145 GLN E O 1
ATOM 6281 N N . LEU E 1 166 ? -41.830 -12.728 -76.053 1.00 47.56 146 LEU E N 1
ATOM 6282 C CA . LEU E 1 166 ? -42.333 -11.380 -75.764 1.00 52.14 146 LEU E CA 1
ATOM 6283 C C . LEU E 1 166 ? -42.751 -11.126 -74.293 1.00 55.34 146 LEU E C 1
ATOM 6284 O O . LEU E 1 166 ? -43.219 -12.033 -73.590 1.00 56.68 146 LEU E O 1
ATOM 6289 N N . ASP E 1 167 ? -42.575 -9.889 -73.827 1.00 68.98 147 ASP E N 1
ATOM 6290 C CA . ASP E 1 167 ? -43.091 -9.509 -72.510 1.00 73.49 147 ASP E CA 1
ATOM 6291 C C . ASP E 1 167 ? -44.617 -9.421 -72.575 1.00 74.08 147 ASP E C 1
ATOM 6292 O O . ASP E 1 167 ? -45.193 -9.501 -73.656 1.00 74.33 147 ASP E O 1
ATOM 6297 N N . ASP E 1 168 ? -45.282 -9.293 -71.431 1.00 70.80 148 ASP E N 1
ATOM 6298 C CA . ASP E 1 168 ? -46.740 -9.210 -71.438 1.00 60.94 148 ASP E CA 1
ATOM 6299 C C . ASP E 1 168 ? -47.240 -7.885 -72.006 1.00 54.81 148 ASP E C 1
ATOM 6300 O O . ASP E 1 168 ? -48.382 -7.796 -72.445 1.00 54.38 148 ASP E O 1
ATOM 6305 N N . ALA E 1 169 ? -46.404 -6.851 -71.990 1.00 43.46 149 ALA E N 1
ATOM 6306 C CA . ALA E 1 169 ? -46.811 -5.581 -72.580 1.00 44.38 149 ALA E CA 1
ATOM 6307 C C . ALA E 1 169 ? -46.892 -5.698 -74.106 1.00 53.40 149 ALA E C 1
ATOM 6308 O O . ALA E 1 169 ? -47.796 -5.129 -74.733 1.00 51.82 149 ALA E O 1
ATOM 6310 N N . ALA E 1 170 ? -45.951 -6.436 -74.702 1.00 53.85 150 ALA E N 1
ATOM 6311 C CA . ALA E 1 170 ? -45.950 -6.661 -76.148 1.00 48.99 150 ALA E CA 1
ATOM 6312 C C . ALA E 1 170 ? -47.186 -7.440 -76.583 1.00 45.37 150 ALA E C 1
ATOM 6313 O O . ALA E 1 170 ? -47.837 -7.099 -77.566 1.00 45.85 150 ALA E O 1
ATOM 6315 N N . VAL E 1 171 ? -47.484 -8.512 -75.863 1.00 36.26 151 VAL E N 1
ATOM 6316 C CA . VAL E 1 171 ? -48.644 -9.317 -76.163 1.00 36.99 151 VAL E CA 1
ATOM 6317 C C . VAL E 1 171 ? -49.930 -8.499 -76.059 1.00 44.31 151 VAL E C 1
ATOM 6318 O O . VAL E 1 171 ? -50.952 -8.826 -76.667 1.00 39.57 151 VAL E O 1
ATOM 6322 N N . GLU E 1 172 ? -49.906 -7.431 -75.282 1.00 60.70 152 GLU E N 1
ATOM 6323 C CA . GLU E 1 172 ? -51.100 -6.619 -75.203 1.00 55.67 152 GLU E CA 1
ATOM 6324 C C . GLU E 1 172 ? -51.221 -5.720 -76.424 1.00 57.49 152 GLU E C 1
ATOM 6325 O O . GLU E 1 172 ? -52.332 -5.482 -76.924 1.00 54.33 152 GLU E O 1
ATOM 6331 N N . LYS E 1 173 ? -50.089 -5.231 -76.925 1.00 52.79 153 LYS E N 1
ATOM 6332 C CA . LYS E 1 173 ? -50.131 -4.464 -78.165 1.00 49.18 153 LYS E CA 1
ATOM 6333 C C . LYS E 1 173 ? -50.637 -5.310 -79.333 1.00 44.41 153 LYS E C 1
ATOM 6334 O O . LYS E 1 173 ? -51.280 -4.774 -80.243 1.00 39.51 153 LYS E O 1
ATOM 6340 N N . LEU E 1 174 ? -50.407 -6.624 -79.301 1.00 36.56 154 LEU E N 1
ATOM 6341 C CA . LEU E 1 174 ? -51.005 -7.471 -80.333 1.00 42.08 154 LEU E CA 1
ATOM 6342 C C . LEU E 1 174 ? -52.533 -7.376 -80.260 1.00 47.02 154 LEU E C 1
ATOM 6343 O O . LEU E 1 174 ? -53.176 -7.076 -81.265 1.00 47.96 154 LEU E O 1
ATOM 6348 N N . ARG E 1 175 ? -53.103 -7.569 -79.066 1.00 62.66 155 ARG E N 1
ATOM 6349 C CA . ARG E 1 175 ? -54.553 -7.434 -78.883 1.00 53.00 155 ARG E CA 1
ATOM 6350 C C . ARG E 1 175 ? -55.039 -6.034 -79.265 1.00 53.10 155 ARG E C 1
ATOM 6351 O O . ARG E 1 175 ? -56.089 -5.891 -79.891 1.00 50.51 155 ARG E O 1
ATOM 6359 N N . ALA E 1 176 ? -54.271 -5.007 -78.929 1.00 44.37 156 ALA E N 1
ATOM 6360 C CA . ALA E 1 176 ? -54.663 -3.665 -79.326 1.00 44.67 156 ALA E CA 1
ATOM 6361 C C . ALA E 1 176 ? -54.761 -3.567 -80.852 1.00 61.19 156 ALA E C 1
ATOM 6362 O O . ALA E 1 176 ? -55.719 -2.986 -81.374 1.00 64.64 156 ALA E O 1
ATOM 6364 N N . SER E 1 177 ? -53.772 -4.124 -81.560 1.00 55.06 157 SER E N 1
ATOM 6365 C CA . SER E 1 177 ? -53.782 -4.133 -83.021 1.00 44.85 157 SER E CA 1
ATOM 6366 C C . SER E 1 177 ? -55.100 -4.697 -83.557 1.00 49.33 157 SER E C 1
ATOM 6367 O O . SER E 1 177 ? -55.796 -4.033 -84.332 1.00 50.10 157 SER E O 1
ATOM 6370 N N . ALA E 1 178 ? -55.467 -5.895 -83.101 1.00 32.98 158 ALA E N 1
ATOM 6371 C CA . ALA E 1 178 ? -56.694 -6.539 -83.555 1.00 36.00 158 ALA E CA 1
ATOM 6372 C C . ALA E 1 178 ? -57.953 -5.713 -83.197 1.00 47.14 158 ALA E C 1
ATOM 6373 O O . ALA E 1 178 ? -58.912 -5.654 -83.967 1.00 50.36 158 ALA E O 1
ATOM 6375 N N . LYS E 1 179 ? -57.930 -5.061 -82.039 1.00 67.22 159 LYS E N 1
ATOM 6376 C CA . LYS E 1 179 ? -59.063 -4.278 -81.556 1.00 65.18 159 LYS E CA 1
ATOM 6377 C C . LYS E 1 179 ? -59.242 -3.043 -82.430 1.00 67.65 159 LYS E C 1
ATOM 6378 O O . LYS E 1 179 ? -60.344 -2.752 -82.876 1.00 69.19 159 LYS E O 1
ATOM 6384 N N . HIS E 1 180 ? -58.134 -2.364 -82.723 1.00 67.99 160 HIS E N 1
ATOM 6385 C CA . HIS E 1 180 ? -58.135 -1.143 -83.519 1.00 64.10 160 HIS E CA 1
ATOM 6386 C C . HIS E 1 180 ? -58.528 -1.388 -84.974 1.00 72.77 160 HIS E C 1
ATOM 6387 O O . HIS E 1 180 ? -59.135 -0.526 -85.614 1.00 74.00 160 HIS E O 1
ATOM 6394 N N . TYR E 1 181 ? -58.160 -2.545 -85.521 1.00 64.05 161 TYR E N 1
ATOM 6395 C CA . TYR E 1 181 ? -58.503 -2.815 -86.916 1.00 55.64 161 TYR E CA 1
ATOM 6396 C C . TYR E 1 181 ? -60.002 -3.068 -87.091 1.00 50.55 161 TYR E C 1
ATOM 6397 O O . TYR E 1 181 ? -60.601 -2.615 -88.064 1.00 51.54 161 TYR E O 1
ATOM 6406 N N . VAL E 1 182 ? -60.630 -3.729 -86.133 1.00 50.16 162 VAL E N 1
ATOM 6407 C CA . VAL E 1 182 ? -62.091 -3.822 -86.163 1.00 56.53 162 VAL E CA 1
ATOM 6408 C C . VAL E 1 182 ? -62.758 -2.428 -86.176 1.00 60.54 162 VAL E C 1
ATOM 6409 O O . VAL E 1 182 ? -63.711 -2.177 -86.915 1.00 56.69 162 VAL E O 1
ATOM 6413 N N . GLU E 1 183 ? -62.277 -1.527 -85.333 1.00 80.09 163 GLU E N 1
ATOM 6414 C CA . GLU E 1 183 ? -62.784 -0.157 -85.355 1.00 82.90 163 GLU E CA 1
ATOM 6415 C C . GLU E 1 183 ? -62.490 0.524 -86.687 1.00 83.84 163 GLU E C 1
ATOM 6416 O O . GLU E 1 183 ? -63.353 1.225 -87.234 1.00 83.53 163 GLU E O 1
ATOM 6422 N N . ARG E 1 184 ? -61.280 0.319 -87.207 1.00 65.96 164 ARG E N 1
ATOM 6423 C CA . ARG E 1 184 ? -60.901 0.902 -88.494 1.00 60.86 164 ARG E CA 1
ATOM 6424 C C . ARG E 1 184 ? -61.715 0.288 -89.643 1.00 62.94 164 ARG E C 1
ATOM 6425 O O . ARG E 1 184 ? -62.071 0.977 -90.593 1.00 55.86 164 ARG E O 1
ATOM 6433 N N . GLY E 1 185 ? -62.012 -1.010 -89.539 1.00 60.75 165 GLY E N 1
ATOM 6434 C CA . GLY E 1 185 ? -62.862 -1.678 -90.509 1.00 50.65 165 GLY E CA 1
ATOM 6435 C C . GLY E 1 185 ? -64.241 -1.059 -90.577 1.00 59.30 165 GLY E C 1
ATOM 6436 O O . GLY E 1 185 ? -64.632 -0.536 -91.616 1.00 58.41 165 GLY E O 1
ATOM 6437 N N . HIS E 1 186 ? -64.944 -1.038 -89.445 1.00 74.64 166 HIS E N 1
ATOM 6438 C CA . HIS E 1 186 ? -66.294 -0.465 -89.372 1.00 76.68 166 HIS E CA 1
ATOM 6439 C C . HIS E 1 186 ? -66.298 0.993 -89.838 1.00 74.34 166 HIS E C 1
ATOM 6440 O O . HIS E 1 186 ? -67.148 1.412 -90.627 1.00 78.48 166 HIS E O 1
ATOM 6447 N N . SER E 1 187 ? -65.326 1.754 -89.349 1.00 54.02 167 SER E N 1
ATOM 6448 C CA . SER E 1 187 ? -65.156 3.132 -89.758 1.00 62.72 167 SER E CA 1
ATOM 6449 C C . SER E 1 187 ? -64.970 3.256 -91.293 1.00 75.47 167 SER E C 1
ATOM 6450 O O . SER E 1 187 ? -65.251 4.309 -91.869 1.00 77.53 167 SER E O 1
ATOM 6453 N N . PHE E 1 188 ? -64.453 2.213 -91.950 1.00 72.86 168 PHE E N 1
ATOM 6454 C CA . PHE E 1 188 ? -64.332 2.231 -93.418 1.00 69.51 168 PHE E CA 1
ATOM 6455 C C . PHE E 1 188 ? -65.633 1.881 -94.150 1.00 75.81 168 PHE E C 1
ATOM 6456 O O . PHE E 1 188 ? -65.868 2.369 -95.258 1.00 78.03 168 PHE E O 1
ATOM 6464 N N . MET E 1 189 ? -66.480 1.051 -93.543 1.00 72.68 169 MET E N 1
ATOM 6465 C CA . MET E 1 189 ? -67.740 0.696 -94.190 1.00 74.75 169 MET E CA 1
ATOM 6466 C C . MET E 1 189 ? -68.628 1.922 -94.390 1.00 80.00 169 MET E C 1
ATOM 6467 O O . MET E 1 189 ? -69.460 1.957 -95.295 1.00 85.69 169 MET E O 1
ATOM 6472 N N . ARG E 1 190 ? -68.481 2.908 -93.516 1.00 79.93 170 ARG E N 1
ATOM 6473 C CA . ARG E 1 190 ? -69.330 4.097 -93.569 1.00 84.30 170 ARG E CA 1
ATOM 6474 C C . ARG E 1 190 ? -68.626 5.405 -94.013 1.00 83.87 170 ARG E C 1
ATOM 6475 O O . ARG E 1 190 ? -69.188 6.190 -94.782 1.00 85.51 170 ARG E O 1
ATOM 6483 N N . GLY E 1 191 ? -67.400 5.631 -93.553 1.00 83.94 171 GLY E N 1
ATOM 6484 C CA . GLY E 1 191 ? -66.754 6.916 -93.758 1.00 83.51 171 GLY E CA 1
ATOM 6485 C C . GLY E 1 191 ? -65.813 6.956 -94.949 1.00 95.34 171 GLY E C 1
ATOM 6486 O O . GLY E 1 191 ? -64.985 7.870 -95.067 1.00 89.09 171 GLY E O 1
ATOM 6487 N N . MET E 1 192 ? -65.936 5.960 -95.830 1.00 103.97 172 MET E N 1
ATOM 6488 C CA . MET E 1 192 ? -65.214 5.963 -97.100 1.00 98.19 172 MET E CA 1
ATOM 6489 C C . MET E 1 192 ? -66.172 6.298 -98.226 1.00 101.26 172 MET E C 1
ATOM 6490 O O . MET E 1 192 ? -67.159 5.595 -98.455 1.00 102.39 172 MET E O 1
ATOM 6495 N N . GLU E 1 193 ? -65.870 7.394 -98.914 1.00 102.30 173 GLU E N 1
ATOM 6496 C CA . GLU E 1 193 ? -66.694 7.892 -100.008 1.00 106.82 173 GLU E CA 1
ATOM 6497 C C . GLU E 1 193 ? -65.795 8.270 -101.185 1.00 101.85 173 GLU E C 1
ATOM 6498 O O . GLU E 1 193 ? -64.649 8.679 -100.981 1.00 97.95 173 GLU E O 1
ATOM 6504 N N . PRO E 1 194 ? -66.300 8.116 -102.423 1.00 96.32 174 PRO E N 1
ATOM 6505 C CA . PRO E 1 194 ? -65.570 8.615 -103.600 1.00 92.15 174 PRO E CA 1
ATOM 6506 C C . PRO E 1 194 ? -65.365 10.139 -103.558 1.00 88.94 174 PRO E C 1
ATOM 6507 O O . PRO E 1 194 ? -66.199 10.848 -102.998 1.00 89.56 174 PRO E O 1
ATOM 6511 N N . ALA E 1 195 ? -64.299 10.634 -104.181 1.00 66.91 175 ALA E N 1
ATOM 6512 C CA . ALA E 1 195 ? -63.958 12.048 -104.096 1.00 67.79 175 ALA E CA 1
ATOM 6513 C C . ALA E 1 195 ? -63.436 12.580 -105.414 1.00 82.03 175 ALA E C 1
ATOM 6514 O O . ALA E 1 195 ? -62.393 13.231 -105.446 1.00 85.91 175 ALA E O 1
ATOM 6516 N N . MET F 1 21 ? -63.066 -6.537 -119.144 1.00 73.23 1 MET F N 1
ATOM 6517 C CA . MET F 1 21 ? -61.862 -7.126 -118.561 1.00 72.61 1 MET F CA 1
ATOM 6518 C C . MET F 1 21 ? -60.616 -6.270 -118.811 1.00 71.81 1 MET F C 1
ATOM 6519 O O . MET F 1 21 ? -60.536 -5.557 -119.812 1.00 71.44 1 MET F O 1
ATOM 6524 N N . PRO F 1 22 ? -59.644 -6.317 -117.883 1.00 97.48 2 PRO F N 1
ATOM 6525 C CA . PRO F 1 22 ? -58.396 -5.577 -118.093 1.00 86.71 2 PRO F CA 1
ATOM 6526 C C . PRO F 1 22 ? -57.430 -6.250 -119.082 1.00 88.61 2 PRO F C 1
ATOM 6527 O O . PRO F 1 22 ? -56.288 -6.549 -118.725 1.00 84.32 2 PRO F O 1
ATOM 6531 N N . ILE F 1 23 ? -57.878 -6.467 -120.316 1.00 71.66 3 ILE F N 1
ATOM 6532 C CA . ILE F 1 23 ? -56.953 -6.735 -121.418 1.00 61.62 3 ILE F CA 1
ATOM 6533 C C . ILE F 1 23 ? -56.743 -5.420 -122.180 1.00 60.24 3 ILE F C 1
ATOM 6534 O O . ILE F 1 23 ? -57.684 -4.879 -122.779 1.00 56.63 3 ILE F O 1
ATOM 6539 N N . TYR F 1 24 ? -55.523 -4.887 -122.144 1.00 52.21 4 TYR F N 1
ATOM 6540 C CA . TYR F 1 24 ? -55.302 -3.553 -122.705 1.00 46.94 4 TYR F CA 1
ATOM 6541 C C . TYR F 1 24 ? -54.350 -3.496 -123.873 1.00 46.57 4 TYR F C 1
ATOM 6542 O O . TYR F 1 24 ? -53.293 -4.137 -123.868 1.00 42.62 4 TYR F O 1
ATOM 6551 N N . ALA F 1 25 ? -54.687 -2.629 -124.830 1.00 62.08 5 ALA F N 1
ATOM 6552 C CA . ALA F 1 25 ? -53.789 -2.311 -125.929 1.00 51.19 5 ALA F CA 1
ATOM 6553 C C . ALA F 1 25 ? -53.131 -1.010 -125.587 1.00 44.81 5 ALA F C 1
ATOM 6554 O O . ALA F 1 25 ? -53.782 -0.109 -125.087 1.00 48.38 5 ALA F O 1
ATOM 6556 N N . TYR F 1 26 ? -51.842 -0.915 -125.872 1.00 42.46 6 TYR F N 1
ATOM 6557 C CA . TYR F 1 26 ? -51.059 0.287 -125.621 1.00 44.94 6 TYR F CA 1
ATOM 6558 C C . TYR F 1 26 ? -50.212 0.587 -126.829 1.00 56.87 6 TYR F C 1
ATOM 6559 O O . TYR F 1 26 ? -49.492 -0.298 -127.311 1.00 52.79 6 TYR F O 1
ATOM 6568 N N . ASN F 1 27 ? -50.282 1.840 -127.293 1.00 63.05 7 ASN F N 1
ATOM 6569 C CA . ASN F 1 27 ? -49.595 2.255 -128.503 1.00 55.72 7 ASN F CA 1
ATOM 6570 C C . ASN F 1 27 ? -50.188 1.327 -129.569 1.00 58.59 7 ASN F C 1
ATOM 6571 O O . ASN F 1 27 ? -51.348 0.916 -129.455 1.00 65.17 7 ASN F O 1
ATOM 6576 N N . GLY F 1 28 ? -49.443 0.960 -130.587 1.00 43.51 8 GLY F N 1
ATOM 6577 C CA . GLY F 1 28 ? -50.038 0.078 -131.578 1.00 64.43 8 GLY F CA 1
ATOM 6578 C C . GLY F 1 28 ? -50.317 -1.359 -131.137 1.00 62.37 8 GLY F C 1
ATOM 6579 O O . GLY F 1 28 ? -51.085 -2.087 -131.784 1.00 54.52 8 GLY F O 1
ATOM 6580 N N . HIS F 1 29 ? -49.706 -1.751 -130.021 1.00 74.38 9 HIS F N 1
ATOM 6581 C CA . HIS F 1 29 ? -49.561 -3.156 -129.638 1.00 65.92 9 HIS F CA 1
ATOM 6582 C C . HIS F 1 29 ? -50.647 -3.718 -128.690 1.00 59.75 9 HIS F C 1
ATOM 6583 O O . HIS F 1 29 ? -51.052 -3.073 -127.728 1.00 64.57 9 HIS F O 1
ATOM 6590 N N . LYS F 1 30 ? -51.086 -4.942 -128.963 1.00 67.77 10 LYS F N 1
ATOM 6591 C CA . LYS F 1 30 ? -52.138 -5.618 -128.198 1.00 64.83 10 LYS F CA 1
ATOM 6592 C C . LYS F 1 30 ? -51.704 -7.027 -127.800 1.00 66.57 10 LYS F C 1
ATOM 6593 O O . LYS F 1 30 ? -50.906 -7.656 -128.498 1.00 72.20 10 LYS F O 1
ATOM 6599 N N . PRO F 1 31 ? -52.232 -7.536 -126.676 1.00 70.98 11 PRO F N 1
ATOM 6600 C CA . PRO F 1 31 ? -51.978 -8.928 -126.296 1.00 69.51 11 PRO F CA 1
ATOM 6601 C C . PRO F 1 31 ? -52.397 -9.873 -127.410 1.00 62.43 11 PRO F C 1
ATOM 6602 O O . PRO F 1 31 ? -53.480 -9.706 -127.963 1.00 61.38 11 PRO F O 1
ATOM 6606 N N . GLN F 1 32 ? -51.548 -10.821 -127.770 1.00 53.55 12 GLN F N 1
ATOM 6607 C CA . GLN F 1 32 ? -51.932 -11.780 -128.800 1.00 56.00 12 GLN F CA 1
ATOM 6608 C C . GLN F 1 32 ? -52.085 -13.200 -128.237 1.00 59.57 12 GLN F C 1
ATOM 6609 O O . GLN F 1 32 ? -51.155 -13.749 -127.623 1.00 54.45 12 GLN F O 1
ATOM 6615 N N . PHE F 1 33 ? -53.258 -13.796 -128.455 1.00 64.06 13 PHE F N 1
ATOM 6616 C CA . PHE F 1 33 ? -53.538 -15.139 -127.959 1.00 57.20 13 PHE F CA 1
ATOM 6617 C C . PHE F 1 33 ? -53.546 -16.180 -129.047 1.00 62.03 13 PHE F C 1
ATOM 6618 O O . PHE F 1 33 ? -54.399 -16.148 -129.927 1.00 64.79 13 PHE F O 1
ATOM 6626 N N . ALA F 1 34 ? -52.660 -17.161 -128.923 1.00 56.51 14 ALA F N 1
ATOM 6627 C CA . ALA F 1 34 ? -52.635 -18.310 -129.828 1.00 41.30 14 ALA F CA 1
ATOM 6628 C C . ALA F 1 34 ? -53.997 -19.024 -129.804 1.00 54.69 14 ALA F C 1
ATOM 6629 O O . ALA F 1 34 ? -54.461 -19.485 -130.835 1.00 58.80 14 ALA F O 1
ATOM 6631 N N . ASP F 1 35 ? -54.618 -19.141 -128.626 1.00 61.50 15 ASP F N 1
ATOM 6632 C CA . ASP F 1 35 ? -55.996 -19.631 -128.533 1.00 58.72 15 ASP F CA 1
ATOM 6633 C C . ASP F 1 35 ? -56.701 -19.035 -127.311 1.00 64.90 15 ASP F C 1
ATOM 6634 O O . ASP F 1 35 ? -56.722 -19.644 -126.236 1.00 63.52 15 ASP F O 1
ATOM 6639 N N . ARG F 1 36 ? -57.316 -17.867 -127.494 1.00 59.00 16 ARG F N 1
ATOM 6640 C CA . ARG F 1 36 ? -57.921 -17.120 -126.386 1.00 59.73 16 ARG F CA 1
ATOM 6641 C C . ARG F 1 36 ? -58.962 -17.925 -125.614 1.00 61.09 16 ARG F C 1
ATOM 6642 O O . ARG F 1 36 ? -59.232 -17.633 -124.460 1.00 70.72 16 ARG F O 1
ATOM 6650 N N . GLU F 1 37 ? -59.520 -18.967 -126.212 1.00 75.58 17 GLU F N 1
ATOM 6651 C CA . GLU F 1 37 ? -60.555 -19.706 -125.498 1.00 79.13 17 GLU F CA 1
ATOM 6652 C C . GLU F 1 37 ? -60.032 -20.867 -124.634 1.00 74.63 17 GLU F C 1
ATOM 6653 O O . GLU F 1 37 ? -60.805 -21.488 -123.907 1.00 73.63 17 GLU F O 1
ATOM 6659 N N . SER F 1 38 ? -58.725 -21.126 -124.689 1.00 65.88 18 SER F N 1
ATOM 6660 C CA . SER F 1 38 ? -58.093 -22.134 -123.836 1.00 62.07 18 SER F CA 1
ATOM 6661 C C . SER F 1 38 ? -57.437 -21.467 -122.626 1.00 70.96 18 SER F C 1
ATOM 6662 O O . SER F 1 38 ? -56.996 -22.149 -121.697 1.00 68.46 18 SER F O 1
ATOM 6665 N N . ASN F 1 39 ? -57.322 -20.138 -122.672 1.00 69.66 19 ASN F N 1
ATOM 6666 C CA . ASN F 1 39 ? -56.698 -19.371 -121.597 1.00 57.16 19 ASN F CA 1
ATOM 6667 C C . ASN F 1 39 ? -57.694 -18.949 -120.519 1.00 60.22 19 ASN F C 1
ATOM 6668 O O . ASN F 1 39 ? -58.686 -18.272 -120.799 1.00 64.04 19 ASN F O 1
ATOM 6673 N N . TRP F 1 40 ? -57.418 -19.351 -119.286 1.00 52.85 20 TRP F N 1
ATOM 6674 C CA . TRP F 1 40 ? -58.125 -18.851 -118.122 1.00 45.20 20 TRP F CA 1
ATOM 6675 C C . TRP F 1 40 ? -57.561 -17.470 -117.776 1.00 47.50 20 TRP F C 1
ATOM 6676 O O . TRP F 1 40 ? -56.337 -17.307 -117.593 1.00 37.82 20 TRP F O 1
ATOM 6687 N N . ILE F 1 41 ? -58.440 -16.475 -117.687 1.00 51.19 21 ILE F N 1
ATOM 6688 C CA . ILE F 1 41 ? -58.026 -15.138 -117.276 1.00 52.05 21 ILE F CA 1
ATOM 6689 C C . ILE F 1 41 ? -58.902 -14.652 -116.138 1.00 53.24 21 ILE F C 1
ATOM 6690 O O . ILE F 1 41 ? -60.100 -14.452 -116.320 1.00 59.88 21 ILE F O 1
ATOM 6695 N N . ALA F 1 42 ? -58.328 -14.521 -114.947 1.00 47.39 22 ALA F N 1
ATOM 6696 C CA . ALA F 1 42 ? -59.087 -13.967 -113.834 1.00 47.83 22 ALA F CA 1
ATOM 6697 C C . ALA F 1 42 ? -59.526 -12.535 -114.172 1.00 53.12 22 ALA F C 1
ATOM 6698 O O . ALA F 1 42 ? -58.800 -11.797 -114.858 1.00 52.91 22 ALA F O 1
ATOM 6700 N N . PRO F 1 43 ? -60.708 -12.127 -113.683 1.00 48.81 23 PRO F N 1
ATOM 6701 C CA . PRO F 1 43 ? -61.243 -10.780 -113.940 1.00 54.42 23 PRO F CA 1
ATOM 6702 C C . PRO F 1 43 ? -60.334 -9.662 -113.405 1.00 53.16 23 PRO F C 1
ATOM 6703 O O . PRO F 1 43 ? -60.408 -8.532 -113.867 1.00 50.90 23 PRO F O 1
ATOM 6707 N N . ASP F 1 44 ? -59.490 -10.005 -112.441 1.00 71.34 24 ASP F N 1
ATOM 6708 C CA . ASP F 1 44 ? -58.519 -9.098 -111.848 1.00 66.37 24 ASP F CA 1
ATOM 6709 C C . ASP F 1 44 ? -57.267 -8.960 -112.722 1.00 62.54 24 ASP F C 1
ATOM 6710 O O . ASP F 1 44 ? -56.488 -8.014 -112.581 1.00 67.10 24 ASP F O 1
ATOM 6715 N N . ALA F 1 45 ? -57.070 -9.928 -113.611 1.00 45.53 25 ALA F N 1
ATOM 6716 C CA . ALA F 1 45 ? -55.822 -10.035 -114.371 1.00 53.85 25 ALA F CA 1
ATOM 6717 C C . ALA F 1 45 ? -55.667 -8.931 -115.396 1.00 52.30 25 ALA F C 1
ATOM 6718 O O . ALA F 1 45 ? -56.644 -8.487 -115.988 1.00 58.85 25 ALA F O 1
ATOM 6720 N N . THR F 1 46 ? -54.433 -8.493 -115.612 1.00 37.85 26 THR F N 1
ATOM 6721 C CA . THR F 1 46 ? -54.199 -7.367 -116.499 1.00 46.26 26 THR F CA 1
ATOM 6722 C C . THR F 1 46 ? -53.044 -7.628 -117.449 1.00 43.48 26 THR F C 1
ATOM 6723 O O . THR F 1 46 ? -51.882 -7.767 -117.033 1.00 41.69 26 THR F O 1
ATOM 6727 N N . LEU F 1 47 ? -53.378 -7.690 -118.737 1.00 50.88 27 LEU F N 1
ATOM 6728 C CA . LEU F 1 47 ? -52.395 -7.918 -119.802 1.00 40.79 27 LEU F CA 1
ATOM 6729 C C . LEU F 1 47 ? -52.348 -6.681 -120.664 1.00 43.78 27 LEU F C 1
ATOM 6730 O O . LEU F 1 47 ? -53.394 -6.212 -121.136 1.00 37.46 27 LEU F O 1
A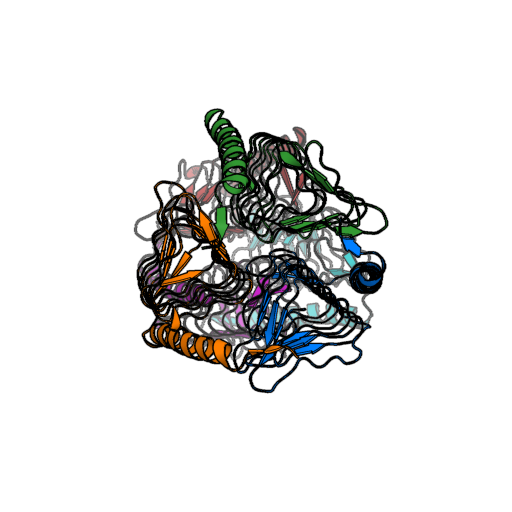TOM 6735 N N . ILE F 1 48 ? -51.142 -6.166 -120.885 1.00 50.49 28 ILE F N 1
ATOM 6736 C CA . ILE F 1 48 ? -50.957 -4.888 -121.560 1.00 49.18 28 ILE F CA 1
ATOM 6737 C C . ILE F 1 48 ? -49.867 -4.888 -122.634 1.00 57.56 28 ILE F C 1
ATOM 6738 O O . ILE F 1 48 ? -48.711 -5.235 -122.358 1.00 50.88 28 ILE F O 1
ATOM 6743 N N . GLY F 1 49 ? -50.227 -4.467 -123.845 1.00 44.58 29 GLY F N 1
ATOM 6744 C CA . GLY F 1 49 ? -49.234 -4.207 -124.868 1.00 31.38 29 GLY F CA 1
ATOM 6745 C C . GLY F 1 49 ? -48.628 -5.446 -125.463 1.00 39.94 29 GLY F C 1
ATOM 6746 O O . GLY F 1 49 ? -49.335 -6.380 -125.853 1.00 38.00 29 GLY F O 1
ATOM 6747 N N . LYS F 1 50 ? -47.310 -5.442 -125.594 1.00 47.96 30 LYS F N 1
ATOM 6748 C CA . LYS F 1 50 ? -46.636 -6.513 -126.302 1.00 39.38 30 LYS F CA 1
ATOM 6749 C C . LYS F 1 50 ? -46.591 -7.770 -125.471 1.00 44.10 30 LYS F C 1
ATOM 6750 O O . LYS F 1 50 ? -45.516 -8.179 -125.017 1.00 48.47 30 LYS F O 1
ATOM 6756 N N . VAL F 1 51 ? -47.742 -8.415 -125.317 1.00 39.15 31 VAL F N 1
ATOM 6757 C CA . VAL F 1 51 ? -47.817 -9.669 -124.577 1.00 45.39 31 VAL F CA 1
ATOM 6758 C C . VAL F 1 51 ? -48.224 -10.808 -125.493 1.00 51.45 31 VAL F C 1
ATOM 6759 O O . VAL F 1 51 ? -49.283 -10.730 -126.140 1.00 50.96 31 VAL F O 1
ATOM 6763 N N . VAL F 1 52 ? -47.410 -11.865 -125.537 1.00 40.36 32 VAL F N 1
ATOM 6764 C CA . VAL F 1 52 ? -47.758 -13.035 -126.351 1.00 53.76 32 VAL F CA 1
ATOM 6765 C C . VAL F 1 52 ? -48.179 -14.238 -125.507 1.00 46.49 32 VAL F C 1
ATOM 6766 O O . VAL F 1 52 ? -47.377 -14.782 -124.730 1.00 40.40 32 VAL F O 1
ATOM 6770 N N . VAL F 1 53 ? -49.412 -14.696 -125.700 1.00 40.95 33 VAL F N 1
ATOM 6771 C CA . VAL F 1 53 ? -49.956 -15.711 -124.804 1.00 46.02 33 VAL F CA 1
ATOM 6772 C C . VAL F 1 53 ? -50.112 -17.088 -125.464 1.00 42.70 33 VAL F C 1
ATOM 6773 O O . VAL F 1 53 ? -50.895 -17.264 -126.387 1.00 42.25 33 VAL F O 1
ATOM 6777 N N . GLY F 1 54 ? -49.400 -18.077 -124.943 1.00 44.61 34 GLY F N 1
ATOM 6778 C CA . GLY F 1 54 ? -49.489 -19.424 -125.471 1.00 47.21 34 GLY F CA 1
ATOM 6779 C C . GLY F 1 54 ? -50.835 -20.101 -125.281 1.00 53.01 34 GLY F C 1
ATOM 6780 O O . GLY F 1 54 ? -51.857 -19.445 -125.030 1.00 59.95 34 GLY F O 1
ATOM 6781 N N . GLU F 1 55 ? -50.840 -21.428 -125.406 1.00 72.19 35 GLU F N 1
ATOM 6782 C CA . GLU F 1 55 ? -52.079 -22.193 -125.297 1.00 70.57 35 GLU F CA 1
ATOM 6783 C C . GLU F 1 55 ? -52.215 -22.711 -123.895 1.00 64.38 35 GLU F C 1
ATOM 6784 O O . GLU F 1 55 ? -51.234 -23.165 -123.298 1.00 64.61 35 GLU F O 1
ATOM 6790 N N . ASN F 1 56 ? -53.444 -22.667 -123.394 1.00 54.82 36 ASN F N 1
ATOM 6791 C CA . ASN F 1 56 ? -53.800 -23.129 -122.047 1.00 61.77 36 ASN F CA 1
ATOM 6792 C C . ASN F 1 56 ? -53.104 -22.413 -120.882 1.00 53.56 36 ASN F C 1
ATOM 6793 O O . ASN F 1 56 ? -53.368 -22.737 -119.728 1.00 60.10 36 ASN F O 1
ATOM 6798 N N . ALA F 1 57 ? -52.247 -21.435 -121.165 1.00 47.02 37 ALA F N 1
ATOM 6799 C CA . ALA F 1 57 ? -51.624 -20.662 -120.100 1.00 41.11 37 ALA F CA 1
ATOM 6800 C C . ALA F 1 57 ? -52.709 -19.900 -119.340 1.00 46.18 37 ALA F C 1
ATOM 6801 O O . ALA F 1 57 ? -53.670 -19.416 -119.944 1.00 44.09 37 ALA F O 1
ATOM 6803 N N . GLY F 1 58 ? -52.565 -19.806 -118.018 1.00 48.54 38 GLY F N 1
ATOM 6804 C CA . GLY F 1 58 ? -53.595 -19.217 -117.169 1.00 41.41 38 GLY F CA 1
ATOM 6805 C C . GLY F 1 58 ? -53.113 -18.070 -116.305 1.00 41.25 38 GLY F C 1
ATOM 6806 O O . GLY F 1 58 ? -51.980 -18.058 -115.809 1.00 34.97 38 GLY F O 1
ATOM 6807 N N . PHE F 1 59 ? -53.978 -17.086 -116.117 1.00 43.03 39 PHE F N 1
ATOM 6808 C CA . PHE F 1 59 ? -53.589 -15.891 -115.386 1.00 35.87 39 PHE F CA 1
ATOM 6809 C C . PHE F 1 59 ? -54.493 -15.635 -114.206 1.00 31.56 39 PHE F C 1
ATOM 6810 O O . PHE F 1 59 ? -55.706 -15.441 -114.361 1.00 37.47 39 PHE F O 1
ATOM 6818 N N . TRP F 1 60 ? -53.942 -15.691 -113.005 1.00 46.38 40 TRP F N 1
ATOM 6819 C CA . TRP F 1 60 ? -54.817 -15.606 -111.843 1.00 42.36 40 TRP F CA 1
ATOM 6820 C C . TRP F 1 60 ? -54.914 -14.188 -111.287 1.00 48.51 40 TRP F C 1
ATOM 6821 O O . TRP F 1 60 ? -54.282 -13.266 -111.783 1.00 50.08 40 TRP F O 1
ATOM 6832 N N . PHE F 1 61 ? -55.669 -14.048 -110.213 1.00 39.12 41 PHE F N 1
ATOM 6833 C CA . PHE F 1 61 ? -56.143 -12.772 -109.707 1.00 33.70 41 PHE F CA 1
ATOM 6834 C C . PHE F 1 61 ? -55.058 -11.743 -109.433 1.00 36.41 41 PHE F C 1
ATOM 6835 O O . PHE F 1 61 ? -54.049 -12.032 -108.775 1.00 30.43 41 PHE F O 1
ATOM 6843 N N . GLY F 1 62 ? -55.266 -10.543 -109.974 1.00 33.55 42 GLY F N 1
ATOM 6844 C CA . GLY F 1 62 ? -54.428 -9.403 -109.675 1.00 24.38 42 GLY F CA 1
ATOM 6845 C C . GLY F 1 62 ? -53.108 -9.397 -110.396 1.00 35.40 42 GLY F C 1
ATOM 6846 O O . GLY F 1 62 ? -52.298 -8.517 -110.137 1.00 39.17 42 GLY F O 1
ATOM 6847 N N . ALA F 1 63 ? -52.871 -10.370 -111.279 1.00 42.10 43 ALA F N 1
ATOM 6848 C CA . ALA F 1 63 ? -51.635 -10.402 -112.064 1.00 37.93 43 ALA F CA 1
ATOM 6849 C C . ALA F 1 63 ? -51.522 -9.208 -113.000 1.00 39.46 43 ALA F C 1
ATOM 6850 O O . ALA F 1 63 ? -52.526 -8.711 -113.516 1.00 39.17 43 ALA F O 1
ATOM 6852 N N . VAL F 1 64 ? -50.289 -8.782 -113.260 1.00 34.12 44 VAL F N 1
ATOM 6853 C CA . VAL F 1 64 ? -50.052 -7.636 -114.132 1.00 39.36 44 VAL F CA 1
ATOM 6854 C C . VAL F 1 64 ? -48.881 -7.881 -115.057 1.00 38.77 44 VAL F C 1
ATOM 6855 O O . VAL F 1 64 ? -47.730 -8.009 -114.614 1.00 43.20 44 VAL F O 1
ATOM 6859 N N . LEU F 1 65 ? -49.182 -7.917 -116.351 1.00 38.99 45 LEU F N 1
ATOM 6860 C CA . LEU F 1 65 ? -48.158 -8.103 -117.378 1.00 44.05 45 LEU F CA 1
ATOM 6861 C C . LEU F 1 65 ? -48.098 -6.851 -118.190 1.00 42.13 45 LEU F C 1
ATOM 6862 O O . LEU F 1 65 ? -49.019 -6.555 -118.959 1.00 43.85 45 LEU F O 1
ATOM 6867 N N . ARG F 1 66 ? -47.051 -6.069 -117.956 1.00 44.99 46 ARG F N 1
ATOM 6868 C CA . ARG F 1 66 ? -46.889 -4.791 -118.638 1.00 43.85 46 ARG F CA 1
ATOM 6869 C C . ARG F 1 66 ? -45.848 -4.949 -119.745 1.00 43.32 46 ARG F C 1
ATOM 6870 O O . ARG F 1 66 ? -44.650 -4.987 -119.484 1.00 44.83 46 ARG F O 1
ATOM 6878 N N . GLY F 1 67 ? -46.310 -5.135 -120.975 1.00 40.81 47 GLY F N 1
ATOM 6879 C CA . GLY F 1 67 ? -45.399 -5.235 -122.096 1.00 54.90 47 GLY F CA 1
ATOM 6880 C C . GLY F 1 67 ? -45.240 -3.892 -122.785 1.00 56.09 47 GLY F C 1
ATOM 6881 O O . GLY F 1 67 ? -45.689 -3.721 -123.926 1.00 49.51 47 GLY F O 1
ATOM 6882 N N . ASP F 1 68 ? -44.628 -2.925 -122.107 1.00 61.99 48 ASP F N 1
ATOM 6883 C CA . ASP F 1 68 ? -44.571 -1.586 -122.680 1.00 57.88 48 ASP F CA 1
ATOM 6884 C C . ASP F 1 68 ? -43.176 -1.239 -123.198 1.00 54.67 48 ASP F C 1
ATOM 6885 O O . ASP F 1 68 ? -43.021 -0.304 -123.972 1.00 65.42 48 ASP F O 1
ATOM 6890 N N . ASN F 1 69 ? -42.164 -1.978 -122.762 1.00 42.56 49 ASN F N 1
ATOM 6891 C CA . ASN F 1 69 ? -40.848 -1.842 -123.352 1.00 39.79 49 ASN F CA 1
ATOM 6892 C C . ASN F 1 69 ? -40.610 -3.041 -124.284 1.00 53.79 49 ASN F C 1
ATOM 6893 O O . ASN F 1 69 ? -41.201 -3.107 -125.368 1.00 56.43 49 ASN F O 1
ATOM 6898 N N . GLU F 1 70 ? -39.813 -4.016 -123.851 1.00 54.60 50 GLU F N 1
ATOM 6899 C CA . GLU F 1 70 ? -39.634 -5.248 -124.625 1.00 44.99 50 GLU F CA 1
ATOM 6900 C C . GLU F 1 70 ? -40.877 -6.132 -124.487 1.00 49.43 50 GLU F C 1
ATOM 6901 O O . GLU F 1 70 ? -41.684 -5.946 -123.571 1.00 51.46 50 GLU F O 1
ATOM 6907 N N . PRO F 1 71 ? -41.058 -7.086 -125.417 1.00 64.53 51 PRO F N 1
ATOM 6908 C CA . PRO F 1 71 ? -42.267 -7.916 -125.343 1.00 63.24 51 PRO F CA 1
ATOM 6909 C C . PRO F 1 71 ? -42.161 -9.040 -124.295 1.00 52.54 51 PRO F C 1
ATOM 6910 O O . PRO F 1 71 ? -41.051 -9.515 -124.011 1.00 48.39 51 PRO F O 1
ATOM 6914 N N . ILE F 1 72 ? -43.310 -9.460 -123.760 1.00 43.12 52 ILE F N 1
ATOM 6915 C CA . ILE F 1 72 ? -43.402 -10.511 -122.725 1.00 41.56 52 ILE F CA 1
ATOM 6916 C C . ILE F 1 72 ? -44.005 -11.785 -123.296 1.00 37.10 52 ILE F C 1
ATOM 6917 O O . ILE F 1 72 ? -45.184 -11.813 -123.719 1.00 34.93 52 ILE F O 1
ATOM 6922 N N . THR F 1 73 ? -43.217 -12.854 -123.275 1.00 29.54 53 THR F N 1
ATOM 6923 C CA . THR F 1 73 ? -43.619 -14.055 -123.996 1.00 44.73 53 THR F CA 1
ATOM 6924 C C . THR F 1 73 ? -43.928 -15.240 -123.074 1.00 39.41 53 THR F C 1
ATOM 6925 O O . THR F 1 73 ? -43.016 -15.803 -122.427 1.00 31.65 53 THR F O 1
ATOM 6929 N N . ILE F 1 74 ? -45.203 -15.638 -123.053 1.00 27.90 54 ILE F N 1
ATOM 6930 C CA . ILE F 1 74 ? -45.665 -16.664 -122.120 1.00 40.84 54 ILE F CA 1
ATOM 6931 C C . ILE F 1 74 ? -45.913 -18.005 -122.790 1.00 37.97 54 ILE F C 1
ATOM 6932 O O . ILE F 1 74 ? -46.982 -18.195 -123.408 1.00 30.64 54 ILE F O 1
ATOM 6937 N N . GLY F 1 75 ? -44.981 -18.948 -122.599 1.00 31.70 55 GLY F N 1
ATOM 6938 C CA . GLY F 1 75 ? -45.088 -20.277 -123.190 1.00 37.96 55 GLY F CA 1
ATOM 6939 C C . GLY F 1 75 ? -46.393 -21.006 -122.898 1.00 43.35 55 GLY F C 1
ATOM 6940 O O . GLY F 1 75 ? -47.151 -20.604 -122.013 1.00 47.67 55 GLY F O 1
ATOM 6941 N N . ALA F 1 76 ? -46.671 -22.079 -123.632 1.00 49.54 56 ALA F N 1
ATOM 6942 C CA . ALA F 1 76 ? -47.949 -22.775 -123.466 1.00 49.71 56 ALA F CA 1
ATOM 6943 C C . ALA F 1 76 ? -47.983 -23.577 -122.174 1.00 43.50 56 ALA F C 1
ATOM 6944 O O . ALA F 1 76 ? -46.939 -23.954 -121.635 1.00 40.86 56 ALA F O 1
ATOM 6946 N N . ASP F 1 77 ? -49.195 -23.826 -121.689 1.00 50.71 57 ASP F N 1
ATOM 6947 C CA . ASP F 1 77 ? -49.432 -24.588 -120.458 1.00 58.50 57 ASP F CA 1
ATOM 6948 C C . ASP F 1 77 ? -48.812 -23.957 -119.201 1.00 52.65 57 ASP F C 1
ATOM 6949 O O . ASP F 1 77 ? -48.632 -24.658 -118.210 1.00 55.91 57 ASP F O 1
ATOM 6954 N N . THR F 1 78 ? -48.492 -22.657 -119.232 1.00 40.50 58 THR F N 1
ATOM 6955 C CA . THR F 1 78 ? -47.810 -22.000 -118.119 1.00 36.18 58 THR F CA 1
ATOM 6956 C C . THR F 1 78 ? -48.817 -21.257 -117.194 1.00 45.93 58 THR F C 1
ATOM 6957 O O . THR F 1 78 ? -49.730 -20.570 -117.673 1.00 35.12 58 THR F O 1
ATOM 6961 N N . ASN F 1 79 ? -48.713 -21.440 -115.874 1.00 31.54 59 ASN F N 1
ATOM 6962 C CA . ASN F 1 79 ? -49.620 -20.731 -114.980 1.00 34.58 59 ASN F CA 1
ATOM 6963 C C . ASN F 1 79 ? -48.898 -19.565 -114.297 1.00 40.23 59 ASN F C 1
ATOM 6964 O O . ASN F 1 79 ? -47.749 -19.679 -113.852 1.00 36.46 59 ASN F O 1
ATOM 6969 N N . VAL F 1 80 ? -49.573 -18.423 -114.294 1.00 26.54 60 VAL F N 1
ATOM 6970 C CA . VAL F 1 80 ? -49.120 -17.207 -113.652 1.00 32.82 60 VAL F CA 1
ATOM 6971 C C . VAL F 1 80 ? -50.030 -16.966 -112.466 1.00 30.24 60 VAL F C 1
ATOM 6972 O O . VAL F 1 80 ? -51.217 -16.650 -112.651 1.00 30.63 60 VAL F O 1
ATOM 6976 N N . GLN F 1 81 ? -49.535 -17.214 -111.256 1.00 48.13 61 GLN F N 1
ATOM 6977 C CA . GLN F 1 81 ? -50.403 -17.179 -110.074 1.00 47.02 61 GLN F CA 1
ATOM 6978 C C . GLN F 1 81 ? -50.657 -15.772 -109.526 1.00 47.29 61 GLN F C 1
ATOM 6979 O O . GLN F 1 81 ? -50.074 -14.809 -110.009 1.00 54.58 61 GLN F O 1
ATOM 6985 N N . GLU F 1 82 ? -51.493 -15.671 -108.492 1.00 43.84 62 GLU F N 1
ATOM 6986 C CA . GLU F 1 82 ? -51.963 -14.389 -107.952 1.00 40.60 62 GLU F CA 1
ATOM 6987 C C . GLU F 1 82 ? -50.899 -13.300 -107.869 1.00 40.07 62 GLU F C 1
ATOM 6988 O O . GLU F 1 82 ? -49.842 -13.498 -107.262 1.00 37.57 62 GLU F O 1
ATOM 6994 N N . GLN F 1 83 ? -51.218 -12.158 -108.474 1.00 38.21 63 GLN F N 1
ATOM 6995 C CA . GLN F 1 83 ? -50.460 -10.915 -108.371 1.00 37.59 63 GLN F CA 1
ATOM 6996 C C . GLN F 1 83 ? -49.019 -10.992 -108.811 1.00 37.80 63 GLN F C 1
ATOM 6997 O O . GLN F 1 83 ? -48.180 -10.236 -108.329 1.00 38.94 63 GLN F O 1
ATOM 7003 N N . THR F 1 84 ? -48.730 -11.894 -109.738 1.00 43.36 64 THR F N 1
ATOM 7004 C CA . THR F 1 84 ? -47.441 -11.861 -110.420 1.00 42.39 64 THR F CA 1
ATOM 7005 C C . THR F 1 84 ? -47.317 -10.561 -111.210 1.00 41.01 64 THR F C 1
ATOM 7006 O O . THR F 1 84 ? -48.291 -10.079 -111.798 1.00 32.20 64 THR F O 1
ATOM 7010 N N . ILE F 1 85 ? -46.136 -9.960 -111.146 1.00 42.00 65 ILE F N 1
ATOM 7011 C CA . ILE F 1 85 ? -45.814 -8.795 -111.945 1.00 35.23 65 ILE F CA 1
ATOM 7012 C C . ILE F 1 85 ? -44.744 -9.203 -112.924 1.00 39.66 65 ILE F C 1
ATOM 7013 O O . ILE F 1 85 ? -43.741 -9.817 -112.544 1.00 42.41 65 ILE F O 1
ATOM 7018 N N . MET F 1 86 ? -44.964 -8.899 -114.190 1.00 37.00 66 MET F N 1
ATOM 7019 C CA . MET F 1 86 ? -43.911 -9.079 -115.172 1.00 40.74 66 MET F CA 1
ATOM 7020 C C . MET F 1 86 ? -43.695 -7.757 -115.895 1.00 38.96 66 MET F C 1
ATOM 7021 O O . MET F 1 86 ? -44.658 -7.103 -116.307 1.00 34.54 66 MET F O 1
ATOM 7026 N N . HIS F 1 87 ? -42.428 -7.402 -116.082 1.00 36.12 67 HIS F N 1
ATOM 7027 C CA . HIS F 1 87 ? -42.066 -6.145 -116.702 1.00 45.90 67 HIS F CA 1
ATOM 7028 C C . HIS F 1 87 ? -40.729 -6.327 -117.424 1.00 42.42 67 HIS F C 1
ATOM 7029 O O . HIS F 1 87 ? -40.118 -7.392 -117.339 1.00 35.71 67 HIS F O 1
ATOM 7036 N N . THR F 1 88 ? -40.294 -5.291 -118.139 1.00 48.42 68 THR F N 1
ATOM 7037 C CA . THR F 1 88 ? -39.051 -5.332 -118.910 1.00 50.52 68 THR F CA 1
ATOM 7038 C C . THR F 1 88 ? -38.317 -4.006 -118.882 1.00 55.54 68 THR F C 1
ATOM 7039 O O . THR F 1 88 ? -38.931 -2.951 -118.645 1.00 59.08 68 THR F O 1
ATOM 7043 N N . ASP F 1 89 ? -37.001 -4.065 -119.102 1.00 67.04 69 ASP F N 1
ATOM 7044 C CA . ASP F 1 89 ? -36.211 -2.886 -119.482 1.00 66.23 69 ASP F CA 1
ATOM 7045 C C . ASP F 1 89 ? -35.719 -3.119 -120.911 1.00 68.56 69 ASP F C 1
ATOM 7046 O O . ASP F 1 89 ? -35.436 -4.263 -121.288 1.00 63.47 69 ASP F O 1
ATOM 7051 N N . ILE F 1 90 ? -35.569 -2.038 -121.674 1.00 61.16 70 ILE F N 1
ATOM 7052 C CA . ILE F 1 90 ? -35.149 -2.107 -123.069 1.00 55.76 70 ILE F CA 1
ATOM 7053 C C . ILE F 1 90 ? -33.808 -2.842 -123.161 1.00 53.87 70 ILE F C 1
ATOM 7054 O O . ILE F 1 90 ? -32.873 -2.545 -122.410 1.00 52.18 70 ILE F O 1
ATOM 7059 N N . GLY F 1 91 ? -33.740 -3.834 -124.047 1.00 43.40 71 GLY F N 1
ATOM 7060 C CA . GLY F 1 91 ? -32.575 -4.699 -124.135 1.00 41.40 71 GLY F CA 1
ATOM 7061 C C . GLY F 1 91 ? -32.769 -6.059 -123.473 1.00 50.18 71 GLY F C 1
ATOM 7062 O O . GLY F 1 91 ? -31.919 -6.940 -123.593 1.00 51.40 71 GLY F O 1
ATOM 7063 N N . PHE F 1 92 ? -33.871 -6.221 -122.739 1.00 62.32 72 PHE F N 1
ATOM 7064 C CA . PHE F 1 92 ? -34.122 -7.446 -121.974 1.00 49.33 72 PHE F CA 1
ATOM 7065 C C . PHE F 1 92 ? -35.555 -7.949 -122.175 1.00 49.42 72 PHE F C 1
ATOM 7066 O O . PHE F 1 92 ? -36.423 -7.722 -121.343 1.00 49.80 72 PHE F O 1
ATOM 7074 N N . PRO F 1 93 ? -35.809 -8.629 -123.294 1.00 56.85 73 PRO F N 1
ATOM 7075 C CA . PRO F 1 93 ? -37.150 -9.183 -123.463 1.00 44.39 73 PRO F CA 1
ATOM 7076 C C . PRO F 1 93 ? -37.346 -10.269 -122.427 1.00 43.23 73 PRO F C 1
ATOM 7077 O O . PRO F 1 93 ? -36.329 -10.838 -121.954 1.00 34.61 73 PRO F O 1
ATOM 7081 N N . LEU F 1 94 ? -38.606 -10.548 -122.083 1.00 49.44 74 LEU F N 1
ATOM 7082 C CA . LEU F 1 94 ? -38.946 -11.524 -121.034 1.00 44.72 74 LEU F CA 1
ATOM 7083 C C . LEU F 1 94 ? -39.645 -12.738 -121.616 1.00 42.55 74 LEU F C 1
ATOM 7084 O O . LEU F 1 94 ? -40.755 -12.656 -122.172 1.00 44.19 74 LEU F O 1
ATOM 7089 N N . THR F 1 95 ? -38.995 -13.877 -121.451 1.00 37.82 75 THR F N 1
ATOM 7090 C CA . THR F 1 95 ? -39.437 -15.109 -122.093 1.00 43.36 75 THR F CA 1
ATOM 7091 C C . THR F 1 95 ? -39.601 -16.253 -121.107 1.00 42.54 75 THR F C 1
ATOM 7092 O O . THR F 1 95 ? -38.706 -16.533 -120.293 1.00 43.04 75 THR F O 1
ATOM 7096 N N . ILE F 1 96 ? -40.752 -16.909 -121.187 1.00 25.98 76 ILE F N 1
ATOM 7097 C CA . ILE F 1 96 ? -41.050 -18.041 -120.315 1.00 35.59 76 ILE F CA 1
ATOM 7098 C C . ILE F 1 96 ? -41.306 -19.323 -121.111 1.00 32.34 76 ILE F C 1
ATOM 7099 O O . ILE F 1 96 ? -42.199 -19.341 -121.963 1.00 29.08 76 ILE F O 1
ATOM 7104 N N . GLY F 1 97 ? -40.566 -20.396 -120.802 1.00 38.68 77 GLY F N 1
ATOM 7105 C CA . GLY F 1 97 ? -40.746 -21.705 -121.438 1.00 34.70 77 GLY F CA 1
ATOM 7106 C C . GLY F 1 97 ? -42.142 -22.269 -121.276 1.00 32.41 77 GLY F C 1
ATOM 7107 O O . GLY F 1 97 ? -43.006 -21.613 -120.722 1.00 47.59 77 GLY F O 1
ATOM 7108 N N . ALA F 1 98 ? -42.412 -23.470 -121.764 1.00 42.70 78 ALA F N 1
ATOM 7109 C CA . ALA F 1 98 ? -43.800 -23.960 -121.670 1.00 39.48 78 ALA F CA 1
ATOM 7110 C C . ALA F 1 98 ? -44.035 -24.791 -120.407 1.00 36.00 78 ALA F C 1
ATOM 7111 O O . ALA F 1 98 ? -43.107 -25.403 -119.880 1.00 28.66 78 ALA F O 1
ATOM 7113 N N . GLY F 1 99 ? -45.272 -24.809 -119.922 1.00 36.50 79 GLY F N 1
ATOM 7114 C CA . GLY F 1 99 ? -45.569 -25.539 -118.703 1.00 43.66 79 GLY F CA 1
ATOM 7115 C C . GLY F 1 99 ? -44.727 -25.108 -117.506 1.00 51.57 79 GLY F C 1
ATOM 7116 O O . GLY F 1 99 ? -44.162 -25.958 -116.817 1.00 53.92 79 GLY F O 1
ATOM 7117 N N . CYS F 1 100 ? -44.594 -23.794 -117.294 1.00 51.50 80 CYS F N 1
ATOM 7118 C CA . CYS F 1 100 ? -43.903 -23.262 -116.122 1.00 37.70 80 CYS F CA 1
ATOM 7119 C C . CYS F 1 100 ? -44.915 -22.968 -115.036 1.00 41.30 80 CYS F C 1
ATOM 7120 O O . CYS F 1 100 ? -46.092 -22.733 -115.329 1.00 36.04 80 CYS F O 1
ATOM 7123 N N . THR F 1 101 ? -44.462 -23.011 -113.784 1.00 40.41 81 THR F N 1
ATOM 7124 C CA . THR F 1 101 ? -45.296 -22.664 -112.632 1.00 48.38 81 THR F CA 1
ATOM 7125 C C . THR F 1 101 ? -44.721 -21.444 -111.943 1.00 37.46 81 THR F C 1
ATOM 7126 O O . THR F 1 101 ? -43.640 -21.488 -111.352 1.00 43.73 81 THR F O 1
ATOM 7130 N N . ILE F 1 102 ? -45.440 -20.343 -112.049 1.00 19.21 82 ILE F N 1
ATOM 7131 C CA . ILE F 1 102 ? -44.987 -19.083 -111.465 1.00 32.27 82 ILE F CA 1
ATOM 7132 C C . ILE F 1 102 ? -45.697 -18.798 -110.173 1.00 25.72 82 ILE F C 1
ATOM 7133 O O . ILE F 1 102 ? -46.855 -18.351 -110.179 1.00 23.41 82 ILE F O 1
ATOM 7138 N N . GLY F 1 103 ? -45.021 -19.036 -109.056 1.00 32.91 83 GLY F N 1
ATOM 7139 C CA . GLY F 1 103 ? -45.701 -18.973 -107.763 1.00 41.05 83 GLY F CA 1
ATOM 7140 C C . GLY F 1 103 ? -46.388 -17.662 -107.405 1.00 36.56 83 GLY F C 1
ATOM 7141 O O . GLY F 1 103 ? -46.111 -16.640 -108.010 1.00 37.20 83 GLY F O 1
ATOM 7142 N N . HIS F 1 104 ? -47.281 -17.710 -106.420 1.00 38.98 84 HIS F N 1
ATOM 7143 C CA . HIS F 1 104 ? -47.993 -16.536 -105.907 1.00 35.79 84 HIS F CA 1
ATOM 7144 C C . HIS F 1 104 ? -47.064 -15.319 -105.734 1.00 33.01 84 HIS F C 1
ATOM 7145 O O . HIS F 1 104 ? -45.996 -15.434 -105.097 1.00 29.85 84 HIS F O 1
ATOM 7152 N N . ARG F 1 105 ? -47.432 -14.181 -106.329 1.00 32.24 85 ARG F N 1
ATOM 7153 C CA . ARG F 1 105 ? -46.764 -12.893 -106.029 1.00 38.11 85 ARG F CA 1
ATOM 7154 C C . ARG F 1 105 ? -45.274 -12.888 -106.391 1.00 37.38 85 ARG F C 1
ATOM 7155 O O . ARG F 1 105 ? -44.477 -12.260 -105.707 1.00 51.17 85 ARG F O 1
ATOM 7163 N N . ALA F 1 106 ? -44.873 -13.612 -107.427 1.00 33.68 86 ALA F N 1
ATOM 7164 C CA . ALA F 1 106 ? -43.493 -13.501 -107.893 1.00 31.98 86 ALA F CA 1
ATOM 7165 C C . ALA F 1 106 ? -43.359 -12.249 -108.742 1.00 35.78 86 ALA F C 1
ATOM 7166 O O . ALA F 1 106 ? -44.359 -11.708 -109.245 1.00 34.30 86 ALA F O 1
ATOM 7168 N N . ILE F 1 107 ? -42.118 -11.803 -108.906 1.00 32.17 87 ILE F N 1
ATOM 7169 C CA . ILE F 1 107 ? -41.784 -10.758 -109.862 1.00 32.83 87 ILE F CA 1
ATOM 7170 C C . ILE F 1 107 ? -40.812 -11.273 -110.892 1.00 31.38 87 ILE F C 1
ATOM 7171 O O . ILE F 1 107 ? -39.733 -11.786 -110.567 1.00 26.97 87 ILE F O 1
ATOM 7176 N N . LEU F 1 108 ? -41.200 -11.130 -112.144 1.00 39.92 88 LEU F N 1
ATOM 7177 C CA . LEU F 1 108 ? -40.302 -11.450 -113.228 1.00 38.03 88 LEU F CA 1
ATOM 7178 C C . LEU F 1 108 ? -39.983 -10.174 -113.950 1.00 36.35 88 LEU F C 1
ATOM 7179 O O . LEU F 1 108 ? -40.891 -9.453 -114.397 1.00 35.59 88 LEU F O 1
ATOM 7184 N N . HIS F 1 109 ? -38.689 -9.872 -114.013 1.00 32.68 89 HIS F N 1
ATOM 7185 C CA . HIS F 1 109 ? -38.235 -8.684 -114.709 1.00 33.55 89 HIS F CA 1
ATOM 7186 C C . HIS F 1 109 ? -37.199 -8.975 -115.793 1.00 31.80 89 HIS F C 1
ATOM 7187 O O . HIS F 1 109 ? -36.054 -9.335 -115.483 1.00 25.90 89 HIS F O 1
ATOM 7194 N N . GLY F 1 110 ? -37.607 -8.821 -117.056 1.00 41.04 90 GLY F N 1
ATOM 7195 C CA . GLY F 1 110 ? -36.686 -8.822 -118.199 1.00 35.14 90 GLY F CA 1
ATOM 7196 C C . GLY F 1 110 ? -35.696 -9.966 -118.189 1.00 42.66 90 GLY F C 1
ATOM 7197 O O . GLY F 1 110 ? -34.475 -9.749 -118.245 1.00 35.44 90 GLY F O 1
ATOM 7198 N N . CYS F 1 111 ? -36.228 -11.181 -118.052 1.00 37.26 91 CYS F N 1
ATOM 7199 C CA . CYS F 1 111 ? -35.423 -12.368 -117.810 1.00 34.86 91 CYS F CA 1
ATOM 7200 C C . CYS F 1 111 ? -35.862 -13.514 -118.702 1.00 41.31 91 CYS F C 1
ATOM 7201 O O . CYS F 1 111 ? -36.909 -13.452 -119.358 1.00 38.63 91 CYS F O 1
ATOM 7204 N N . THR F 1 112 ? -35.084 -14.588 -118.669 1.00 34.33 92 THR F N 1
ATOM 7205 C CA . THR F 1 112 ? -35.386 -15.742 -119.486 1.00 46.42 92 THR F CA 1
ATOM 7206 C C . THR F 1 112 ? -35.467 -17.038 -118.653 1.00 42.42 92 THR F C 1
ATOM 7207 O O . THR F 1 112 ? -34.565 -17.371 -117.862 1.00 40.50 92 THR F O 1
ATOM 7211 N N . ILE F 1 113 ? -36.563 -17.766 -118.859 1.00 32.85 93 ILE F N 1
ATOM 7212 C CA . ILE F 1 113 ? -36.904 -18.924 -118.045 1.00 36.62 93 ILE F CA 1
ATOM 7213 C C . ILE F 1 113 ? -37.191 -20.194 -118.848 1.00 42.57 93 ILE F C 1
ATOM 7214 O O . ILE F 1 113 ? -38.109 -20.231 -119.672 1.00 35.73 93 ILE F O 1
ATOM 7219 N N . GLY F 1 114 ? -36.436 -21.253 -118.561 1.00 39.85 94 GLY F N 1
ATOM 7220 C CA . GLY F 1 114 ? -36.597 -22.508 -119.269 1.00 39.01 94 GLY F CA 1
ATOM 7221 C C . GLY F 1 114 ? -37.975 -23.109 -119.116 1.00 40.75 94 GLY F C 1
ATOM 7222 O O . GLY F 1 114 ? -38.725 -22.709 -118.238 1.00 45.65 94 GLY F O 1
ATOM 7223 N N . GLU F 1 115 ? -38.321 -24.047 -119.997 1.00 56.31 95 GLU F N 1
ATOM 7224 C CA . GLU F 1 115 ? -39.578 -24.779 -119.894 1.00 52.55 95 GLU F CA 1
ATOM 7225 C C . GLU F 1 115 ? -39.561 -25.629 -118.641 1.00 53.89 95 GLU F C 1
ATOM 7226 O O . GLU F 1 115 ? -38.497 -26.018 -118.151 1.00 56.20 95 GLU F O 1
ATOM 7232 N N . ASN F 1 116 ? -40.750 -25.929 -118.144 1.00 43.48 96 ASN F N 1
ATOM 7233 C CA . ASN F 1 116 ? -40.919 -26.774 -116.978 1.00 48.70 96 ASN F CA 1
ATOM 7234 C C . ASN F 1 116 ? -40.134 -26.323 -115.752 1.00 53.12 96 ASN F C 1
ATOM 7235 O O . ASN F 1 116 ? -39.529 -27.139 -115.053 1.00 53.99 96 ASN F O 1
ATOM 7240 N N . THR F 1 117 ? -40.144 -25.019 -115.505 1.00 55.09 97 THR F N 1
ATOM 7241 C CA . THR F 1 117 ? -39.492 -24.440 -114.340 1.00 44.41 97 THR F CA 1
ATOM 7242 C C . THR F 1 117 ? -40.539 -23.894 -113.378 1.00 43.57 97 THR F C 1
ATOM 7243 O O . THR F 1 117 ? -41.571 -23.366 -113.807 1.00 39.63 97 THR F O 1
ATOM 7247 N N . LEU F 1 118 ? -40.281 -24.053 -112.082 1.00 37.31 98 LEU F N 1
ATOM 7248 C CA . LEU F 1 118 ? -41.108 -23.454 -111.043 1.00 42.73 98 LEU F CA 1
ATOM 7249 C C . LEU F 1 118 ? -40.383 -22.282 -110.383 1.00 35.14 98 LEU F C 1
ATOM 7250 O O . LEU F 1 118 ? -39.229 -22.416 -109.924 1.00 33.31 98 LEU F O 1
ATOM 7255 N N . ILE F 1 119 ? -41.057 -21.133 -110.365 1.00 34.91 99 ILE F N 1
ATOM 7256 C CA . ILE F 1 119 ? -40.600 -19.949 -109.632 1.00 29.52 99 ILE F CA 1
ATOM 7257 C C . ILE F 1 119 ? -41.407 -19.796 -108.340 1.00 30.75 99 ILE F C 1
ATOM 7258 O O . ILE F 1 119 ? -42.600 -19.437 -108.382 1.00 26.24 99 ILE F O 1
ATOM 7263 N N . GLY F 1 120 ? -40.774 -20.066 -107.199 1.00 30.11 100 GLY F N 1
ATOM 7264 C CA . GLY F 1 120 ? -41.474 -20.040 -105.923 1.00 37.36 100 GLY F CA 1
ATOM 7265 C C . GLY F 1 120 ? -42.218 -18.746 -105.623 1.00 41.36 100 GLY F C 1
ATOM 7266 O O . GLY F 1 120 ? -41.894 -17.697 -106.182 1.00 40.39 100 GLY F O 1
ATOM 7267 N N . MET F 1 121 ? -43.236 -18.829 -104.769 1.00 45.68 101 MET F N 1
ATOM 7268 C CA . MET F 1 121 ? -44.033 -17.667 -104.405 1.00 37.00 101 MET F CA 1
ATOM 7269 C C . MET F 1 121 ? -43.146 -16.597 -103.793 1.00 41.65 101 MET F C 1
ATOM 7270 O O . MET F 1 121 ? -42.196 -16.909 -103.065 1.00 33.88 101 MET F O 1
ATOM 7275 N N . GLY F 1 122 ? -43.433 -15.338 -104.137 1.00 37.31 102 GLY F N 1
ATOM 7276 C CA . GLY F 1 122 ? -42.662 -14.212 -103.650 1.00 31.99 102 GLY F CA 1
ATOM 7277 C C . GLY F 1 122 ? -41.237 -14.086 -104.154 1.00 36.28 102 GLY F C 1
ATOM 7278 O O . GLY F 1 122 ? -40.480 -13.252 -103.659 1.00 48.40 102 GLY F O 1
ATOM 7279 N N . ALA F 1 123 ? -40.847 -14.901 -105.127 1.00 36.14 103 ALA F N 1
ATOM 7280 C CA . ALA F 1 123 ? -39.465 -14.838 -105.611 1.00 35.55 103 ALA F CA 1
ATOM 7281 C C . ALA F 1 123 ? -39.315 -13.739 -106.638 1.00 34.98 103 ALA F C 1
ATOM 7282 O O . ALA F 1 123 ? -40.281 -13.346 -107.304 1.00 28.10 103 ALA F O 1
ATOM 7284 N N . ILE F 1 124 ? -38.090 -13.247 -106.753 1.00 41.56 104 ILE F N 1
ATOM 7285 C CA . ILE F 1 124 ? -37.769 -12.169 -107.672 1.00 44.11 104 ILE F CA 1
ATOM 7286 C C . ILE F 1 124 ? -36.626 -12.546 -108.619 1.00 39.45 104 ILE F C 1
ATOM 7287 O O . ILE F 1 124 ? -35.513 -12.865 -108.185 1.00 43.52 104 ILE F O 1
ATOM 7292 N N . VAL F 1 125 ? -36.910 -12.502 -109.914 1.00 32.38 105 VAL F N 1
ATOM 7293 C CA . VAL F 1 125 ? -35.881 -12.724 -110.931 1.00 38.58 105 VAL F CA 1
ATOM 7294 C C . VAL F 1 125 ? -35.657 -11.453 -111.724 1.00 29.23 105 VAL F C 1
ATOM 7295 O O . VAL F 1 125 ? -36.583 -10.916 -112.353 1.00 33.68 105 VAL F O 1
ATOM 7299 N N . LEU F 1 126 ? -34.428 -10.959 -111.687 1.00 31.45 106 LEU F N 1
ATOM 7300 C CA . LEU F 1 126 ? -34.117 -9.648 -112.275 1.00 36.63 106 LEU F CA 1
ATOM 7301 C C . LEU F 1 126 ? -33.522 -9.736 -113.699 1.00 41.92 106 LEU F C 1
ATOM 7302 O O . LEU F 1 126 ? -33.190 -10.838 -114.172 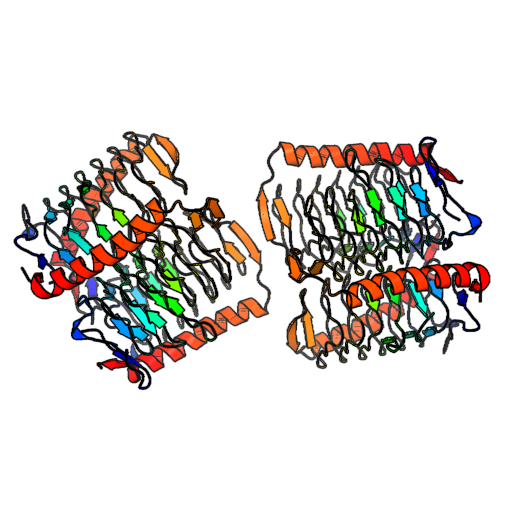1.00 35.65 106 LEU F O 1
ATOM 7307 N N . ASN F 1 127 ? -33.349 -8.558 -114.325 1.00 44.59 107 ASN F N 1
ATOM 7308 C CA . ASN F 1 127 ? -32.905 -8.378 -115.719 1.00 36.29 107 ASN F CA 1
ATOM 7309 C C . ASN F 1 127 ? -31.717 -9.218 -116.117 1.00 43.70 107 ASN F C 1
ATOM 7310 O O . ASN F 1 127 ? -30.709 -9.271 -115.396 1.00 41.91 107 ASN F O 1
ATOM 7315 N N . GLY F 1 128 ? -31.837 -9.870 -117.271 1.00 35.17 108 GLY F N 1
ATOM 7316 C CA . GLY F 1 128 ? -30.721 -10.593 -117.843 1.00 43.67 108 GLY F CA 1
ATOM 7317 C C . GLY F 1 128 ? -30.460 -11.938 -117.203 1.00 46.31 108 GLY F C 1
ATOM 7318 O O . GLY F 1 128 ? -29.558 -12.668 -117.606 1.00 58.89 108 GLY F O 1
ATOM 7319 N N . ALA F 1 129 ? -31.248 -12.279 -116.198 1.00 53.27 109 ALA F N 1
ATOM 7320 C CA . ALA F 1 129 ? -31.036 -13.538 -115.509 1.00 48.92 109 ALA F CA 1
ATOM 7321 C C . ALA F 1 129 ? -31.458 -14.690 -116.392 1.00 43.04 109 ALA F C 1
ATOM 7322 O O . ALA F 1 129 ? -32.427 -14.586 -117.145 1.00 45.69 109 ALA F O 1
ATOM 7324 N N . LYS F 1 130 ? -30.753 -15.804 -116.281 1.00 48.96 110 LYS F N 1
ATOM 7325 C CA . LYS F 1 130 ? -31.047 -16.939 -117.141 1.00 56.80 110 LYS F CA 1
ATOM 7326 C C . LYS F 1 130 ? -31.221 -18.211 -116.329 1.00 55.45 110 LYS F C 1
ATOM 7327 O O . LYS F 1 130 ? -30.259 -18.764 -115.789 1.00 59.32 110 LYS F O 1
ATOM 7333 N N . VAL F 1 131 ? -32.462 -18.662 -116.212 1.00 52.31 111 VAL F N 1
ATOM 7334 C CA . VAL F 1 131 ? -32.716 -19.879 -115.456 1.00 57.99 111 VAL F CA 1
ATOM 7335 C C . VAL F 1 131 ? -33.064 -20.999 -116.437 1.00 53.97 111 VAL F C 1
ATOM 7336 O O . VAL F 1 131 ? -33.898 -20.842 -117.334 1.00 53.72 111 VAL F O 1
ATOM 7340 N N . GLY F 1 132 ? -32.386 -22.126 -116.280 1.00 49.11 112 GLY F N 1
ATOM 7341 C CA . GLY F 1 132 ? -32.563 -23.245 -117.178 1.00 47.66 112 GLY F CA 1
ATOM 7342 C C . GLY F 1 132 ? -33.922 -23.902 -117.099 1.00 53.17 112 GLY F C 1
ATOM 7343 O O . GLY F 1 132 ? -34.838 -23.434 -116.424 1.00 50.69 112 GLY F O 1
ATOM 7344 N N . LYS F 1 133 ? -34.042 -25.022 -117.793 1.00 59.70 113 LYS F N 1
ATOM 7345 C CA . LYS F 1 133 ? -35.267 -25.803 -117.780 1.00 50.39 113 LYS F CA 1
ATOM 7346 C C . LYS F 1 133 ? -35.214 -26.721 -116.579 1.00 50.80 113 LYS F C 1
ATOM 7347 O O . LYS F 1 133 ? -34.130 -26.979 -116.053 1.00 48.13 113 LYS F O 1
ATOM 7353 N N . ASN F 1 134 ? -36.377 -27.202 -116.142 1.00 47.43 114 ASN F N 1
ATOM 7354 C CA . ASN F 1 134 ? -36.453 -28.106 -115.001 1.00 48.53 114 ASN F CA 1
ATOM 7355 C C . ASN F 1 134 ? -35.799 -27.571 -113.729 1.00 53.91 114 ASN F C 1
ATOM 7356 O O . ASN F 1 134 ? -35.071 -28.299 -113.068 1.00 56.75 114 ASN F O 1
ATOM 7361 N N . CYS F 1 135 ? -36.002 -26.297 -113.407 1.00 60.15 115 CYS F N 1
ATOM 7362 C CA . CYS F 1 135 ? -35.413 -25.731 -112.189 1.00 49.98 115 CYS F CA 1
ATOM 7363 C C . CYS F 1 135 ? -36.475 -25.469 -111.131 1.00 49.27 115 CYS F C 1
ATOM 7364 O O . CYS F 1 135 ? -37.657 -25.312 -111.453 1.00 44.98 115 CYS F O 1
ATOM 7367 N N . LEU F 1 136 ? -36.065 -25.475 -109.866 1.00 42.20 116 LEU F N 1
ATOM 7368 C CA . LEU F 1 136 ? -36.952 -25.065 -108.776 1.00 42.07 116 LEU F CA 1
ATOM 7369 C C . LEU F 1 136 ? -36.334 -23.855 -108.064 1.00 44.65 116 LEU F C 1
ATOM 7370 O O . LEU F 1 136 ? -35.232 -23.952 -107.509 1.00 41.78 116 LEU F O 1
ATOM 7375 N N . ILE F 1 137 ? -37.001 -22.704 -108.140 1.00 44.53 117 ILE F N 1
ATOM 7376 C CA . ILE F 1 137 ? -36.549 -21.528 -107.404 1.00 45.73 117 ILE F CA 1
ATOM 7377 C C . ILE F 1 137 ? -37.356 -21.401 -106.113 1.00 43.88 117 ILE F C 1
ATOM 7378 O O . ILE F 1 137 ? -38.575 -21.227 -106.160 1.00 45.50 117 ILE F O 1
ATOM 7383 N N . GLY F 1 138 ? -36.706 -21.495 -104.958 1.00 38.93 118 GLY F N 1
ATOM 7384 C CA . GLY F 1 138 ? -37.462 -21.508 -103.711 1.00 42.68 118 GLY F CA 1
ATOM 7385 C C . GLY F 1 138 ? -38.218 -20.216 -103.456 1.00 41.75 118 GLY F C 1
ATOM 7386 O O . GLY F 1 138 ? -37.856 -19.175 -103.987 1.00 43.32 118 GLY F O 1
ATOM 7387 N N . ALA F 1 139 ? -39.270 -20.280 -102.650 1.00 42.36 119 ALA F N 1
ATOM 7388 C CA . ALA F 1 139 ? -40.064 -19.090 -102.318 1.00 35.27 119 ALA F CA 1
ATOM 7389 C C . ALA F 1 139 ? -39.192 -18.007 -101.707 1.00 32.17 119 ALA F C 1
ATOM 7390 O O . ALA F 1 139 ? -38.217 -18.304 -101.017 1.00 34.53 119 ALA F O 1
ATOM 7392 N N . GLY F 1 140 ? -39.511 -16.751 -102.005 1.00 36.54 120 GLY F N 1
ATOM 7393 C CA . GLY F 1 140 ? -38.782 -15.636 -101.428 1.00 38.33 120 GLY F CA 1
ATOM 7394 C C . GLY F 1 140 ? -37.364 -15.426 -101.950 1.00 41.71 120 GLY F C 1
ATOM 7395 O O . GLY F 1 140 ? -36.636 -14.591 -101.414 1.00 45.27 120 GLY F O 1
ATOM 7396 N N . THR F 1 141 ? -36.975 -16.163 -102.995 1.00 35.51 121 THR F N 1
ATOM 7397 C CA . THR F 1 141 ? -35.614 -16.100 -103.535 1.00 40.42 121 THR F CA 1
ATOM 7398 C C . THR F 1 141 ? -35.387 -14.861 -104.426 1.00 41.55 121 THR F C 1
ATOM 7399 O O . THR F 1 141 ? -36.273 -14.448 -105.183 1.00 32.78 121 THR F O 1
ATOM 7403 N N . LEU F 1 142 ? -34.186 -14.301 -104.353 1.00 38.39 122 LEU F N 1
ATOM 7404 C CA . LEU F 1 142 ? -33.811 -13.178 -105.186 1.00 42.20 122 LEU F CA 1
ATOM 7405 C C . LEU F 1 142 ? -32.741 -13.613 -106.194 1.00 49.09 122 LEU F C 1
ATOM 7406 O O . LEU F 1 142 ? -31.591 -13.898 -105.813 1.00 45.82 122 LEU F O 1
ATOM 7411 N N . VAL F 1 143 ? -33.118 -13.695 -107.470 1.00 37.16 123 VAL F N 1
ATOM 7412 C CA . VAL F 1 143 ? -32.166 -14.044 -108.518 1.00 37.36 123 VAL F CA 1
ATOM 7413 C C . VAL F 1 143 ? -31.606 -12.770 -109.145 1.00 36.47 123 VAL F C 1
ATOM 7414 O O . VAL F 1 143 ? -32.291 -12.103 -109.926 1.00 36.16 123 VAL F O 1
ATOM 7418 N N . LYS F 1 144 ? -30.347 -12.464 -108.823 1.00 44.45 124 LYS F N 1
ATOM 7419 C CA . LYS F 1 144 ? -29.721 -11.180 -109.155 1.00 44.37 124 LYS F CA 1
ATOM 7420 C C . LYS F 1 144 ? -29.618 -10.926 -110.665 1.00 45.46 124 LYS F C 1
ATOM 7421 O O . LYS F 1 144 ? -29.784 -11.839 -111.481 1.00 45.96 124 LYS F O 1
ATOM 7427 N N . GLU F 1 145 ? -29.332 -9.675 -111.019 1.00 51.55 125 GLU F N 1
ATOM 7428 C CA . GLU F 1 145 ? -29.232 -9.231 -112.412 1.00 52.23 125 GLU F CA 1
ATOM 7429 C C . GLU F 1 145 ? -28.249 -10.093 -113.240 1.00 50.73 125 GLU F C 1
ATOM 7430 O O . GLU F 1 145 ? -27.089 -10.287 -112.860 1.00 50.20 125 GLU F O 1
ATOM 7436 N N . GLY F 1 146 ? -28.709 -10.625 -114.368 1.00 54.56 126 GLY F N 1
ATOM 7437 C CA . GLY F 1 146 ? -27.831 -11.394 -115.235 1.00 57.49 126 GLY F CA 1
ATOM 7438 C C . GLY F 1 146 ? -27.364 -12.753 -114.726 1.00 61.95 126 GLY F C 1
ATOM 7439 O O . GLY F 1 146 ? -26.502 -13.389 -115.338 1.00 66.61 126 GLY F O 1
ATOM 7440 N N . MET F 1 147 ? -27.919 -13.207 -113.609 1.00 60.07 127 MET F N 1
ATOM 7441 C CA . MET F 1 147 ? -27.514 -14.483 -113.028 1.00 60.60 127 MET F CA 1
ATOM 7442 C C . MET F 1 147 ? -27.900 -15.670 -113.898 1.00 63.98 127 MET F C 1
ATOM 7443 O O . MET F 1 147 ? -28.976 -15.698 -114.495 1.00 58.29 127 MET F O 1
ATOM 7448 N N . GLU F 1 148 ? -26.997 -16.641 -113.981 1.00 78.60 128 GLU F N 1
ATOM 7449 C CA . GLU F 1 148 ? -27.222 -17.831 -114.794 1.00 74.95 128 GLU F CA 1
ATOM 7450 C C . GLU F 1 148 ? -27.375 -19.084 -113.927 1.00 68.85 128 GLU F C 1
ATOM 7451 O O . GLU F 1 148 ? -26.583 -19.361 -113.027 1.00 68.69 128 GLU F O 1
ATOM 7457 N N . ILE F 1 149 ? -28.432 -19.827 -114.199 1.00 47.82 129 ILE F N 1
ATOM 7458 C CA . ILE F 1 149 ? -28.760 -21.004 -113.420 1.00 50.78 129 ILE F CA 1
ATOM 7459 C C . ILE F 1 149 ? -28.848 -22.212 -114.335 1.00 46.90 129 ILE F C 1
ATOM 7460 O O . ILE F 1 149 ? -29.730 -22.294 -115.189 1.00 45.28 129 ILE F O 1
ATOM 7465 N N . PRO F 1 150 ? -27.916 -23.151 -114.168 1.00 55.54 130 PRO F N 1
ATOM 7466 C CA . PRO F 1 150 ? -27.870 -24.359 -114.999 1.00 60.38 130 PRO F CA 1
ATOM 7467 C C . PRO F 1 150 ? -29.177 -25.134 -114.931 1.00 57.72 130 PRO F C 1
ATOM 7468 O O . PRO F 1 150 ? -29.910 -25.004 -113.951 1.00 64.01 130 PRO F O 1
ATOM 7472 N N . ASP F 1 151 ? -29.462 -25.912 -115.969 1.00 60.31 131 ASP F N 1
ATOM 7473 C CA . ASP F 1 151 ? -30.664 -26.739 -116.029 1.00 60.30 131 ASP F CA 1
ATOM 7474 C C . ASP F 1 151 ? -30.720 -27.692 -114.828 1.00 59.03 131 ASP F C 1
ATOM 7475 O O . ASP F 1 151 ? -29.688 -28.006 -114.235 1.00 63.53 131 ASP F O 1
ATOM 7480 N N . ASN F 1 152 ? -31.927 -28.110 -114.452 1.00 54.98 132 ASN F N 1
ATOM 7481 C CA . ASN F 1 152 ? -32.139 -29.079 -113.378 1.00 59.57 132 ASN F CA 1
ATOM 7482 C C . ASN F 1 152 ? -31.658 -28.648 -111.982 1.00 66.91 132 ASN F C 1
ATOM 7483 O O . ASN F 1 152 ? -31.409 -29.491 -111.114 1.00 70.37 132 ASN F O 1
ATOM 7488 N N . SER F 1 153 ? -31.540 -27.343 -111.761 1.00 66.55 133 SER F N 1
ATOM 7489 C CA . SER F 1 153 ? -31.040 -26.823 -110.490 1.00 61.81 133 SER F CA 1
ATOM 7490 C C . SER F 1 153 ? -32.133 -26.529 -109.447 1.00 57.30 133 SER F C 1
ATOM 7491 O O . SER F 1 153 ? -33.248 -26.128 -109.782 1.00 50.30 133 SER F O 1
ATOM 7494 N N . LEU F 1 154 ? -31.798 -26.732 -108.178 1.00 50.89 134 LEU F N 1
ATOM 7495 C CA . LEU F 1 154 ? -32.638 -26.264 -107.082 1.00 55.72 134 LEU F CA 1
ATOM 7496 C C . LEU F 1 154 ? -31.971 -25.008 -106.514 1.00 54.26 134 LEU F C 1
ATOM 7497 O O . LEU F 1 154 ? -30.817 -25.061 -106.094 1.00 54.34 134 LEU F O 1
ATOM 7502 N N . VAL F 1 155 ? -32.672 -23.877 -106.529 1.00 56.65 135 VAL F N 1
ATOM 7503 C CA . VAL F 1 155 ? -32.051 -22.615 -106.126 1.00 58.87 135 VAL F CA 1
ATOM 7504 C C . VAL F 1 155 ? -32.824 -21.933 -105.007 1.00 58.32 135 VAL F C 1
ATOM 7505 O O . VAL F 1 155 ? -34.021 -21.661 -105.135 1.00 56.37 135 VAL F O 1
ATOM 7509 N N . VAL F 1 156 ? -32.125 -21.643 -103.915 1.00 50.52 136 VAL F N 1
ATOM 7510 C CA . VAL F 1 156 ? -32.734 -20.997 -102.747 1.00 59.85 136 VAL F CA 1
ATOM 7511 C C . VAL F 1 156 ? -31.833 -19.930 -102.136 1.00 59.64 136 VAL F C 1
ATOM 7512 O O . VAL F 1 156 ? -30.621 -19.955 -102.321 1.00 62.02 136 VAL F O 1
ATOM 7516 N N . GLY F 1 157 ? -32.420 -19.004 -101.389 1.00 69.89 137 GLY F N 1
ATOM 7517 C CA . GLY F 1 157 ? -31.624 -18.062 -100.628 1.00 69.36 137 GLY F CA 1
ATOM 7518 C C . GLY F 1 157 ? -31.618 -16.620 -101.093 1.00 76.32 137 GLY F C 1
ATOM 7519 O O . GLY F 1 157 ? -32.164 -16.262 -102.145 1.00 70.35 137 GLY F O 1
ATOM 7520 N N . SER F 1 158 ? -31.017 -15.783 -100.256 1.00 85.31 138 SER F N 1
ATOM 7521 C CA . SER F 1 158 ? -30.763 -14.385 -100.570 1.00 83.13 138 SER F CA 1
ATOM 7522 C C . SER F 1 158 ? -29.442 -14.011 -99.911 1.00 85.12 138 SER F C 1
ATOM 7523 O O . SER F 1 158 ? -29.394 -13.787 -98.698 1.00 86.70 138 SER F O 1
ATOM 7526 N N . PRO F 1 159 ? -28.353 -13.977 -100.708 1.00 90.17 139 PRO F N 1
ATOM 7527 C CA . PRO F 1 159 ? -28.337 -14.135 -102.171 1.00 79.21 139 PRO F CA 1
ATOM 7528 C C . PRO F 1 159 ? -28.582 -15.576 -102.640 1.00 72.87 139 PRO F C 1
ATOM 7529 O O . PRO F 1 159 ? -28.195 -16.539 -101.963 1.00 68.61 139 PRO F O 1
ATOM 7533 N N . ALA F 1 160 ? -29.194 -15.715 -103.811 1.00 58.28 140 ALA F N 1
ATOM 7534 C CA . ALA F 1 160 ? -29.539 -17.035 -104.328 1.00 51.66 140 ALA F CA 1
ATOM 7535 C C . ALA F 1 160 ? -28.289 -17.858 -104.650 1.00 53.63 140 ALA F C 1
ATOM 7536 O O . ALA F 1 160 ? -27.352 -17.365 -105.287 1.00 50.15 140 ALA F O 1
ATOM 7538 N N . ARG F 1 161 ? -28.306 -19.113 -104.203 1.00 62.79 141 ARG F N 1
ATOM 7539 C CA . ARG F 1 161 ? -27.243 -20.077 -104.445 1.00 68.40 141 ARG F CA 1
ATOM 7540 C C . ARG F 1 161 ? -27.836 -21.380 -104.965 1.00 65.85 141 ARG F C 1
ATOM 7541 O O . ARG F 1 161 ? -28.948 -21.762 -104.599 1.00 64.57 141 ARG F O 1
ATOM 7549 N N . VAL F 1 162 ? -27.092 -22.066 -105.818 1.00 50.70 142 VAL F N 1
ATOM 7550 C CA . VAL F 1 162 ? -27.519 -23.367 -106.288 1.00 46.93 142 VAL F CA 1
ATOM 7551 C C . VAL F 1 162 ? -27.213 -24.429 -105.233 1.00 55.68 142 VAL F C 1
ATOM 7552 O O . VAL F 1 162 ? -26.056 -24.641 -104.859 1.00 62.71 142 VAL F O 1
ATOM 7556 N N . LEU F 1 163 ? -28.258 -25.083 -104.741 1.00 55.62 143 LEU F N 1
ATOM 7557 C CA . LEU F 1 163 ? -28.134 -26.043 -103.646 1.00 60.35 143 LEU F CA 1
ATOM 7558 C C . LEU F 1 163 ? -27.700 -27.414 -104.138 1.00 69.97 143 LEU F C 1
ATOM 7559 O O . LEU F 1 163 ? -26.820 -28.045 -103.548 1.00 66.42 143 LEU F O 1
ATOM 7564 N N . ARG F 1 164 ? -28.344 -27.873 -105.204 1.00 74.16 144 ARG F N 1
ATOM 7565 C CA . ARG F 1 164 ? -28.089 -29.185 -105.773 1.00 77.08 144 ARG F CA 1
ATOM 7566 C C . ARG F 1 164 ? -28.812 -29.305 -107.093 1.00 77.29 144 ARG F C 1
ATOM 7567 O O . ARG F 1 164 ? -29.443 -28.355 -107.552 1.00 77.93 144 ARG F O 1
ATOM 7575 N N . GLN F 1 165 ? -28.699 -30.476 -107.708 1.00 67.14 145 GLN F N 1
ATOM 7576 C CA . GLN F 1 165 ? -29.460 -30.792 -108.902 1.00 64.83 145 GLN F CA 1
ATOM 7577 C C . GLN F 1 165 ? -30.725 -31.480 -108.439 1.00 63.71 145 GLN F C 1
ATOM 7578 O O . GLN F 1 165 ? -30.758 -32.056 -107.351 1.00 63.82 145 GLN F O 1
ATOM 7584 N N . LEU F 1 166 ? -31.789 -31.347 -109.216 1.00 66.03 146 LEU F N 1
ATOM 7585 C CA . LEU F 1 166 ? -33.023 -32.036 -108.900 1.00 65.75 146 LEU F CA 1
ATOM 7586 C C . LEU F 1 166 ? -32.943 -33.455 -109.446 1.00 77.13 146 LEU F C 1
ATOM 7587 O O . LEU F 1 166 ? -32.498 -33.665 -110.577 1.00 84.99 146 LEU F O 1
ATOM 7592 N N . ASP F 1 167 ? -33.402 -34.428 -108.669 1.00 81.40 147 ASP F N 1
ATOM 7593 C CA . ASP F 1 167 ? -33.520 -35.789 -109.175 1.00 78.62 147 ASP F CA 1
ATOM 7594 C C . ASP F 1 167 ? -34.681 -35.807 -110.166 1.00 82.94 147 ASP F C 1
ATOM 7595 O O . ASP F 1 167 ? -35.363 -34.796 -110.332 1.00 87.55 147 ASP F O 1
ATOM 7600 N N . ASP F 1 168 ? -34.893 -36.928 -110.846 1.00 71.25 148 ASP F N 1
ATOM 7601 C CA . ASP F 1 168 ? -35.935 -37.003 -111.869 1.00 64.37 148 ASP F CA 1
ATOM 7602 C C . ASP F 1 168 ? -37.355 -36.936 -111.300 1.00 58.12 148 ASP F C 1
ATOM 7603 O O . ASP F 1 168 ? -38.294 -36.589 -112.020 1.00 53.67 148 ASP F O 1
ATOM 7608 N N . ALA F 1 169 ? -37.508 -37.271 -110.018 1.00 59.30 149 ALA F N 1
ATOM 7609 C CA . ALA F 1 169 ? -38.820 -37.277 -109.376 1.00 58.12 149 ALA F CA 1
ATOM 7610 C C . ALA F 1 169 ? -39.340 -35.862 -109.194 1.00 64.39 149 ALA F C 1
ATOM 7611 O O . ALA F 1 169 ? -40.533 -35.592 -109.353 1.00 63.17 149 ALA F O 1
ATOM 7613 N N . ALA F 1 170 ? -38.424 -34.963 -108.860 1.00 68.19 150 ALA F N 1
ATOM 7614 C CA . ALA F 1 170 ? -38.738 -33.549 -108.727 1.00 65.64 150 ALA F CA 1
ATOM 7615 C C . ALA F 1 170 ? -39.205 -32.979 -110.064 1.00 58.78 150 ALA F C 1
ATOM 7616 O O . ALA F 1 170 ? -40.272 -32.362 -110.161 1.00 59.86 150 ALA F O 1
ATOM 7618 N N . VAL F 1 171 ? -38.425 -33.252 -111.104 1.00 48.24 151 VAL F N 1
ATOM 7619 C CA . VAL F 1 171 ? -38.702 -32.756 -112.444 1.00 51.64 151 VAL F CA 1
ATOM 7620 C C . VAL F 1 171 ? -40.105 -33.162 -112.944 1.00 61.18 151 VAL F C 1
ATOM 7621 O O . VAL F 1 171 ? -40.747 -32.412 -113.693 1.00 52.94 151 VAL F O 1
ATOM 7625 N N . GLU F 1 172 ? -40.600 -34.318 -112.497 1.00 81.54 152 GLU F N 1
ATOM 7626 C CA . GLU F 1 172 ? -41.935 -34.757 -112.890 1.00 74.60 152 GLU F CA 1
ATOM 7627 C C . GLU F 1 172 ? -43.012 -34.024 -112.103 1.00 75.94 152 GLU F C 1
ATOM 7628 O O . GLU F 1 172 ? -44.089 -33.754 -112.632 1.00 77.09 152 GLU F O 1
ATOM 7634 N N . LYS F 1 173 ? -42.745 -33.725 -110.835 1.00 61.81 153 LYS F N 1
ATOM 7635 C CA . LYS F 1 173 ? -43.698 -32.945 -110.052 1.00 61.45 153 LYS F CA 1
ATOM 7636 C C . LYS F 1 173 ? -43.868 -31.557 -110.668 1.00 58.68 153 LYS F C 1
ATOM 7637 O O . LYS F 1 173 ? -44.956 -30.972 -110.599 1.00 51.01 153 LYS F O 1
ATOM 7643 N N . LEU F 1 174 ? -42.811 -31.050 -111.305 1.00 41.37 154 LEU F N 1
ATOM 7644 C CA . LEU F 1 174 ? -42.932 -29.815 -112.086 1.00 38.52 154 LEU F CA 1
ATOM 7645 C C . LEU F 1 174 ? -43.928 -29.959 -113.256 1.00 38.86 154 LEU F C 1
ATOM 7646 O O . LEU F 1 174 ? -44.847 -29.149 -113.373 1.00 44.34 154 LEU F O 1
ATOM 7651 N N . ARG F 1 175 ? -43.795 -30.984 -114.097 1.00 59.14 155 ARG F N 1
ATOM 7652 C CA . ARG F 1 175 ? -44.782 -31.165 -115.171 1.00 56.86 155 ARG F CA 1
ATOM 7653 C C . ARG F 1 175 ? -46.174 -31.394 -114.602 1.00 53.28 155 ARG F C 1
ATOM 7654 O O . ARG F 1 175 ? -47.164 -30.914 -115.168 1.00 46.86 155 ARG F O 1
ATOM 7662 N N . ALA F 1 176 ? -46.244 -32.107 -113.479 1.00 44.23 156 ALA F N 1
ATOM 7663 C CA . ALA F 1 176 ? -47.519 -32.363 -112.813 1.00 44.44 156 ALA F CA 1
ATOM 7664 C C . ALA F 1 176 ? -48.184 -31.057 -112.410 1.00 49.86 156 ALA F C 1
ATOM 7665 O O . ALA F 1 176 ? -49.388 -30.872 -112.609 1.00 47.95 156 ALA F O 1
ATOM 7667 N N . SER F 1 177 ? -47.396 -30.158 -111.829 1.00 52.23 157 SER F N 1
ATOM 7668 C CA . SER F 1 177 ? -47.900 -28.847 -111.427 1.00 45.75 157 SER F CA 1
ATOM 7669 C C . SER F 1 177 ? -48.546 -28.115 -112.601 1.00 46.77 157 SER F C 1
ATOM 7670 O O . SER F 1 177 ? -49.710 -27.690 -112.515 1.00 37.28 157 SER F O 1
ATOM 7673 N N . ALA F 1 178 ? -47.801 -28.002 -113.713 1.00 33.24 158 ALA F N 1
ATOM 7674 C CA . ALA F 1 178 ? -48.305 -27.272 -114.877 1.00 25.26 158 ALA F CA 1
ATOM 7675 C C . ALA F 1 178 ? -49.577 -27.935 -115.391 1.00 33.45 158 ALA F C 1
ATOM 7676 O O . ALA F 1 178 ? -50.537 -27.243 -115.745 1.00 42.68 158 ALA F O 1
ATOM 7678 N N . LYS F 1 179 ? -49.626 -29.268 -115.338 1.00 52.75 159 LYS F N 1
ATOM 7679 C CA . LYS F 1 179 ? -50.795 -30.031 -115.798 1.00 43.37 159 LYS F CA 1
ATOM 7680 C C . LYS F 1 179 ? -52.026 -29.794 -114.940 1.00 49.51 159 LYS F C 1
ATOM 7681 O O . LYS F 1 179 ? -53.118 -29.514 -115.458 1.00 43.56 159 LYS F O 1
ATOM 7687 N N . HIS F 1 180 ? -51.838 -29.857 -113.623 1.00 50.76 160 HIS F N 1
ATOM 7688 C CA . HIS F 1 180 ? -52.944 -29.669 -112.702 1.00 40.76 160 HIS F CA 1
ATOM 7689 C C . HIS F 1 180 ? -53.423 -28.229 -112.791 1.00 46.45 160 HIS F C 1
ATOM 7690 O O . HIS F 1 180 ? -54.629 -27.988 -112.747 1.00 41.03 160 HIS F O 1
ATOM 7697 N N . TYR F 1 181 ? -52.499 -27.268 -112.955 1.00 47.46 161 TYR F N 1
ATOM 7698 C CA . TYR F 1 181 ? -52.939 -25.870 -113.026 1.00 39.04 161 TYR F CA 1
ATOM 7699 C C . TYR F 1 181 ? -53.719 -25.582 -114.319 1.00 35.65 161 TYR F C 1
ATOM 7700 O O . TYR F 1 181 ? -54.730 -24.879 -114.273 1.00 31.86 161 TYR F O 1
ATOM 7709 N N . VAL F 1 182 ? -53.328 -26.165 -115.450 1.00 34.78 162 VAL F N 1
ATOM 7710 C CA . VAL F 1 182 ? -54.199 -26.050 -116.620 1.00 42.65 162 VAL F CA 1
ATOM 7711 C C . VAL F 1 182 ? -55.629 -26.587 -116.383 1.00 48.04 162 VAL F C 1
ATOM 7712 O O . VAL F 1 182 ? -56.608 -25.910 -116.706 1.00 46.03 162 VAL F O 1
ATOM 7716 N N . GLU F 1 183 ? -55.759 -27.780 -115.804 1.00 50.21 163 GLU F N 1
ATOM 7717 C CA . GLU F 1 183 ? -57.088 -28.326 -115.509 1.00 48.87 163 GLU F CA 1
ATOM 7718 C C . GLU F 1 183 ? -57.880 -27.398 -114.579 1.00 53.05 163 GLU F C 1
ATOM 7719 O O . GLU F 1 183 ? -59.074 -27.139 -114.803 1.00 53.07 163 GLU F O 1
ATOM 7725 N N . ARG F 1 184 ? -57.216 -26.885 -113.545 1.00 50.08 164 ARG F N 1
ATOM 7726 C CA . ARG F 1 184 ? -57.861 -25.957 -112.615 1.00 47.81 164 ARG F CA 1
ATOM 7727 C C . ARG F 1 184 ? -58.307 -24.648 -113.286 1.00 55.78 164 ARG F C 1
ATOM 7728 O O . ARG F 1 184 ? -59.383 -24.117 -112.977 1.00 48.69 164 ARG F O 1
ATOM 7736 N N . GLY F 1 185 ? -57.487 -24.147 -114.216 1.00 57.40 165 GLY F N 1
ATOM 7737 C CA . GLY F 1 185 ? -57.819 -22.964 -114.995 1.00 48.37 165 GLY F CA 1
ATOM 7738 C C . GLY F 1 185 ? -59.121 -23.188 -115.735 1.00 58.34 165 GLY F C 1
ATOM 7739 O O . GLY F 1 185 ? -60.045 -22.383 -115.652 1.00 56.31 165 GLY F O 1
ATOM 7740 N N . HIS F 1 186 ? -59.187 -24.299 -116.459 1.00 59.68 166 HIS F N 1
ATOM 7741 C CA . HIS F 1 186 ? -60.391 -24.686 -117.179 1.00 62.95 166 HIS F CA 1
ATOM 7742 C C . HIS F 1 186 ? -61.595 -24.831 -116.241 1.00 63.27 166 HIS F C 1
ATOM 7743 O O . HIS F 1 186 ? -62.679 -24.323 -116.542 1.00 62.31 166 HIS F O 1
ATOM 7750 N N . SER F 1 187 ? -61.404 -25.508 -115.107 1.00 56.83 167 SER F N 1
ATOM 7751 C CA . SER F 1 187 ? -62.472 -25.648 -114.117 1.00 60.60 167 SER F CA 1
ATOM 7752 C C . SER F 1 187 ? -62.969 -24.301 -113.621 1.00 65.37 167 SER F C 1
ATOM 7753 O O . SER F 1 187 ? -64.130 -24.165 -113.250 1.00 72.96 167 SER F O 1
ATOM 7756 N N . PHE F 1 188 ? -62.100 -23.300 -113.618 1.00 50.05 168 PHE F N 1
ATOM 7757 C CA . PHE F 1 188 ? -62.520 -21.998 -113.148 1.00 53.73 168 PHE F CA 1
ATOM 7758 C C . PHE F 1 188 ? -63.351 -21.244 -114.186 1.00 61.53 168 PHE F C 1
ATOM 7759 O O . PHE F 1 188 ? -64.231 -20.470 -113.816 1.00 60.76 168 PHE F O 1
ATOM 7767 N N . MET F 1 189 ? -63.092 -21.477 -115.473 1.00 68.02 169 MET F N 1
ATOM 7768 C CA . MET F 1 189 ? -63.898 -20.870 -116.536 1.00 63.08 169 MET F CA 1
ATOM 7769 C C . MET F 1 189 ? -65.322 -21.407 -116.498 1.00 69.01 169 MET F C 1
ATOM 7770 O O . MET F 1 189 ? -66.291 -20.682 -116.766 1.00 71.17 169 MET F O 1
ATOM 7775 N N . ARG F 1 190 ? -65.445 -22.669 -116.100 1.00 80.93 170 ARG F N 1
ATOM 7776 C CA . ARG F 1 190 ? -66.727 -23.355 -116.117 1.00 82.26 170 ARG F CA 1
ATOM 7777 C C . ARG F 1 190 ? -67.419 -23.251 -114.769 1.00 83.02 170 ARG F C 1
ATOM 7778 O O . ARG F 1 190 ? -68.610 -22.938 -114.708 1.00 86.15 170 ARG F O 1
ATOM 7786 N N . GLY F 1 191 ? -66.670 -23.482 -113.694 1.00 105.06 171 GLY F N 1
ATOM 7787 C CA . GLY F 1 191 ? -67.255 -23.600 -112.369 1.00 109.95 171 GLY F CA 1
ATOM 7788 C C . GLY F 1 191 ? -67.126 -22.451 -111.381 1.00 107.06 171 GLY F C 1
ATOM 7789 O O . GLY F 1 191 ? -67.360 -22.649 -110.189 1.00 109.60 171 GLY F O 1
ATOM 7790 N N . MET F 1 192 ? -66.749 -21.261 -111.835 1.00 76.27 172 MET F N 1
ATOM 7791 C CA . MET F 1 192 ? -66.718 -20.135 -110.909 1.00 72.98 172 MET F CA 1
ATOM 7792 C C . MET F 1 192 ? -67.829 -19.134 -111.158 1.00 78.73 172 MET F C 1
ATOM 7793 O O . MET F 1 192 ? -67.924 -18.536 -112.230 1.00 80.23 172 MET F O 1
ATOM 7798 N N . GLU F 1 193 ? -68.648 -18.935 -110.132 1.00 95.59 173 GLU F N 1
ATOM 7799 C CA . GLU F 1 193 ? -69.795 -18.037 -110.202 1.00 92.54 173 GLU F CA 1
ATOM 7800 C C . GLU F 1 193 ? -69.834 -17.128 -108.986 1.00 89.57 173 GLU F C 1
ATOM 7801 O O . GLU F 1 193 ? -69.324 -17.493 -107.926 1.00 88.98 173 GLU F O 1
ATOM 7807 N N . PRO F 1 194 ? -70.401 -15.922 -109.145 1.00 87.01 174 PRO F N 1
ATOM 7808 C CA . PRO F 1 194 ? -70.682 -15.060 -107.991 1.00 84.95 174 PRO F CA 1
ATOM 7809 C C . PRO F 1 194 ? -71.661 -15.726 -107.012 1.00 82.68 174 PRO F C 1
ATOM 7810 O O . PRO F 1 194 ? -72.387 -16.647 -107.390 1.00 82.67 174 PRO F O 1
ATOM 7814 N N . ALA F 1 195 ? -71.645 -15.290 -105.755 1.00 84.26 175 ALA F N 1
ATOM 7815 C CA . ALA F 1 195 ? -72.511 -15.868 -104.732 1.00 76.21 175 ALA F CA 1
ATOM 7816 C C . ALA F 1 195 ? -72.858 -14.823 -103.670 1.00 82.63 175 ALA F C 1
ATOM 7817 O O . ALA F 1 195 ? -73.122 -13.655 -103.986 1.00 63.59 175 ALA F O 1
#

Foldseek 3Di:
DQQEEDPPAGEDEPDPVLEFEEPQAHHYGQEYHYGLEYEDHQDYEHCPAAHAYDAELEYHDHNEYEEEDHPQYHYEHHLEYEEAHEYHYREYEEALEYHYHCEYAYHQEYHYYLEYEYHPEYHDHNHYHYHQFYWYDVPIDTDDGHDVVSSVVSNVVSVVVSVVSVVCVPPDDDD/DQFEEDPPFGEDEPDVVLEQEEPQAHHYGQEYEYGLEYEEAQDYEHQPAAHEYEEALEYAYANEYEEEDHPQYHYEYYLEYEEHHEYEYREYEEALEYAEHCEYEYHLEYYYHLEYEYHNEYDDHNHYHDHQFYWYDVPIDGDDGDDPVSSVVSNVVSVVVSVVSVCCVPVDDDD/DAFEEDPNFGEDEPDVVLEQEDPQEHHYGQEYHYGLEYEDHQAYEHQDAAHEYAEELEYHDANEYEEEDHVAYEEEYYLEYEEHHEYEYREYYEALEYHEHPEYEYHLEYHYHLEYEYHPEYHDHNHYYYHQFYWDDVPIDTDDGHDPVSSVVSNVVSVVVSVVSVCCVPPPDDD/DQQEEDPPAGEDEPPVVLEFEEPQEHHYGQEYAAGLEYAEHLAYEHCPAAHAAHEALEYHDHNEYEEEDHVAYHYEYYLEYEEHHEYYYREYYEHLEYAYHCEYAYHQEYAYHLEYHYHNEYHDHNHYHYYQFYWDDVPIDTPDGHDVVSSVVSNVVSVVVSVVSVCCVVPDDDD/DAFEEDDPFGEDEPDVVLEFEEPQEHHYGQEYYYGLEYEEHQEYEHQPAAHEYYEELAYAYANEYEEEDHPAYEEEYYLEAEEHNEYEYREYYEALEYAEHCEYEYHQEYAYYLEYAYHNEYHDHNHYHDHQFYWDDVPIDGDGGDDVVSSVVSNVVSVVVSVVRVCCVPVDDDD/DQFEEDDPFGEDEPDVVLEQEAPQAHHYGQEYHYGLEYEDHNAYEYCPAAHAYYAALEYAYAHEYEEEDHPQYHYEAYLEYEEANEYHYSEYYEHLEYAYHCEYAYHLEYAYHLEYEHHNEYHDHNHYHDHQFYWYDVPIDTDDGHDVVSSVVSNVVSVVVSVVSVCCVVPDDDD

CATH classification: 2.160.10.10

Secondary structure (DSSP, 8-state):
--EEEETTB--EETTTTSSEE-TT-EEEEEEEE-SS-EE-TT-EEEEEEEEEEE-TT-EE-TT-EEE--TT--EEE-SS-EE-TT-EEES-EE-TT-EE-TT-EE-TT-EE-SS-EE-TT-EE-TT-EE-TTEEEETTTTEEEEEPPHHHHHHHHHHHHHHHHHHHHHHHHEEE-/--EEEETTB--EESSGGG-EE-TT-EEEEEEEE-SS-EE-TT-EEEEEEEEEEE-TT-EE-TT-EEE--TT--EEE-SS-EE-TT-EEES-EE-TT-EE-TT-EE-TT-EE-SS-EE-TT-EE-TT-EE-TTEEEETTTTEEEEE--HHHHHHHHHHHHHHHHHHHHHHHHEEE-/--EEEETTB--EETTGGG-EE-TT-EEEEEEEE-TT-EE-TT-EEEEEEEEEEE-TT-EE-TT-EEE--TT--EEE-TT-EE-TT-EEES-EE-TT-EE-TT-EE-TT-EE-SS-EE-TT-EE-TT-EE-TTEEEEETTEEEEEEPPHHHHHHHHHHHHHHHHHHHHHHHHEEE-/--EEEETTB--EETTGGG--B-TT-EEEEEEEE-SS-EE-TT-EEEEEEEEEEE-TT-EE-TT-EEE--TT--EEE-SS-EE-TT-EEES-EE-SS-EE-TT-EE-TT-EE-SS-EE-TT-EE-TT-EE-TTEEEEETTEEEEEEPPHHHHHHHHHHHHHHHHHHHHHHHHEEE-/--EEEETTB--EESSGGG-EE-TT-EEEEEEEE-SS-EE-TT-EEEEEEEEEEE-TT-EE-TT-EEE--TT--EEE-SS-EE-TT-EEES-EE-TT-EE-TT-EE-TT-EE-SS-EE-TT-EE-TT-EE-TTEEEETTTTEEEEEPPHHHHHHHHHHHHHHHHHHHHHHHHEEE-/--EEEETTB--EETTTTT--B-TT-EEEEEEEE-SS-EE-TT-EEEEEEEEEEE-TT-EE-TT-EEE--TT--EEE-SS-EE-TT-EEES-EE-TT-EE-TT-EE-TT-EE-SS-EEPTT-EE-TT-EE-TTEEEEETTEEEEEEPPHHHHHHHHHHHHHHHHHHHHHHHHEEE-

Radius of gyration: 33.63 Å; Cα contacts (8 Å, |Δi|>4): 3528; chains: 6; bounding box: 80×60×100 Å

InterPro domains:
  IPR001451 Hexapeptide repeat [PF00132] (90-124)
  IPR011004 Trimeric LpxA-like superfamily [SSF51161] (16-170)
  IPR047324 Gamma carbonic anhydrase-like [cd04645] (17-165)
  IPR050484 Transferase Hexapeptide/Carbonic Anhydrase [PTHR13061] (3-169)

Organism: Brucella abortus (strain 2308) (NCBI:txid359391)

Solvent-accessible surface area: 38717 Å² total; per-residue (Å²): 188,34,18,35,21,9,103,80,87,124,9,107,51,84,72,93,150,16,2,13,25,0,62,57,0,1,0,0,0,72,1,66,0,12,83,41,0,6,0,1,2,11,0,5,0,3,0,13,20,38,49,0,44,1,14,24,51,1,4,0,9,0,9,0,1,0,6,0,63,137,51,78,60,0,52,3,18,47,12,0,8,0,5,4,7,0,0,0,6,1,1,52,7,20,89,15,2,40,0,6,29,7,0,9,0,14,24,13,1,105,6,12,94,17,0,48,0,11,17,26,1,32,0,72,107,41,5,111,6,78,60,39,2,22,0,42,20,57,72,0,96,24,38,154,131,23,94,114,62,22,3,91,146,11,108,42,28,6,143,125,34,18,102,69,4,37,21,2,82,171,21,33,108,100,77,208,27,26,32,16,14,102,78,86,120,8,110,51,89,49,120,152,17,2,14,27,1,62,52,1,4,0,0,0,67,1,64,1,13,94,47,0,7,0,1,2,12,0,1,0,2,1,10,20,35,46,0,45,2,18,26,50,0,4,0,10,0,7,0,1,1,7,0,63,130,52,79,64,0,55,3,19,42,14,0,8,0,5,3,6,0,0,0,7,2,2,68,3,18,89,9,2,40,0,7,32,6,0,10,0,17,18,17,0,112,5,13,88,12,0,52,0,12,18,25,1,30,0,122,115,43,38,116,7,81,62,40,1,24,0,37,23,58,100,14,121,75,43,134,131,16,97,126,58,28,12,99,155,11,108,35,26,5,139,125,32,21,108,62,4,45,42,1,70,168,24,27,108,104,96,144,26,22,32,15,7,92,78,89,104,9,112,47,70,50,89,152,16,2,13,10,0,65,44,0,1,0,0,0,67,2,76,0,10,74,42,0,5,0,0,2,7,0,2,0,2,1,10,19,36,49,0,44,2,17,27,58,1,4,0,9,1,7,0,1,0,7,0,54,129,54,79,63,0,56,2,18,43,12,0,8,0,6,4,6,0,0,0,7,1,0,54,5,20,92,15,1,40,0,7,31,6,0,9,0,16,20,11,0,96,7,11,88,9,0,49,0,11,20,29,2,40,0,123,119,45,33,122,7,76,67,44,0,25,0,42,31,68,108,13,150,67,69,141,102,20,92,128,60,14,8,94,139,13,116,43,28,7,134,118,33,21,76,69,3,47,20,3,83,174,18,29,103,106,77,146,25,22,36,13,14,111,73,83,138,11,114,54,72,72,87,158,14,0,18,6,0,62,56,1,4,1,0,0,72,2,61,2,11,68,51,0,5,1,0,2,10,2,1,2,2,0,16,23,34,43,0,41,2,13,31,59,0,4,0,8,0,8,0,1,0,6,0,60,131,54,73,62,0,48,3,16,39,11,0,8,0,5,3,8,0,0,0,7,2,1,47,7,9,83,11,1,39,0,5,26,7,0,10,1,12,26,9,0,109,8,12,90,28,0,50,0,16,15,35,7,41,1,113,114,43,32,132,9,86,80,48,0,20,1,40,18,60,106,15,123,69,90,145,115,21,95,117,62,24,6,104,153,12,106,38,26,4,122,119,32,24,100,66,3,52,23,1,81,177,23,30,112,105,84,145,29,13,36,15,14,102,73,94,125,9,124,42,84,46,114,152,16,9,15,8,0,51,55,1,1,1,0,0,58,2,68,0,14,82,37,0,8,0,1,2,12,0,1,0,2,1,8,20,37,52,0,46,2,19,28,61,1,4,0,10,0,7,0,1,0,6,0,63,122,52,78,63,0,59,3,18,42,13,0,7,0,5,4,4,0,0,0,7,1,0,58,5,20,92,12,1,40,0,5,32,5,0,8,0,13,25,16,0,108,4,15,90,15,0,46,0,10,17,32,3,37,0,123,114,40,34,120,7,78,64,39,0,27,0,42,25,55,110,14,95,44,16,56,52,12,50,92,31,24,10,87,154,10,116,36,26,6,150,118,30,23,108,65,3,63,43,2,64,192,25,31,107,109,79,125,27,25,30,23,5,89,72,83,118,10,101,50,71,67,95,152,16,1,14,8,0,55,49,1,1,1,0,0,66,1,66,0,10,79,43,0,6,0,1,2,12,0,0,1,2,1,9,20,36,49,0,48,2,17,26,59,1,4,0,9,0,6,0,1,0,6,0,57,125,53,80,66,0,55,3,18,44,11,0,8,0,6,4,7,0,0,0,8,1,2,64,3,17,90,8,2,38,0,6,29,6,0,8,0,13,13,14,1,107,5,13,93,14,0,52,0,11,20,30,2,41,0,128,108,38,26,114,6,81,64,43,0,26,0,37,26,69,107,14,142,64,78,150,100,20,97,127,59,21,13,106,150,11,115,34,28,5,129,107,30,25,84,66,4,43,27,2,82,183,18,30,109,104,74

Sequence (1050 aa):
MPIYAYNGHKPQFADRESNWIAPDATLIGKVVVGENAGFWFGAVLRGDNEPITIGADTNVQEQTIMHTDIGFPLTIGAGCTIGHRAILHGCTIGENTLIGMGAIVLNGAKVGKNCLIGAGTLVKEGMEIPDNSLVVGSPARVLRQLDDAAVEKLRASAKHYVERGHSFMRGMEPAMPIYAYNGHKPQFADRESNWIAPDATLIGKVVVGENAGFWFGAVLRGDNEPITIGADTNVQEQTIMHTDIGFPLTIGAGCTIGHRAILHGCTIGENTLIGMGAIVLNGAKVGKNCLIGAGTLVKEGMEIPDNSLVVGSPARVLRQLDDAAVEKLRASAKHYVERGHSFMRGMEPAMPIYAYNGHKPQFADRESNWIAPDATLIGKVVVGENAGFWFGAVLRGDNEPITIGADTNVQEQTIMHTDIGFPLTIGAGCTIGHRAILHGCTIGENTLIGMGAIVLNGAKVGKNCLIGAGTLVKEGMEIPDNSLVVGSPARVLRQLDDAAVEKLRASAKHYVERGHSFMRGMEPAMPIYAYNGHKPQFADRESNWIAPDATLIGKVVVGENAGFWFGAVLRGDNEPITIGADTNVQEQTIMHTDIGFPLTIGAGCTIGHRAILHGCTIGENTLIGMGAIVLNGAKVGKNCLIGAGTLVKEGMEIPDNSLVVGSPARVLRQLDDAAVEKLRASAKHYVERGHSFMRGMEPAMPIYAYNGHKPQFADRESNWIAPDATLIGKVVVGENAGFWFGAVLRGDNEPITIGADTNVQEQTIMHTDIGFPLTIGAGCTIGHRAILHGCTIGENTLIGMGAIVLNGAKVGKNCLIGAGTLVKEGMEIPDNSLVVGSPARVLRQLDDAAVEKLRASAKHYVERGHSFMRGMEPAMPIYAYNGHKPQFADRESNWIAPDATLIGKVVVGENAGFWFGAVLRGDNEPITIGADTNVQEQTIMHTDIGFPLTIGAGCTIGHRAILHGCTIGENTLIGMGAIVLNGAKVGKNCLIGAGTLVKEGMEIPDNSLVVGSPARVLRQLDDAAVEKLRASAKHYVERGHSFMRGMEPA

Nearest PDB structures (foldseek):
  4n27-assembly1_C  TM=1.003E+00  e=1.893E-29  Brucella abortus 2308
  7zw9-assembly1_A-3  TM=9.895E-01  e=3.800E-20  Burkholderia pseudomallei
  2fko-assembly1_A  TM=9.846E-01  e=2.648E-17  Pyrococcus horikoshii OT3
  9jyw-assembly2_F  TM=9.859E-01  e=2.159E-14  Aeribacillus pallidus
  8gpm-assembly1_A  TM=9.644E-01  e=3.289E-13  Acinetobacter baumannii

B-factor: mean 55.13, std 17.89, range [15.52, 149.87]